Protein 4Z80 (pdb70)

Solvent-accessible surface area: 37628 Å² total; per-residue (Å²): 95,49,67,87,39,22,64,94,25,5,35,53,1,24,2,37,123,2,5,0,3,0,12,5,26,166,109,2,120,90,62,60,78,55,76,151,27,76,18,88,6,49,66,89,99,49,74,2,2,1,1,2,0,10,4,102,12,42,6,16,7,67,113,31,11,6,98,41,116,50,1,81,3,10,0,64,95,16,40,63,26,55,42,0,0,6,2,0,3,0,4,16,0,4,2,2,0,1,0,71,89,114,19,45,183,49,52,40,88,29,11,74,18,0,0,17,9,57,13,3,12,47,16,27,57,75,20,115,57,211,27,112,68,7,50,1,4,0,54,12,38,54,3,0,2,0,0,0,8,0,12,4,4,36,2,6,10,6,56,31,0,24,136,90,1,0,66,72,6,142,10,23,58,57,91,20,0,86,25,0,12,80,109,78,22,17,58,1,1,0,32,93,67,148,84,128,118,40,28,1,28,13,42,0,0,4,2,100,20,58,25,100,0,10,12,9,73,7,119,50,88,32,4,4,3,12,82,30,99,38,75,48,92,9,96,16,20,97,78,18,86,73,7,105,11,9,1,25,0,1,14,0,3,34,2,1,16,7,2,3,4,4,92,48,53,30,17,7,12,4,5,6,0,0,2,5,20,83,86,76,18,29,1,6,0,1,3,12,3,1,1,17,12,74,51,97,105,5,11,63,43,90,30,122,78,61,125,21,22,3,0,0,26,2,47,6,30,30,93,8,6,44,19,0,5,0,7,3,4,0,16,0,13,10,86,70,52,2,4,45,56,33,0,6,18,9,3,54,1,0,25,54,10,155,57,131,73,0,74,44,11,125,51,145,34,60,71,70,107,2,23,0,47,72,0,1,42,89,0,2,53,25,0,14,22,36,21,94,100,17,71,96,48,16,124,29,15,4,0,0,4,0,50,4,110,128,7,39,1,32,15,112,48,4,53,109,13,112,5,83,0,55,6,10,42,59,59,3,79,0,0,6,99,15,72,40,3,0,1,1,5,0,0,4,0,1,25,6,78,45,15,81,33,10,46,28,28,0,49,18,80,49,9,181,119,129,172,84,42,6,30,2,2,55,0,2,79,30,12,35,6,20,6,13,2,2,32,152,102,12,66,91,23,82,56,54,56,120,97,46,70,92,40,22,64,95,24,6,34,54,0,24,2,37,122,3,6,1,2,0,9,4,25,168,109,11,128,93,70,58,79,57,71,160,39,55,18,106,6,52,65,82,90,48,78,1,2,1,1,3,0,10,3,105,9,47,9,14,8,68,113,36,11,5,101,44,115,56,2,101,3,13,0,65,107,16,41,62,26,63,53,0,0,6,1,0,3,0,4,15,0,5,2,2,0,1,0,83,87,111,18,38,158,51,53,41,88,30,10,70,22,0,0,15,11,60,11,3,12,30,16,17,56,75,17,104,64,212,27,113,64,8,51,1,4,0,54,10,36,56,3,0,2,0,0,1,8,0,7,2,3,33,3,6,8,7,53,41,0,24,136,100,1,0,67,72,6,137,9,23,57,55,88,18,0,83,24,0,12,72,110,77,22,17,56,2,1,0,30,97,68,190,87,128,108,45,36,3,22,13,40,0,0,3,2,101,20,57,24,98,0,10,12,8,76,5,112,47,62,10,3,4,3,14,82,30,99,37,60,47,86,8,92,17,19,92,79,18,83,71,8,107,8,10,1,25,0,1,13,0,3,35,2,1,17,7,2,4,4,4,102,51,54,29,17,7,10,5,5,6,0,0,2,6,16,83,85,76,18,29,1,6,0,1,3,11,3,0,1,17,17,74,52,96,106,5,11,73,40,92,28,126,74,62,133,22,25,3,0,0,26,2,46,6,31,29,93,7,6,43,18,0,5,0,5,2,4,0,17,0,14,10,89,72,53,2,4,45,56,35,0,7,22,8,2,53,0,0,25,53,9,147,53,133,77,0,70,46,9,126,51,143,36,57,71,79,103,3,24,0,48,74,0,1,40,90,0,2,54,26,0,17,20,38,20,94,101,20,71,98,50,17,122,30,15,6,1,0,4,0,47,5,108,128,8,39,2,33,28,117,48,4,53,109,13,106,4,82,0,49,5,11,42,58,59,3,81,0,0,7,95,14,73,40,2,0,1,0,6,0,0,3,0,2,25,6,78,44,15,82,33,10,47,29,28,0,46,19,82,49,8,181,117,125,123,54,6,20,3,1,54,0,1,88,74,10,38,14,17,5,12,2,0,30,134,103,5,70,77,17,100,54,60,70,147

Structure (mmCIF, N/CA/C/O backbone):
data_4Z80
#
_entry.id   4Z80
#
_cell.length_a   120.560
_cell.length_b   120.560
_cell.length_c   141.690
_cell.angle_alpha   90.00
_cell.angle_beta   90.00
_cell.angle_gamma   120.00
#
_symmetry.space_group_name_H-M   'P 65'
#
loop_
_entity.id
_entity.type
_entity.pdbx_description
1 polymer 'EGF family domain-containing protein'
2 polymer 'Cytoadherence-linked asexual protein'
3 non-polymer GLYCEROL
4 non-polymer 'SULFATE ION'
5 non-polymer 2-acetamido-2-deoxy-beta-D-glucopyranose
6 water water
#
loop_
_atom_site.group_PDB
_atom_site.id
_atom_site.type_symbol
_atom_site.label_atom_id
_atom_site.label_alt_id
_atom_site.label_comp_id
_atom_site.label_asym_id
_atom_site.label_entity_id
_atom_site.label_seq_id
_atom_site.pdbx_PDB_ins_code
_atom_site.Cartn_x
_atom_site.Cartn_y
_atom_site.Cartn_z
_atom_site.occupancy
_atom_site.B_iso_or_equiv
_atom_site.auth_seq_id
_atom_site.auth_comp_id
_atom_site.auth_asym_id
_atom_site.auth_atom_id
_atom_site.pdbx_PDB_model_num
ATOM 1 N N . SER A 1 7 ? 19.278 130.882 -16.110 1.00 44.97 59 SER A N 1
ATOM 2 C CA . SER A 1 7 ? 20.560 131.120 -15.451 1.00 36.30 59 SER A CA 1
ATOM 3 C C . SER A 1 7 ? 20.367 131.569 -14.009 1.00 32.17 59 SER A C 1
ATOM 4 O O . SER A 1 7 ? 19.738 132.600 -13.742 1.00 24.50 59 SER A O 1
ATOM 7 N N . THR A 1 8 ? 20.911 130.789 -13.081 1.00 26.16 60 THR A N 1
ATOM 8 C CA . THR A 1 8 ? 20.808 131.118 -11.671 1.00 22.32 60 THR A CA 1
ATOM 9 C C . THR A 1 8 ? 21.525 132.427 -11.353 1.00 21.31 60 THR A C 1
ATOM 10 O O . THR A 1 8 ? 21.043 133.193 -10.535 1.00 17.93 60 THR A O 1
ATOM 14 N N . SER A 1 9 ? 22.664 132.688 -11.994 1.00 20.97 61 SER A N 1
ATOM 15 C CA . SER A 1 9 ? 23.409 133.917 -11.709 1.00 21.42 61 SER A CA 1
ATOM 16 C C . SER A 1 9 ? 22.582 135.153 -12.077 1.00 20.30 61 SER A C 1
ATOM 17 O O . SER A 1 9 ? 22.568 136.140 -11.337 1.00 17.20 61 SER A O 1
ATOM 20 N N . THR A 1 10 ? 21.888 135.094 -13.210 1.00 19.85 62 THR A N 1
ATOM 21 C CA . THR A 1 10 ? 21.010 136.180 -13.631 1.00 19.98 62 THR A CA 1
ATOM 22 C C . THR A 1 10 ? 19.822 136.319 -12.685 1.00 19.97 62 THR A C 1
ATOM 23 O O . THR A 1 10 ? 19.453 137.427 -12.290 1.00 17.36 62 THR A O 1
ATOM 27 N N . SER A 1 11 ? 19.223 135.197 -12.309 1.00 17.31 63 SER A N 1
ATOM 28 C CA . SER A 1 11 ? 18.097 135.232 -11.394 1.00 16.28 63 SER A CA 1
ATOM 29 C C . SER A 1 11 ? 18.505 135.770 -10.033 1.00 12.95 63 SER A C 1
ATOM 30 O O . SER A 1 11 ? 17.739 136.491 -9.396 1.00 14.72 63 SER A O 1
ATOM 33 N N . ARG A 1 12 ? 19.710 135.422 -9.598 1.00 14.52 64 ARG A N 1
ATOM 34 C CA . ARG A 1 12 ? 20.236 135.904 -8.330 1.00 14.00 64 ARG A CA 1
ATOM 35 C C . ARG A 1 12 ? 20.401 137.420 -8.364 1.00 15.02 64 ARG A C 1
ATOM 36 O O . ARG A 1 12 ? 20.017 138.114 -7.425 1.00 14.10 64 ARG A O 1
ATOM 44 N N . ALA A 1 13 ? 20.976 137.928 -9.448 1.00 15.29 65 ALA A N 1
ATOM 45 C CA . ALA A 1 13 ? 21.164 139.373 -9.590 1.00 15.94 65 ALA A CA 1
ATOM 46 C C . ALA A 1 13 ? 19.820 140.098 -9.602 1.00 16.35 65 ALA A C 1
ATOM 47 O O . ALA A 1 13 ? 19.662 141.150 -8.974 1.00 14.64 65 ALA A O 1
ATOM 49 N N . THR A 1 14 ? 18.839 139.537 -10.299 1.00 13.31 66 THR A N 1
ATOM 50 C CA . THR A 1 14 ? 17.509 140.142 -10.362 1.00 14.50 66 THR A CA 1
ATOM 51 C C . THR A 1 14 ? 16.880 140.216 -8.974 1.00 15.71 66 THR A C 1
ATOM 52 O O . THR A 1 14 ? 16.293 141.237 -8.610 1.00 16.28 66 THR A O 1
ATOM 56 N N . TYR A 1 15 ? 17.013 139.145 -8.198 1.00 13.21 67 TYR A N 1
ATOM 57 C CA . TYR A 1 15 ? 16.485 139.121 -6.841 1.00 12.10 67 TYR A CA 1
ATOM 58 C C . TYR A 1 15 ? 17.224 140.119 -5.946 1.00 13.21 67 TYR A C 1
ATOM 59 O O . TYR A 1 15 ? 16.595 140.892 -5.223 1.00 12.24 67 TYR A O 1
ATOM 68 N N . MET A 1 16 ? 18.552 140.108 -5.997 1.00 14.46 68 MET A N 1
ATOM 69 C CA . MET A 1 16 ? 19.350 140.927 -5.081 1.00 11.82 68 MET A CA 1
ATOM 70 C C . MET A 1 16 ? 19.230 142.419 -5.365 1.00 13.63 68 MET A C 1
ATOM 71 O O . MET A 1 16 ? 19.578 143.235 -4.512 1.00 13.41 68 MET A O 1
ATOM 76 N N . ASP A 1 17 ? 18.717 142.766 -6.543 1.00 12.74 69 ASP A N 1
ATOM 77 C CA . ASP A 1 17 ? 18.448 144.158 -6.909 1.00 14.87 69 ASP A CA 1
ATOM 78 C C . ASP A 1 17 ? 17.560 144.842 -5.867 1.00 14.50 69 ASP A C 1
ATOM 79 O O . ASP A 1 17 ? 17.666 146.053 -5.658 1.00 14.35 69 ASP A O 1
ATOM 84 N N . ARG A 1 18 ? 16.717 144.074 -5.174 1.00 11.45 70 ARG A N 1
ATOM 85 C CA . ARG A 1 18 ? 15.789 144.666 -4.213 1.00 11.53 70 ARG A CA 1
ATOM 86 C C . ARG A 1 18 ? 16.526 145.234 -2.992 1.00 10.69 70 ARG A C 1
ATOM 87 O O . ARG A 1 18 ? 15.930 145.967 -2.198 1.00 11.14 70 ARG A O 1
ATOM 95 N N . PHE A 1 19 ? 17.810 144.913 -2.853 1.00 12.40 71 PHE A N 1
ATOM 96 C CA . PHE A 1 19 ? 18.601 145.389 -1.715 1.00 10.40 71 PHE A CA 1
ATOM 97 C C . PHE A 1 19 ? 19.527 146.537 -2.115 1.00 11.57 71 PHE A C 1
ATOM 98 O O . PHE A 1 19 ? 20.290 147.030 -1.279 1.00 13.29 71 PHE A O 1
ATOM 106 N N . ASN A 1 20 ? 19.439 146.996 -3.365 1.00 11.83 72 ASN A N 1
ATOM 107 C CA . ASN A 1 20 ? 20.288 148.100 -3.827 1.00 12.78 72 ASN A CA 1
ATOM 108 C C . ASN A 1 20 ? 19.637 149.441 -3.513 1.00 12.04 72 ASN A C 1
ATOM 109 O O . ASN A 1 20 ? 19.071 150.113 -4.381 1.00 11.55 72 ASN A O 1
ATOM 114 N N . ILE A 1 21 ? 19.753 149.834 -2.253 1.00 12.19 73 ILE A N 1
ATOM 115 C CA . ILE A 1 21 ? 18.993 150.957 -1.722 1.00 11.19 73 ILE A CA 1
ATOM 116 C C . ILE A 1 21 ? 19.370 152.292 -2.368 1.00 12.22 73 ILE A C 1
ATOM 117 O O . ILE A 1 21 ? 18.487 153.035 -2.764 1.00 11.77 73 ILE A O 1
ATOM 122 N N . PRO A 1 22 ? 20.674 152.600 -2.517 1.00 10.98 74 PRO A N 1
ATOM 123 C CA . PRO A 1 22 ? 20.959 153.890 -3.168 1.00 13.42 74 PRO A CA 1
ATOM 124 C C . PRO A 1 22 ? 20.446 153.989 -4.605 1.00 13.15 74 PRO A C 1
ATOM 125 O O . PRO A 1 22 ? 20.019 155.059 -5.031 1.00 13.76 74 PRO A O 1
ATOM 129 N N . LYS A 1 23 ? 20.461 152.886 -5.341 1.00 12.09 75 LYS A N 1
ATOM 130 C CA . LYS A 1 23 ? 19.993 152.904 -6.726 1.00 14.03 75 LYS A CA 1
ATOM 131 C C . LYS A 1 23 ? 18.466 153.001 -6.828 1.00 13.24 75 LYS A C 1
ATOM 132 O O . LYS A 1 23 ? 17.942 153.627 -7.750 1.00 13.76 75 LYS A O 1
ATOM 138 N N . ASN A 1 24 ? 17.756 152.386 -5.884 1.00 12.27 76 ASN A N 1
ATOM 139 C CA . ASN A 1 24 ? 16.312 152.198 -6.017 1.00 12.44 76 ASN A CA 1
ATOM 140 C C . ASN A 1 24 ? 15.454 153.063 -5.100 1.00 13.13 76 ASN A C 1
ATOM 141 O O . ASN A 1 24 ? 14.288 153.279 -5.391 1.00 12.35 76 ASN A O 1
ATOM 146 N N . HIS A 1 25 ? 16.039 153.577 -4.020 1.00 11.53 77 HIS A N 1
ATOM 147 C CA . HIS A 1 25 ? 15.335 154.489 -3.129 1.00 9.73 77 HIS A CA 1
ATOM 148 C C . HIS A 1 25 ? 15.464 155.890 -3.707 1.00 12.28 77 HIS A C 1
ATOM 149 O O . HIS A 1 25 ? 16.261 156.721 -3.248 1.00 12.78 77 HIS A O 1
ATOM 156 N N . VAL A 1 26 ? 14.665 156.140 -4.734 1.00 12.84 78 VAL A N 1
ATOM 157 C CA . VAL A 1 26 ? 14.836 157.311 -5.564 1.00 11.99 78 VAL A CA 1
ATOM 158 C C . VAL A 1 26 ? 13.785 158.371 -5.273 1.00 12.76 78 VAL A C 1
ATOM 159 O O . VAL A 1 26 ? 12.826 158.146 -4.532 1.00 13.02 78 VAL A O 1
ATOM 163 N N . ASP A 1 27 ? 13.998 159.534 -5.871 1.00 13.37 79 ASP A N 1
ATOM 164 C CA . ASP A 1 27 ? 13.049 160.629 -5.831 1.00 12.24 79 ASP A CA 1
ATOM 165 C C . ASP A 1 27 ? 12.310 160.630 -7.149 1.00 16.01 79 ASP A C 1
ATOM 166 O O . ASP A 1 27 ? 12.865 161.042 -8.163 1.00 18.45 79 ASP A O 1
ATOM 171 N N . LEU A 1 28 ? 11.084 160.126 -7.158 1.00 15.22 80 LEU A N 1
ATOM 172 C CA . LEU A 1 28 ? 10.318 160.114 -8.390 1.00 18.28 80 LEU A CA 1
ATOM 173 C C . LEU A 1 28 ? 9.139 161.057 -8.306 1.00 14.46 80 LEU A C 1
ATOM 174 O O . LEU A 1 28 ? 8.671 161.422 -7.220 1.00 15.47 80 LEU A O 1
ATOM 179 N N . ILE A 1 29 ? 8.690 161.480 -9.479 1.00 15.43 81 ILE A N 1
ATOM 180 C CA . ILE A 1 29 ? 7.464 162.237 -9.608 1.00 15.46 81 ILE A CA 1
ATOM 181 C C . ILE A 1 29 ? 6.613 161.554 -10.676 1.00 16.34 81 ILE A C 1
ATOM 182 O O . ILE A 1 29 ? 7.149 160.915 -11.587 1.00 16.43 81 ILE A O 1
ATOM 187 N N . TRP A 1 30 ? 5.296 161.674 -10.561 1.00 14.55 82 TRP A N 1
ATOM 188 C CA . TRP A 1 30 ? 4.389 161.014 -11.502 1.00 14.79 82 TRP A CA 1
ATOM 189 C C . TRP A 1 30 ? 4.265 161.863 -12.762 1.00 17.82 82 TRP A C 1
ATOM 190 O O . TRP A 1 30 ? 4.102 163.078 -12.686 1.00 16.80 82 TRP A O 1
ATOM 201 N N . ASP A 1 31 ? 4.372 161.220 -13.919 1.00 18.86 83 ASP A N 1
ATOM 202 C CA . ASP A 1 31 ? 4.164 161.907 -15.189 1.00 23.32 83 ASP A CA 1
ATOM 203 C C . ASP A 1 31 ? 3.916 160.893 -16.297 1.00 22.03 83 ASP A C 1
ATOM 204 O O . ASP A 1 31 ? 4.655 159.921 -16.421 1.00 22.58 83 ASP A O 1
ATOM 209 N N . LYS A 1 32 ? 2.888 161.117 -17.107 1.00 24.64 84 LYS A N 1
ATOM 210 C CA . LYS A 1 32 ? 2.540 160.134 -18.131 1.00 23.98 84 LYS A CA 1
ATOM 211 C C . LYS A 1 32 ? 3.590 160.076 -19.247 1.00 27.00 84 LYS A C 1
ATOM 212 O O . LYS A 1 32 ? 3.593 159.137 -20.039 1.00 30.71 84 LYS A O 1
ATOM 218 N N . ASP A 1 33 ? 4.493 161.054 -19.289 1.00 24.66 85 ASP A N 1
ATOM 219 C CA . ASP A 1 33 ? 5.599 161.052 -20.251 1.00 28.84 85 ASP A CA 1
ATOM 220 C C . ASP A 1 33 ? 6.926 160.638 -19.610 1.00 29.22 85 ASP A C 1
ATOM 221 O O . ASP A 1 33 ? 7.981 160.710 -20.243 1.00 28.90 85 ASP A O 1
ATOM 226 N N . GLY A 1 34 ? 6.881 160.208 -18.353 1.00 28.64 86 GLY A N 1
ATOM 227 C CA . GLY A 1 34 ? 8.080 159.731 -17.688 1.00 24.34 86 GLY A CA 1
ATOM 228 C C . GLY A 1 34 ? 8.626 158.491 -18.375 1.00 24.08 86 GLY A C 1
ATOM 229 O O . GLY A 1 34 ? 7.865 157.701 -18.926 1.00 26.11 86 GLY A O 1
ATOM 230 N N . THR A 1 35 ? 9.941 158.310 -18.335 1.00 24.28 87 THR A N 1
ATOM 231 C CA . THR A 1 35 ? 10.574 157.196 -19.038 1.00 24.62 87 THR A CA 1
ATOM 232 C C . THR A 1 35 ? 10.558 155.891 -18.239 1.00 25.75 87 THR A C 1
ATOM 233 O O . THR A 1 35 ? 10.833 154.824 -18.785 1.00 28.40 87 THR A O 1
ATOM 237 N N . LYS A 1 36 ? 10.224 155.972 -16.953 1.00 21.17 88 LYS A N 1
ATOM 238 C CA . LYS A 1 36 ? 10.134 154.790 -16.100 1.00 19.78 88 LYS A CA 1
ATOM 239 C C . LYS A 1 36 ? 8.706 154.265 -16.069 1.00 19.85 88 LYS A C 1
ATOM 240 O O . LYS A 1 36 ? 7.759 155.047 -16.052 1.00 18.37 88 LYS A O 1
ATOM 246 N N . SER A 1 37 ? 8.545 152.946 -16.047 1.00 20.82 89 SER A N 1
ATOM 247 C CA . SER A 1 37 ? 7.206 152.377 -16.011 1.00 19.68 89 SER A CA 1
ATOM 248 C C . SER A 1 37 ? 7.154 151.014 -15.359 1.00 18.32 89 SER A C 1
ATOM 249 O O . SER A 1 37 ? 8.150 150.295 -15.288 1.00 22.83 89 SER A O 1
ATOM 252 N N . HIS A 1 38 ? 5.972 150.679 -14.865 1.00 19.40 90 HIS A N 1
ATOM 253 C CA . HIS A 1 38 ? 5.730 149.383 -14.272 1.00 19.07 90 HIS A CA 1
ATOM 254 C C . HIS A 1 38 ? 4.253 149.086 -14.278 1.00 21.21 90 HIS A C 1
ATOM 255 O O . HIS A 1 38 ? 3.448 149.941 -13.921 1.00 20.03 90 HIS A O 1
ATOM 262 N N . THR A 1 39 ? 3.896 147.869 -14.671 1.00 22.50 91 THR A N 1
ATOM 263 C CA . THR A 1 39 ? 2.507 147.463 -14.634 1.00 22.31 91 THR A CA 1
ATOM 264 C C . THR A 1 39 ? 2.267 146.632 -13.381 1.00 22.73 91 THR A C 1
ATOM 265 O O . THR A 1 39 ? 2.875 145.580 -13.187 1.00 27.89 91 THR A O 1
ATOM 269 N N . ARG A 1 40 ? 1.402 147.151 -12.516 1.00 25.60 92 ARG A N 1
ATOM 270 C CA . ARG A 1 40 ? 1.040 146.498 -11.267 1.00 27.01 92 ARG A CA 1
ATOM 271 C C . ARG A 1 40 ? -0.446 146.208 -11.333 1.00 36.48 92 ARG A C 1
ATOM 272 O O . ARG A 1 40 ? -1.270 147.126 -11.326 1.00 31.56 92 ARG A O 1
ATOM 280 N N . GLY A 1 41 ? -0.787 144.927 -11.427 1.00 41.82 93 GLY A N 1
ATOM 281 C CA . GLY A 1 41 ? -2.158 144.531 -11.679 1.00 43.65 93 GLY A CA 1
ATOM 282 C C . GLY A 1 41 ? -2.567 144.909 -13.092 1.00 41.04 93 GLY A C 1
ATOM 283 O O . GLY A 1 41 ? -1.976 144.439 -14.065 1.00 43.51 93 GLY A O 1
ATOM 284 N N . ASN A 1 42 ? -3.567 145.781 -13.193 1.00 43.81 94 ASN A N 1
ATOM 285 C CA . ASN A 1 42 ? -4.144 146.191 -14.476 1.00 49.18 94 ASN A CA 1
ATOM 286 C C . ASN A 1 42 ? -3.666 147.568 -14.923 1.00 45.31 94 ASN A C 1
ATOM 287 O O . ASN A 1 42 ? -4.035 148.047 -15.997 1.00 43.10 94 ASN A O 1
ATOM 292 N N . THR A 1 43 ? -2.836 148.194 -14.095 1.00 37.19 95 THR A N 1
ATOM 293 C CA . THR A 1 43 ? -2.466 149.592 -14.273 1.00 31.46 95 THR A CA 1
ATOM 294 C C . THR A 1 43 ? -0.987 149.748 -14.583 1.00 25.26 95 THR A C 1
ATOM 295 O O . THR A 1 43 ? -0.146 149.175 -13.896 1.00 26.10 95 THR A O 1
ATOM 299 N N . THR A 1 44 ? -0.682 150.525 -15.616 1.00 23.43 96 THR A N 1
ATOM 300 C CA . THR A 1 44 ? 0.697 150.875 -15.923 1.00 23.66 96 THR A CA 1
ATOM 301 C C . THR A 1 44 ? 0.997 152.256 -15.365 1.00 21.14 96 THR A C 1
ATOM 302 O O . THR A 1 44 ? 0.413 153.258 -15.785 1.00 23.87 96 THR A O 1
ATOM 306 N N . TYR A 1 45 ? 1.909 152.287 -14.402 1.00 18.29 97 TYR A N 1
ATOM 307 C CA . TYR A 1 45 ? 2.346 153.530 -13.781 1.00 19.07 97 TYR A CA 1
ATOM 308 C C . TYR A 1 45 ? 3.535 154.102 -14.527 1.00 17.80 97 TYR A C 1
ATOM 309 O O . TYR A 1 45 ? 4.413 153.357 -14.950 1.00 18.13 97 TYR A O 1
ATOM 318 N N . ARG A 1 46 ? 3.557 155.420 -14.679 1.00 16.59 98 ARG A N 1
ATOM 319 C CA . ARG A 1 46 ? 4.638 156.109 -15.371 1.00 18.04 98 ARG A CA 1
ATOM 320 C C . ARG A 1 46 ? 5.246 157.181 -14.478 1.00 16.89 98 ARG A C 1
ATOM 321 O O . ARG A 1 46 ? 4.524 157.952 -13.852 1.00 17.07 98 ARG A O 1
ATOM 329 N N . TRP A 1 47 ? 6.569 157.246 -14.435 1.00 16.06 99 TRP A N 1
ATOM 330 C CA . TRP A 1 47 ? 7.222 158.255 -13.615 1.00 14.44 99 TRP A CA 1
ATOM 331 C C . TRP A 1 47 ? 8.584 158.687 -14.139 1.00 17.20 99 TRP A C 1
ATOM 332 O O . TRP A 1 47 ? 9.172 158.067 -15.031 1.00 18.51 99 TRP A O 1
ATOM 343 N N . THR A 1 48 ? 9.050 159.802 -13.587 1.00 16.93 100 THR A N 1
ATOM 344 C CA . THR A 1 48 ? 10.390 160.310 -13.813 1.00 18.50 100 THR A CA 1
ATOM 345 C C . THR A 1 48 ? 11.191 160.181 -12.532 1.00 18.52 100 THR A C 1
ATOM 346 O O . THR A 1 48 ? 10.706 160.506 -11.452 1.00 18.76 100 THR A O 1
ATOM 350 N N . GLU A 1 49 ? 12.427 159.728 -12.662 1.00 18.13 101 GLU A N 1
ATOM 351 C CA . GLU A 1 49 ? 13.342 159.653 -11.538 1.00 16.08 101 GLU A CA 1
ATOM 352 C C . GLU A 1 49 ? 14.227 160.893 -11.546 1.00 17.65 101 GLU A C 1
ATOM 353 O O . GLU A 1 49 ? 15.046 161.067 -12.444 1.00 20.33 101 GLU A O 1
ATOM 359 N N . ARG A 1 50 ? 14.044 161.758 -10.553 1.00 15.54 102 ARG A N 1
ATOM 360 C CA . ARG A 1 50 ? 14.769 163.028 -10.489 1.00 15.60 102 ARG A CA 1
ATOM 361 C C . ARG A 1 50 ? 16.180 162.838 -9.952 1.00 17.53 102 ARG A C 1
ATOM 362 O O . ARG A 1 50 ? 17.131 163.473 -10.418 1.00 16.27 102 ARG A O 1
ATOM 370 N N . LYS A 1 51 ? 16.312 161.959 -8.968 1.00 14.47 103 LYS A N 1
ATOM 371 C CA . LYS A 1 51 ? 17.617 161.636 -8.415 1.00 16.13 103 LYS A CA 1
ATOM 372 C C . LYS A 1 51 ? 17.554 160.312 -7.679 1.00 15.10 103 LYS A C 1
ATOM 373 O O . LYS A 1 51 ? 16.479 159.843 -7.314 1.00 14.86 103 LYS A O 1
ATOM 379 N N . SER A 1 52 ? 18.713 159.710 -7.460 1.00 14.68 104 SER A N 1
ATOM 380 C CA . SER A 1 52 ? 18.794 158.492 -6.669 1.00 13.81 104 SER A CA 1
ATOM 381 C C . SER A 1 52 ? 19.328 158.815 -5.276 1.00 14.74 104 SER A C 1
ATOM 382 O O . SER A 1 52 ? 19.569 159.984 -4.948 1.00 15.53 104 SER A O 1
ATOM 385 N N . ASN A 1 53 ? 19.484 157.783 -4.452 1.00 13.51 105 ASN A N 1
ATOM 386 C CA . ASN A 1 53 ? 20.130 157.926 -3.152 1.00 12.51 105 ASN A CA 1
ATOM 387 C C . ASN A 1 53 ? 19.449 158.953 -2.245 1.00 13.17 105 ASN A C 1
ATOM 388 O O . ASN A 1 53 ? 20.115 159.762 -1.587 1.00 14.12 105 ASN A O 1
ATOM 393 N N . VAL A 1 54 ? 18.120 158.937 -2.227 1.00 12.27 106 VAL A N 1
ATOM 394 C CA . VAL A 1 54 ? 17.361 159.769 -1.293 1.00 10.64 106 VAL A CA 1
ATOM 395 C C . VAL A 1 54 ? 17.671 159.321 0.135 1.00 10.99 106 VAL A C 1
ATOM 396 O O . VAL A 1 54 ? 17.869 158.135 0.391 1.00 11.71 106 VAL A O 1
ATOM 400 N N . GLY A 1 55 ? 17.713 160.262 1.073 1.00 11.18 107 GLY A N 1
ATOM 401 C CA . GLY A 1 55 ? 17.979 159.915 2.461 1.00 10.32 107 GLY A CA 1
ATOM 402 C C . GLY A 1 55 ? 16.968 158.919 3.026 1.00 10.02 107 GLY A C 1
ATOM 403 O O . GLY A 1 55 ? 15.764 159.076 2.834 1.00 12.65 107 GLY A O 1
ATOM 404 N N . VAL A 1 56 ? 17.459 157.900 3.724 1.00 9.56 108 VAL A N 1
ATOM 405 C CA . VAL A 1 56 ? 16.607 156.857 4.305 1.00 10.98 108 VAL A CA 1
ATOM 406 C C . VAL A 1 56 ? 16.112 157.242 5.705 1.00 11.60 108 VAL A C 1
ATOM 407 O O . VAL A 1 56 ? 14.929 157.106 6.023 1.00 11.10 108 VAL A O 1
ATOM 411 N N . TYR A 1 57 ? 17.014 157.725 6.550 1.00 10.63 109 TYR A N 1
ATOM 412 C CA . TYR A 1 57 ? 16.634 158.173 7.877 1.00 9.80 109 TYR A CA 1
ATOM 413 C C . TYR A 1 57 ? 15.687 159.360 7.753 1.00 9.52 109 TYR A C 1
ATOM 414 O O . TYR A 1 57 ? 14.613 159.391 8.350 1.00 10.26 109 TYR A O 1
ATOM 423 N N . VAL A 1 58 ? 16.124 160.341 6.970 1.00 9.28 110 VAL A N 1
ATOM 424 C CA . VAL A 1 58 ? 15.349 161.525 6.636 1.00 10.58 110 VAL A CA 1
ATOM 425 C C . VAL A 1 58 ? 15.454 161.736 5.126 1.00 10.54 110 VAL A C 1
ATOM 426 O O . VAL A 1 58 ? 16.564 161.889 4.607 1.00 10.02 110 VAL A O 1
ATOM 430 N N . GLY A 1 59 ? 14.317 161.726 4.428 1.00 11.37 111 GLY A N 1
ATOM 431 C CA . GLY A 1 59 ? 14.298 161.860 2.981 1.00 9.53 111 GLY A CA 1
ATOM 432 C C . GLY A 1 59 ? 13.502 163.061 2.531 1.00 10.96 111 GLY A C 1
ATOM 433 O O . GLY A 1 59 ? 12.343 163.208 2.903 1.00 10.25 111 GLY A O 1
ATOM 434 N N . TYR A 1 60 ? 14.139 163.918 1.734 1.00 10.31 112 TYR A N 1
ATOM 435 C CA . TYR A 1 60 ? 13.528 165.140 1.224 1.00 12.66 112 TYR A CA 1
ATOM 436 C C . TYR A 1 60 ? 13.862 165.350 -0.241 1.00 11.43 112 TYR A C 1
ATOM 437 O O . TYR A 1 60 ? 14.967 165.031 -0.694 1.00 13.31 112 TYR A O 1
ATOM 446 N N . SER A 1 61 ? 12.924 165.952 -0.961 1.00 11.35 113 SER A N 1
ATOM 447 C CA . SER A 1 61 ? 13.239 166.581 -2.234 1.00 12.32 113 SER A CA 1
ATOM 448 C C . SER A 1 61 ? 12.405 167.844 -2.370 1.00 10.85 113 SER A C 1
ATOM 449 O O . SER A 1 61 ? 11.458 168.061 -1.616 1.00 11.89 113 SER A O 1
ATOM 452 N N . GLU A 1 62 ? 12.765 168.693 -3.321 1.00 13.87 114 GLU A N 1
ATOM 453 C CA . GLU A 1 62 ? 12.037 169.932 -3.511 1.00 14.38 114 GLU A CA 1
ATOM 454 C C . GLU A 1 62 ? 10.577 169.683 -3.846 1.00 13.69 114 GLU A C 1
ATOM 455 O O . GLU A 1 62 ? 10.254 168.857 -4.698 1.00 14.35 114 GLU A O 1
ATOM 461 N N . MET A 1 63 ? 9.701 170.404 -3.161 1.00 12.70 115 MET A N 1
ATOM 462 C CA . MET A 1 63 ? 8.287 170.334 -3.454 1.00 13.16 115 MET A CA 1
ATOM 463 C C . MET A 1 63 ? 8.068 170.479 -4.957 1.00 13.33 115 MET A C 1
ATOM 464 O O . MET A 1 63 ? 8.576 171.405 -5.594 1.00 14.10 115 MET A O 1
ATOM 469 N N . TYR A 1 64 ? 7.325 169.528 -5.509 1.00 13.79 116 TYR A N 1
ATOM 470 C CA . TYR A 1 64 ? 7.020 169.484 -6.928 1.00 13.14 116 TYR A CA 1
ATOM 471 C C . TYR A 1 64 ? 5.520 169.631 -7.085 1.00 14.99 116 TYR A C 1
ATOM 472 O O . TYR A 1 64 ? 4.759 168.823 -6.548 1.00 14.44 116 TYR A O 1
ATOM 481 N N . ASP A 1 65 ? 5.098 170.661 -7.808 1.00 15.02 117 ASP A N 1
ATOM 482 C CA . ASP A 1 65 ? 3.682 170.903 -8.035 1.00 16.28 117 ASP A CA 1
ATOM 483 C C . ASP A 1 65 ? 3.431 171.129 -9.523 1.00 17.32 117 ASP A C 1
ATOM 484 O O . ASP A 1 65 ? 3.741 172.189 -10.065 1.00 16.83 117 ASP A O 1
ATOM 489 N N . SER A 1 66 ? 2.856 170.122 -10.169 1.00 17.48 118 SER A N 1
ATOM 490 C CA . SER A 1 66 ? 2.552 170.189 -11.593 1.00 16.93 118 SER A CA 1
ATOM 491 C C . SER A 1 66 ? 1.054 170.382 -11.829 1.00 17.02 118 SER A C 1
ATOM 492 O O . SER A 1 66 ? 0.541 170.053 -12.896 1.00 18.77 118 SER A O 1
ATOM 495 N N . SER A 1 67 ? 0.351 170.913 -10.832 1.00 17.27 119 SER A N 1
ATOM 496 C CA . SER A 1 67 ? -1.001 171.403 -11.074 1.00 16.78 119 SER A CA 1
ATOM 497 C C . SER A 1 67 ? -0.866 172.601 -12.009 1.00 17.20 119 SER A C 1
ATOM 498 O O . SER A 1 67 ? 0.212 173.183 -12.133 1.00 19.12 119 SER A O 1
ATOM 501 N N . ALA A 1 68 ? -1.950 172.962 -12.682 1.00 16.87 120 ALA A N 1
ATOM 502 C CA . ALA A 1 68 ? -1.916 174.077 -13.617 1.00 20.95 120 ALA A CA 1
ATOM 503 C C . ALA A 1 68 ? -1.454 175.368 -12.934 1.00 22.21 120 ALA A C 1
ATOM 504 O O . ALA A 1 68 ? -0.742 176.176 -13.537 1.00 21.69 120 ALA A O 1
ATOM 506 N N . GLN A 1 69 ? -1.846 175.552 -11.673 1.00 19.38 121 GLN A N 1
ATOM 507 C CA . GLN A 1 69 ? -1.479 176.756 -10.923 1.00 18.39 121 GLN A CA 1
ATOM 508 C C . GLN A 1 69 ? -0.160 176.618 -10.158 1.00 19.80 121 GLN A C 1
ATOM 509 O O . GLN A 1 69 ? 0.373 177.613 -9.665 1.00 19.60 121 GLN A O 1
ATOM 515 N N . ALA A 1 70 ? 0.353 175.393 -10.055 1.00 17.96 122 ALA A N 1
ATOM 516 C CA . ALA A 1 70 ? 1.610 175.126 -9.352 1.00 17.93 122 ALA A CA 1
ATOM 517 C C . ALA A 1 70 ? 1.607 175.737 -7.949 1.00 17.00 122 ALA A C 1
ATOM 518 O O . ALA A 1 70 ? 2.609 176.292 -7.503 1.00 17.47 122 ALA A O 1
ATOM 520 N N . TYR A 1 71 ? 0.477 175.602 -7.256 1.00 17.02 123 TYR A N 1
ATOM 521 C CA . TYR A 1 71 ? 0.241 176.275 -5.976 1.00 16.25 123 TYR A CA 1
ATOM 522 C C . TYR A 1 71 ? 1.394 176.183 -4.985 1.00 16.86 123 TYR A C 1
ATOM 523 O O . TYR A 1 71 ? 1.854 177.194 -4.467 1.00 17.58 123 TYR A O 1
ATOM 532 N N . CYS A 1 72 ? 1.844 174.966 -4.705 1.00 15.77 124 CYS A N 1
ATOM 533 C CA . CYS A 1 72 ? 2.760 174.757 -3.593 1.00 14.57 124 CYS A CA 1
ATOM 534 C C . CYS A 1 72 ? 4.212 175.037 -3.966 1.00 18.50 124 CYS A C 1
ATOM 535 O O . CYS A 1 72 ? 5.099 174.894 -3.128 1.00 18.70 124 CYS A O 1
ATOM 538 N N . GLN A 1 73 ? 4.452 175.452 -5.208 1.00 16.25 125 GLN A N 1
ATOM 539 C CA . GLN A 1 73 ? 5.781 175.913 -5.621 1.00 16.36 125 GLN A CA 1
ATOM 540 C C . GLN A 1 73 ? 5.952 177.420 -5.426 1.00 18.49 125 GLN A C 1
ATOM 541 O O . GLN A 1 73 ? 7.051 177.950 -5.581 1.00 21.72 125 GLN A O 1
ATOM 547 N N . SER A 1 74 ? 4.866 178.100 -5.080 1.00 19.58 126 SER A N 1
ATOM 548 C CA . SER A 1 74 ? 4.893 179.546 -4.843 1.00 22.35 126 SER A CA 1
ATOM 549 C C . SER A 1 74 ? 5.743 179.918 -3.636 1.00 24.87 126 SER A C 1
ATOM 550 O O . SER A 1 74 ? 5.762 179.199 -2.634 1.00 20.03 126 SER A O 1
ATOM 553 N N . SER A 1 75 ? 6.422 181.059 -3.723 1.00 25.70 127 SER A N 1
ATOM 554 C CA . SER A 1 75 ? 7.233 181.538 -2.611 1.00 25.44 127 SER A CA 1
ATOM 555 C C . SER A 1 75 ? 6.358 181.910 -1.418 1.00 24.45 127 SER A C 1
ATOM 556 O O . SER A 1 75 ? 6.847 181.975 -0.290 1.00 28.46 127 SER A O 1
ATOM 559 N N . SER A 1 76 ? 5.068 182.139 -1.660 1.00 23.36 128 SER A N 1
ATOM 560 C CA . SER A 1 76 ? 4.147 182.496 -0.584 1.00 23.02 128 SER A CA 1
ATOM 561 C C . SER A 1 76 ? 3.424 181.275 -0.019 1.00 24.05 128 SER A C 1
ATOM 562 O O . SER A 1 76 ? 2.616 181.400 0.898 1.00 24.89 128 SER A O 1
ATOM 565 N N . ALA A 1 77 ? 3.704 180.098 -0.572 1.00 22.94 129 ALA A N 1
ATOM 566 C CA . ALA A 1 77 ? 3.156 178.861 -0.029 1.00 20.20 129 ALA A CA 1
ATOM 567 C C . ALA A 1 77 ? 3.959 178.446 1.195 1.00 20.39 129 ALA A C 1
ATOM 568 O O . ALA A 1 77 ? 5.182 178.355 1.128 1.00 23.09 129 ALA A O 1
ATOM 570 N N . LYS A 1 78 ? 3.279 178.198 2.308 1.00 18.21 130 LYS A N 1
ATOM 571 C CA . LYS A 1 78 ? 3.966 177.718 3.499 1.00 18.38 130 LYS A CA 1
ATOM 572 C C . LYS A 1 78 ? 4.066 176.200 3.454 1.00 18.03 130 LYS A C 1
ATOM 573 O O . LYS A 1 78 ? 3.062 175.508 3.323 1.00 17.76 130 LYS A O 1
ATOM 579 N N . ILE A 1 79 ? 5.288 175.693 3.547 1.00 16.77 131 ILE A N 1
ATOM 580 C CA . ILE A 1 79 ? 5.531 174.263 3.677 1.00 17.27 131 ILE A CA 1
ATOM 581 C C . ILE A 1 79 ? 6.294 174.076 4.984 1.00 16.07 131 ILE A C 1
ATOM 582 O O . ILE A 1 79 ? 7.222 174.829 5.261 1.00 16.34 131 ILE A O 1
ATOM 587 N N . ASP A 1 80 ? 5.896 173.098 5.794 1.00 15.17 132 ASP A N 1
ATOM 588 C CA . ASP A 1 80 ? 6.413 172.988 7.157 1.00 15.56 132 ASP A CA 1
ATOM 589 C C . ASP A 1 80 ? 7.937 172.867 7.205 1.00 14.00 132 ASP A C 1
ATOM 590 O O . ASP A 1 80 ? 8.574 173.343 8.143 1.00 14.68 132 ASP A O 1
ATOM 595 N N . THR A 1 81 ? 8.523 172.260 6.182 1.00 11.77 133 THR A N 1
ATOM 596 C CA . THR A 1 81 ? 9.975 172.086 6.114 1.00 11.67 133 THR A CA 1
ATOM 597 C C . THR A 1 81 ? 10.755 173.392 5.883 1.00 12.81 133 THR A C 1
ATOM 598 O O . THR A 1 81 ? 11.956 173.457 6.157 1.00 13.48 133 THR A O 1
ATOM 602 N N . LYS A 1 82 ? 10.100 174.436 5.388 1.00 12.47 134 LYS A N 1
ATOM 603 C CA . LYS A 1 82 ? 10.802 175.712 5.224 1.00 14.50 134 LYS A CA 1
ATOM 604 C C . LYS A 1 82 ? 11.331 176.189 6.572 1.00 18.05 134 LYS A C 1
ATOM 605 O O . LYS A 1 82 ? 12.467 176.656 6.678 1.00 19.64 134 LYS A O 1
ATOM 611 N N . THR A 1 83 ? 10.518 176.028 7.603 1.00 14.70 135 THR A N 1
ATOM 612 C CA . THR A 1 83 ? 10.894 176.441 8.950 1.00 16.64 135 THR A CA 1
ATOM 613 C C . THR A 1 83 ? 11.857 175.465 9.612 1.00 16.06 135 THR A C 1
ATOM 614 O O . THR A 1 83 ? 12.831 175.874 10.235 1.00 18.63 135 THR A O 1
ATOM 618 N N . THR A 1 84 ? 11.586 174.172 9.484 1.00 12.32 136 THR A N 1
ATOM 619 C CA . THR A 1 84 ? 12.336 173.177 10.227 1.00 14.53 136 THR A CA 1
ATOM 620 C C . THR A 1 84 ? 13.623 172.740 9.541 1.00 13.68 136 THR A C 1
ATOM 621 O O . THR A 1 84 ? 14.554 172.309 10.216 1.00 13.63 136 THR A O 1
ATOM 625 N N . VAL A 1 85 ? 13.674 172.833 8.212 1.00 11.28 137 VAL A N 1
ATOM 626 C CA . VAL A 1 85 ? 14.829 172.356 7.443 1.00 11.84 137 VAL A CA 1
ATOM 627 C C . VAL A 1 85 ? 15.504 173.478 6.650 1.00 15.31 137 VAL A C 1
ATOM 628 O O . VAL A 1 85 ? 16.715 173.431 6.419 1.00 21.35 137 VAL A O 1
ATOM 632 N N . GLY A 1 86 ? 14.736 174.485 6.246 1.00 14.17 138 GLY A N 1
ATOM 633 C CA . GLY A 1 86 ? 15.292 175.641 5.559 1.00 18.08 138 GLY A CA 1
ATOM 634 C C . GLY A 1 86 ? 15.022 175.682 4.069 1.00 17.64 138 GLY A C 1
ATOM 635 O O . GLY A 1 86 ? 15.540 176.554 3.367 1.00 19.95 138 GLY A O 1
ATOM 636 N N . ALA A 1 87 ? 14.214 174.751 3.580 1.00 15.82 139 ALA A N 1
ATOM 637 C CA . ALA A 1 87 ? 13.872 174.677 2.165 1.00 16.34 139 ALA A CA 1
ATOM 638 C C . ALA A 1 87 ? 12.483 174.079 2.046 1.00 14.34 139 ALA A C 1
ATOM 639 O O . ALA A 1 87 ? 12.074 173.313 2.917 1.00 14.90 139 ALA A O 1
ATOM 641 N N . PRO A 1 88 ? 11.747 174.422 0.977 1.00 14.82 140 PRO A N 1
ATOM 642 C CA . PRO A 1 88 ? 10.408 173.846 0.799 1.00 14.42 140 PRO A CA 1
ATOM 643 C C . PRO A 1 88 ? 10.491 172.426 0.255 1.00 14.30 140 PRO A C 1
ATOM 644 O O . PRO A 1 88 ? 10.491 172.195 -0.953 1.00 16.46 140 PRO A O 1
ATOM 648 N N . TYR A 1 89 ? 10.609 171.489 1.186 1.00 13.53 141 TYR A N 1
ATOM 649 C CA . TYR A 1 89 ? 10.799 170.078 0.882 1.00 10.64 141 TYR A CA 1
ATOM 650 C C . TYR A 1 89 ? 9.541 169.239 1.109 1.00 11.25 141 TYR A C 1
ATOM 651 O O . TYR A 1 89 ? 8.845 169.395 2.120 1.00 14.14 141 TYR A O 1
ATOM 660 N N . MET A 1 90 ? 9.284 168.320 0.182 1.00 12.20 142 MET A N 1
ATOM 661 C CA . MET A 1 90 ? 8.355 167.221 0.433 1.00 10.84 142 MET A CA 1
ATOM 662 C C . MET A 1 90 ? 9.127 165.992 0.913 1.00 12.07 142 MET A C 1
ATOM 663 O O . MET A 1 90 ? 10.303 165.819 0.585 1.00 11.55 142 MET A O 1
ATOM 668 N N . ALA A 1 91 ? 8.463 165.148 1.698 1.00 11.64 143 ALA A N 1
ATOM 669 C CA . ALA A 1 91 ? 9.029 163.872 2.109 1.00 11.19 143 ALA A CA 1
ATOM 670 C C . ALA A 1 91 ? 9.224 162.996 0.875 1.00 11.77 143 ALA A C 1
ATOM 671 O O . ALA A 1 91 ? 8.314 162.866 0.050 1.00 13.55 143 ALA A O 1
ATOM 673 N N . ALA A 1 92 ? 10.404 162.399 0.746 1.00 10.87 144 ALA A N 1
ATOM 674 C CA . ALA A 1 92 ? 10.794 161.689 -0.470 1.00 11.66 144 ALA A CA 1
ATOM 675 C C . ALA A 1 92 ? 11.456 160.367 -0.138 1.00 10.71 144 ALA A C 1
ATOM 676 O O . ALA A 1 92 ? 11.961 160.173 0.971 1.00 11.32 144 ALA A O 1
ATOM 678 N N . GLY A 1 93 ? 11.463 159.475 -1.128 1.00 12.68 145 GLY A N 1
ATOM 679 C CA . GLY A 1 93 ? 12.069 158.161 -1.008 1.00 11.55 145 GLY A CA 1
ATOM 680 C C . GLY A 1 93 ? 11.100 157.113 -1.515 1.00 11.24 145 GLY A C 1
ATOM 681 O O . GLY A 1 93 ? 10.049 156.902 -0.920 1.00 14.11 145 GLY A O 1
ATOM 682 N N . ALA A 1 94 ? 11.454 156.448 -2.605 1.00 10.99 146 ALA A N 1
ATOM 683 C CA . ALA A 1 94 ? 10.515 155.547 -3.279 1.00 11.42 146 ALA A CA 1
ATOM 684 C C . ALA A 1 94 ? 10.214 154.239 -2.551 1.00 11.47 146 ALA A C 1
ATOM 685 O O . ALA A 1 94 ? 9.188 153.624 -2.832 1.00 11.27 146 ALA A O 1
ATOM 687 N N . CYS A 1 95 ? 11.086 153.802 -1.648 1.00 11.81 147 CYS A N 1
ATOM 688 C CA . CYS A 1 95 ? 10.872 152.546 -0.925 1.00 10.07 147 CYS A CA 1
ATOM 689 C C . CYS A 1 95 ? 10.147 152.774 0.390 1.00 12.67 147 CYS A C 1
ATOM 690 O O . CYS A 1 95 ? 10.513 153.666 1.148 1.00 12.57 147 CYS A O 1
ATOM 693 N N . PRO A 1 96 ? 9.139 151.939 0.693 1.00 10.60 148 PRO A N 1
ATOM 694 C CA . PRO A 1 96 ? 8.550 151.964 2.030 1.00 10.78 148 PRO A CA 1
ATOM 695 C C . PRO A 1 96 ? 9.601 151.691 3.101 1.00 10.97 148 PRO A C 1
ATOM 696 O O . PRO A 1 96 ? 10.487 150.851 2.915 1.00 11.78 148 PRO A O 1
ATOM 700 N N . ASN A 1 97 ? 9.498 152.408 4.213 1.00 11.17 149 ASN A N 1
ATOM 701 C CA . ASN A 1 97 ? 10.503 152.326 5.259 1.00 11.22 149 ASN A CA 1
ATOM 702 C C . ASN A 1 97 ? 9.895 151.638 6.466 1.00 10.72 149 ASN A C 1
ATOM 703 O O . ASN A 1 97 ? 9.128 152.229 7.214 1.00 10.94 149 ASN A O 1
ATOM 708 N N . TYR A 1 98 ? 10.203 150.356 6.608 1.00 10.93 150 TYR A N 1
ATOM 709 C CA . TYR A 1 98 ? 9.552 149.540 7.622 1.00 10.78 150 TYR A CA 1
ATOM 710 C C . TYR A 1 98 ? 10.083 149.822 9.023 1.00 12.44 150 TYR A C 1
ATOM 711 O O . TYR A 1 98 ? 11.299 149.838 9.264 1.00 12.28 150 TYR A O 1
ATOM 720 N N . GLY A 1 99 ? 9.156 150.056 9.937 1.00 11.83 151 GLY A N 1
ATOM 721 C CA . GLY A 1 99 ? 9.464 150.319 11.327 1.00 10.84 151 GLY A CA 1
ATOM 722 C C . GLY A 1 99 ? 9.605 151.796 11.646 1.00 11.19 151 GLY A C 1
ATOM 723 O O . GLY A 1 99 ? 9.596 152.174 12.814 1.00 11.51 151 GLY A O 1
ATOM 724 N N . LYS A 1 100 ? 9.726 152.635 10.620 1.00 10.06 152 LYS A N 1
ATOM 725 C CA . LYS A 1 100 ? 9.992 154.060 10.822 1.00 10.69 152 LYS A CA 1
ATOM 726 C C . LYS A 1 100 ? 8.768 154.822 11.318 1.00 10.27 152 LYS A C 1
ATOM 727 O O . LYS A 1 100 ? 7.748 154.897 10.635 1.00 11.44 152 LYS A O 1
ATOM 733 N N . VAL A 1 101 ? 8.906 155.413 12.502 1.00 11.11 153 VAL A N 1
ATOM 734 C CA . VAL A 1 101 ? 7.870 156.227 13.126 1.00 10.90 153 VAL A CA 1
ATOM 735 C C . VAL A 1 101 ? 8.464 157.592 13.475 1.00 12.01 153 VAL A C 1
ATOM 736 O O . VAL A 1 101 ? 9.619 157.668 13.909 1.00 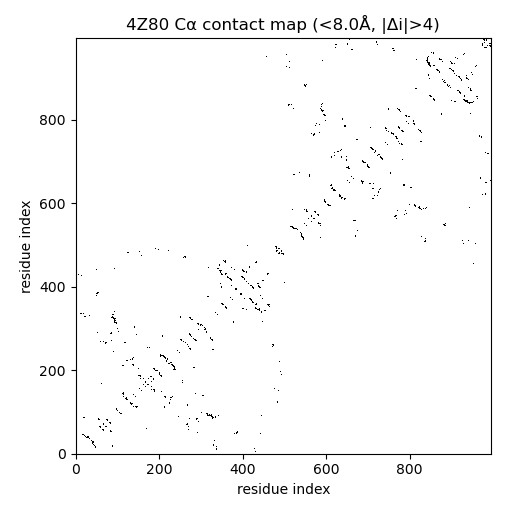11.85 153 VAL A O 1
ATOM 740 N N . ILE A 1 102 ? 7.687 158.652 13.294 1.00 10.81 154 ILE A N 1
ATOM 741 C CA . ILE A 1 102 ? 8.107 159.978 13.730 1.00 11.06 154 ILE A CA 1
ATOM 742 C C . ILE A 1 102 ? 7.777 160.144 15.204 1.00 10.40 154 ILE A C 1
ATOM 743 O O . ILE A 1 102 ? 6.618 160.312 15.579 1.00 12.41 154 ILE A O 1
ATOM 748 N N . ALA A 1 103 ? 8.816 160.074 16.030 1.00 10.70 155 ALA A N 1
ATOM 749 C CA . ALA A 1 103 ? 8.695 160.134 17.478 1.00 11.04 155 ALA A CA 1
ATOM 750 C C . ALA A 1 103 ? 8.802 161.560 17.979 1.00 10.60 155 ALA A C 1
ATOM 751 O O . ALA A 1 103 ? 9.618 162.340 17.482 1.00 11.64 155 ALA A O 1
ATOM 753 N N . PHE A 1 104 ? 7.980 161.895 18.961 1.00 9.26 156 PHE A N 1
ATOM 754 C CA . PHE A 1 104 ? 8.102 163.159 19.677 1.00 9.02 156 PHE A CA 1
ATOM 755 C C . PHE A 1 104 ? 9.085 162.928 20.812 1.00 11.71 156 PHE A C 1
ATOM 756 O O . PHE A 1 104 ? 8.944 161.966 21.557 1.00 11.61 156 PHE A O 1
ATOM 764 N N . THR A 1 105 ? 10.093 163.787 20.918 1.00 10.73 157 THR A N 1
ATOM 765 C CA . THR A 1 105 ? 11.178 163.592 21.873 1.00 10.90 157 THR A CA 1
ATOM 766 C C . THR A 1 105 ? 11.587 164.894 22.554 1.00 11.04 157 THR A C 1
ATOM 767 O O . THR A 1 105 ? 11.132 165.980 22.196 1.00 12.15 157 THR A O 1
ATOM 771 N N . LYS A 1 106 ? 12.471 164.775 23.538 1.00 11.10 158 LYS A N 1
ATOM 772 C CA . LYS A 1 106 ? 13.221 165.933 23.990 1.00 11.79 158 LYS A CA 1
ATOM 773 C C . LYS A 1 106 ? 14.317 166.205 22.965 1.00 11.59 158 LYS A C 1
ATOM 774 O O . LYS A 1 106 ? 14.543 165.405 22.054 1.00 13.63 158 LYS A O 1
ATOM 780 N N . ARG A 1 107 ? 14.997 167.334 23.105 1.00 14.35 159 ARG A N 1
ATOM 781 C CA . ARG A 1 107 ? 15.992 167.734 22.118 1.00 13.56 159 ARG A CA 1
ATOM 782 C C . ARG A 1 107 ? 17.157 166.749 22.036 1.00 13.12 159 ARG A C 1
ATOM 783 O O . ARG A 1 107 ? 17.816 166.656 21.001 1.00 13.11 159 ARG A O 1
ATOM 791 N N . ASP A 1 108 ? 17.408 166.012 23.116 1.00 12.72 160 ASP A N 1
ATOM 792 C CA . ASP A 1 108 ? 18.462 165.008 23.109 1.00 12.53 160 ASP A CA 1
ATOM 793 C C . ASP A 1 108 ? 17.952 163.619 22.725 1.00 13.01 160 ASP A C 1
ATOM 794 O O . ASP A 1 108 ? 18.667 162.626 22.849 1.00 13.50 160 ASP A O 1
ATOM 799 N N . GLY A 1 109 ? 16.715 163.547 22.238 1.00 12.09 161 GLY A N 1
ATOM 800 C CA . GLY A 1 109 ? 16.152 162.276 21.812 1.00 12.58 161 GLY A CA 1
ATOM 801 C C . GLY A 1 109 ? 15.504 161.447 22.913 1.00 13.84 161 GLY A C 1
ATOM 802 O O . GLY A 1 109 ? 14.933 160.395 22.623 1.00 14.08 161 GLY A O 1
ATOM 803 N N . SER A 1 110 ? 15.589 161.906 24.161 1.00 11.57 162 SER A N 1
ATOM 804 C CA . SER A 1 110 ? 15.062 161.156 25.298 1.00 13.00 162 SER A CA 1
ATOM 805 C C . SER A 1 110 ? 13.557 161.339 25.460 1.00 11.59 162 SER A C 1
ATOM 806 O O . SER A 1 110 ? 12.956 162.223 24.847 1.00 12.62 162 SER A O 1
ATOM 809 N N . ARG A 1 111 ? 12.966 160.475 26.283 1.00 13.10 163 ARG A N 1
ATOM 810 C CA . ARG A 1 111 ? 11.543 160.519 26.627 1.00 13.31 163 ARG A CA 1
ATOM 811 C C . ARG A 1 111 ? 10.693 160.470 25.373 1.00 13.17 163 ARG A C 1
ATOM 812 O O . ARG A 1 111 ? 9.694 161.177 25.251 1.00 15.02 163 ARG A O 1
ATOM 820 N N . SER A 1 112 ? 11.085 159.596 24.459 1.00 13.96 164 SER A N 1
ATOM 821 C CA . SER A 1 112 ? 10.425 159.505 23.175 1.00 14.12 164 SER A CA 1
ATOM 822 C C . SER A 1 112 ? 9.025 158.941 23.327 1.00 15.54 164 SER A C 1
ATOM 823 O O . SER A 1 112 ? 8.767 158.082 24.176 1.00 17.14 164 SER A O 1
ATOM 826 N N . ASP A 1 113 ? 8.135 159.452 22.488 1.00 11.97 165 ASP A N 1
ATOM 827 C CA . ASP A 1 113 ? 6.734 159.043 22.449 1.00 13.87 165 ASP A CA 1
ATOM 828 C C . ASP A 1 113 ? 6.431 158.634 21.014 1.00 13.17 165 ASP A C 1
ATOM 829 O O . ASP A 1 113 ? 6.399 159.482 20.123 1.00 13.57 165 ASP A O 1
ATOM 834 N N . MET A 1 114 ? 6.219 157.340 20.793 1.00 12.81 166 MET A N 1
ATOM 835 C CA . MET A 1 114 ? 6.059 156.833 19.443 1.00 13.23 166 MET A CA 1
ATOM 836 C C . MET A 1 114 ? 4.597 156.660 19.012 1.00 14.17 166 MET A C 1
ATOM 837 O O . MET A 1 114 ? 4.344 156.109 17.943 1.00 14.09 166 MET A O 1
ATOM 842 N N . THR A 1 115 ? 3.652 157.156 19.810 1.00 14.02 167 THR A N 1
ATOM 843 C CA . THR A 1 115 ? 2.238 157.145 19.406 1.00 14.51 167 THR A CA 1
ATOM 844 C C . THR A 1 115 ? 1.622 158.546 19.336 1.00 12.92 167 THR A C 1
ATOM 845 O O . THR A 1 115 ? 0.509 158.724 18.838 1.00 13.89 167 THR A O 1
ATOM 849 N N . ARG A 1 116 ? 2.343 159.546 19.824 1.00 12.12 168 ARG A N 1
ATOM 850 C CA . ARG A 1 116 ? 1.883 160.922 19.777 1.00 12.61 168 ARG A CA 1
ATOM 851 C C . ARG A 1 116 ? 1.542 161.376 18.348 1.00 12.29 168 ARG A C 1
ATOM 852 O O . ARG A 1 116 ? 0.639 162.195 18.156 1.00 11.46 168 ARG A O 1
ATOM 860 N N . TRP A 1 117 ? 2.251 160.844 17.353 1.00 11.11 169 TRP A N 1
ATOM 861 C CA . TRP A 1 117 ? 2.043 161.251 15.963 1.00 9.79 169 TRP A CA 1
ATOM 862 C C . TRP A 1 117 ? 0.599 161.063 15.500 1.00 9.21 169 TRP A C 1
ATOM 863 O O . TRP A 1 117 ? 0.167 161.726 14.563 1.00 10.41 169 TRP A O 1
ATOM 874 N N . LYS A 1 118 ? -0.141 160.181 16.161 1.00 10.71 170 LYS A N 1
ATOM 875 C CA . LYS A 1 118 ? -1.504 159.869 15.731 1.00 12.16 170 LYS A CA 1
ATOM 876 C C . LYS A 1 118 ? -2.488 161.003 15.958 1.00 12.15 170 LYS A C 1
ATOM 877 O O . LYS A 1 118 ? -3.550 161.028 15.330 1.00 12.76 170 LYS A O 1
ATOM 883 N N . ASN A 1 119 ? -2.175 161.920 16.867 1.00 11.54 171 ASN A N 1
ATOM 884 C CA . ASN A 1 119 ? -3.018 163.104 17.039 1.00 12.31 171 ASN A CA 1
ATOM 885 C C . ASN A 1 119 ? -2.900 163.997 15.813 1.00 11.46 171 ASN A C 1
ATOM 886 O O . ASN A 1 119 ? -1.860 164.015 15.152 1.00 11.13 171 ASN A O 1
ATOM 891 N N . GLU A 1 120 ? -3.953 164.742 15.492 1.00 12.70 172 GLU A N 1
ATOM 892 C CA . GLU A 1 120 ? -3.886 165.634 14.349 1.00 11.05 172 GLU A CA 1
ATOM 893 C C . GLU A 1 120 ? -2.920 166.791 14.565 1.00 11.71 172 GLU A C 1
ATOM 894 O O . GLU A 1 120 ? -2.573 167.146 15.697 1.00 12.50 172 GLU A O 1
ATOM 900 N N . ILE A 1 121 ? -2.505 167.386 13.455 1.00 11.18 173 ILE A N 1
ATOM 901 C CA . ILE A 1 121 ? -1.695 168.597 13.472 1.00 11.39 173 ILE A CA 1
ATOM 902 C C . ILE A 1 121 ? -2.484 169.817 13.923 1.00 13.55 173 ILE A C 1
ATOM 903 O O . ILE A 1 121 ? -3.722 169.806 13.960 1.00 13.31 173 ILE A O 1
ATOM 908 N N . HIS A 1 122 ? -1.746 170.869 14.267 1.00 14.88 174 HIS A N 1
ATOM 909 C CA . HIS A 1 122 ? -2.306 172.179 14.561 1.00 13.51 174 HIS A CA 1
ATOM 910 C C . HIS A 1 122 ? -1.578 173.196 13.682 1.00 13.53 174 HIS A C 1
ATOM 911 O O . HIS A 1 122 ? -0.734 173.951 14.163 1.00 16.48 174 HIS A O 1
ATOM 918 N N . ALA A 1 123 ? -1.889 173.204 12.389 1.00 13.36 175 ALA A N 1
ATOM 919 C CA . ALA A 1 123 ? -1.189 174.090 11.462 1.00 12.15 175 ALA A CA 1
ATOM 920 C C . ALA A 1 123 ? -1.908 175.427 11.247 1.00 15.12 175 ALA A C 1
ATOM 921 O O . ALA A 1 123 ? -1.555 176.177 10.339 1.00 16.84 175 ALA A O 1
ATOM 923 N N . ASN A 1 124 ? -2.900 175.725 12.087 1.00 15.43 176 ASN A N 1
ATOM 924 C CA . ASN A 1 124 ? -3.652 176.982 12.018 1.00 16.07 176 ASN A CA 1
ATOM 925 C C . ASN A 1 124 ? -4.394 177.101 10.683 1.00 14.75 176 ASN A C 1
ATOM 926 O O . ASN A 1 124 ? -4.266 178.096 9.961 1.00 19.33 176 ASN A O 1
ATOM 931 N N . VAL A 1 125 ? -5.177 176.068 10.385 1.00 14.13 177 VAL A N 1
ATOM 932 C CA . VAL A 1 125 ? -5.921 175.956 9.133 1.00 14.73 177 VAL A CA 1
ATOM 933 C C . VAL A 1 125 ? -7.437 175.932 9.358 1.00 14.91 177 VAL A C 1
ATOM 934 O O . VAL A 1 125 ? -8.165 176.622 8.648 1.00 16.36 177 VAL A O 1
ATOM 938 N N . MET A 1 126 ? -7.897 175.148 10.337 1.00 14.34 178 MET A N 1
ATOM 939 C CA . MET A 1 126 ? -9.329 174.899 10.541 1.00 15.00 178 MET A CA 1
ATOM 940 C C . MET A 1 126 ? -9.885 175.755 11.677 1.00 14.41 178 MET A C 1
ATOM 941 O O . MET A 1 126 ? -9.329 175.765 12.770 1.00 14.97 178 MET A O 1
ATOM 946 N N . PRO A 1 127 ? -11.005 176.452 11.440 1.00 13.39 179 PRO A N 1
ATOM 947 C CA . PRO A 1 127 ? -11.810 176.488 10.214 1.00 16.04 179 PRO A CA 1
ATOM 948 C C . PRO A 1 127 ? -11.185 177.358 9.137 1.00 14.77 179 PRO A C 1
ATOM 949 O O . PRO A 1 127 ? -10.641 178.419 9.435 1.00 16.72 179 PRO A O 1
ATOM 953 N N . HIS A 1 128 ? -11.275 176.913 7.892 1.00 15.94 180 HIS A N 1
ATOM 954 C CA . HIS A 1 128 ? -10.718 177.674 6.790 1.00 15.28 180 HIS A CA 1
ATOM 955 C C . HIS A 1 128 ? -11.637 178.825 6.415 1.00 16.92 180 HIS A C 1
ATOM 956 O O . HIS A 1 128 ? -11.180 179.885 6.000 1.00 18.15 180 HIS A O 1
ATOM 963 N N . SER A 1 129 ? -12.938 178.596 6.567 1.00 16.96 181 SER A N 1
ATOM 964 C CA . SER A 1 129 ? -13.946 179.619 6.306 1.00 20.01 181 SER A CA 1
ATOM 965 C C . SER A 1 129 ? -15.045 179.523 7.348 1.00 13.93 181 S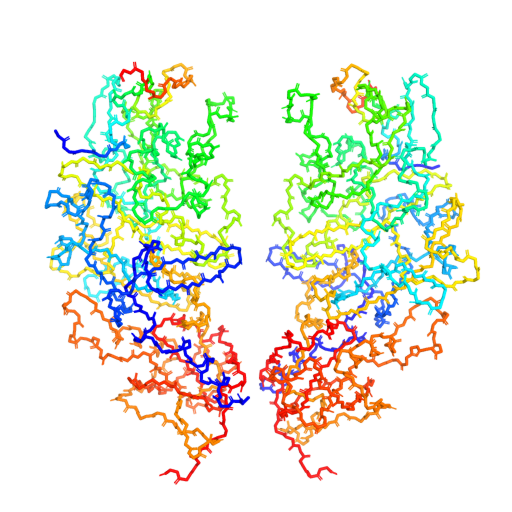ER A C 1
ATOM 966 O O . SER A 1 129 ? -15.355 178.438 7.839 1.00 17.54 181 SER A O 1
ATOM 969 N N . THR A 1 130 ? -15.621 180.668 7.691 1.00 16.99 182 THR A N 1
ATOM 970 C CA . THR A 1 130 ? -16.802 180.700 8.542 1.00 17.87 182 THR A CA 1
ATOM 971 C C . THR A 1 130 ? -17.908 181.487 7.855 1.00 20.11 182 THR A C 1
ATOM 972 O O . THR A 1 130 ? -18.780 182.038 8.513 1.00 19.45 182 THR A O 1
ATOM 976 N N . THR A 1 131 ? -17.878 181.518 6.528 1.00 17.02 183 THR A N 1
ATOM 977 C CA . THR A 1 131 ? -18.869 182.269 5.764 1.00 18.85 183 THR A CA 1
ATOM 978 C C . THR A 1 131 ? -20.289 181.831 6.118 1.00 18.91 183 THR A C 1
ATOM 979 O O . THR A 1 131 ? -20.604 180.640 6.103 1.00 18.30 183 THR A O 1
ATOM 983 N N . SER A 1 132 ? -21.105 182.829 6.465 1.00 19.10 184 SER A N 1
ATOM 984 C CA . SER A 1 132 ? -22.530 182.698 6.807 1.00 19.89 184 SER A CA 1
ATOM 985 C C . SER A 1 132 ? -22.772 182.290 8.267 1.00 20.42 184 SER A C 1
ATOM 986 O O . SER A 1 132 ? -23.920 182.260 8.721 1.00 21.64 184 SER A O 1
ATOM 989 N N . CYS A 1 133 ? -21.703 181.989 8.999 1.00 18.48 185 CYS A N 1
ATOM 990 C CA . CYS A 1 133 ? -21.823 181.630 10.412 1.00 21.68 185 CYS A CA 1
ATOM 991 C C . CYS A 1 133 ? -22.208 182.837 11.262 1.00 18.15 185 CYS A C 1
ATOM 992 O O . CYS A 1 133 ? -21.898 183.971 10.918 1.00 21.65 185 CYS A O 1
ATOM 995 N N . ALA A 1 134 ? -22.867 182.577 12.385 1.00 18.36 186 ALA A N 1
ATOM 996 C CA . ALA A 1 134 ? -23.274 183.634 13.301 1.00 21.93 186 ALA A CA 1
ATOM 997 C C . ALA A 1 134 ? -22.068 184.375 13.865 1.00 22.73 186 ALA A C 1
ATOM 998 O O . ALA A 1 134 ? -22.125 185.580 14.106 1.00 24.78 186 ALA A O 1
ATOM 1000 N N . SER A 1 135 ? -20.970 183.655 14.073 1.00 21.95 187 SER A N 1
ATOM 1001 C CA . SER A 1 135 ? -19.733 184.297 14.509 1.00 25.63 187 SER A CA 1
ATOM 1002 C C . SER A 1 135 ? -18.539 183.824 13.694 1.00 27.92 187 SER A C 1
ATOM 1003 O O . SER A 1 135 ? -18.605 182.816 12.987 1.00 22.80 187 SER A O 1
ATOM 1006 N N . ARG A 1 136 ? -17.454 184.584 13.801 1.00 29.40 188 ARG A N 1
ATOM 1007 C CA . ARG A 1 136 ? -16.202 184.275 13.125 1.00 29.87 188 ARG A CA 1
ATOM 1008 C C . ARG A 1 136 ? -15.245 183.546 14.070 1.00 25.04 188 ARG A C 1
ATOM 1009 O O . ARG A 1 136 ? -15.453 183.511 15.286 1.00 22.41 188 ARG A O 1
ATOM 1017 N N . ALA A 1 137 ? -14.198 182.963 13.496 1.00 23.18 189 ALA A N 1
ATOM 1018 C CA . ALA A 1 137 ? -13.125 182.349 14.266 1.00 21.23 189 ALA A CA 1
ATOM 1019 C C . ALA A 1 137 ? -11.878 182.320 13.397 1.00 22.93 189 ALA A C 1
ATOM 1020 O O . ALA A 1 137 ? -11.975 182.184 12.176 1.00 25.36 189 ALA A O 1
ATOM 1022 N N . ASP A 1 138 ? -10.716 182.449 14.026 1.00 22.62 190 ASP A N 1
ATOM 1023 C CA . ASP A 1 138 ? -9.451 182.385 13.304 1.00 24.10 190 ASP A CA 1
ATOM 1024 C C . ASP A 1 138 ? -9.116 180.936 12.969 1.00 22.77 190 ASP A C 1
ATOM 1025 O O . ASP A 1 138 ? -9.437 180.039 13.747 1.00 19.71 190 ASP A O 1
ATOM 1030 N N . PRO A 1 139 ? -8.469 180.706 11.814 1.00 21.30 191 PRO A N 1
ATOM 1031 C CA . PRO A 1 139 ? -7.890 179.385 11.544 1.00 16.05 191 PRO A CA 1
ATOM 1032 C C . PRO A 1 139 ? -7.043 178.912 12.720 1.00 21.35 191 PRO A C 1
ATOM 1033 O O . PRO A 1 139 ? -6.223 179.677 13.237 1.00 22.00 191 PRO A O 1
ATOM 1037 N N . GLY A 1 140 ? -7.257 177.666 13.132 1.00 17.61 192 GLY A N 1
ATOM 1038 C CA . GLY A 1 140 ? -6.631 177.109 14.315 1.00 17.46 192 GLY A CA 1
ATOM 1039 C C . GLY A 1 140 ? -7.629 176.874 15.437 1.00 15.88 192 GLY A C 1
ATOM 1040 O O . GLY A 1 140 ? -7.440 175.989 16.262 1.00 15.47 192 GLY A O 1
ATOM 1041 N N . ALA A 1 141 ? -8.700 177.663 15.465 1.00 16.35 193 ALA A N 1
ATOM 1042 C CA . ALA A 1 141 ? -9.647 177.622 16.576 1.00 17.73 193 ALA A CA 1
ATOM 1043 C C . ALA A 1 141 ? -10.296 176.257 16.773 1.00 14.32 193 ALA A C 1
ATOM 1044 O O . ALA A 1 141 ? -10.644 175.897 17.893 1.00 16.71 193 ALA A O 1
ATOM 1046 N N . ALA A 1 142 ? -10.458 175.493 15.694 1.00 13.67 194 ALA A N 1
ATOM 1047 C CA . ALA A 1 142 ? -11.130 174.196 15.785 1.00 12.69 194 ALA A CA 1
ATOM 1048 C C . ALA A 1 142 ? -10.170 173.028 16.028 1.00 12.88 194 ALA A C 1
ATOM 1049 O O . ALA A 1 142 ? -10.605 171.893 16.247 1.00 14.03 194 ALA A O 1
ATOM 1051 N N . GLU A 1 143 ? -8.869 173.304 15.982 1.00 13.68 195 GLU A N 1
ATOM 1052 C CA . GLU A 1 143 ? -7.860 172.244 15.969 1.00 15.09 195 GLU A CA 1
ATOM 1053 C C . GLU A 1 143 ? -7.518 171.725 17.364 1.00 13.30 195 GLU A C 1
ATOM 1054 O O . GLU A 1 143 ? -7.792 172.381 18.366 1.00 14.15 195 GLU A O 1
ATOM 1060 N N . VAL A 1 144 ? -6.943 170.528 17.428 1.00 14.15 196 VAL A N 1
ATOM 1061 C CA . VAL A 1 144 ? -6.495 169.995 18.708 1.00 12.47 196 VAL A CA 1
ATOM 1062 C C . VAL A 1 144 ? -5.541 170.989 19.364 1.00 15.96 196 VAL A C 1
ATOM 1063 O O . VAL A 1 144 ? -4.813 171.711 18.678 1.00 15.35 196 VAL A O 1
ATOM 1067 N N . ALA A 1 145 ? -5.555 171.035 20.693 1.00 13.64 197 ALA A N 1
ATOM 1068 C CA . ALA A 1 145 ? -4.721 171.974 21.428 1.00 14.61 197 ALA A CA 1
ATOM 1069 C C . ALA A 1 145 ? -3.265 171.780 21.023 1.00 11.80 197 ALA A C 1
ATOM 1070 O O . ALA A 1 145 ? -2.832 170.650 20.809 1.00 13.02 197 ALA A O 1
ATOM 1072 N N . LYS A 1 146 ? -2.519 172.873 20.909 1.00 13.92 198 LYS A N 1
ATOM 1073 C CA . LYS A 1 146 ? -1.113 172.778 20.515 1.00 11.67 198 LYS A CA 1
ATOM 1074 C C . LYS A 1 146 ? -0.348 171.818 21.431 1.00 13.03 198 LYS A C 1
ATOM 1075 O O . LYS A 1 146 ? 0.527 171.078 20.975 1.00 12.77 198 LYS A O 1
ATOM 1081 N N . SER A 1 147 ? -0.703 171.794 22.710 1.00 12.19 199 SER A N 1
ATOM 1082 C CA . SER A 1 147 ? 0.006 170.963 23.671 1.00 11.99 199 SER A CA 1
ATOM 1083 C C . SER A 1 147 ? -0.202 169.466 23.460 1.00 11.78 199 SER A C 1
ATOM 1084 O O . SER A 1 147 ? 0.522 168.667 24.056 1.00 13.85 199 SER A O 1
ATOM 1087 N N . ILE A 1 148 ? -1.171 169.078 22.622 1.00 11.83 200 ILE A N 1
ATOM 1088 C CA . ILE A 1 148 ? -1.338 167.670 22.258 1.00 12.17 200 ILE A CA 1
ATOM 1089 C C . ILE A 1 148 ? -1.198 167.423 20.750 1.00 12.61 200 ILE A C 1
ATOM 1090 O O . ILE A 1 148 ? -1.538 166.344 20.269 1.00 14.26 200 ILE A O 1
ATOM 1095 N N . GLU A 1 149 ? -0.695 168.408 20.013 1.00 11.11 201 GLU A N 1
ATOM 1096 C CA . GLU A 1 149 ? -0.518 168.271 18.564 1.00 13.05 201 GLU A CA 1
ATOM 1097 C C . GLU A 1 149 ? 0.276 167.018 18.213 1.00 12.63 201 GLU A C 1
ATOM 1098 O O . GLU A 1 149 ? 1.276 166.712 18.862 1.00 13.98 201 GLU A O 1
ATOM 1104 N N . GLY A 1 150 ? -0.168 166.314 17.173 1.00 12.16 202 GLY A N 1
ATOM 1105 C CA . GLY A 1 150 ? 0.580 165.214 16.598 1.00 11.99 202 GLY A CA 1
ATOM 1106 C C . GLY A 1 150 ? 1.001 165.544 15.172 1.00 9.54 202 GLY A C 1
ATOM 1107 O O . GLY A 1 150 ? 1.231 166.710 14.830 1.00 11.78 202 GLY A O 1
ATOM 1108 N N . PHE A 1 151 ? 1.066 164.514 14.334 1.00 10.30 203 PHE A N 1
ATOM 1109 C CA . PHE A 1 151 ? 1.511 164.664 12.947 1.00 10.03 203 PHE A CA 1
ATOM 1110 C C . PHE A 1 151 ? 0.457 164.276 11.918 1.00 11.72 203 PHE A C 1
ATOM 1111 O O . PHE A 1 151 ? 0.712 164.369 10.720 1.00 12.80 203 PHE A O 1
ATOM 1119 N N . ALA A 1 152 ? -0.719 163.837 12.363 1.00 10.78 204 ALA A N 1
ATOM 1120 C CA . ALA A 1 152 ? -1.707 163.313 11.426 1.00 11.72 204 ALA A CA 1
ATOM 1121 C C . ALA A 1 152 ? -2.454 164.423 10.706 1.00 11.94 204 ALA A C 1
ATOM 1122 O O . ALA A 1 152 ? -2.813 165.432 11.293 1.00 11.24 204 ALA A O 1
ATOM 1124 N N . MET A 1 153 ? -2.706 164.218 9.420 1.00 11.03 205 MET A N 1
ATOM 1125 C CA . MET A 1 153 ? -3.455 165.196 8.644 1.00 10.43 205 MET A CA 1
ATOM 1126 C C . MET A 1 153 ? -4.899 165.258 9.140 1.00 12.39 205 MET A C 1
ATOM 1127 O O . MET A 1 153 ? -5.417 164.289 9.698 1.00 12.15 205 MET A O 1
ATOM 1132 N N . TYR A 1 154 ? -5.530 166.411 8.934 1.00 11.29 206 TYR A N 1
ATOM 1133 C CA . TYR A 1 154 ? -6.945 166.591 9.250 1.00 11.86 206 TYR A CA 1
ATOM 1134 C C . TYR A 1 154 ? -7.770 165.470 8.645 1.00 10.97 206 TYR A C 1
ATOM 1135 O O . TYR A 1 154 ? -7.451 164.949 7.578 1.00 13.71 206 TYR A O 1
ATOM 1144 N N . ALA A 1 155 ? -8.839 165.095 9.339 1.00 13.40 207 ALA A N 1
ATOM 1145 C CA . ALA A 1 155 ? -9.639 163.952 8.921 1.00 12.69 207 ALA A CA 1
ATOM 1146 C C . ALA A 1 155 ? -10.303 164.158 7.566 1.00 13.71 207 ALA A C 1
ATOM 1147 O O . ALA A 1 155 ? -10.478 163.210 6.802 1.00 14.40 207 ALA A O 1
ATOM 1149 N N . GLY A 1 156 ? -10.695 165.389 7.285 1.00 13.30 208 GLY A N 1
ATOM 1150 C CA . GLY A 1 156 ? -11.386 165.698 6.051 1.00 13.62 208 GLY A CA 1
ATOM 1151 C C . GLY A 1 156 ? -11.649 167.183 5.959 1.00 13.43 208 GLY A C 1
ATOM 1152 O O . GLY A 1 156 ? -11.306 167.947 6.868 1.00 15.18 208 GLY A O 1
ATOM 1153 N N . TYR A 1 157 ? -12.253 167.600 4.853 1.00 14.60 209 TYR A N 1
ATOM 1154 C CA . TYR A 1 157 ? -12.540 169.010 4.613 1.00 14.70 209 TYR A CA 1
ATOM 1155 C C . TYR A 1 157 ? -13.687 169.097 3.605 1.00 16.35 209 TYR A C 1
ATOM 1156 O O . TYR A 1 157 ? -13.642 168.450 2.559 1.00 16.41 209 TYR A O 1
ATOM 1165 N N . LEU A 1 158 ? -14.714 169.880 3.951 1.00 14.78 210 LEU A N 1
ATOM 1166 C CA . LEU A 1 158 ? -15.988 169.951 3.214 1.00 16.29 210 LEU A CA 1
ATOM 1167 C C . LEU A 1 158 ? -16.684 168.591 3.262 1.00 17.51 210 LEU A C 1
ATOM 1168 O O . LEU A 1 158 ? -16.158 167.639 3.826 1.00 18.41 210 LEU A O 1
ATOM 1173 N N . THR A 1 159 ? -17.886 168.489 2.704 1.00 15.98 211 THR A N 1
ATOM 1174 C CA . THR A 1 159 ? -18.625 167.231 2.830 1.00 14.32 211 THR A CA 1
ATOM 1175 C C . THR A 1 159 ? -17.967 166.092 2.059 1.00 14.22 211 THR A C 1
ATOM 1176 O O . THR A 1 159 ? -18.078 164.930 2.447 1.00 14.55 211 THR A O 1
ATOM 1180 N N . HIS A 1 160 ? -17.291 166.422 0.966 1.00 16.03 212 HIS A N 1
ATOM 1181 C CA . HIS A 1 160 ? -16.684 165.406 0.116 1.00 16.90 212 HIS A CA 1
ATOM 1182 C C . HIS A 1 160 ? -15.682 166.053 -0.828 1.00 14.40 212 HIS A C 1
ATOM 1183 O O . HIS A 1 160 ? -15.659 167.274 -0.992 1.00 15.56 212 HIS A O 1
ATOM 1190 N N . CYS A 1 161 ? -14.844 165.213 -1.423 1.00 14.14 213 CYS A N 1
ATOM 1191 C CA . CYS A 1 161 ? -13.814 165.643 -2.346 1.00 17.30 213 CYS A CA 1
ATOM 1192 C C . CYS A 1 161 ? -13.904 164.818 -3.633 1.00 15.81 213 CYS A C 1
ATOM 1193 O O . CYS A 1 161 ? -13.944 163.592 -3.567 1.00 17.97 213 CYS A O 1
ATOM 1196 N N . PRO A 1 162 ? -13.945 165.478 -4.804 1.00 16.17 214 PRO A N 1
ATOM 1197 C CA . PRO A 1 162 ? -13.947 166.927 -5.045 1.00 17.86 214 PRO A CA 1
ATOM 1198 C C . PRO A 1 162 ? -15.297 167.536 -4.687 1.00 18.43 214 PRO A C 1
ATOM 1199 O O . PRO A 1 162 ? -16.321 167.001 -5.117 1.00 18.96 214 PRO A O 1
ATOM 1203 N N . TYR A 1 163 ? -15.312 168.617 -3.916 1.00 16.81 215 TYR A N 1
ATOM 1204 C CA . TYR A 1 163 ? -16.586 169.154 -3.439 1.00 15.67 215 TYR A CA 1
ATOM 1205 C C . TYR A 1 163 ? -17.429 169.721 -4.586 1.00 19.07 215 TYR A C 1
ATOM 1206 O O . TYR A 1 163 ? -18.658 169.625 -4.555 1.00 19.82 215 TYR A O 1
ATOM 1215 N N . ASN A 1 164 ? -16.784 170.333 -5.575 1.00 17.65 216 ASN A N 1
ATOM 1216 C CA . ASN A 1 164 ? -17.501 170.798 -6.762 1.00 18.93 216 ASN A CA 1
ATOM 1217 C C . ASN A 1 164 ? -16.729 170.440 -8.025 1.00 22.74 216 ASN A C 1
ATOM 1218 O O . ASN A 1 164 ? -15.591 169.984 -7.953 1.00 18.53 216 ASN A O 1
ATOM 1223 N N . VAL A 1 165 ? -17.341 170.636 -9.187 1.00 21.34 217 VAL A N 1
ATOM 1224 C CA . VAL A 1 165 ? -16.731 170.157 -10.421 1.00 24.33 217 VAL A CA 1
ATOM 1225 C C . VAL A 1 165 ? -15.514 170.984 -10.814 1.00 21.44 217 VAL A C 1
ATOM 1226 O O . VAL A 1 165 ? -14.680 170.518 -11.591 1.00 21.07 217 VAL A O 1
ATOM 1230 N N . ASN A 1 166 ? -15.395 172.193 -10.269 1.00 19.58 218 ASN A N 1
ATOM 1231 C CA . ASN A 1 166 ? -14.238 173.033 -10.545 1.00 21.02 218 ASN A CA 1
ATOM 1232 C C . ASN A 1 166 ? -12.987 172.498 -9.857 1.00 19.39 218 ASN A C 1
ATOM 1233 O O . ASN A 1 166 ? -11.896 172.571 -10.413 1.00 18.64 218 ASN A O 1
ATOM 1238 N N . VAL A 1 167 ? -13.150 171.964 -8.651 1.00 18.28 219 VAL A N 1
ATOM 1239 C CA . VAL A 1 167 ? -12.046 171.291 -7.970 1.00 19.17 219 VAL A CA 1
ATOM 1240 C C . VAL A 1 167 ? -11.530 170.185 -8.888 1.00 17.71 219 VAL A C 1
ATOM 1241 O O . VAL A 1 167 ? -10.329 170.085 -9.147 1.00 17.35 219 VAL A O 1
ATOM 1245 N N . TYR A 1 168 ? -12.448 169.372 -9.404 1.00 17.49 220 TYR A N 1
ATOM 1246 C CA . TYR A 1 168 ? -12.068 168.252 -10.250 1.00 16.83 220 TYR A CA 1
ATOM 1247 C C . TYR A 1 168 ? -11.484 168.690 -11.585 1.00 20.25 220 TYR A C 1
ATOM 1248 O O . TYR A 1 168 ? -10.452 168.177 -12.008 1.00 19.12 220 TYR A O 1
ATOM 1257 N N . ARG A 1 169 ? -12.123 169.644 -12.253 1.00 20.32 221 ARG A N 1
ATOM 1258 C CA . ARG A 1 169 ? -11.746 169.938 -13.630 1.00 21.28 221 ARG A CA 1
ATOM 1259 C C . ARG A 1 169 ? -10.625 170.978 -13.755 1.00 20.04 221 ARG A C 1
ATOM 1260 O O . ARG A 1 169 ? -9.864 170.940 -14.725 1.00 24.94 221 ARG A O 1
ATOM 1268 N N . GLN A 1 170 ? -10.497 171.875 -12.776 1.00 18.82 222 GLN A N 1
ATOM 1269 C CA . GLN A 1 170 ? -9.500 172.947 -12.838 1.00 18.90 222 GLN A CA 1
ATOM 1270 C C . GLN A 1 170 ? -8.235 172.629 -12.044 1.00 17.45 222 GLN A C 1
ATOM 1271 O O . GLN A 1 170 ? -7.169 173.178 -12.336 1.00 22.22 222 GLN A O 1
ATOM 1277 N N . ASP A 1 171 ? -8.362 171.794 -11.014 1.00 17.26 223 ASP A N 1
ATOM 1278 C CA . ASP A 1 171 ? -7.208 171.450 -10.178 1.00 17.11 223 ASP A CA 1
ATOM 1279 C C . ASP A 1 171 ? -6.747 170.016 -10.377 1.00 16.91 223 ASP A C 1
ATOM 1280 O O . ASP A 1 171 ? -5.566 169.782 -10.590 1.00 18.36 223 ASP A O 1
ATOM 1285 N N . MET A 1 172 ? -7.657 169.055 -10.302 1.00 16.71 224 MET A N 1
ATOM 1286 C CA . MET A 1 172 ? -7.259 167.652 -10.362 1.00 15.37 224 MET A CA 1
ATOM 1287 C C . MET A 1 172 ? -6.907 167.169 -11.771 1.00 19.31 224 MET A C 1
ATOM 1288 O O . MET A 1 172 ? -5.777 166.749 -12.004 1.00 19.26 224 MET A O 1
ATOM 1293 N N . VAL A 1 173 ? -7.844 167.233 -12.716 1.00 16.89 225 VAL A N 1
ATOM 1294 C CA . VAL A 1 173 ? -7.617 166.574 -14.007 1.00 18.30 225 VAL A CA 1
ATOM 1295 C C . VAL A 1 173 ? -6.469 167.182 -14.808 1.00 20.13 225 VAL A C 1
ATOM 1296 O O . VAL A 1 173 ? -5.832 166.487 -15.601 1.00 24.21 225 VAL A O 1
ATOM 1300 N N . THR A 1 174 ? -6.201 168.466 -14.602 1.00 19.04 226 THR A N 1
ATOM 1301 C CA . THR A 1 174 ? -5.128 169.149 -15.318 1.00 19.60 226 THR A CA 1
ATOM 1302 C C . THR A 1 174 ? -3.803 169.153 -14.535 1.00 21.18 226 THR A C 1
ATOM 1303 O O . THR A 1 174 ? -2.850 169.839 -14.913 1.00 23.10 226 THR A O 1
ATOM 1307 N N . ASP A 1 175 ? -3.758 168.380 -13.452 1.00 18.36 227 ASP A N 1
ATOM 1308 C CA . ASP A 1 175 ? -2.535 168.154 -12.680 1.00 18.07 227 ASP A CA 1
ATOM 1309 C C . ASP A 1 175 ? -1.790 166.981 -13.297 1.00 16.89 227 ASP A C 1
ATOM 1310 O O . ASP A 1 175 ? -2.341 165.886 -13.398 1.00 17.03 227 ASP A O 1
ATOM 1315 N N . LYS A 1 176 ? -0.536 167.192 -13.687 1.00 15.86 228 LYS A N 1
ATOM 1316 C CA . LYS A 1 176 ? 0.211 166.156 -14.391 1.00 18.50 228 LYS A CA 1
ATOM 1317 C C . LYS A 1 176 ? 0.520 164.940 -13.511 1.00 18.73 228 LYS A C 1
ATOM 1318 O O . LYS A 1 176 ? 0.878 163.880 -14.027 1.00 17.67 228 LYS A O 1
ATOM 1324 N N . GLU A 1 177 ? 0.342 165.073 -12.197 1.00 16.14 229 GLU A N 1
ATOM 1325 C CA . GLU A 1 177 ? 0.523 163.935 -11.293 1.00 15.67 229 GLU A CA 1
ATOM 1326 C C . GLU A 1 177 ? -0.778 163.188 -11.001 1.00 15.50 229 GLU A C 1
ATOM 1327 O O . GLU A 1 177 ? -0.763 162.114 -10.402 1.00 15.72 229 GLU A O 1
ATOM 1333 N N . PHE A 1 178 ? -1.904 163.764 -11.409 1.00 17.89 230 PHE A N 1
ATOM 1334 C CA . PHE A 1 178 ? -3.201 163.153 -11.167 1.00 16.15 230 PHE A CA 1
ATOM 1335 C C . PHE A 1 178 ? -3.557 162.219 -12.313 1.00 18.91 230 PHE A C 1
ATOM 1336 O O . PHE A 1 178 ? -3.229 162.497 -13.462 1.00 21.44 230 PHE A O 1
ATOM 1344 N N . ASP A 1 179 ? -4.208 161.106 -11.991 1.00 18.46 231 ASP A N 1
ATOM 1345 C CA . ASP A 1 179 ? -4.731 160.203 -13.008 1.00 20.56 231 ASP A CA 1
ATOM 1346 C C . ASP A 1 179 ? -6.107 159.720 -12.569 1.00 20.95 231 ASP A C 1
ATOM 1347 O O . ASP A 1 179 ? -6.256 159.198 -11.475 1.00 19.36 231 ASP A O 1
ATOM 1352 N N . SER A 1 180 ? -7.110 159.890 -13.426 1.00 21.50 232 SER A N 1
ATOM 1353 C CA . SER A 1 180 ? -8.491 159.621 -13.032 1.00 21.21 232 SER A CA 1
ATOM 1354 C C . SER A 1 180 ? -8.782 158.138 -12.805 1.00 18.85 232 SER A C 1
ATOM 1355 O O . SER A 1 180 ? -9.731 157.795 -12.103 1.00 23.89 232 SER A O 1
ATOM 1358 N N . THR A 1 181 ? -7.972 157.261 -13.388 1.00 20.06 233 THR A N 1
ATOM 1359 C CA . THR A 1 181 ? -8.145 155.830 -13.179 1.00 20.94 233 THR A CA 1
ATOM 1360 C C . THR A 1 181 ? -7.506 155.412 -11.864 1.00 21.39 233 THR A C 1
ATOM 1361 O O . THR A 1 181 ? -8.125 154.723 -11.058 1.00 21.28 233 THR A O 1
ATOM 1365 N N . VAL A 1 182 ? -6.266 155.835 -11.646 1.00 20.29 234 VAL A N 1
ATOM 1366 C CA . VAL A 1 182 ? -5.598 155.549 -10.388 1.00 19.82 234 VAL A CA 1
ATOM 1367 C C . VAL A 1 182 ? -6.394 156.163 -9.231 1.00 16.07 234 VAL A C 1
ATOM 1368 O O . VAL A 1 182 ? -6.560 155.545 -8.178 1.00 18.81 234 VAL A O 1
ATOM 1372 N N . CYS A 1 183 ? -6.904 157.371 -9.450 1.00 17.47 235 CYS A N 1
ATOM 1373 C CA . CYS A 1 183 ? -7.637 158.103 -8.424 1.00 17.57 235 CYS A CA 1
ATOM 1374 C C . CYS A 1 183 ? -9.144 158.014 -8.623 1.00 19.71 235 CYS A C 1
ATOM 1375 O O . CYS A 1 183 ? -9.849 159.008 -8.459 1.00 19.19 235 CYS A O 1
ATOM 1378 N N . ASN A 1 184 ? -9.639 156.830 -8.963 1.00 18.60 236 ASN A N 1
ATOM 1379 C CA . ASN A 1 184 ? -11.042 156.697 -9.339 1.00 20.38 236 ASN A CA 1
ATOM 1380 C C . ASN A 1 184 ? -11.990 156.758 -8.144 1.00 23.85 236 ASN A C 1
ATOM 1381 O O . ASN A 1 184 ? -13.205 156.696 -8.311 1.00 23.60 236 ASN A O 1
ATOM 1386 N N . PHE A 1 185 ? -11.426 156.903 -6.948 1.00 20.44 237 PHE A N 1
ATOM 1387 C CA . PHE A 1 185 ? -12.193 156.965 -5.708 1.00 19.49 237 PHE A CA 1
ATOM 1388 C C . PHE A 1 185 ? -12.311 158.406 -5.226 1.00 17.92 237 PHE A C 1
ATOM 1389 O O . PHE A 1 185 ? -12.812 158.664 -4.129 1.00 21.82 237 PHE A O 1
ATOM 1397 N N . VAL A 1 186 ? -11.842 159.347 -6.035 1.00 19.44 238 VAL A N 1
ATOM 1398 C CA . VAL A 1 186 ? -11.948 160.756 -5.688 1.00 19.82 238 VAL A CA 1
ATOM 1399 C C . VAL A 1 186 ? -12.165 161.568 -6.975 1.00 22.22 238 VAL A C 1
ATOM 1400 O O . VAL A 1 186 ? -11.352 162.398 -7.370 1.00 25.19 238 VAL A O 1
ATOM 1404 N N . THR A 1 187 ? -13.298 161.304 -7.627 1.00 20.59 239 THR A N 1
ATOM 1405 C CA . THR A 1 187 ? -13.670 161.994 -8.857 1.00 23.38 239 THR A CA 1
ATOM 1406 C C . THR A 1 187 ? -15.066 162.590 -8.743 1.00 23.66 239 THR A C 1
ATOM 1407 O O . THR A 1 187 ? -15.765 162.368 -7.755 1.00 22.71 239 THR A O 1
ATOM 1411 N N . GLU A 1 188 ? -15.458 163.346 -9.765 1.00 26.90 240 GLU A N 1
ATOM 1412 C CA . GLU A 1 188 ? -16.816 163.880 -9.879 1.00 31.31 240 GLU A CA 1
ATOM 1413 C C . GLU A 1 188 ? -17.882 162.824 -9.651 1.00 32.19 240 GLU A C 1
ATOM 1414 O O . GLU A 1 188 ? -18.832 163.029 -8.898 1.00 32.00 240 GLU A O 1
ATOM 1420 N N . SER A 1 189 ? -17.717 161.695 -10.333 1.00 34.75 241 SER A N 1
ATOM 1421 C CA . SER A 1 189 ? -18.729 160.648 -10.351 1.00 37.29 241 SER A CA 1
ATOM 1422 C C . SER A 1 189 ? -18.606 159.686 -9.175 1.00 32.63 241 SER A C 1
ATOM 1423 O O . SER A 1 189 ? -19.539 158.941 -8.881 1.00 36.37 241 SER A O 1
ATOM 1426 N N . ASN A 1 190 ? -17.455 159.700 -8.508 1.00 26.14 242 ASN A N 1
ATOM 1427 C CA . ASN A 1 190 ? -17.232 158.847 -7.346 1.00 23.26 242 ASN A CA 1
ATOM 1428 C C . ASN A 1 190 ? -16.411 159.588 -6.294 1.00 24.28 242 ASN A C 1
ATOM 1429 O O . ASN A 1 190 ? -15.220 159.328 -6.125 1.00 21.48 242 ASN A O 1
ATOM 1434 N N . PRO A 1 191 ? -17.044 160.534 -5.592 1.00 22.12 243 PRO A N 1
ATOM 1435 C CA . PRO A 1 191 ? -16.258 161.351 -4.665 1.00 19.45 243 PRO A CA 1
ATOM 1436 C C . PRO A 1 191 ? -15.908 160.628 -3.372 1.00 20.27 243 PRO A C 1
ATOM 1437 O O . PRO A 1 191 ? -16.543 159.642 -2.987 1.00 19.37 243 PRO A O 1
ATOM 1441 N N . LEU A 1 192 ? -14.866 161.129 -2.718 1.00 18.14 244 LEU A N 1
ATOM 1442 C CA . LEU A 1 192 ? -14.441 160.628 -1.427 1.00 18.60 244 LEU A CA 1
ATOM 1443 C C . LEU A 1 192 ? -15.229 161.360 -0.351 1.00 15.02 244 LEU A C 1
ATOM 1444 O O . LEU A 1 192 ? -15.155 162.579 -0.257 1.00 17.20 244 LEU A O 1
ATOM 1449 N N . ARG A 1 193 ? -15.984 160.613 0.448 1.00 16.97 245 ARG A N 1
ATOM 1450 C CA . ARG A 1 193 ? -16.931 161.224 1.379 1.00 19.00 245 ARG A CA 1
ATOM 1451 C C . ARG A 1 193 ? -16.346 161.457 2.767 1.00 16.65 245 ARG A C 1
ATOM 1452 O O . ARG A 1 193 ? -15.758 160.553 3.360 1.00 18.54 245 ARG A O 1
ATOM 1460 N N . PHE A 1 194 ? -16.539 162.665 3.287 1.00 16.43 246 PHE A N 1
ATOM 1461 C CA . PHE A 1 194 ? -16.214 162.984 4.673 1.00 16.61 246 PHE A CA 1
ATOM 1462 C C . PHE A 1 194 ? -17.506 162.951 5.472 1.00 17.39 246 PHE A C 1
ATOM 1463 O O . PHE A 1 194 ? -17.657 162.157 6.397 1.00 17.78 246 PHE A O 1
ATOM 1471 N N . LEU A 1 195 ? -18.435 163.821 5.091 1.00 18.73 247 LEU A N 1
ATOM 1472 C CA . LEU A 1 195 ? -19.792 163.794 5.626 1.00 19.03 247 LEU A CA 1
ATOM 1473 C C . LEU A 1 195 ? -20.698 163.266 4.525 1.00 20.44 247 LEU A C 1
ATOM 1474 O O . LEU A 1 195 ? -21.007 163.977 3.574 1.00 22.16 247 LEU A O 1
ATOM 1479 N N . ASP A 1 196 ? -21.081 162.001 4.649 1.00 22.70 248 ASP A N 1
ATOM 1480 C CA . ASP A 1 196 ? -21.869 161.327 3.625 1.00 24.25 248 ASP A CA 1
ATOM 1481 C C . ASP A 1 196 ? -23.346 161.646 3.800 1.00 26.09 248 ASP A C 1
ATOM 1482 O O . ASP A 1 196 ? -24.024 161.069 4.647 1.00 27.38 248 ASP A O 1
ATOM 1487 N N . THR A 1 197 ? -23.834 162.567 2.983 1.00 28.09 249 THR A N 1
ATOM 1488 C CA . THR A 1 197 ? -25.197 163.059 3.109 1.00 30.56 249 THR A CA 1
ATOM 1489 C C . THR A 1 197 ? -26.200 162.096 2.478 1.00 39.58 249 THR A C 1
ATOM 1490 O O . THR A 1 197 ? -27.412 162.269 2.623 1.00 39.29 249 THR A O 1
ATOM 1494 N N . THR A 1 198 ? -25.692 161.076 1.789 1.00 35.02 250 THR A N 1
ATOM 1495 C CA . THR A 1 198 ? -26.546 160.043 1.214 1.00 39.65 250 THR A CA 1
ATOM 1496 C C . THR A 1 198 ? -26.945 159.011 2.272 1.00 46.52 250 THR A C 1
ATOM 1497 O O . THR A 1 198 ? -27.712 158.089 1.988 1.00 49.96 250 THR A O 1
ATOM 1501 N N . GLN A 1 199 ? -26.425 159.173 3.488 1.00 39.33 251 GLN A N 1
ATOM 1502 C CA . GLN A 1 199 ? -26.751 158.287 4.602 1.00 36.96 251 GLN A CA 1
ATOM 1503 C C . GLN A 1 199 ? -27.126 159.103 5.835 1.00 42.83 251 GLN A C 1
ATOM 1504 O O . GLN A 1 199 ? -26.326 159.266 6.758 1.00 37.71 251 GLN A O 1
ATOM 1510 N N . ARG A 1 200 ? -28.351 159.618 5.843 1.00 40.85 252 ARG A N 1
ATOM 1511 C CA . ARG A 1 200 ? -28.832 160.426 6.956 1.00 42.03 252 ARG A CA 1
ATOM 1512 C C . ARG A 1 200 ? -29.060 159.571 8.198 1.00 40.01 252 ARG A C 1
ATOM 1513 O O . ARG A 1 200 ? -29.180 158.348 8.108 1.00 48.63 252 ARG A O 1
ATOM 1521 N N . GLN A 1 201 ? -29.114 160.227 9.354 1.00 45.27 253 GLN A N 1
ATOM 1522 C CA . GLN A 1 201 ? -29.382 159.555 10.621 1.00 59.04 253 GLN A CA 1
ATOM 1523 C C . GLN A 1 201 ? -30.468 160.285 11.401 1.00 58.64 253 GLN A C 1
ATOM 1524 O O . GLN A 1 201 ? -30.842 161.408 11.061 1.00 56.42 253 GLN A O 1
ATOM 1530 N N . SER A 1 202 ? -30.967 159.641 12.451 1.00 62.16 254 SER A N 1
ATOM 1531 C CA . SER A 1 202 ? -31.955 160.255 13.328 1.00 65.05 254 SER A CA 1
ATOM 1532 C C . SER A 1 202 ? -31.339 161.440 14.070 1.00 65.38 254 SER A C 1
ATOM 1533 O O . SER A 1 202 ? -32.026 162.413 14.388 1.00 60.05 254 SER A O 1
ATOM 1536 N N . THR A 1 203 ? -30.038 161.350 14.335 1.00 66.70 255 THR A N 1
ATOM 1537 C CA . THR A 1 203 ? -29.322 162.382 15.078 1.00 60.23 255 THR A CA 1
ATOM 1538 C C . THR A 1 203 ? -28.881 163.536 14.176 1.00 60.68 255 THR A C 1
ATOM 1539 O O . THR A 1 203 ? -28.924 164.697 14.584 1.00 59.19 255 THR A O 1
ATOM 1543 N N . GLN A 1 204 ? -28.457 163.215 12.956 1.00 57.08 256 GLN A N 1
ATOM 1544 C CA . GLN A 1 204 ? -27.920 164.223 12.042 1.00 54.38 256 GLN A CA 1
ATOM 1545 C C . GLN A 1 204 ? -28.114 163.805 10.580 1.00 43.27 256 GLN A C 1
ATOM 1546 O O . GLN A 1 204 ? -28.289 162.622 10.290 1.00 49.79 256 GLN A O 1
ATOM 1552 N N . PRO A 1 205 ? -28.079 164.777 9.651 1.00 42.05 257 PRO A N 1
ATOM 1553 C CA . PRO A 1 205 ? -28.393 164.518 8.238 1.00 43.49 257 PRO A CA 1
ATOM 1554 C C . PRO A 1 205 ? -27.233 163.943 7.417 1.00 37.47 257 PRO A C 1
ATOM 1555 O O . PRO A 1 205 ? -27.147 164.195 6.213 1.00 38.37 257 PRO A O 1
ATOM 1559 N N . TYR A 1 206 ? -26.364 163.167 8.055 1.00 30.16 258 TYR A N 1
ATOM 1560 C CA . TYR A 1 206 ? -25.242 162.551 7.357 1.00 31.54 258 TYR A CA 1
ATOM 1561 C C . TYR A 1 206 ? -24.571 161.521 8.247 1.00 22.48 258 TYR A C 1
ATOM 1562 O O . TYR A 1 206 ? -24.803 161.489 9.455 1.00 26.36 258 TYR A O 1
ATOM 1571 N N . THR A 1 207 ? -23.739 160.682 7.640 1.00 25.02 259 THR A N 1
ATOM 1572 C CA . THR A 1 207 ? -22.875 159.785 8.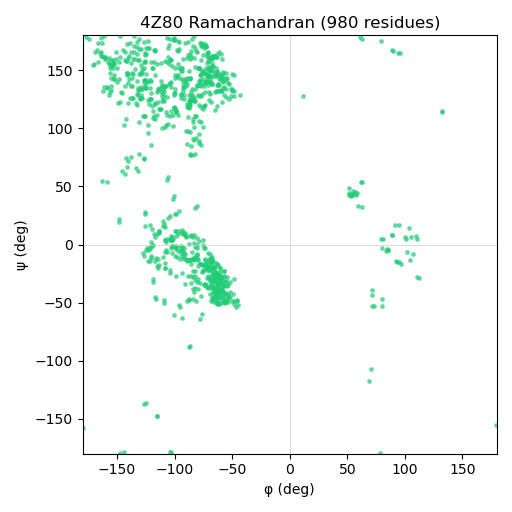391 1.00 23.13 259 THR A CA 1
ATOM 1573 C C . THR A 1 207 ? -21.435 160.268 8.227 1.00 22.76 259 THR A C 1
ATOM 1574 O O . THR A 1 207 ? -21.002 160.583 7.117 1.00 20.44 259 THR A O 1
ATOM 1578 N N . GLU A 1 208 ? -20.711 160.330 9.340 1.00 20.21 260 GLU A N 1
ATOM 1579 C CA . GLU A 1 208 ? -19.340 160.838 9.348 1.00 21.15 260 GLU A CA 1
ATOM 1580 C C . GLU A 1 208 ? -18.331 159.746 9.015 1.00 16.55 260 GLU A C 1
ATOM 1581 O O . GLU A 1 208 ? -18.341 158.678 9.621 1.00 18.03 260 GLU A O 1
ATOM 1587 N N . TYR A 1 209 ? -17.457 160.038 8.054 1.00 15.42 261 TYR A N 1
ATOM 1588 C CA . TYR A 1 209 ? -16.338 159.168 7.724 1.00 17.33 261 TYR A CA 1
ATOM 1589 C C . TYR A 1 209 ? -15.052 159.989 7.827 1.00 17.94 261 TYR A C 1
ATOM 1590 O O . TYR A 1 209 ? -14.901 160.766 8.765 1.00 16.70 261 TYR A O 1
ATOM 1599 N N . ALA A 1 210 ? -14.150 159.830 6.864 1.00 13.98 262 ALA A N 1
ATOM 1600 C CA . ALA A 1 210 ? -12.866 160.526 6.864 1.00 13.74 262 ALA A CA 1
ATOM 1601 C C . ALA A 1 210 ? -12.203 160.312 5.518 1.00 15.31 262 ALA A C 1
ATOM 1602 O O . ALA A 1 210 ? -12.486 159.322 4.848 1.00 16.20 262 ALA A O 1
ATOM 1604 N N . PHE A 1 211 ? -11.320 161.225 5.116 1.00 14.20 263 PHE A N 1
ATOM 1605 C CA . PHE A 1 211 ? -10.554 161.014 3.887 1.00 13.36 263 PHE A CA 1
ATOM 1606 C C . PHE A 1 211 ? -9.433 159.978 4.067 1.00 12.38 263 PHE A C 1
ATOM 1607 O O . PHE A 1 211 ? -8.904 159.468 3.081 1.00 14.83 263 PHE A O 1
ATOM 1615 N N . HIS A 1 212 ? -9.070 159.688 5.315 1.00 13.40 264 HIS A N 1
ATOM 1616 C CA . HIS A 1 212 ? -8.009 158.738 5.636 1.00 14.47 264 HIS A CA 1
ATOM 1617 C C . HIS A 1 212 ? -8.162 158.286 7.083 1.00 12.94 264 HIS A C 1
ATOM 1618 O O . HIS A 1 212 ? -8.817 158.956 7.880 1.00 15.23 264 HIS A O 1
ATOM 1625 N N . GLY A 1 213 ? -7.554 157.151 7.417 1.00 14.43 265 GLY A N 1
ATOM 1626 C CA . GLY A 1 213 ? -7.607 156.615 8.764 1.00 15.44 265 GLY A CA 1
ATOM 1627 C C . GLY A 1 213 ? -8.788 155.701 8.998 1.00 18.60 265 GLY A C 1
ATOM 1628 O O . GLY A 1 213 ? -9.712 155.646 8.187 1.00 17.42 265 GLY A O 1
ATOM 1629 N N . LYS A 1 214 ? -8.747 154.982 10.114 1.00 16.53 266 LYS A N 1
ATOM 1630 C CA . LYS A 1 214 ? -9.802 154.037 10.466 1.00 16.08 266 LYS A CA 1
ATOM 1631 C C . LYS A 1 214 ? -10.547 154.453 11.731 1.00 18.61 266 LYS A C 1
ATOM 1632 O O . LYS A 1 214 ? -11.365 153.691 12.257 1.00 21.18 266 LYS A O 1
ATOM 1638 N N . GLY A 1 215 ? -10.278 155.669 12.201 1.00 15.58 267 GLY A N 1
ATOM 1639 C CA . GLY A 1 215 ? -11.038 156.266 13.285 1.00 16.65 267 GLY A CA 1
ATOM 1640 C C . GLY A 1 215 ? -10.416 156.093 14.654 1.00 16.03 267 GLY A C 1
ATOM 1641 O O . GLY A 1 215 ? -9.506 155.277 14.847 1.00 17.16 267 GLY A O 1
ATOM 1642 N N . GLY A 1 216 ? -10.907 156.879 15.605 1.00 14.27 268 GLY A N 1
ATOM 1643 C CA . GLY A 1 216 ? -10.541 156.723 17.000 1.00 16.53 268 GLY A CA 1
ATOM 1644 C C . GLY A 1 216 ? -9.488 157.703 17.470 1.00 16.33 268 GLY A C 1
ATOM 1645 O O . GLY A 1 216 ? -9.024 157.600 18.602 1.00 18.92 268 GLY A O 1
ATOM 1646 N N . HIS A 1 217 ? -9.131 158.659 16.616 1.00 14.90 269 HIS A N 1
ATOM 1647 C CA . HIS A 1 217 ? -8.014 159.564 16.895 1.00 15.16 269 HIS A CA 1
ATOM 1648 C C . HIS A 1 217 ? -8.479 160.942 17.342 1.00 13.90 269 HIS A C 1
ATOM 1649 O O . HIS A 1 217 ? -9.608 161.344 17.063 1.00 16.12 269 HIS A O 1
ATOM 1656 N N . LYS A 1 218 ? -7.601 161.671 18.029 1.00 13.72 270 LYS A N 1
ATOM 1657 C CA . LYS A 1 218 ? -7.891 163.037 18.433 1.00 13.54 270 LYS A CA 1
ATOM 1658 C C . LYS A 1 218 ? -7.694 163.986 17.261 1.00 14.71 270 LYS A C 1
ATOM 1659 O O . LYS A 1 218 ? -6.593 164.084 16.710 1.00 14.06 270 LYS A O 1
ATOM 1665 N N . GLY A 1 219 ? -8.758 164.692 16.885 1.00 14.99 271 GLY A N 1
ATOM 1666 C CA . GLY A 1 219 ? -8.731 165.551 15.715 1.00 12.91 271 GLY A CA 1
ATOM 1667 C C . GLY A 1 219 ? -9.547 166.820 15.877 1.00 15.51 271 GLY A C 1
ATOM 1668 O O . GLY A 1 219 ? -10.133 167.081 16.930 1.00 14.70 271 GLY A O 1
ATOM 1669 N N . TYR A 1 220 ? -9.574 167.620 14.823 1.00 12.87 272 TYR A N 1
ATOM 1670 C CA . TYR A 1 220 ? -10.220 168.917 14.888 1.00 13.07 272 TYR A CA 1
ATOM 1671 C C . TYR A 1 220 ? -11.730 168.760 14.912 1.00 13.71 272 TYR A C 1
ATOM 1672 O O . TYR A 1 220 ? -12.272 167.767 14.436 1.00 14.80 272 TYR A O 1
ATOM 1681 N N . ASP A 1 221 ? -12.380 169.741 15.530 1.00 13.99 273 ASP A N 1
ATOM 1682 C CA . ASP A 1 221 ? -13.832 169.779 15.660 1.00 14.14 273 ASP A CA 1
ATOM 1683 C C . ASP A 1 221 ? -14.423 170.355 14.375 1.00 14.95 273 ASP A C 1
ATOM 1684 O O . ASP A 1 221 ? -14.591 171.564 14.243 1.00 16.64 273 ASP A O 1
ATOM 1689 N N . TYR A 1 222 ? -14.714 169.479 13.419 1.00 15.38 274 TYR A N 1
ATOM 1690 C CA . TYR A 1 222 ? -15.172 169.917 12.107 1.00 17.05 274 TYR A CA 1
ATOM 1691 C C . TYR A 1 222 ? -16.568 170.511 12.211 1.00 17.90 274 TYR A C 1
ATOM 1692 O O . TYR A 1 222 ? -16.918 171.404 11.455 1.00 17.84 274 TYR A O 1
ATOM 1701 N N . LYS A 1 223 ? -17.362 169.998 13.146 1.00 18.97 275 LYS A N 1
ATOM 1702 C CA . LYS A 1 223 ? -18.770 170.384 13.239 1.00 18.37 275 LYS A CA 1
ATOM 1703 C C . LYS A 1 223 ? -18.992 171.675 14.002 1.00 19.13 275 LYS A C 1
ATOM 1704 O O . LYS A 1 223 ? -19.833 172.494 13.618 1.00 18.87 275 LYS A O 1
ATOM 1710 N N . GLY A 1 224 ? -18.255 171.856 15.091 1.00 16.07 276 GLY A N 1
ATOM 1711 C CA . GLY A 1 224 ? -18.541 172.943 16.007 1.00 17.62 276 GLY A CA 1
ATOM 1712 C C . GLY A 1 224 ? -19.707 172.554 16.899 1.00 18.84 276 GLY A C 1
ATOM 1713 O O . GLY A 1 224 ? -20.323 171.504 16.722 1.00 19.85 276 GLY A O 1
ATOM 1714 N N . GLN A 1 225 ? -20.019 173.421 17.851 1.00 19.70 277 GLN A N 1
ATOM 1715 C CA . GLN A 1 225 ? -21.010 173.118 18.875 1.00 19.83 277 GLN A CA 1
ATOM 1716 C C . GLN A 1 225 ? -22.442 173.376 18.435 1.00 23.78 277 GLN A C 1
ATOM 1717 O O . GLN A 1 225 ? -23.381 172.953 19.105 1.00 22.67 277 GLN A O 1
ATOM 1723 N N . THR A 1 226 ? -22.608 174.082 17.324 1.00 18.62 278 THR A N 1
ATOM 1724 C CA . THR A 1 226 ? -23.941 174.468 16.866 1.00 19.53 278 THR A CA 1
ATOM 1725 C C . THR A 1 226 ? -24.466 173.495 15.811 1.00 20.29 278 THR A C 1
ATOM 1726 O O . THR A 1 226 ? -23.762 172.574 15.398 1.00 21.41 278 THR A O 1
ATOM 1730 N N . SER A 1 227 ? -25.710 173.686 15.381 1.00 20.34 279 SER A N 1
ATOM 1731 C CA . SER A 1 227 ? -26.296 172.808 14.376 1.00 21.40 279 SER A CA 1
ATOM 1732 C C . SER A 1 227 ? -25.911 173.279 12.968 1.00 18.67 279 SER A C 1
ATOM 1733 O O . SER A 1 227 ? -26.196 172.602 11.980 1.00 25.47 279 SER A O 1
ATOM 1736 N N . HIS A 1 228 ? -25.253 174.433 12.883 1.00 21.91 280 HIS A N 1
ATOM 1737 C CA . HIS A 1 228 ? -24.755 174.940 11.609 1.00 21.28 280 HIS A CA 1
ATOM 1738 C C . HIS A 1 228 ? -23.340 174.390 11.418 1.00 19.80 280 HIS A C 1
ATOM 1739 O O . HIS A 1 228 ? -22.376 174.927 11.968 1.00 20.14 280 HIS A O 1
ATOM 1746 N N . VAL A 1 229 ? -23.242 173.309 10.653 1.00 19.45 281 VAL A N 1
ATOM 1747 C CA . VAL A 1 229 ? -22.016 172.512 10.563 1.00 18.09 281 VAL A CA 1
ATOM 1748 C C . VAL A 1 229 ? -20.818 173.326 10.087 1.00 18.85 281 VAL A C 1
ATOM 1749 O O . VAL A 1 229 ? -20.829 173.909 9.002 1.00 16.70 281 VAL A O 1
ATOM 1753 N N . GLY A 1 230 ? -19.772 173.343 10.908 1.00 17.72 282 GLY A N 1
ATOM 1754 C CA . GLY A 1 230 ? -18.554 174.060 10.582 1.00 19.54 282 GLY A CA 1
ATOM 1755 C C . GLY A 1 230 ? -18.403 175.387 11.292 1.00 18.41 282 GLY A C 1
ATOM 1756 O O . GLY A 1 230 ? -17.356 176.020 11.200 1.00 19.28 282 GLY A O 1
ATOM 1757 N N . CYS A 1 231 ? -19.436 175.815 12.010 1.00 17.77 283 CYS A N 1
ATOM 1758 C CA . CYS A 1 231 ? -19.424 177.142 12.617 1.00 16.64 283 CYS A CA 1
ATOM 1759 C C . CYS A 1 231 ? -18.920 177.160 14.058 1.00 15.07 283 CYS A C 1
ATOM 1760 O O . CYS A 1 231 ? -19.051 176.169 14.778 1.00 17.47 283 CYS A O 1
ATOM 1763 N N . PRO A 1 232 ? -18.334 178.293 14.486 1.00 14.79 284 PRO A N 1
ATOM 1764 C CA . PRO A 1 232 ? -17.890 178.414 15.881 1.00 14.73 284 PRO A CA 1
ATOM 1765 C C . PRO A 1 232 ? -19.061 178.481 16.852 1.00 19.28 284 PRO A C 1
ATOM 1766 O O . PRO A 1 232 ? -20.168 178.819 16.435 1.00 17.96 284 PRO A O 1
ATOM 1770 N N . PRO A 1 233 ? -18.820 178.192 18.138 1.00 18.10 285 PRO A N 1
ATOM 1771 C CA . PRO A 1 233 ? -17.539 177.821 18.753 1.00 18.75 285 PRO A CA 1
ATOM 1772 C C . PRO A 1 233 ? -17.195 176.344 18.596 1.00 18.56 285 PRO A C 1
ATOM 1773 O O . PRO A 1 233 ? -18.040 175.547 18.194 1.00 17.90 285 PRO A O 1
ATOM 1777 N N . TYR A 1 234 ? -15.954 175.996 18.922 1.00 17.08 286 TYR A N 1
ATOM 1778 C CA . TYR A 1 234 ? -15.466 174.631 18.783 1.00 17.25 286 TYR A CA 1
ATOM 1779 C C . TYR A 1 234 ? -15.069 174.085 20.142 1.00 16.60 286 TYR A C 1
ATOM 1780 O O . TYR A 1 234 ? -14.792 174.848 21.068 1.00 20.20 286 TYR A O 1
ATOM 1789 N N . ASN A 1 235 ? -15.052 172.763 20.259 1.00 15.37 287 ASN A N 1
ATOM 1790 C CA . ASN A 1 235 ? -14.659 172.118 21.503 1.00 17.96 287 ASN A CA 1
ATOM 1791 C C . ASN A 1 235 ? -13.838 170.880 21.196 1.00 16.14 287 ASN A C 1
ATOM 1792 O O . ASN A 1 235 ? -14.267 169.760 21.438 1.00 16.73 287 ASN A O 1
ATOM 1797 N N . PRO A 1 236 ? -12.638 171.087 20.635 1.00 17.22 288 PRO A N 1
ATOM 1798 C CA . PRO A 1 236 ? -11.753 169.951 20.391 1.00 16.66 288 PRO A CA 1
ATOM 1799 C C . PRO A 1 236 ? -11.272 169.363 21.717 1.00 17.89 288 PRO A C 1
ATOM 1800 O O . PRO A 1 236 ? -11.361 170.040 22.745 1.00 20.26 288 PRO A O 1
ATOM 1804 N N . PRO A 1 237 ? -10.766 168.125 21.706 1.00 19.29 289 PRO A N 1
ATOM 1805 C CA . PRO A 1 237 ? -10.613 167.280 20.521 1.00 15.42 289 PRO A CA 1
ATOM 1806 C C . PRO A 1 237 ? -11.898 166.551 20.141 1.00 18.56 289 PRO A C 1
ATOM 1807 O O . PRO A 1 237 ? -12.749 166.290 20.993 1.00 18.99 289 PRO A O 1
ATOM 1811 N N . HIS A 1 238 ? -12.025 166.248 18.855 1.00 16.18 290 HIS A N 1
ATOM 1812 C CA . HIS A 1 238 ? -13.112 165.441 18.320 1.00 16.36 290 HIS A CA 1
ATOM 1813 C C . HIS A 1 238 ? -12.567 164.076 17.924 1.00 19.33 290 HIS A C 1
ATOM 1814 O O . HIS A 1 238 ? -11.494 164.001 17.326 1.00 21.76 290 HIS A O 1
ATOM 1821 N N . VAL A 1 239 ? -13.275 162.997 18.246 1.00 17.05 291 VAL A N 1
ATOM 1822 C CA . VAL A 1 239 ? -12.777 161.667 17.907 1.00 16.02 291 VAL A CA 1
ATOM 1823 C C . VAL A 1 239 ? -13.128 161.352 16.460 1.00 19.40 291 VAL A C 1
ATOM 1824 O O . VAL A 1 239 ? -14.295 161.396 16.068 1.00 17.81 291 VAL A O 1
ATOM 1828 N N . THR A 1 240 ? -12.112 161.039 15.663 1.00 16.19 292 THR A N 1
ATOM 1829 C CA . THR A 1 240 ? -12.317 160.817 14.242 1.00 16.31 292 THR A CA 1
ATOM 1830 C C . THR A 1 240 ? -13.040 159.506 13.954 1.00 16.07 292 THR A C 1
ATOM 1831 O O . THR A 1 240 ? -13.023 158.557 14.750 1.00 16.77 292 THR A O 1
ATOM 1835 N N . LYS A 1 241 ? -13.679 159.476 12.793 1.00 17.84 293 LYS A N 1
ATOM 1836 C CA . LYS A 1 241 ? -14.240 158.256 12.240 1.00 16.43 293 LYS A CA 1
ATOM 1837 C C . LYS A 1 241 ? -13.305 157.711 11.172 1.00 15.63 293 LYS A C 1
ATOM 1838 O O . LYS A 1 241 ? -12.296 158.336 10.845 1.00 16.39 293 LYS A O 1
ATOM 1844 N N . GLY A 1 242 ? -13.645 156.551 10.623 1.00 17.00 294 GLY A N 1
ATOM 1845 C CA . GLY A 1 242 ? -12.828 155.931 9.594 1.00 18.95 294 GLY A CA 1
ATOM 1846 C C . GLY A 1 242 ? -13.313 156.230 8.188 1.00 16.35 294 GLY A C 1
ATOM 1847 O O . GLY A 1 242 ? -14.415 156.745 8.002 1.00 16.32 294 GLY A O 1
ATOM 1848 N N . MET A 1 243 ? -12.492 155.902 7.192 1.00 16.62 295 MET A N 1
ATOM 1849 C CA . MET A 1 243 ? -12.911 155.986 5.795 1.00 17.53 295 MET A CA 1
ATOM 1850 C C . MET A 1 243 ? -14.143 155.129 5.561 1.00 16.24 295 MET A C 1
ATOM 1851 O O . MET A 1 243 ? -14.302 154.083 6.183 1.00 17.87 295 MET A O 1
ATOM 1856 N N . LYS A 1 244 ? -14.990 155.571 4.645 1.00 17.67 296 LYS A N 1
ATOM 1857 C CA . LYS A 1 244 ? -16.146 154.777 4.255 1.00 15.54 296 LYS A CA 1
ATOM 1858 C C . LYS A 1 244 ? -15.691 153.451 3.644 1.00 21.54 296 LYS A C 1
ATOM 1859 O O . LYS A 1 244 ? -16.289 152.407 3.908 1.00 20.15 296 LYS A O 1
ATOM 1865 N N . ASP A 1 245 ? -14.633 153.491 2.836 1.00 17.16 297 ASP A N 1
ATOM 1866 C CA . ASP A 1 245 ? -14.105 152.278 2.207 1.00 20.53 297 ASP A CA 1
ATOM 1867 C C . ASP A 1 245 ? -12.585 152.299 2.105 1.00 21.81 297 ASP A C 1
ATOM 1868 O O . ASP A 1 245 ? -12.021 152.960 1.235 1.00 20.27 297 ASP A O 1
ATOM 1873 N N . SER A 1 246 ? -11.936 151.553 2.991 1.00 20.97 298 SER A N 1
ATOM 1874 C CA . SER A 1 246 ? -10.484 151.432 2.980 1.00 25.49 298 SER A CA 1
ATOM 1875 C C . SER A 1 246 ? -10.044 150.082 2.409 1.00 26.66 298 SER A C 1
ATOM 1876 O O . SER A 1 246 ? -8.858 149.769 2.395 1.00 20.78 298 SER A O 1
ATOM 1879 N N . SER A 1 247 ? -10.995 149.287 1.922 1.00 23.39 299 SER A N 1
ATOM 1880 C CA . SER A 1 247 ? -10.712 147.895 1.573 1.00 20.74 299 SER A CA 1
ATOM 1881 C C . SER A 1 247 ? -9.699 147.720 0.438 1.00 19.74 299 SER A C 1
ATOM 1882 O O . SER A 1 247 ? -9.041 146.681 0.359 1.00 23.04 299 SER A O 1
ATOM 1885 N N . TRP A 1 248 ? -9.562 148.723 -0.429 1.00 19.31 300 TRP A N 1
ATOM 1886 C CA . TRP A 1 248 ? -8.636 148.639 -1.558 1.00 17.71 300 TRP A CA 1
ATOM 1887 C C . TRP A 1 248 ? -7.202 148.953 -1.134 1.00 17.65 300 TRP A C 1
ATOM 1888 O O . TRP A 1 248 ? -6.258 148.723 -1.893 1.00 20.54 300 TRP A O 1
ATOM 1899 N N . ILE A 1 249 ? -7.039 149.460 0.083 1.00 19.36 301 ILE A N 1
ATOM 1900 C CA . ILE A 1 249 ? -5.712 149.821 0.580 1.00 17.99 301 ILE A CA 1
ATOM 1901 C C . ILE A 1 249 ? -5.096 148.610 1.269 1.00 16.98 301 ILE A C 1
ATOM 1902 O O . ILE A 1 249 ? -5.197 148.440 2.480 1.00 20.78 301 ILE A O 1
ATOM 1907 N N . THR A 1 250 ? -4.443 147.776 0.471 1.00 18.46 302 THR A N 1
ATOM 1908 C CA . THR A 1 250 ? -3.996 146.466 0.929 1.00 18.84 302 THR A CA 1
ATOM 1909 C C . THR A 1 250 ? -2.529 146.435 1.353 1.00 20.34 302 THR A C 1
ATOM 1910 O O . THR A 1 250 ? -2.077 145.461 1.950 1.00 21.73 302 THR A O 1
ATOM 1914 N N . GLY A 1 251 ? -1.790 147.499 1.059 1.00 17.03 303 GLY A N 1
ATOM 1915 C CA . GLY A 1 251 ? -0.369 147.525 1.348 1.00 15.38 303 GLY A CA 1
ATOM 1916 C C . GLY A 1 251 ? 0.166 148.935 1.291 1.00 14.99 303 GLY A C 1
ATOM 1917 O O . GLY A 1 251 ? -0.569 149.866 0.986 1.00 14.87 303 GLY A O 1
ATOM 1918 N N . PRO A 1 252 ? 1.461 149.099 1.586 1.00 13.54 304 PRO A N 1
ATOM 1919 C CA . PRO A 1 252 ? 2.034 150.449 1.634 1.00 14.44 304 PRO A CA 1
ATOM 1920 C C . PRO A 1 252 ? 1.927 151.215 0.318 1.00 13.66 304 PRO A C 1
ATOM 1921 O O . PRO A 1 252 ? 1.726 152.423 0.368 1.00 14.54 304 PRO A O 1
ATOM 1925 N N . PHE A 1 253 ? 2.051 150.570 -0.839 1.00 14.83 305 PHE A N 1
ATOM 1926 C CA . PHE A 1 253 ? 1.941 151.327 -2.080 1.00 13.79 305 PHE A CA 1
ATOM 1927 C C . PHE A 1 253 ? 0.525 151.871 -2.278 1.00 14.18 305 PHE A C 1
ATOM 1928 O O . PHE A 1 253 ? 0.344 153.010 -2.710 1.00 14.21 305 PHE A O 1
ATOM 1936 N N . GLU A 1 254 ? -0.484 151.066 -1.965 1.00 15.48 306 GLU A N 1
ATOM 1937 C CA . GLU A 1 254 ? -1.854 151.538 -2.073 1.00 16.04 306 GLU A CA 1
ATOM 1938 C C . GLU A 1 254 ? -2.095 152.719 -1.128 1.00 14.96 306 GLU A C 1
ATOM 1939 O O . GLU A 1 254 ? -2.831 153.644 -1.451 1.00 15.82 306 GLU A O 1
ATOM 1945 N N . CYS A 1 255 ? -1.435 152.704 0.025 1.00 14.71 307 CYS A N 1
ATOM 1946 C CA . CYS A 1 255 ? -1.529 153.819 0.958 1.00 14.99 307 CYS A CA 1
ATOM 1947 C C . CYS A 1 255 ? -0.958 155.091 0.320 1.00 14.49 307 CYS A C 1
ATOM 1948 O O . CYS A 1 255 ? -1.533 156.173 0.463 1.00 14.74 307 CYS A O 1
ATOM 1951 N N . SER A 1 256 ? 0.155 154.970 -0.405 1.00 12.40 308 SER A N 1
ATOM 1952 C CA . SER A 1 256 ? 0.731 156.133 -1.097 1.00 13.10 308 SER A CA 1
ATOM 1953 C C . SER A 1 256 ? -0.240 156.702 -2.144 1.00 13.96 308 SER A C 1
ATOM 1954 O O . SER A 1 256 ? -0.266 157.913 -2.371 1.00 13.84 308 SER A O 1
ATOM 1957 N N . ILE A 1 257 ? -1.047 155.839 -2.765 1.00 14.47 309 ILE A N 1
ATOM 1958 C CA . ILE A 1 257 ? -2.006 156.297 -3.763 1.00 14.05 309 ILE A CA 1
ATOM 1959 C C . ILE A 1 257 ? -3.055 157.189 -3.107 1.00 10.48 309 ILE A C 1
ATOM 1960 O O . ILE A 1 257 ? -3.490 158.182 -3.696 1.00 14.32 309 ILE A O 1
ATOM 1965 N N . LEU A 1 258 ? -3.479 156.843 -1.893 1.00 13.45 310 LEU A N 1
ATOM 1966 C CA . LEU A 1 258 ? -4.421 157.697 -1.181 1.00 12.23 310 LEU A CA 1
ATOM 1967 C C . LEU A 1 258 ? -3.849 159.108 -1.048 1.00 13.74 310 LEU A C 1
ATOM 1968 O O . LEU A 1 258 ? -4.551 160.088 -1.264 1.00 13.01 310 LEU A O 1
ATOM 1973 N N . SER A 1 259 ? -2.562 159.219 -0.727 1.00 13.02 311 SER A N 1
ATOM 1974 C CA . SER A 1 259 ? -1.925 160.532 -0.663 1.00 12.02 311 SER A CA 1
ATOM 1975 C C . SER A 1 259 ? -1.853 161.228 -2.014 1.00 12.49 311 SER A C 1
ATOM 1976 O O . SER A 1 259 ? -2.216 162.396 -2.142 1.00 14.64 311 SER A O 1
ATOM 1979 N N . ARG A 1 260 ? -1.369 160.506 -3.020 1.00 12.32 312 ARG A N 1
ATOM 1980 C CA . ARG A 1 260 ? -1.229 161.052 -4.365 1.00 11.60 312 ARG A CA 1
ATOM 1981 C C . ARG A 1 260 ? -2.509 161.735 -4.826 1.00 12.18 312 ARG A C 1
ATOM 1982 O O . ARG A 1 260 ? -2.491 162.823 -5.405 1.00 14.86 312 ARG A O 1
ATOM 1990 N N . CYS A 1 261 ? -3.627 161.084 -4.547 1.00 14.53 313 CYS A N 1
ATOM 1991 C CA . CYS A 1 261 ? -4.891 161.470 -5.160 1.00 14.39 313 CYS A CA 1
ATOM 1992 C C . CYS A 1 261 ? -5.669 162.541 -4.399 1.00 18.92 313 CYS A C 1
ATOM 1993 O O . CYS A 1 261 ? -6.617 163.106 -4.946 1.00 16.55 313 CYS A O 1
ATOM 1996 N N . THR A 1 262 ? -5.290 162.825 -3.155 1.00 15.46 314 THR A N 1
ATOM 1997 C CA . THR A 1 262 ? -6.108 163.695 -2.303 1.00 12.83 314 THR A CA 1
ATOM 1998 C C . THR A 1 262 ? -5.530 165.090 -2.044 1.00 13.82 314 THR A C 1
ATOM 1999 O O . THR A 1 262 ? -6.114 165.858 -1.290 1.00 14.70 314 THR A O 1
ATOM 2003 N N . THR A 1 263 ? -4.403 165.426 -2.670 1.00 13.55 315 THR A N 1
ATOM 2004 C CA . THR A 1 263 ? -3.811 166.756 -2.535 1.00 12.84 315 THR A CA 1
ATOM 2005 C C . THR A 1 263 ? -4.823 167.896 -2.664 1.00 14.71 315 THR A C 1
ATOM 2006 O O . THR A 1 263 ? -4.863 168.802 -1.828 1.00 14.58 315 THR A O 1
ATOM 2010 N N . HIS A 1 264 ? -5.650 167.856 -3.702 1.00 15.22 316 HIS A N 1
ATOM 2011 C CA . HIS A 1 264 ? -6.518 168.998 -3.981 1.00 12.90 316 HIS A CA 1
ATOM 2012 C C . HIS A 1 264 ? -7.775 169.029 -3.122 1.00 14.29 316 HIS A C 1
ATOM 2013 O O . HIS A 1 264 ? -8.582 169.947 -3.241 1.00 15.52 316 HIS A O 1
ATOM 2020 N N . CYS A 1 265 ? -7.928 168.038 -2.252 1.00 14.48 317 CYS A N 1
ATOM 2021 C CA . CYS A 1 265 ? -9.016 168.022 -1.280 1.00 13.52 317 CYS A CA 1
ATOM 2022 C C . CYS A 1 265 ? -8.794 169.023 -0.154 1.00 14.60 317 CYS A C 1
ATOM 2023 O O . CYS A 1 265 ? -9.727 169.349 0.572 1.00 16.02 317 CYS A O 1
ATOM 2026 N N . TRP A 1 266 ? -7.556 169.490 0.002 1.00 15.53 318 TRP A N 1
ATOM 2027 C CA . TRP A 1 266 ? -7.214 170.398 1.090 1.00 13.97 318 TRP A CA 1
ATOM 2028 C C . TRP A 1 266 ? -7.179 171.829 0.596 1.00 13.38 318 TRP A C 1
ATOM 2029 O O . TRP A 1 266 ? -6.783 172.091 -0.541 1.00 16.65 318 TRP A O 1
ATOM 2040 N N . PRO A 1 267 ? -7.578 172.776 1.452 1.00 12.74 319 PRO A N 1
ATOM 2041 C CA . PRO A 1 267 ? -7.596 174.170 1.015 1.00 14.68 319 PRO A CA 1
ATOM 2042 C C . PRO A 1 267 ? -6.209 174.796 1.018 1.00 16.33 319 PRO A C 1
ATOM 2043 O O . PRO A 1 267 ? -5.409 174.517 1.918 1.00 16.13 319 PRO A O 1
ATOM 2047 N N . TYR A 1 268 ? -5.931 175.619 0.014 1.00 14.74 320 TYR A N 1
ATOM 2048 C CA . TYR A 1 268 ? -4.756 176.474 0.026 1.00 15.38 320 TYR A CA 1
ATOM 2049 C C . TYR A 1 268 ? -5.117 177.901 -0.359 1.00 18.52 320 TYR A C 1
ATOM 2050 O O . TYR A 1 268 ? -5.763 178.137 -1.381 1.00 17.63 320 TYR A O 1
ATOM 2059 N N . LYS A 1 269 ? -4.681 178.841 0.471 1.00 17.25 321 LYS A N 1
ATOM 2060 C CA . LYS A 1 269 ? -4.781 180.266 0.176 1.00 20.09 321 LYS A CA 1
ATOM 2061 C C . LYS A 1 269 ? -3.429 180.900 0.465 1.00 21.27 321 LYS A C 1
ATOM 2062 O O . LYS A 1 269 ? -2.767 180.535 1.442 1.00 21.21 321 LYS A O 1
ATOM 2068 N N . SER A 1 270 ? -3.031 181.834 -0.397 1.00 23.31 322 SER A N 1
ATOM 2069 C CA . SER A 1 270 ? -1.707 182.453 -0.353 1.00 23.90 322 SER A CA 1
ATOM 2070 C C . SER A 1 270 ? -1.304 182.808 1.072 1.00 23.03 322 SER A C 1
ATOM 2071 O O . SER A 1 270 ? -2.066 183.432 1.807 1.00 25.40 322 SER A O 1
ATOM 2074 N N . GLY A 1 271 ? -0.109 182.378 1.464 1.00 25.04 323 GLY A N 1
ATOM 2075 C CA . GLY A 1 271 ? 0.397 182.637 2.800 1.00 29.11 323 GLY A CA 1
ATOM 2076 C C . GLY A 1 271 ? 0.115 181.530 3.807 1.00 28.50 323 GLY A C 1
ATOM 2077 O O . GLY A 1 271 ? 0.717 181.505 4.878 1.00 27.78 323 GLY A O 1
ATOM 2078 N N . GLY A 1 272 ? -0.801 180.623 3.471 1.00 23.00 324 GLY A N 1
ATOM 2079 C CA . GLY A 1 272 ? -1.176 179.538 4.370 1.00 20.49 324 GLY A CA 1
ATOM 2080 C C . GLY A 1 272 ? -0.414 178.266 4.045 1.00 18.68 324 GLY A C 1
ATOM 2081 O O . GLY A 1 272 ? 0.333 178.227 3.075 1.00 17.35 324 GLY A O 1
ATOM 2082 N N . ASN A 1 273 ? -0.580 177.234 4.868 1.00 16.37 325 ASN A N 1
ATOM 2083 C CA . ASN A 1 273 ? 0.022 175.936 4.576 1.00 15.38 325 ASN A CA 1
ATOM 2084 C C . ASN A 1 273 ? -0.514 175.354 3.279 1.00 16.30 325 ASN A C 1
ATOM 2085 O O . ASN A 1 273 ? -1.721 175.352 3.036 1.00 17.03 325 ASN A O 1
ATOM 2090 N N . CYS A 1 274 ? 0.409 174.887 2.446 1.00 14.12 326 CYS A N 1
ATOM 2091 C CA . CYS A 1 274 ? 0.093 174.234 1.188 1.00 14.71 326 CYS A CA 1
ATOM 2092 C C . CYS A 1 274 ? 0.380 172.752 1.361 1.00 16.84 326 CYS A C 1
ATOM 2093 O O . CYS A 1 274 ? 1.533 172.365 1.547 1.00 16.25 326 CYS A O 1
ATOM 2096 N N . PHE A 1 275 ? -0.671 171.938 1.314 1.00 11.41 327 PHE A N 1
ATOM 2097 C CA . PHE A 1 275 ? -0.577 170.503 1.564 1.00 14.47 327 PHE A CA 1
ATOM 2098 C C . PHE A 1 275 ? -0.525 169.739 0.248 1.00 14.97 327 PHE A C 1
ATOM 2099 O O . PHE A 1 275 ? -1.484 169.747 -0.522 1.00 13.76 327 PHE A O 1
ATOM 2107 N N . ARG A 1 276 ? 0.595 169.078 -0.017 1.00 12.91 328 ARG A N 1
ATOM 2108 C CA . ARG A 1 276 ? 0.754 168.320 -1.246 1.00 12.88 328 ARG A CA 1
ATOM 2109 C C . ARG A 1 276 ? 1.735 167.182 -1.039 1.00 12.55 328 ARG A C 1
ATOM 2110 O O . ARG A 1 276 ? 2.692 167.306 -0.273 1.00 13.00 328 ARG A O 1
ATOM 2118 N N . SER A 1 277 ? 1.482 166.075 -1.728 1.00 13.91 329 SER A N 1
ATOM 2119 C CA . SER A 1 277 ? 2.357 164.914 -1.709 1.00 12.73 329 SER A CA 1
ATOM 2120 C C . SER A 1 277 ? 2.678 164.473 -0.286 1.00 13.21 329 SER A C 1
ATOM 2121 O O . SER A 1 277 ? 3.827 164.209 0.062 1.00 11.26 329 SER A O 1
ATOM 2124 N N . LEU A 1 278 ? 1.638 164.363 0.525 1.00 11.59 330 LEU A N 1
ATOM 2125 C CA . LEU A 1 278 ? 1.814 164.089 1.942 1.00 10.35 330 LEU A CA 1
ATOM 2126 C C . LEU A 1 278 ? 2.334 162.684 2.172 1.00 11.57 330 LEU A C 1
ATOM 2127 O O . LEU A 1 278 ? 1.886 161.738 1.527 1.00 12.93 330 LEU A O 1
ATOM 2132 N N . PRO A 1 279 ? 3.262 162.527 3.124 1.00 10.46 331 PRO A N 1
ATOM 2133 C CA . PRO A 1 279 ? 3.652 161.180 3.523 1.00 11.20 331 PRO A CA 1
ATOM 2134 C C . PRO A 1 279 ? 2.550 160.522 4.352 1.00 11.02 331 PRO A C 1
ATOM 2135 O O . PRO A 1 279 ? 1.577 161.179 4.742 1.00 10.56 331 PRO A O 1
ATOM 2139 N N . ALA A 1 280 ? 2.694 159.229 4.612 1.00 12.20 332 ALA A N 1
ATOM 2140 C CA . ALA A 1 280 ? 1.673 158.483 5.323 1.00 11.12 332 ALA A CA 1
ATOM 2141 C C . ALA A 1 280 ? 2.281 157.370 6.152 1.00 11.92 332 ALA A C 1
ATOM 2142 O O . ALA A 1 280 ? 3.395 156.915 5.890 1.00 13.17 332 ALA A O 1
ATOM 2144 N N . MET A 1 281 ? 1.530 156.951 7.166 1.00 12.45 333 MET A N 1
ATOM 2145 C CA . MET A 1 281 ? 1.836 155.769 7.957 1.00 10.70 333 MET A CA 1
ATOM 2146 C C . MET A 1 281 ? 0.877 154.638 7.603 1.00 12.90 333 MET A C 1
ATOM 2147 O O . MET A 1 281 ? -0.334 154.830 7.635 1.00 13.83 333 MET A O 1
ATOM 2152 N N . PHE A 1 282 ? 1.419 153.475 7.265 1.00 10.89 334 PHE A N 1
ATOM 2153 C CA . PHE A 1 282 ? 0.617 152.275 7.062 1.00 13.10 334 PHE A CA 1
ATOM 2154 C C . PHE A 1 282 ? 0.866 151.294 8.191 1.00 14.49 334 PHE A C 1
ATOM 2155 O O . PHE A 1 282 ? 2.004 151.087 8.600 1.00 13.82 334 PHE A O 1
ATOM 2163 N N . ASP A 1 283 ? -0.212 150.711 8.710 1.00 14.28 335 ASP A N 1
ATOM 2164 C CA . ASP A 1 283 ? -0.130 149.701 9.753 1.00 13.77 335 ASP A CA 1
ATOM 2165 C C . ASP A 1 283 ? -0.384 148.323 9.128 1.00 17.36 335 ASP A C 1
ATOM 2166 O O . ASP A 1 283 ? -1.505 148.030 8.696 1.00 16.90 335 ASP A O 1
ATOM 2171 N N . MET A 1 284 ? 0.661 147.497 9.063 1.00 15.68 336 MET A N 1
ATOM 2172 C CA . MET A 1 284 ? 0.581 146.184 8.414 1.00 19.09 336 MET A CA 1
ATOM 2173 C C . MET A 1 284 ? -0.407 145.264 9.108 1.00 21.16 336 MET A C 1
ATOM 2174 O O . MET A 1 284 ? -0.945 144.350 8.483 1.00 23.07 336 MET A O 1
ATOM 2179 N N . SER A 1 285 ? -0.633 145.481 10.398 1.00 18.38 337 SER A N 1
ATOM 2180 C CA . SER A 1 285 ? -1.464 144.557 11.158 1.00 21.73 337 SER A CA 1
ATOM 2181 C C . SER A 1 285 ? -2.951 144.902 11.026 1.00 24.79 337 SER A C 1
ATOM 2182 O O . SER A 1 285 ? -3.786 143.999 11.002 1.00 26.84 337 SER A O 1
ATOM 2185 N N . THR A 1 286 ? -3.279 146.187 10.908 1.00 21.32 338 THR A N 1
ATOM 2186 C CA . THR A 1 286 ? -4.681 146.616 10.877 1.00 17.94 338 THR A CA 1
ATOM 2187 C C . THR A 1 286 ? -5.148 147.089 9.502 1.00 20.00 338 THR A C 1
ATOM 2188 O O . THR A 1 286 ? -6.354 147.210 9.259 1.00 22.74 338 THR A O 1
ATOM 2192 N N . GLY A 1 287 ? -4.203 147.376 8.614 1.00 17.55 339 GLY A N 1
ATOM 2193 C CA . GLY A 1 287 ? -4.514 147.934 7.313 1.00 18.23 339 GLY A CA 1
ATOM 2194 C C . GLY A 1 287 ? -4.792 149.430 7.325 1.00 14.44 339 GLY A C 1
ATOM 2195 O O . GLY A 1 287 ? -5.135 150.003 6.293 1.00 17.57 339 GLY A O 1
ATOM 2196 N N . GLU A 1 288 ? -4.626 150.087 8.467 1.00 16.95 340 GLU A N 1
ATOM 2197 C CA . GLU A 1 288 ? -4.899 151.515 8.518 1.00 16.04 340 GLU A CA 1
ATOM 2198 C C . GLU A 1 288 ? -3.860 152.325 7.737 1.00 15.02 340 GLU A C 1
ATOM 2199 O O . GLU A 1 288 ? -2.647 152.138 7.912 1.00 16.14 340 GLU A O 1
ATOM 2205 N N . CYS A 1 289 ? -4.351 153.223 6.886 1.00 15.41 341 CYS A N 1
ATOM 2206 C CA . CYS A 1 289 ? -3.526 154.191 6.165 1.00 14.72 341 CYS A CA 1
ATOM 2207 C C . CYS A 1 289 ? -3.845 155.577 6.711 1.00 14.69 341 CYS A C 1
ATOM 2208 O O . CYS A 1 289 ? -4.977 156.046 6.589 1.00 16.20 341 CYS A O 1
ATOM 2211 N N . ARG A 1 290 ? -2.855 156.228 7.316 1.00 12.79 342 ARG A N 1
ATOM 2212 C CA . ARG A 1 290 ? -3.049 157.544 7.927 1.00 12.33 342 ARG A CA 1
ATOM 2213 C C . ARG A 1 290 ? -2.130 158.563 7.264 1.00 12.77 342 ARG A C 1
ATOM 2214 O O . ARG A 1 290 ? -0.914 158.411 7.291 1.00 13.42 342 ARG A O 1
ATOM 2222 N N . LEU A 1 291 ? -2.715 159.587 6.653 1.00 11.32 343 LEU A N 1
ATOM 2223 C CA . LEU A 1 291 ? -1.946 160.669 6.052 1.00 10.93 343 LEU A CA 1
ATOM 2224 C C . LEU A 1 291 ? -1.327 161.527 7.146 1.00 12.57 343 LEU A C 1
ATOM 2225 O O . LEU A 1 291 ? -1.964 161.773 8.169 1.00 11.33 343 LEU A O 1
ATOM 2230 N N . LEU A 1 292 ? -0.082 161.952 6.928 1.00 11.31 344 LEU A N 1
ATOM 2231 C CA . LEU A 1 292 ? 0.599 162.884 7.823 1.00 12.84 344 LEU A CA 1
ATOM 2232 C C . LEU A 1 292 ? 0.526 164.282 7.227 1.00 12.62 344 LEU A C 1
ATOM 2233 O O . LEU A 1 292 ? 0.635 164.464 6.011 1.00 13.47 344 LEU A O 1
ATOM 2238 N N . GLY A 1 293 ? 0.364 165.284 8.084 1.00 11.19 345 GLY A N 1
ATOM 2239 C CA . GLY A 1 293 ? 0.209 166.649 7.619 1.00 11.64 345 GLY A CA 1
ATOM 2240 C C . GLY A 1 293 ? 1.520 167.379 7.381 1.00 11.70 345 GLY A C 1
ATOM 2241 O O . GLY A 1 293 ? 1.548 168.438 6.766 1.00 11.88 345 GLY A O 1
ATOM 2242 N N . TYR A 1 294 ? 2.606 166.791 7.868 1.00 11.50 346 TYR A N 1
ATOM 2243 C CA . TYR A 1 294 ? 3.927 167.413 7.825 1.00 11.64 346 TYR A CA 1
ATOM 2244 C C . TYR A 1 294 ? 4.945 166.524 7.120 1.00 9.79 346 TYR A C 1
ATOM 2245 O O . TYR A 1 294 ? 4.945 165.296 7.301 1.00 11.40 346 TYR A O 1
ATOM 2254 N N . HIS A 1 295 ? 5.813 167.155 6.331 1.00 10.24 347 HIS A N 1
ATOM 2255 C CA . HIS A 1 295 ? 6.908 166.479 5.640 1.00 10.92 347 HIS A CA 1
ATOM 2256 C C . HIS A 1 295 ? 8.141 166.311 6.521 1.00 10.76 347 HIS A C 1
ATOM 2257 O O . HIS A 1 295 ? 8.968 165.434 6.274 1.00 10.64 347 HIS A O 1
ATOM 2264 N N . THR A 1 296 ? 8.254 167.157 7.539 1.00 9.71 348 THR A N 1
ATOM 2265 C CA . THR A 1 296 ? 9.395 167.123 8.452 1.00 8.94 348 THR A CA 1
ATOM 2266 C C . THR A 1 296 ? 9.543 165.734 9.059 1.00 11.51 348 THR A C 1
ATOM 2267 O O . THR A 1 296 ? 8.566 165.141 9.512 1.00 11.39 348 THR A O 1
ATOM 2271 N N . GLN A 1 297 ? 10.770 165.221 9.079 1.00 10.85 349 GLN A N 1
ATOM 2272 C CA . GLN A 1 297 ? 11.048 163.943 9.731 1.00 10.23 349 GLN A CA 1
ATOM 2273 C C . GLN A 1 297 ? 11.970 164.065 10.949 1.00 11.06 349 GLN A C 1
ATOM 2274 O O . GLN A 1 297 ? 11.982 163.190 11.803 1.00 12.31 349 GLN A O 1
ATOM 2280 N N . ASP A 1 298 ? 12.719 165.163 11.034 1.00 11.79 350 ASP A N 1
ATOM 2281 C CA . ASP A 1 298 ? 13.640 165.401 12.151 1.00 10.29 350 ASP A CA 1
ATOM 2282 C C . ASP A 1 298 ? 13.697 166.895 12.427 1.00 10.87 350 ASP A C 1
ATOM 2283 O O . ASP A 1 298 ? 13.882 167.684 11.505 1.00 12.87 350 ASP A O 1
ATOM 2288 N N . PHE A 1 299 ? 13.549 167.280 13.688 1.00 9.76 351 PHE A N 1
ATOM 2289 C CA . PHE A 1 299 ? 13.687 168.678 14.092 1.00 9.97 351 PHE A CA 1
ATOM 2290 C C . PHE A 1 299 ? 14.218 168.670 15.511 1.00 10.91 351 PHE A C 1
ATOM 2291 O O . PHE A 1 299 ? 13.625 168.060 16.396 1.00 10.55 351 PHE A O 1
ATOM 2299 N N . ARG A 1 300 ? 15.369 169.300 15.724 1.00 10.99 352 ARG A N 1
ATOM 2300 C CA . ARG A 1 300 ? 16.028 169.239 17.024 1.00 10.36 352 ARG A CA 1
ATOM 2301 C C . ARG A 1 300 ? 16.796 170.528 17.314 1.00 11.89 352 ARG A C 1
ATOM 2302 O O . ARG A 1 300 ? 17.708 170.539 18.141 1.00 14.37 352 ARG A O 1
ATOM 2310 N N . SER A 1 301 ? 16.408 171.605 16.640 1.00 10.95 353 SER A N 1
ATOM 2311 C CA . SER A 1 301 ? 16.970 172.933 16.882 1.00 14.40 353 SER A CA 1
ATOM 2312 C C . SER A 1 301 ? 16.695 173.453 18.280 1.00 13.27 353 SER A C 1
ATOM 2313 O O . SER A 1 301 ? 15.801 172.972 18.967 1.00 13.91 353 SER A O 1
ATOM 2316 N N . SER A 1 302 ? 17.445 174.477 18.679 1.00 12.84 354 SER A N 1
ATOM 2317 C CA . SER A 1 302 ? 17.263 175.087 19.984 1.00 13.34 354 SER A CA 1
ATOM 2318 C C . SER A 1 302 ? 15.863 175.663 20.168 1.00 14.96 354 SER A C 1
ATOM 2319 O O . SER A 1 302 ? 15.420 175.858 21.296 1.00 18.40 354 SER A O 1
ATOM 2322 N N . THR A 1 303 ? 15.174 175.920 19.059 1.00 14.05 355 THR A N 1
ATOM 2323 C CA . THR A 1 303 ? 13.827 176.473 19.096 1.00 15.62 355 THR A CA 1
ATOM 2324 C C . THR A 1 303 ? 12.725 175.418 19.100 1.00 15.92 355 THR A C 1
ATOM 2325 O O . THR A 1 303 ? 11.549 175.770 19.186 1.00 15.75 355 THR A O 1
ATOM 2329 N N . CYS A 1 304 ? 13.080 174.141 19.003 1.00 12.56 356 CYS A N 1
ATOM 2330 C CA . CYS A 1 304 ? 12.051 173.105 18.929 1.00 13.40 356 CYS A CA 1
ATOM 2331 C C . CYS A 1 304 ? 11.374 172.969 20.292 1.00 14.33 356 CYS A C 1
ATOM 2332 O O . CYS A 1 304 ? 12.008 173.135 21.335 1.00 16.18 356 CYS A O 1
ATOM 2335 N N . ALA A 1 305 ? 10.074 172.691 20.268 1.00 13.25 357 ALA A N 1
ATOM 2336 C CA . ALA A 1 305 ? 9.305 172.493 21.490 1.00 14.10 357 ALA A CA 1
ATOM 2337 C C . ALA A 1 305 ? 9.455 171.064 21.993 1.00 12.99 357 ALA A C 1
ATOM 2338 O O . ALA A 1 305 ? 9.212 170.113 21.255 1.00 13.49 357 ALA A O 1
ATOM 2340 N N . GLU A 1 306 ? 9.856 170.914 23.251 1.00 13.92 358 GLU A N 1
ATOM 2341 C CA . GLU A 1 306 ? 10.059 169.595 23.834 1.00 12.47 358 GLU A CA 1
ATOM 2342 C C . GLU A 1 306 ? 8.773 169.043 24.450 1.00 14.25 358 GLU A C 1
ATOM 2343 O O . GLU A 1 306 ? 8.421 169.383 25.585 1.00 14.26 358 GLU A O 1
ATOM 2349 N N . LEU A 1 307 ? 8.098 168.197 23.665 1.00 13.18 359 LEU A N 1
ATOM 2350 C CA . LEU A 1 307 ? 6.918 167.400 24.050 1.00 13.18 359 LEU A CA 1
ATOM 2351 C C . LEU A 1 307 ? 5.623 168.194 24.254 1.00 13.06 359 LEU A C 1
ATOM 2352 O O . LEU A 1 307 ? 4.566 167.749 23.806 1.00 14.40 359 LEU A O 1
ATOM 2357 N N . THR A 1 308 ? 5.686 169.343 24.921 1.00 10.70 360 THR A N 1
ATOM 2358 C CA . THR A 1 308 ? 4.506 170.183 25.103 1.00 12.60 360 THR A CA 1
ATOM 2359 C C . THR A 1 308 ? 4.858 171.651 24.972 1.00 13.55 360 THR A C 1
ATOM 2360 O O . THR A 1 308 ? 5.907 172.101 25.447 1.00 13.67 360 THR A O 1
ATOM 2364 N N . THR A 1 309 ? 3.985 172.389 24.292 1.00 12.74 361 THR A N 1
ATOM 2365 C CA . THR A 1 309 ? 4.060 173.845 24.227 1.00 12.64 361 THR A CA 1
ATOM 2366 C C . THR A 1 309 ? 2.683 174.397 23.903 1.00 13.94 361 THR A C 1
ATOM 2367 O O . THR A 1 309 ? 1.836 173.674 23.385 1.00 13.89 361 THR A O 1
ATOM 2371 N N . ASP A 1 310 ? 2.473 175.680 24.188 1.00 15.15 362 ASP A N 1
ATOM 2372 C CA . ASP A 1 310 ? 1.259 176.376 23.756 1.00 16.94 362 ASP A CA 1
ATOM 2373 C C . ASP A 1 310 ? 1.499 177.277 22.542 1.00 16.40 362 ASP A C 1
ATOM 2374 O O . ASP A 1 310 ? 0.556 177.835 21.974 1.00 16.20 362 ASP A O 1
ATOM 2379 N N . ASP A 1 311 ? 2.761 177.429 22.156 1.00 13.72 363 ASP A N 1
ATOM 2380 C CA . ASP A 1 311 ? 3.149 178.359 21.093 1.00 13.53 363 ASP A CA 1
ATOM 2381 C C . ASP A 1 311 ? 2.822 177.782 19.725 1.00 14.02 363 ASP A C 1
ATOM 2382 O O . ASP A 1 311 ? 3.512 176.879 19.257 1.00 15.14 363 ASP A O 1
ATOM 2387 N N . THR A 1 312 ? 1.776 178.301 19.086 1.00 15.24 364 THR A N 1
ATOM 2388 C CA . THR A 1 312 ? 1.324 177.741 17.817 1.00 16.00 364 THR A CA 1
ATOM 2389 C C . THR A 1 312 ? 2.246 178.115 16.658 1.00 18.24 364 THR A C 1
ATOM 2390 O O . THR A 1 312 ? 2.045 177.645 15.533 1.00 21.75 364 THR A O 1
ATOM 2394 N N . ASN A 1 313 ? 3.266 178.926 16.924 1.00 15.62 365 ASN A N 1
ATOM 2395 C CA . ASN A 1 313 ? 4.269 179.209 15.902 1.00 18.46 365 ASN A CA 1
ATOM 2396 C C . ASN A 1 313 ? 5.510 178.329 16.064 1.00 19.21 365 ASN A C 1
ATOM 2397 O O . ASN A 1 313 ? 6.435 178.401 15.251 1.00 21.15 365 ASN A O 1
ATOM 2402 N N . ALA A 1 314 ? 5.526 177.486 17.096 1.00 15.18 366 ALA A N 1
ATOM 2403 C CA . ALA A 1 314 ? 6.647 176.580 17.315 1.00 13.53 366 ALA A CA 1
ATOM 2404 C C . ALA A 1 314 ? 6.385 175.236 16.647 1.00 15.08 366 ALA A C 1
ATOM 2405 O O . ALA A 1 314 ? 5.244 174.904 16.306 1.00 16.50 366 ALA A O 1
ATOM 2407 N N . PHE A 1 315 ? 7.465 174.498 16.419 1.00 11.76 367 PHE A N 1
ATOM 2408 C CA . PHE A 1 315 ? 7.398 173.148 15.885 1.00 11.33 367 PHE A CA 1
ATOM 2409 C C . PHE A 1 315 ? 8.047 172.210 16.891 1.00 12.37 367 PHE A C 1
ATOM 2410 O O . PHE A 1 315 ? 9.048 172.551 17.521 1.00 11.55 367 PHE A O 1
ATOM 2418 N N . TYR A 1 316 ? 7.460 171.034 17.060 1.00 10.78 368 TYR A N 1
ATOM 2419 C CA . TYR A 1 316 ? 7.927 170.076 18.042 1.00 9.35 368 TYR A CA 1
ATOM 2420 C C . TYR A 1 316 ? 9.233 169.381 17.675 1.00 11.06 368 TYR A C 1
ATOM 2421 O O . TYR A 1 316 ? 9.530 169.138 16.500 1.00 10.19 368 TYR A O 1
ATOM 2430 N N . CYS A 1 317 ? 10.012 169.079 18.710 1.00 10.49 369 CYS A N 1
ATOM 2431 C CA . CYS A 1 317 ? 11.187 168.226 18.582 1.00 11.69 369 CYS A CA 1
ATOM 2432 C C . CYS A 1 317 ? 10.724 166.847 18.148 1.00 10.50 369 CYS A C 1
ATOM 2433 O O . CYS A 1 317 ? 9.952 166.214 18.862 1.00 11.60 369 CYS A O 1
ATOM 2436 N N . VAL A 1 318 ? 11.180 166.383 16.992 1.00 9.35 370 VAL A N 1
ATOM 2437 C CA . VAL A 1 318 ? 10.813 165.053 16.522 1.00 8.89 370 VAL A CA 1
ATOM 2438 C C . VAL A 1 318 ? 12.011 164.401 15.860 1.00 10.76 370 VAL A C 1
ATOM 2439 O O . VAL A 1 318 ? 12.925 165.085 15.409 1.00 11.33 370 VAL A O 1
ATOM 2443 N N . ARG A 1 319 ? 12.006 163.078 15.790 1.00 9.39 371 ARG A N 1
ATOM 2444 C CA . ARG A 1 319 ? 13.001 162.383 14.978 1.00 9.78 371 ARG A CA 1
ATOM 2445 C C . ARG A 1 319 ? 12.478 161.009 14.621 1.00 10.11 371 ARG A C 1
ATOM 2446 O O . ARG A 1 319 ? 11.614 160.483 15.320 1.00 11.37 371 ARG A O 1
ATOM 2454 N N . PRO A 1 320 ? 12.991 160.420 13.531 1.00 10.48 372 PRO A N 1
ATOM 2455 C CA . PRO A 1 320 ? 12.547 159.067 13.206 1.00 10.69 372 PRO A CA 1
ATOM 2456 C C . PRO A 1 320 ? 13.112 158.051 14.177 1.00 11.74 372 PRO A C 1
ATOM 2457 O O . PRO A 1 320 ? 14.254 158.186 14.625 1.00 13.00 372 PRO A O 1
ATOM 2461 N N . MET A 1 321 ? 12.312 157.041 14.497 1.00 10.91 373 MET A N 1
ATOM 2462 C CA . MET A 1 321 ? 12.742 155.962 15.371 1.00 10.73 373 MET A CA 1
ATOM 2463 C C . MET A 1 321 ? 12.206 154.638 14.875 1.00 11.40 373 MET A C 1
ATOM 2464 O O . MET A 1 321 ? 11.109 154.572 14.319 1.00 12.33 373 MET A O 1
ATOM 2469 N N . LYS A 1 322 ? 12.989 153.588 15.082 1.00 11.04 374 LYS A N 1
ATOM 2470 C CA . LYS A 1 322 ? 12.522 152.215 14.925 1.00 10.37 374 LYS A CA 1
ATOM 2471 C C . LYS A 1 322 ? 12.743 151.461 16.216 1.00 13.14 374 LYS A C 1
ATOM 2472 O O . LYS A 1 322 ? 13.781 151.614 16.851 1.00 12.95 374 LYS A O 1
ATOM 2478 N N . THR A 1 323 ? 11.779 150.621 16.584 1.00 12.66 375 THR A N 1
ATOM 2479 C CA . THR A 1 323 ? 11.922 149.724 17.725 1.00 12.86 375 THR A CA 1
ATOM 2480 C C . THR A 1 323 ? 11.346 148.384 17.316 1.00 11.87 375 THR A C 1
ATOM 2481 O O . THR A 1 323 ? 10.644 148.299 16.313 1.00 12.34 375 THR A O 1
ATOM 2485 N N . ALA A 1 324 ? 11.622 147.334 18.085 1.00 13.48 376 ALA A N 1
ATOM 2486 C CA . ALA A 1 324 ? 11.021 146.050 17.774 1.00 12.57 376 ALA A CA 1
ATOM 2487 C C . ALA A 1 324 ? 9.502 146.206 17.682 1.00 12.17 376 ALA A C 1
ATOM 2488 O O . ALA A 1 324 ? 8.862 145.688 16.761 1.00 15.69 376 ALA A O 1
ATOM 2490 N N . ALA A 1 325 ? 8.933 146.952 18.623 1.00 13.32 377 ALA A N 1
ATOM 2491 C CA . ALA A 1 325 ? 7.485 147.115 18.705 1.00 14.57 377 ALA A CA 1
ATOM 2492 C C . ALA A 1 325 ? 6.895 147.935 17.550 1.00 15.98 377 ALA A C 1
ATOM 2493 O O . ALA A 1 325 ? 5.705 147.829 17.272 1.00 18.36 377 ALA A O 1
ATOM 2495 N N . SER A 1 326 ? 7.706 148.746 16.875 1.00 12.92 378 SER A N 1
ATOM 2496 C CA . SER A 1 326 ? 7.194 149.543 15.757 1.00 11.66 378 SER A CA 1
ATOM 2497 C C . SER A 1 326 ? 7.209 148.777 14.426 1.00 13.41 378 SER A C 1
ATOM 2498 O O . SER A 1 326 ? 6.935 149.359 13.387 1.00 12.73 378 SER A O 1
ATOM 2501 N N . SER A 1 327 ? 7.500 147.477 14.456 1.00 13.51 379 SER A N 1
ATOM 2502 C CA . SER A 1 327 ? 7.731 146.730 13.224 1.00 12.96 379 SER A CA 1
ATOM 2503 C C . SER A 1 327 ? 6.492 146.491 12.372 1.00 14.15 379 SER A C 1
ATOM 2504 O O . SER A 1 327 ? 6.610 145.996 11.254 1.00 16.32 379 SER A O 1
ATOM 2507 N N . ASN A 1 328 ? 5.320 146.835 12.890 1.00 13.72 380 ASN A N 1
ATOM 2508 C CA . ASN A 1 328 ? 4.093 146.783 12.106 1.00 17.20 380 ASN A CA 1
ATOM 2509 C C . ASN A 1 328 ? 3.843 148.065 11.312 1.00 14.04 380 ASN A C 1
ATOM 2510 O O . ASN A 1 328 ? 2.993 148.098 10.424 1.00 15.40 380 ASN A O 1
ATOM 2515 N N . MET A 1 329 ? 4.588 149.123 11.632 1.00 11.09 381 MET A N 1
ATOM 2516 C CA . MET A 1 329 ? 4.384 150.429 11.019 1.00 13.10 381 MET A CA 1
ATOM 2517 C C . MET A 1 329 ? 5.299 150.629 9.826 1.00 12.96 381 MET A C 1
ATOM 2518 O O . MET A 1 329 ? 6.399 150.081 9.773 1.00 14.41 381 MET A O 1
ATOM 2523 N N . VAL A 1 330 ? 4.815 151.409 8.866 1.00 11.45 382 VAL A N 1
ATOM 2524 C CA . VAL A 1 330 ? 5.552 151.697 7.646 1.00 12.57 382 VAL A CA 1
ATOM 2525 C C . VAL A 1 330 ? 5.421 153.175 7.321 1.00 12.10 382 VAL A C 1
ATOM 2526 O O . VAL A 1 330 ? 4.312 153.691 7.227 1.00 11.60 382 VAL A O 1
ATOM 2530 N N . TYR A 1 331 ? 6.555 153.846 7.148 1.00 10.86 383 TYR A N 1
ATOM 2531 C CA . TYR A 1 331 ? 6.590 155.223 6.685 1.00 11.25 383 TYR A CA 1
ATOM 2532 C C . TYR A 1 331 ? 6.631 155.212 5.162 1.00 10.26 383 TYR A C 1
ATOM 2533 O O . TYR A 1 331 ? 7.549 154.677 4.560 1.00 11.00 383 TYR A O 1
ATOM 2542 N N . VAL A 1 332 ? 5.610 155.809 4.559 1.00 12.05 384 VAL A N 1
ATOM 2543 C CA . VAL A 1 332 ? 5.371 155.737 3.128 1.00 12.14 384 VAL A CA 1
ATOM 2544 C C . VAL A 1 332 ? 5.322 157.136 2.539 1.00 13.24 384 VAL A C 1
ATOM 2545 O O . VAL A 1 332 ? 4.524 157.950 2.980 1.00 14.49 384 VAL A O 1
ATOM 2549 N N . THR A 1 333 ? 6.147 157.428 1.542 1.00 11.39 385 THR A N 1
ATOM 2550 C CA . THR A 1 333 ? 6.026 158.714 0.869 1.00 11.75 385 THR A CA 1
ATOM 2551 C C . THR A 1 333 ? 4.985 158.651 -0.248 1.00 14.16 385 THR A C 1
ATOM 2552 O O . THR A 1 333 ? 4.601 157.575 -0.722 1.00 13.28 385 THR A O 1
ATOM 2556 N N . SER A 1 334 ? 4.531 159.822 -0.656 1.00 12.15 386 SER A N 1
ATOM 2557 C CA . SER A 1 334 ? 3.505 159.936 -1.684 1.00 12.00 386 SER A CA 1
ATOM 2558 C C . SER A 1 334 ? 3.997 159.334 -2.991 1.00 13.45 386 SER A C 1
ATOM 2559 O O . SER A 1 334 ? 3.206 158.843 -3.800 1.00 15.80 386 SER A O 1
ATOM 2562 N N . HIS A 1 335 ? 5.311 159.359 -3.184 1.00 11.14 387 HIS A N 1
ATOM 2563 C CA . HIS A 1 335 ? 5.932 158.869 -4.404 1.00 13.47 387 HIS A CA 1
ATOM 2564 C C . HIS A 1 335 ? 6.618 157.521 -4.165 1.00 12.38 387 HIS A C 1
ATOM 2565 O O . HIS A 1 335 ? 7.815 157.355 -4.387 1.00 15.04 387 HIS A O 1
ATOM 2572 N N . THR A 1 336 ? 5.836 156.555 -3.707 1.00 12.59 388 THR A N 1
ATOM 2573 C CA . THR A 1 336 ? 6.316 155.197 -3.528 1.00 11.49 388 THR A CA 1
ATOM 2574 C C . THR A 1 336 ? 6.307 154.478 -4.878 1.00 12.09 388 THR A C 1
ATOM 2575 O O . THR A 1 336 ? 5.348 154.618 -5.641 1.00 14.18 388 THR A O 1
ATOM 2579 N N . ARG A 1 337 ? 7.353 153.714 -5.178 1.00 11.54 389 ARG A N 1
ATOM 2580 C CA . ARG A 1 337 ? 7.453 153.066 -6.484 1.00 12.05 389 ARG A CA 1
ATOM 2581 C C . ARG A 1 337 ? 6.579 151.803 -6.491 1.00 11.75 389 ARG A C 1
ATOM 2582 O O . ARG A 1 337 ? 6.536 151.056 -5.517 1.00 12.88 389 ARG A O 1
ATOM 2590 N N . PRO A 1 338 ? 5.841 151.594 -7.588 1.00 13.77 390 PRO A N 1
ATOM 2591 C CA . PRO A 1 338 ? 4.850 150.515 -7.636 1.00 15.48 390 PRO A CA 1
ATOM 2592 C C . PRO A 1 338 ? 5.484 149.135 -7.757 1.00 16.38 390 PRO A C 1
ATOM 2593 O O . PRO A 1 338 ? 4.805 148.123 -7.545 1.00 17.09 390 PRO A O 1
ATOM 2597 N N . ASP A 1 339 ? 6.772 149.105 -8.082 1.00 14.02 391 ASP A N 1
ATOM 2598 C CA . ASP A 1 339 ? 7.533 147.863 -8.175 1.00 13.03 391 ASP A CA 1
ATOM 2599 C C . ASP A 1 339 ? 8.359 147.637 -6.900 1.00 12.10 391 ASP A C 1
ATOM 2600 O O . ASP A 1 339 ? 9.373 146.954 -6.930 1.00 13.48 391 ASP A O 1
ATOM 2605 N N . HIS A 1 340 ? 7.916 148.190 -5.774 1.00 13.99 392 HIS A N 1
ATOM 2606 C CA . HIS A 1 340 ? 8.753 148.183 -4.577 1.00 13.65 392 HIS A CA 1
ATOM 2607 C C . HIS A 1 340 ? 9.043 146.776 -4.053 1.00 14.32 392 HIS A C 1
ATOM 2608 O O . HIS A 1 340 ? 10.089 146.543 -3.458 1.00 14.77 392 HIS A O 1
ATOM 2615 N N . GLU A 1 341 ? 8.148 145.820 -4.276 1.00 14.52 393 GLU A N 1
ATOM 2616 C CA . GLU A 1 341 ? 8.411 144.464 -3.800 1.00 16.48 393 GLU A CA 1
ATOM 2617 C C . GLU A 1 341 ? 9.663 143.854 -4.414 1.00 17.34 393 GLU A C 1
ATOM 2618 O O . GLU A 1 341 ? 10.320 143.027 -3.777 1.00 16.76 393 GLU A O 1
ATOM 2624 N N . THR A 1 342 ? 10.007 144.261 -5.633 1.00 12.95 394 THR A N 1
ATOM 2625 C CA . THR A 1 342 ? 11.170 143.701 -6.314 1.00 13.93 394 THR A CA 1
ATOM 2626 C C . THR A 1 342 ? 12.334 144.680 -6.377 1.00 12.81 394 THR A C 1
ATOM 2627 O O . THR A 1 342 ? 13.415 144.316 -6.823 1.00 15.25 394 THR A O 1
ATOM 2631 N N . LYS A 1 343 ? 12.116 145.910 -5.917 1.00 12.21 395 LYS A N 1
ATOM 2632 C CA . LYS A 1 343 ? 13.130 146.965 -5.993 1.00 11.73 395 LYS A CA 1
ATOM 2633 C C . LYS A 1 343 ? 13.596 147.447 -4.623 1.00 14.43 395 LYS A C 1
ATOM 2634 O O . LYS A 1 343 ? 14.590 148.178 -4.529 1.00 13.86 395 LYS A O 1
ATOM 2640 N N . CYS A 1 344 ? 12.884 147.044 -3.574 1.00 12.37 396 CYS A N 1
ATOM 2641 C CA . CYS A 1 344 ? 13.135 147.534 -2.216 1.00 11.01 396 CYS A CA 1
ATOM 2642 C C . CYS A 1 344 ? 13.201 146.386 -1.222 1.00 13.53 396 CYS A C 1
ATOM 2643 O O . CYS A 1 344 ? 12.658 145.314 -1.481 1.00 13.38 396 CYS A O 1
ATOM 2646 N N . PRO A 1 345 ? 13.841 146.611 -0.063 1.00 11.28 397 PRO A N 1
ATOM 2647 C CA . PRO A 1 345 ? 13.909 145.529 0.918 1.00 12.68 397 PRO A CA 1
ATOM 2648 C C . PRO A 1 345 ? 12.556 145.215 1.550 1.00 12.29 397 PRO A C 1
ATOM 2649 O O . PRO A 1 345 ? 11.692 146.088 1.665 1.00 12.48 397 PRO A O 1
ATOM 2653 N N . PRO A 1 346 ? 12.371 143.964 1.972 1.00 12.53 398 PRO A N 1
ATOM 2654 C CA . PRO A 1 346 ? 11.156 143.574 2.684 1.00 14.60 398 PRO A CA 1
ATOM 2655 C C . PRO A 1 346 ? 11.167 144.071 4.127 1.00 13.18 398 PRO A C 1
ATOM 2656 O O . PRO A 1 346 ? 12.168 144.602 4.614 1.00 14.09 398 PRO A O 1
ATOM 2660 N N . ARG A 1 347 ? 10.045 143.890 4.802 1.00 12.38 399 ARG A N 1
ATOM 2661 C CA . ARG A 1 347 ? 9.877 144.338 6.172 1.00 13.40 399 ARG A CA 1
ATOM 2662 C C . ARG A 1 347 ? 10.800 143.636 7.149 1.00 12.60 399 ARG A C 1
ATOM 2663 O O . ARG A 1 347 ? 11.368 144.267 8.039 1.00 12.05 399 ARG A O 1
ATOM 2671 N N . GLU A 1 348 ? 10.941 142.328 6.998 1.00 11.90 400 GLU A N 1
ATOM 2672 C CA . GLU A 1 348 ? 11.622 141.537 8.007 1.00 11.45 400 GLU A CA 1
ATOM 2673 C C . GLU A 1 348 ? 13.131 141.492 7.815 1.00 10.01 400 GLU A C 1
ATOM 2674 O O . GLU A 1 348 ? 13.610 141.420 6.686 1.00 11.31 400 GLU A O 1
ATOM 2680 N N . PRO A 1 349 ? 13.885 141.501 8.925 1.00 11.08 401 PRO A N 1
ATOM 2681 C CA . PRO A 1 349 ? 15.300 141.163 8.791 1.00 11.50 401 PRO A CA 1
ATOM 2682 C C . PRO A 1 349 ? 15.469 139.764 8.235 1.00 10.38 401 PRO A C 1
ATOM 2683 O O . PRO A 1 349 ? 14.511 138.986 8.257 1.00 12.67 401 PRO A O 1
ATOM 2687 N N . LEU A 1 350 ? 16.666 139.445 7.752 1.00 10.58 402 LEU A N 1
ATOM 2688 C CA . LEU A 1 350 ? 16.916 138.144 7.153 1.00 10.91 402 LEU A CA 1
ATOM 2689 C C . LEU A 1 350 ? 17.680 137.269 8.145 1.00 11.95 402 LEU A C 1
ATOM 2690 O O . LEU A 1 350 ? 18.829 137.554 8.493 1.00 12.39 402 LEU A O 1
ATOM 2695 N N . LYS A 1 351 ? 17.050 136.191 8.609 1.00 11.45 403 LYS A N 1
ATOM 2696 C CA . LYS A 1 351 ? 17.693 135.343 9.595 1.00 12.07 403 LYS A CA 1
ATOM 2697 C C . LYS A 1 351 ? 18.739 134.435 8.962 1.00 12.03 403 LYS A C 1
ATOM 2698 O O . LYS A 1 351 ? 18.611 134.000 7.811 1.00 12.66 403 LYS A O 1
ATOM 2704 N N . ASN A 1 352 ? 19.794 134.195 9.731 1.00 12.97 404 ASN A N 1
ATOM 2705 C CA . ASN A 1 352 ? 20.780 133.170 9.434 1.00 14.31 404 ASN A CA 1
ATOM 2706 C C . ASN A 1 352 ? 21.539 133.401 8.138 1.00 14.77 404 ASN A C 1
ATOM 2707 O O . ASN A 1 352 ? 21.951 132.453 7.484 1.00 15.27 404 ASN A O 1
ATOM 2712 N N . VAL A 1 353 ? 21.753 134.667 7.778 1.00 12.03 405 VAL A N 1
ATOM 2713 C CA . VAL A 1 353 ? 22.567 134.976 6.613 1.00 11.48 405 VAL A CA 1
ATOM 2714 C C . VAL A 1 353 ? 23.458 136.181 6.863 1.00 10.99 405 VAL A C 1
ATOM 2715 O O . VAL A 1 353 ? 23.212 136.968 7.781 1.00 13.30 405 VAL A O 1
ATOM 2719 N N . ARG A 1 354 ? 24.492 136.274 6.030 1.00 12.64 406 ARG A N 1
ATOM 2720 C CA . ARG A 1 354 ? 25.490 137.351 6.060 1.00 12.31 406 ARG A CA 1
ATOM 2721 C C . ARG A 1 354 ? 25.587 138.008 4.678 1.00 15.81 406 ARG A C 1
ATOM 2722 O O . ARG A 1 354 ? 25.659 137.302 3.670 1.00 14.05 406 ARG A O 1
ATOM 2730 N N . TRP A 1 355 ? 25.618 139.340 4.606 1.00 11.90 407 TRP A N 1
ATOM 2731 C CA . TRP A 1 355 ? 25.781 140.019 3.315 1.00 11.52 407 TRP A CA 1
ATOM 2732 C C . TRP A 1 355 ? 27.113 139.690 2.656 1.00 14.25 407 TRP A C 1
ATOM 2733 O O . TRP A 1 355 ? 28.150 139.705 3.316 1.00 14.43 407 TRP A O 1
ATOM 2744 N N . GLY A 1 356 ? 27.091 139.443 1.351 1.00 12.90 408 GLY A N 1
ATOM 2745 C CA . GLY A 1 356 ? 28.319 139.193 0.616 1.00 14.53 408 GLY A CA 1
ATOM 2746 C C . GLY A 1 356 ? 28.300 139.683 -0.816 1.00 11.85 408 GLY A C 1
ATOM 2747 O O . GLY A 1 356 ? 27.317 140.264 -1.289 1.00 12.67 408 GLY A O 1
ATOM 2748 N N . VAL A 1 357 ? 29.416 139.452 -1.504 1.00 14.19 409 VAL A N 1
ATOM 2749 C CA . VAL A 1 357 ? 29.527 139.697 -2.941 1.00 14.79 409 VAL A CA 1
ATOM 2750 C C . VAL A 1 357 ? 30.034 138.407 -3.587 1.00 16.23 409 VAL A C 1
ATOM 2751 O O . VAL A 1 357 ? 30.637 137.577 -2.920 1.00 17.39 409 VAL A O 1
ATOM 2755 N N . VAL A 1 358 ? 29.771 138.229 -4.875 1.00 17.94 410 VAL A N 1
ATOM 2756 C CA . VAL A 1 358 ? 30.110 136.974 -5.528 1.00 18.22 410 VAL A CA 1
ATOM 2757 C C . VAL A 1 358 ? 31.626 136.851 -5.651 1.00 19.52 410 VAL A C 1
ATOM 2758 O O . VAL A 1 358 ? 32.323 137.832 -5.916 1.00 23.22 410 VAL A O 1
ATOM 2762 N N . SER A 1 359 ? 32.116 135.641 -5.419 1.00 20.76 411 SER A N 1
ATOM 2763 C CA . SER A 1 359 ? 33.532 135.336 -5.555 1.00 20.10 411 SER A CA 1
ATOM 2764 C C . SER A 1 359 ? 33.698 134.083 -6.407 1.00 23.45 411 SER A C 1
ATOM 2765 O O . SER A 1 359 ? 33.097 133.051 -6.121 1.00 20.44 411 SER A O 1
ATOM 2768 N N . LYS A 1 360 ? 34.491 134.196 -7.468 1.00 25.36 412 LYS A N 1
ATOM 2769 C CA . LYS A 1 360 ? 34.785 133.069 -8.354 1.00 30.07 412 LYS A CA 1
ATOM 2770 C C . LYS A 1 360 ? 33.525 132.387 -8.881 1.00 29.83 412 LYS A C 1
ATOM 2771 O O . LYS A 1 360 ? 33.435 131.159 -8.903 1.00 29.73 412 LYS A O 1
ATOM 2777 N N . GLY A 1 361 ? 32.552 133.193 -9.290 1.00 29.09 413 GLY A N 1
ATOM 2778 C CA . GLY A 1 361 ? 31.390 132.696 -10.003 1.00 30.53 413 GLY A CA 1
ATOM 2779 C C . GLY A 1 361 ? 30.289 132.071 -9.167 1.00 26.01 413 GLY A C 1
ATOM 2780 O O . GLY A 1 361 ? 29.128 132.460 -9.294 1.00 28.06 413 GLY A O 1
ATOM 2781 N N . LYS A 1 362 ? 30.637 131.097 -8.326 1.00 24.39 414 LYS A N 1
ATOM 2782 C CA . LYS A 1 362 ? 29.624 130.308 -7.623 1.00 26.39 414 LYS A CA 1
ATOM 2783 C C . LYS A 1 362 ? 29.813 130.306 -6.107 1.00 23.15 414 LYS A C 1
ATOM 2784 O O . LYS A 1 362 ? 29.223 129.486 -5.407 1.00 23.99 414 LYS A O 1
ATOM 2790 N N . TYR A 1 363 ? 30.613 131.243 -5.601 1.00 24.26 415 TYR A N 1
ATOM 2791 C CA . TYR A 1 363 ? 30.804 131.387 -4.161 1.00 20.23 415 TYR A CA 1
ATOM 2792 C C . TYR A 1 363 ? 30.481 132.809 -3.740 1.00 17.90 415 TYR A C 1
ATOM 2793 O O . TYR A 1 363 ? 30.273 133.685 -4.578 1.00 17.30 415 TYR A O 1
ATOM 2802 N N . CYS A 1 364 ? 30.405 133.007 -2.431 1.00 18.60 416 CYS A N 1
ATOM 2803 C CA . CYS A 1 364 ? 30.084 134.300 -1.853 1.00 18.44 416 CYS A CA 1
ATOM 2804 C C . CYS A 1 364 ? 31.139 134.599 -0.801 1.00 18.49 416 CYS A C 1
ATOM 2805 O O . CYS A 1 364 ? 31.499 133.725 -0.021 1.00 18.89 416 CYS A O 1
ATOM 2808 N N . LYS A 1 365 ? 31.666 135.818 -0.806 1.00 16.61 417 LYS A N 1
ATOM 2809 C CA . LYS A 1 365 ? 32.556 136.255 0.260 1.00 21.16 417 LYS A CA 1
ATOM 2810 C C . LYS A 1 365 ? 31.917 137.432 0.989 1.00 16.91 417 LYS A C 1
ATOM 2811 O O . LYS A 1 365 ? 31.197 138.229 0.381 1.00 16.02 417 LYS A O 1
ATOM 2817 N N . PRO A 1 366 ? 32.153 137.527 2.304 1.00 17.08 418 PRO A N 1
ATOM 2818 C CA . PRO A 1 366 ? 31.514 138.620 3.033 1.00 17.17 418 PRO A CA 1
ATOM 2819 C C . PRO A 1 366 ? 32.003 139.960 2.532 1.00 19.57 418 PRO A C 1
ATOM 2820 O O . PRO A 1 366 ? 33.142 140.096 2.066 1.00 18.17 418 PRO A O 1
ATOM 2824 N N . MET A 1 367 ? 31.126 140.947 2.602 1.00 18.13 419 MET A N 1
ATOM 2825 C CA . MET A 1 367 ? 31.496 142.292 2.222 1.00 18.20 419 MET A CA 1
ATOM 2826 C C . MET A 1 367 ? 32.521 142.805 3.230 1.00 15.97 419 MET A C 1
ATOM 2827 O O . MET A 1 367 ? 32.659 142.251 4.321 1.00 17.16 419 MET A O 1
ATOM 2832 N N . ASN A 1 368 ? 33.240 143.852 2.846 1.00 19.27 420 ASN A N 1
ATOM 2833 C CA . ASN A 1 368 ? 34.229 144.469 3.717 1.00 18.37 420 ASN A CA 1
ATOM 2834 C C . ASN A 1 368 ? 33.577 145.521 4.600 1.00 14.23 420 ASN A C 1
ATOM 2835 O O . ASN A 1 368 ? 33.064 146.524 4.097 1.00 14.79 420 ASN A O 1
ATOM 2840 N N . ALA A 1 369 ? 33.616 145.295 5.910 1.00 14.68 421 ALA A N 1
ATOM 2841 C CA . ALA A 1 369 ? 32.987 146.196 6.864 1.00 15.40 421 ALA A CA 1
ATOM 2842 C C . ALA A 1 369 ? 33.647 147.563 6.819 1.00 15.03 421 ALA A C 1
ATOM 2843 O O . ALA A 1 369 ? 34.869 147.671 6.736 1.00 15.15 421 ALA A O 1
ATOM 2845 N N . ARG A 1 370 ? 32.820 148.597 6.852 1.00 12.72 422 ARG A N 1
ATOM 2846 C CA . ARG A 1 370 ? 33.281 149.967 7.034 1.00 13.32 422 ARG A CA 1
ATOM 2847 C C . ARG A 1 370 ? 33.535 150.249 8.504 1.00 14.93 422 ARG A C 1
ATOM 2848 O O . ARG A 1 370 ? 34.400 151.057 8.864 1.00 12.73 422 ARG A O 1
ATOM 2856 N N . ALA A 1 371 ? 32.751 149.601 9.352 1.00 12.27 423 ALA A N 1
ATOM 2857 C CA . ALA A 1 371 ? 32.734 149.882 10.770 1.00 12.21 423 ALA A CA 1
ATOM 2858 C C . ALA A 1 371 ? 32.085 148.735 11.521 1.00 13.22 423 ALA A C 1
ATOM 2859 O O . ALA A 1 371 ? 31.376 147.915 10.923 1.00 13.32 423 ALA A O 1
ATOM 2861 N N . SER A 1 372 ? 32.315 148.677 12.827 1.00 11.72 424 SER A N 1
ATOM 2862 C CA . SER A 1 372 ? 31.636 147.694 13.662 1.00 12.68 424 SER A CA 1
ATOM 2863 C C . SER A 1 372 ? 31.272 148.262 15.023 1.00 14.80 424 SER A C 1
ATOM 2864 O O . SER A 1 372 ? 31.852 149.252 15.481 1.00 14.25 424 SER A O 1
ATOM 2867 N N . LEU A 1 373 ? 30.289 147.626 15.653 1.00 13.07 425 LEU A N 1
ATOM 2868 C CA . LEU A 1 373 ? 29.817 147.986 16.980 1.00 11.25 425 LEU A CA 1
ATOM 2869 C C . LEU A 1 373 ? 29.818 146.706 17.801 1.00 15.24 425 LEU A C 1
ATOM 2870 O O . LEU A 1 373 ? 29.229 145.707 17.382 1.00 17.33 425 LEU A O 1
ATOM 2875 N N . SER A 1 374 ? 30.474 146.720 18.956 1.00 14.41 426 SER A N 1
ATOM 2876 C CA . SER A 1 374 ? 30.590 145.517 19.780 1.00 14.08 426 SER A CA 1
ATOM 2877 C C . SER A 1 374 ? 29.555 145.462 20.905 1.00 17.01 426 SER A C 1
ATOM 2878 O O . SER A 1 374 ? 29.043 146.481 21.356 1.00 17.18 426 SER A O 1
ATOM 2881 N N . ASN A 1 375 ? 29.259 144.244 21.353 1.00 16.66 427 ASN A N 1
ATOM 2882 C CA . ASN A 1 375 ? 28.346 143.998 22.468 1.00 19.34 427 ASN A CA 1
ATOM 2883 C C . ASN A 1 375 ? 26.975 144.654 22.295 1.00 18.19 427 ASN A C 1
ATOM 2884 O O . ASN A 1 375 ? 26.422 145.223 23.231 1.00 20.49 427 ASN A O 1
ATOM 2889 N N . ALA A 1 376 ? 26.432 144.561 21.089 1.00 15.43 428 ALA A N 1
ATOM 2890 C CA . ALA A 1 376 ? 25.121 145.111 20.779 1.00 12.95 428 ALA A CA 1
ATOM 2891 C C . ALA A 1 376 ? 24.100 143.991 20.695 1.00 13.32 428 ALA A C 1
ATOM 2892 O O . ALA A 1 376 ? 24.470 142.833 20.515 1.00 15.95 428 ALA A O 1
ATOM 2894 N N . THR A 1 377 ? 22.828 144.342 20.836 1.00 13.75 429 THR A N 1
ATOM 2895 C CA . THR A 1 377 ? 21.753 143.414 20.508 1.00 13.32 429 THR A CA 1
ATOM 2896 C C . THR A 1 377 ? 21.446 143.523 19.019 1.00 14.22 429 THR A C 1
ATOM 2897 O O . THR A 1 377 ? 21.867 144.471 18.355 1.00 14.38 429 THR A O 1
ATOM 2901 N N . ALA A 1 378 ? 20.688 142.569 18.491 1.00 13.41 430 ALA A N 1
ATOM 2902 C CA . ALA A 1 378 ? 20.341 142.609 17.078 1.00 1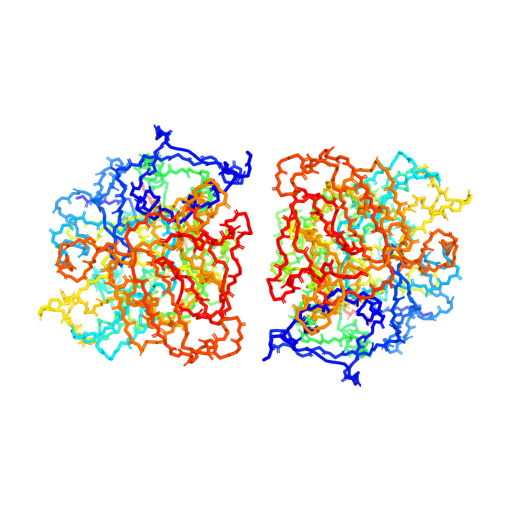1.87 430 ALA A CA 1
ATOM 2903 C C . ALA A 1 378 ? 19.447 143.814 16.783 1.00 12.18 430 ALA A C 1
ATOM 2904 O O . ALA A 1 378 ? 19.595 144.469 15.755 1.00 12.94 430 ALA A O 1
ATOM 2906 N N . GLU A 1 379 ? 18.518 144.102 17.684 1.00 11.91 431 GLU A N 1
ATOM 2907 C CA . GLU A 1 379 ? 17.666 145.280 17.536 1.00 11.34 431 GLU A CA 1
ATOM 2908 C C . GLU A 1 379 ? 18.509 146.556 17.476 1.00 14.67 431 GLU A C 1
ATOM 2909 O O . GLU A 1 379 ? 18.265 147.424 16.635 1.00 14.08 431 GLU A O 1
ATOM 2915 N N . GLN A 1 380 ? 19.487 146.675 18.371 1.00 13.48 432 GLN A N 1
ATOM 2916 C CA . GLN A 1 380 ? 20.401 147.824 18.354 1.00 13.48 432 GLN A CA 1
ATOM 2917 C C . GLN A 1 380 ? 21.161 147.935 17.037 1.00 14.29 432 GLN A C 1
ATOM 2918 O O . GLN A 1 380 ? 21.391 149.036 16.536 1.00 14.10 432 GLN A O 1
ATOM 2924 N N . CYS A 1 381 ? 21.572 146.800 16.483 1.00 13.47 433 CYS A N 1
ATOM 2925 C CA . CYS A 1 381 ? 22.226 146.770 15.184 1.00 13.31 433 CYS A CA 1
ATOM 2926 C C . CYS A 1 381 ? 21.350 147.397 14.106 1.00 13.12 433 CYS A C 1
ATOM 2927 O O . CYS A 1 381 ? 21.795 148.259 13.349 1.00 12.41 433 CYS A O 1
ATOM 2930 N N . GLY A 1 382 ? 20.092 146.975 14.042 1.00 12.41 434 GLY A N 1
ATOM 2931 C CA . GLY A 1 382 ? 19.182 147.525 13.061 1.00 12.18 434 GLY A CA 1
ATOM 2932 C C . GLY A 1 382 ? 18.889 148.999 13.297 1.00 11.91 434 GLY A C 1
ATOM 2933 O O . GLY A 1 382 ? 18.780 149.777 12.348 1.00 12.45 434 GLY A O 1
ATOM 2934 N N . GLN A 1 383 ? 18.740 149.383 14.561 1.00 12.10 435 GLN A N 1
ATOM 2935 C CA . GLN A 1 383 ? 18.482 150.778 14.911 1.00 11.49 435 GLN A CA 1
ATOM 2936 C C . GLN A 1 383 ? 19.644 151.677 14.519 1.00 12.26 435 GLN A C 1
ATOM 2937 O O . GLN A 1 383 ? 19.454 152.720 13.889 1.00 13.66 435 GLN A O 1
ATOM 2943 N N . ARG A 1 384 ? 20.851 151.288 14.904 1.00 12.61 436 ARG A N 1
ATOM 2944 C CA . ARG A 1 384 ? 22.002 152.123 14.582 1.00 12.44 436 ARG A CA 1
ATOM 2945 C C . ARG A 1 384 ? 22.263 152.149 13.079 1.00 12.14 436 ARG A C 1
ATOM 2946 O O . ARG A 1 384 ? 22.656 153.178 12.546 1.00 12.24 436 ARG A O 1
ATOM 2954 N N . LEU A 1 385 ? 22.049 151.035 12.383 1.00 10.26 437 LEU A N 1
ATOM 2955 C CA . LEU A 1 385 ? 22.157 151.053 10.927 1.00 10.69 437 LEU A CA 1
ATOM 2956 C C . LEU A 1 385 ? 21.265 152.150 10.320 1.00 10.56 437 LEU A C 1
ATOM 2957 O O . LEU A 1 385 ? 21.708 152.950 9.503 1.00 10.69 437 LEU A O 1
ATOM 2962 N N . PHE A 1 386 ? 20.008 152.181 10.746 1.00 11.78 438 PHE A N 1
ATOM 2963 C CA . PHE A 1 386 ? 19.048 153.191 10.311 1.00 9.85 438 PHE A CA 1
ATOM 2964 C C . PHE A 1 386 ? 19.564 154.606 10.588 1.00 9.63 438 PHE A C 1
ATOM 2965 O O . PHE A 1 386 ? 19.523 155.478 9.711 1.00 11.16 438 PHE A O 1
ATOM 2973 N N . MET A 1 387 ? 20.063 154.815 11.805 1.00 10.88 439 MET A N 1
ATOM 2974 C CA . MET A 1 387 ? 20.534 156.132 12.234 1.00 10.40 439 MET A CA 1
ATOM 2975 C C . MET A 1 387 ? 21.853 156.540 11.574 1.00 11.87 439 MET A C 1
ATOM 2976 O O . MET A 1 387 ? 22.200 157.714 11.600 1.00 12.19 439 MET A O 1
ATOM 2981 N N . LEU A 1 388 ? 22.569 155.580 10.990 1.00 10.99 440 LEU A N 1
ATOM 2982 C CA . LEU A 1 388 ? 23.859 155.823 10.342 1.00 11.64 440 LEU A CA 1
ATOM 2983 C C . LEU A 1 388 ? 23.774 155.681 8.819 1.00 10.99 440 LEU A C 1
ATOM 2984 O O . LEU A 1 388 ? 24.794 155.573 8.138 1.00 10.90 440 LEU A O 1
ATOM 2989 N N . SER A 1 389 ? 22.563 155.698 8.273 1.00 12.23 441 SER A N 1
ATOM 2990 C CA . SER A 1 389 ? 22.392 155.386 6.858 1.00 9.91 441 SER A CA 1
ATOM 2991 C C . SER A 1 389 ? 22.564 156.626 5.982 1.00 10.27 441 SER A C 1
ATOM 2992 O O . SER A 1 389 ? 23.670 156.889 5.500 1.00 11.56 441 SER A O 1
ATOM 2995 N N . SER A 1 390 ? 21.496 157.378 5.759 1.00 9.78 442 SER A N 1
ATOM 2996 C CA . SER A 1 390 ? 21.585 158.570 4.932 1.00 10.65 442 SER A CA 1
ATOM 2997 C C . SER A 1 390 ? 20.497 159.528 5.342 1.00 9.59 442 SER A C 1
ATOM 2998 O O . SER A 1 390 ? 19.476 159.126 5.902 1.00 10.50 442 SER A O 1
ATOM 3001 N N . ALA A 1 391 ? 20.729 160.809 5.101 1.00 11.26 443 ALA A N 1
ATOM 3002 C CA . ALA A 1 391 ? 19.786 161.826 5.514 1.00 10.83 443 ALA A CA 1
ATOM 3003 C C . ALA A 1 391 ? 19.929 163.063 4.658 1.00 13.64 443 ALA A C 1
ATOM 3004 O O . ALA A 1 391 ? 21.040 163.506 4.359 1.00 14.50 443 ALA A O 1
ATOM 3006 N N . ASP A 1 392 ? 18.793 163.606 4.255 1.00 10.46 444 ASP A N 1
ATOM 3007 C CA . ASP A 1 392 ? 18.755 164.886 3.568 1.00 10.59 444 ASP A CA 1
ATOM 3008 C C . ASP A 1 392 ? 18.588 165.987 4.626 1.00 11.54 444 ASP A C 1
ATOM 3009 O O . ASP A 1 392 ? 18.424 165.701 5.806 1.00 13.88 444 ASP A O 1
ATOM 3014 N N . GLY A 1 393 ? 18.672 167.244 4.207 1.00 11.95 445 GLY A N 1
ATOM 3015 C CA . GLY A 1 393 ? 18.551 168.366 5.128 1.00 12.52 445 GLY A CA 1
ATOM 3016 C C . GLY A 1 393 ? 19.846 168.837 5.776 1.00 14.12 445 GLY A C 1
ATOM 3017 O O . GLY A 1 393 ? 19.799 169.653 6.698 1.00 15.32 445 GLY A O 1
ATOM 3018 N N . SER A 1 394 ? 20.976 168.302 5.313 1.00 11.82 446 SER A N 1
ATOM 3019 C CA . SER A 1 394 ? 22.329 168.783 5.660 1.00 14.33 446 SER A CA 1
ATOM 3020 C C . SER A 1 394 ? 22.814 168.505 7.080 1.00 11.35 446 SER A C 1
ATOM 3021 O O . SER A 1 394 ? 23.897 167.946 7.263 1.00 13.32 446 SER A O 1
ATOM 3024 N N . SER A 1 395 ? 22.039 168.875 8.090 1.00 13.30 447 SER A N 1
ATOM 3025 C CA . SER A 1 395 ? 22.595 168.963 9.430 1.00 13.05 447 SER A CA 1
ATOM 3026 C C . SER A 1 395 ? 23.025 167.627 10.043 1.00 13.13 447 SER A C 1
ATOM 3027 O O . SER A 1 395 ? 23.901 167.609 10.905 1.00 13.37 447 SER A O 1
ATOM 3030 N N . LEU A 1 396 ? 22.440 166.513 9.599 1.00 12.20 448 LEU A N 1
ATOM 3031 C CA . LEU A 1 396 ? 22.804 165.192 10.125 1.00 12.31 448 LEU A CA 1
ATOM 3032 C C . LEU A 1 396 ? 23.943 164.495 9.361 1.00 14.12 448 LEU A C 1
ATOM 3033 O O . LEU A 1 396 ? 24.278 163.341 9.648 1.00 13.36 448 LEU A O 1
ATOM 3038 N N . SER A 1 397 ? 24.556 165.192 8.407 1.00 11.95 449 SER A N 1
ATOM 3039 C CA . SER A 1 397 ? 25.591 164.580 7.570 1.00 12.48 449 SER A CA 1
ATOM 3040 C C . SER A 1 397 ? 26.797 164.051 8.357 1.00 15.27 449 SER A C 1
ATOM 3041 O O . SER A 1 397 ? 27.478 163.116 7.917 1.00 15.54 449 SER A O 1
ATOM 3044 N N . SER A 1 398 ? 27.070 164.634 9.518 1.00 11.60 450 SER A N 1
ATOM 3045 C CA . SER A 1 398 ? 28.205 164.225 10.340 1.00 12.72 450 SER A CA 1
ATOM 3046 C C . SER A 1 398 ? 27.899 162.926 11.084 1.00 13.46 450 SER A C 1
ATOM 3047 O O . SER A 1 398 ? 28.809 162.248 11.568 1.00 14.90 450 SER A O 1
ATOM 3050 N N . GLN A 1 399 ? 26.613 162.590 11.160 1.00 12.47 451 GLN A N 1
ATOM 3051 C CA . GLN A 1 399 ? 26.172 161.373 11.837 1.00 12.46 451 GLN A CA 1
ATOM 3052 C C . GLN A 1 399 ? 25.991 160.216 10.860 1.00 12.05 451 GLN A C 1
ATOM 3053 O O . GLN A 1 399 ? 26.529 159.136 11.083 1.00 11.91 451 GLN A O 1
ATOM 3059 N N . VAL A 1 400 ? 25.208 160.423 9.806 1.00 11.15 452 VAL A N 1
ATOM 3060 C CA . VAL A 1 400 ? 25.011 159.350 8.841 1.00 10.73 452 VAL A CA 1
ATOM 3061 C C . VAL A 1 400 ? 26.303 159.100 8.070 1.00 12.18 452 VAL A C 1
ATOM 3062 O O . VAL A 1 400 ? 27.109 160.010 7.870 1.00 11.91 452 VAL A O 1
ATOM 3066 N N . ARG A 1 401 ? 26.494 157.851 7.649 1.00 10.65 453 ARG A N 1
ATOM 3067 C CA . ARG A 1 401 ? 27.767 157.382 7.106 1.00 11.37 453 ARG A CA 1
ATOM 3068 C C . ARG A 1 401 ? 27.648 156.708 5.746 1.00 11.88 453 ARG A C 1
ATOM 3069 O O . ARG A 1 401 ? 28.658 156.352 5.142 1.00 13.56 453 ARG A O 1
ATOM 3077 N N . GLY A 1 402 ? 26.420 156.483 5.290 1.00 11.96 454 GLY A N 1
ATOM 3078 C CA . GLY A 1 402 ? 26.197 155.781 4.038 1.00 12.70 454 GLY A CA 1
ATOM 3079 C C . GLY A 1 402 ? 26.039 154.281 4.203 1.00 12.96 454 GLY A C 1
ATOM 3080 O O . GLY A 1 402 ? 26.161 153.540 3.224 1.00 12.27 454 GLY A O 1
ATOM 3081 N N . TYR A 1 403 ? 25.774 153.829 5.425 1.00 11.60 455 TYR A N 1
ATOM 3082 C CA . TYR A 1 403 ? 25.607 152.399 5.697 1.00 10.42 455 TYR A CA 1
ATOM 3083 C C . TYR A 1 403 ? 24.157 151.990 5.457 1.00 10.85 455 TYR A C 1
ATOM 3084 O O . TYR A 1 403 ? 23.259 152.530 6.100 1.00 11.77 455 TYR A O 1
ATOM 3093 N N . HIS A 1 404 ? 23.926 151.025 4.569 1.00 10.98 456 HIS A N 1
ATOM 3094 C CA . HIS A 1 404 ? 22.558 150.556 4.313 1.00 10.91 456 HIS A CA 1
ATOM 3095 C C . HIS A 1 404 ? 22.359 149.078 4.577 1.00 9.50 456 HIS A C 1
ATOM 3096 O O . HIS A 1 404 ? 21.231 148.590 4.476 1.00 10.88 456 HIS A O 1
ATOM 3103 N N . TRP A 1 405 ? 23.435 148.383 4.930 1.00 10.32 457 TRP A N 1
ATOM 3104 C CA . TRP A 1 405 ? 23.414 146.947 5.183 1.00 10.57 457 TRP A CA 1
ATOM 3105 C C . TRP A 1 405 ? 24.256 146.679 6.408 1.00 12.40 457 TRP A C 1
ATOM 3106 O O . TRP A 1 405 ? 25.343 147.248 6.543 1.00 11.82 457 TRP A O 1
ATOM 3117 N N . ALA A 1 406 ? 23.757 145.820 7.295 1.00 10.80 458 ALA A N 1
ATOM 3118 C CA . ALA A 1 406 ? 24.534 145.358 8.430 1.00 11.91 458 ALA A CA 1
ATOM 3119 C C . ALA A 1 406 ? 24.361 143.864 8.623 1.00 12.33 458 ALA A C 1
ATOM 3120 O O . ALA A 1 406 ? 23.283 143.314 8.367 1.00 10.75 458 ALA A O 1
ATOM 3122 N N . THR A 1 407 ? 25.421 143.216 9.090 1.00 11.40 459 THR A N 1
ATOM 3123 C CA . THR A 1 407 ? 25.378 141.816 9.495 1.00 9.83 459 THR A CA 1
ATOM 3124 C C . THR A 1 407 ? 25.619 141.776 10.977 1.00 11.87 459 THR A C 1
ATOM 3125 O O . THR A 1 407 ? 26.646 142.277 11.454 1.00 13.38 459 THR A O 1
ATOM 3129 N N . PHE A 1 408 ? 24.667 141.200 11.699 1.00 11.05 460 PHE A N 1
ATOM 3130 C CA . PHE A 1 408 ? 24.804 140.962 13.122 1.00 11.85 460 PHE A CA 1
ATOM 3131 C C . PHE A 1 408 ? 25.323 139.555 13.344 1.00 13.85 460 PHE A C 1
ATOM 3132 O O . PHE A 1 408 ? 24.788 138.604 12.784 1.00 14.14 460 PHE A O 1
ATOM 3140 N N . VAL A 1 409 ? 26.384 139.432 14.135 1.00 12.46 461 VAL A N 1
ATOM 3141 C CA . VAL A 1 409 ? 26.959 138.137 14.469 1.00 12.84 461 VAL A CA 1
ATOM 3142 C C . VAL A 1 409 ? 26.837 137.934 15.970 1.00 15.05 461 VAL A C 1
ATOM 3143 O O . VAL A 1 409 ? 27.530 138.585 16.753 1.00 15.06 461 VAL A O 1
ATOM 3147 N N . ALA A 1 410 ? 25.946 137.032 16.377 1.00 15.19 462 ALA A N 1
ATOM 3148 C CA . ALA A 1 410 ? 25.731 136.747 17.789 1.00 15.45 462 ALA A CA 1
ATOM 3149 C C . ALA A 1 410 ? 26.923 136.004 18.356 1.00 17.02 462 ALA A C 1
ATOM 3150 O O . ALA A 1 410 ? 27.543 135.186 17.671 1.00 20.56 462 ALA A O 1
ATOM 3152 N N . THR A 1 411 ? 27.240 136.290 19.611 1.00 20.57 463 THR A N 1
ATOM 3153 C CA . THR A 1 411 ? 28.352 135.623 20.270 1.00 26.63 463 THR A CA 1
ATOM 3154 C C . THR A 1 411 ? 28.126 134.110 20.304 1.00 32.55 463 THR A C 1
ATOM 3155 O O . THR A 1 411 ? 29.007 133.345 19.909 1.00 30.69 463 THR A O 1
ATOM 3159 N N . ASP A 1 412 ? 26.947 133.681 20.755 1.00 25.89 464 ASP A N 1
ATOM 3160 C CA . ASP A 1 412 ? 26.624 132.253 20.798 1.00 28.41 464 ASP A CA 1
ATOM 3161 C C . ASP A 1 412 ? 25.118 131.988 20.845 1.00 34.27 464 ASP A C 1
ATOM 3162 O O . ASP A 1 412 ? 24.622 131.283 21.726 1.00 41.39 464 ASP A O 1
ATOM 3167 N N . CYS A 1 413 ? 24.400 132.558 19.886 1.00 23.88 465 CYS A N 1
ATOM 3168 C CA . CYS A 1 413 ? 22.966 132.343 19.743 1.00 21.90 465 CYS A CA 1
ATOM 3169 C C . CYS A 1 413 ? 22.682 131.994 18.293 1.00 17.97 465 CYS A C 1
ATOM 3170 O O . CYS A 1 413 ? 23.187 132.652 17.387 1.00 18.59 465 CYS A O 1
ATOM 3173 N N . ASN A 1 414 ? 21.892 130.952 18.062 1.00 17.28 466 ASN A N 1
ATOM 3174 C CA . ASN A 1 414 ? 21.343 130.738 16.733 1.00 16.82 466 ASN A CA 1
ATOM 3175 C C . ASN A 1 414 ? 20.237 131.765 16.508 1.00 15.99 466 ASN A C 1
ATOM 3176 O O . ASN A 1 414 ? 19.260 131.793 17.245 1.00 15.41 466 ASN A O 1
ATOM 3181 N N . MET A 1 415 ? 20.393 132.613 15.495 1.00 14.48 467 MET A N 1
ATOM 3182 C CA . MET A 1 415 ? 19.548 133.795 15.376 1.00 15.34 467 MET A CA 1
ATOM 3183 C C . MET A 1 415 ? 18.175 133.518 14.775 1.00 15.79 467 MET A C 1
ATOM 3184 O O . MET A 1 415 ? 17.380 134.432 14.591 1.00 16.05 467 MET A O 1
ATOM 3189 N N . GLY A 1 416 ? 17.875 132.243 14.542 1.00 14.65 468 GLY A N 1
ATOM 3190 C CA . GLY A 1 416 ? 16.526 131.823 14.199 1.00 17.26 468 GLY A CA 1
ATOM 3191 C C . GLY A 1 416 ? 15.767 131.272 15.398 1.00 16.59 468 GLY A C 1
ATOM 3192 O O . GLY A 1 416 ? 14.590 130.938 15.284 1.00 17.10 468 GLY A O 1
ATOM 3193 N N . GLU A 1 417 ? 16.441 131.172 16.541 1.00 16.48 469 GLU A N 1
ATOM 3194 C CA . GLU A 1 417 ? 15.839 130.654 17.768 1.00 17.34 469 GLU A CA 1
ATOM 3195 C C . GLU A 1 417 ? 15.415 131.755 18.738 1.00 19.48 469 GLU A C 1
ATOM 3196 O O . GLU A 1 417 ? 15.656 132.934 18.497 1.00 18.58 469 GLU A O 1
ATOM 3202 N N . SER A 1 418 ? 14.792 131.363 19.845 1.00 19.39 470 SER A N 1
ATOM 3203 C CA . SER A 1 418 ? 14.160 132.323 20.744 1.00 20.53 470 SER A CA 1
ATOM 3204 C C . SER A 1 418 ? 15.176 133.249 21.409 1.00 21.96 470 SER A C 1
ATOM 3205 O O . SER A 1 418 ? 14.826 134.334 21.864 1.00 24.29 470 SER A O 1
ATOM 3208 N N . CYS A 1 419 ? 16.432 132.827 21.451 1.00 20.57 471 CYS A N 1
ATOM 3209 C CA . CYS A 1 419 ? 17.484 133.649 22.037 1.00 21.34 471 CYS A CA 1
ATOM 3210 C C . CYS A 1 419 ? 17.754 134.915 21.219 1.00 21.91 471 CYS A C 1
ATOM 3211 O O . CYS A 1 419 ? 18.410 135.842 21.703 1.00 18.53 471 CYS A O 1
ATOM 3214 N N . ALA A 1 420 ? 17.247 134.960 19.990 1.00 18.26 472 ALA A N 1
ATOM 3215 C CA . ALA A 1 420 ? 17.592 136.038 19.066 1.00 17.16 472 ALA A CA 1
ATOM 3216 C C . ALA A 1 420 ? 17.212 137.407 19.615 1.00 18.97 472 ALA A C 1
ATOM 3217 O O . ALA A 1 420 ? 17.879 138.394 19.333 1.00 20.55 472 ALA A O 1
ATOM 3219 N N . ALA A 1 421 ? 16.156 137.468 20.411 1.00 17.89 473 ALA A N 1
ATOM 3220 C CA . ALA A 1 421 ? 15.656 138.754 20.887 1.00 21.56 473 ALA A CA 1
ATOM 3221 C C . ALA A 1 421 ? 16.542 139.400 21.950 1.00 21.43 473 ALA A C 1
ATOM 3222 O O . ALA A 1 421 ? 16.454 140.609 22.165 1.00 21.67 473 ALA A O 1
ATOM 3224 N N . THR A 1 422 ? 17.383 138.609 22.616 1.00 17.61 474 THR A N 1
ATOM 3225 C CA . THR A 1 422 ? 18.207 139.131 23.711 1.00 19.23 474 THR A CA 1
ATOM 3226 C C . THR A 1 422 ? 19.696 138.880 23.517 1.00 19.56 474 THR A C 1
ATOM 3227 O O . THR A 1 422 ? 20.509 139.343 24.312 1.00 22.90 474 THR A O 1
ATOM 3231 N N . ALA A 1 423 ? 20.056 138.159 22.464 1.00 15.68 475 ALA A N 1
ATOM 3232 C CA . ALA A 1 423 ? 21.452 137.841 22.201 1.00 15.98 475 ALA A CA 1
ATOM 3233 C C . ALA A 1 423 ? 22.281 139.097 22.014 1.00 17.17 475 ALA A C 1
ATOM 3234 O O . ALA A 1 423 ? 21.806 140.075 21.448 1.00 16.25 475 ALA A O 1
ATOM 3236 N N . ARG A 1 424 ? 23.520 139.061 22.495 1.00 19.68 476 ARG A N 1
ATOM 3237 C CA . ARG A 1 424 ? 24.464 140.125 22.201 1.00 17.00 476 ARG A CA 1
ATOM 3238 C C . ARG A 1 424 ? 25.520 139.616 21.230 1.00 19.00 476 ARG A C 1
ATOM 3239 O O . ARG A 1 424 ? 25.741 138.409 21.094 1.00 19.69 476 ARG A O 1
ATOM 3247 N N . GLY A 1 425 ? 26.148 140.549 20.528 1.00 17.31 477 GLY A N 1
ATOM 3248 C CA . GLY A 1 425 ? 27.140 140.218 19.536 1.00 16.41 477 GLY A CA 1
ATOM 3249 C C . GLY A 1 425 ? 27.682 141.465 18.872 1.00 16.26 477 GLY A C 1
ATOM 3250 O O . GLY A 1 425 ? 27.638 142.557 19.439 1.00 18.83 477 GLY A O 1
ATOM 3251 N N . LYS A 1 426 ? 28.180 141.287 17.658 1.00 15.03 478 LYS A N 1
ATOM 3252 C CA . LYS A 1 426 ? 28.864 142.338 16.931 1.00 15.94 478 LYS A CA 1
ATOM 3253 C C . LYS A 1 426 ? 28.081 142.741 15.688 1.00 17.13 478 LYS A C 1
ATOM 3254 O O . LYS A 1 426 ? 27.611 141.876 14.950 1.00 16.33 478 LYS A O 1
ATOM 3260 N N . CYS A 1 427 ? 27.935 144.050 15.485 1.00 13.63 479 CYS A N 1
ATOM 3261 C CA A CYS A 1 427 ? 27.294 144.599 14.298 0.43 14.00 479 CYS A CA 1
ATOM 3262 C CA B CYS A 1 427 ? 27.326 144.605 14.274 0.57 13.94 479 CYS A CA 1
ATOM 3263 C C . CYS A 1 427 ? 28.368 145.055 13.297 1.00 17.68 479 CYS A C 1
ATOM 3264 O O . CYS A 1 427 ? 29.232 145.849 13.651 1.00 18.54 479 CYS A O 1
ATOM 3269 N N . PHE A 1 428 ? 28.291 144.572 12.064 1.00 11.77 480 PHE A N 1
ATOM 3270 C CA . PHE A 1 428 ? 29.196 145.001 11.003 1.00 12.18 480 PHE A CA 1
ATOM 3271 C C . PHE A 1 428 ? 28.432 145.830 9.988 1.00 12.30 480 PHE A C 1
ATOM 3272 O O . PHE A 1 428 ? 27.433 145.373 9.447 1.00 13.43 480 PHE A O 1
ATOM 3280 N N . PHE A 1 429 ? 28.905 147.045 9.727 1.00 11.52 481 PHE A N 1
ATOM 3281 C CA . PHE A 1 429 ? 28.215 147.984 8.847 1.00 10.21 481 PHE A CA 1
ATOM 3282 C C . PHE A 1 429 ? 28.893 148.078 7.487 1.00 12.24 481 PHE A C 1
ATOM 3283 O O . PHE A 1 429 ? 30.127 148.122 7.394 1.00 12.96 481 PHE A O 1
ATOM 3291 N N . TYR A 1 430 ? 28.081 148.135 6.431 1.00 11.57 482 TYR A N 1
ATOM 3292 C CA . TYR A 1 430 ? 28.570 148.143 5.061 1.00 11.45 482 TYR A CA 1
ATOM 3293 C C . TYR A 1 430 ? 27.997 149.276 4.227 1.00 9.76 482 TYR A C 1
ATOM 3294 O O . TYR A 1 430 ? 26.836 149.666 4.413 1.00 11.72 482 TYR A O 1
ATOM 3303 N N . SER A 1 431 ? 28.797 149.753 3.270 1.00 12.05 483 SER A N 1
ATOM 3304 C CA . SER A 1 431 ? 28.327 150.694 2.258 1.00 12.65 483 SER A CA 1
ATOM 3305 C C . SER A 1 431 ? 28.435 150.119 0.841 1.00 13.86 483 SER A C 1
ATOM 3306 O O . SER A 1 431 ? 28.220 150.836 -0.139 1.00 14.86 483 SER A O 1
ATOM 3309 N N . THR A 1 432 ? 28.743 148.823 0.754 1.00 15.56 484 THR A N 1
ATOM 3310 C CA . THR A 1 432 ? 28.875 148.094 -0.509 1.00 15.73 484 THR A CA 1
ATOM 3311 C C . THR A 1 432 ? 27.549 147.442 -0.881 1.00 14.72 484 THR A C 1
ATOM 3312 O O . THR A 1 432 ? 26.892 146.874 -0.017 1.00 15.22 484 THR A O 1
ATOM 3316 N N . VAL A 1 433 ? 27.169 147.516 -2.154 1.00 13.74 485 VAL A N 1
ATOM 3317 C CA . VAL A 1 433 ? 25.944 146.878 -2.631 1.00 13.76 485 VAL A CA 1
ATOM 3318 C C . VAL A 1 433 ? 26.124 145.359 -2.626 1.00 14.49 485 VAL A C 1
ATOM 3319 O O . VAL A 1 433 ? 27.055 144.847 -3.249 1.00 14.60 485 VAL A O 1
ATOM 3323 N N . PRO A 1 434 ? 25.227 144.627 -1.940 1.00 12.32 486 PRO A N 1
ATOM 3324 C CA . PRO A 1 434 ? 25.398 143.171 -1.854 1.00 13.34 486 PRO A CA 1
ATOM 3325 C C . PRO A 1 434 ? 24.945 142.414 -3.106 1.00 12.46 486 PRO A C 1
ATOM 3326 O O . PRO A 1 434 ? 24.044 142.866 -3.815 1.00 14.20 486 PRO A O 1
ATOM 3330 N N . GLU A 1 435 ? 25.563 141.260 -3.348 1.00 13.00 487 GLU A N 1
ATOM 3331 C CA . GLU A 1 435 ? 25.275 140.456 -4.537 1.00 14.39 487 GLU A CA 1
ATOM 3332 C C . GLU A 1 435 ? 24.843 139.039 -4.179 1.00 14.26 487 GLU A C 1
ATOM 3333 O O . GLU A 1 435 ? 24.363 138.304 -5.033 1.00 14.96 487 GLU A O 1
ATOM 3339 N N . CYS A 1 436 ? 25.065 138.649 -2.931 1.00 14.48 488 CYS A N 1
ATOM 3340 C CA . CYS A 1 436 ? 24.732 137.310 -2.472 1.00 14.31 488 CYS A CA 1
ATOM 3341 C C . CYS A 1 436 ? 24.698 137.254 -0.956 1.00 16.15 488 CYS A C 1
ATOM 3342 O O . CYS A 1 436 ? 25.038 138.223 -0.278 1.00 15.03 488 CYS A O 1
ATOM 3345 N N . LEU A 1 437 ? 24.269 136.111 -0.434 1.00 14.84 489 LEU A N 1
ATOM 3346 C CA . LEU A 1 437 ? 24.193 135.880 0.998 1.00 13.56 489 LEU A CA 1
ATOM 3347 C C . LEU A 1 437 ? 24.879 134.571 1.361 1.00 17.03 489 LEU A C 1
ATOM 3348 O O . LEU A 1 437 ? 24.868 133.612 0.585 1.00 16.26 489 LEU A O 1
ATOM 3353 N N . ILE A 1 438 ? 25.484 134.546 2.542 1.00 15.12 490 ILE A N 1
ATOM 3354 C CA . ILE A 1 438 ? 26.118 133.353 3.086 1.00 15.34 490 ILE A CA 1
ATOM 3355 C C . ILE A 1 438 ? 25.306 132.880 4.275 1.00 14.53 490 ILE A C 1
ATOM 3356 O O . ILE A 1 438 ? 25.009 133.669 5.162 1.00 14.92 490 ILE A O 1
ATOM 3361 N N . HIS A 1 439 ? 24.963 131.596 4.319 1.00 15.33 491 HIS A N 1
ATOM 3362 C CA . HIS A 1 439 ? 24.231 131.066 5.458 1.00 16.05 491 HIS A CA 1
ATOM 3363 C C . HIS A 1 439 ? 25.123 130.925 6.682 1.00 15.43 491 HIS A C 1
ATOM 3364 O O . HIS A 1 439 ? 26.282 130.513 6.579 1.00 20.10 491 HIS A O 1
ATOM 3371 N N . SER A 1 440 ? 24.575 131.262 7.842 1.00 15.37 492 SER A N 1
ATOM 3372 C CA . SER A 1 440 ? 25.248 131.027 9.104 1.00 16.01 492 SER A CA 1
ATOM 3373 C C . SER A 1 440 ? 24.247 130.857 10.227 1.00 15.34 492 SER A C 1
ATOM 3374 O O . SER A 1 440 ? 23.227 131.549 10.272 1.00 18.69 492 SER A O 1
ATOM 3377 N N . PRO A 1 441 ? 24.535 129.952 11.166 1.00 15.08 493 PRO A N 1
ATOM 3378 C CA . PRO A 1 441 ? 23.585 129.812 12.270 1.00 18.10 493 PRO A CA 1
ATOM 3379 C C . PRO A 1 441 ? 23.513 131.026 13.194 1.00 15.08 493 PRO A C 1
ATOM 3380 O O . PRO A 1 441 ? 22.474 131.231 13.804 1.00 16.41 493 PRO A O 1
ATOM 3384 N N . THR A 1 442 ? 24.576 131.821 13.285 1.00 15.08 494 THR A N 1
ATOM 3385 C CA . THR A 1 442 ? 24.651 132.820 14.343 1.00 14.70 494 THR A CA 1
ATOM 3386 C C . THR A 1 442 ? 24.535 134.258 13.845 1.00 14.30 494 THR A C 1
ATOM 3387 O O . THR A 1 442 ? 24.899 135.185 14.563 1.00 16.73 494 THR A O 1
ATOM 3391 N N . THR A 1 443 ? 23.984 134.449 12.649 1.00 12.55 495 THR A N 1
ATOM 3392 C CA . THR A 1 443 ? 23.916 135.788 12.072 1.00 10.95 495 THR A CA 1
ATOM 3393 C C . THR A 1 443 ? 22.509 136.213 11.647 1.00 13.42 495 THR A C 1
ATOM 3394 O O . THR A 1 443 ? 21.593 135.401 11.529 1.00 13.81 495 THR A O 1
ATOM 3398 N N . MET A 1 444 ? 22.367 137.516 11.420 1.00 13.96 496 MET A N 1
ATOM 3399 C CA . MET A 1 444 ? 21.126 138.118 10.944 1.00 12.96 496 MET A CA 1
ATOM 3400 C C . MET A 1 444 ? 21.507 139.332 10.127 1.00 14.54 496 MET A C 1
ATOM 3401 O O . MET A 1 444 ? 22.433 140.054 10.505 1.00 13.67 496 MET A O 1
ATOM 3406 N N . ALA A 1 445 ? 20.806 139.549 9.019 1.00 11.15 497 ALA A N 1
ATOM 3407 C CA . ALA A 1 445 ? 21.110 140.642 8.103 1.00 10.48 497 ALA A CA 1
ATOM 3408 C C . ALA A 1 445 ? 20.000 141.684 8.118 1.00 12.79 497 ALA A C 1
ATOM 3409 O O . ALA A 1 445 ? 18.819 141.351 8.004 1.00 12.83 497 ALA A O 1
ATOM 3411 N N . PHE A 1 446 ? 20.404 142.950 8.244 1.00 12.00 498 PHE A N 1
ATOM 3412 C CA . PHE A 1 446 ? 19.508 144.101 8.249 1.00 11.88 498 PHE A CA 1
ATOM 3413 C C . PHE A 1 446 ? 19.804 145.048 7.098 1.00 10.04 498 PHE A C 1
ATOM 3414 O O . PHE A 1 446 ? 20.950 145.135 6.640 1.00 10.66 498 PHE A O 1
ATOM 3422 N N . THR A 1 447 ? 18.776 145.769 6.641 1.00 10.82 499 THR A N 1
ATOM 3423 C CA . THR A 1 447 ? 18.976 146.961 5.816 1.00 10.08 499 THR A CA 1
ATOM 3424 C C . THR A 1 447 ? 18.427 148.180 6.553 1.00 9.30 499 THR A C 1
ATOM 3425 O O . THR A 1 447 ? 17.683 148.065 7.522 1.00 9.82 499 THR A O 1
ATOM 3429 N N . SER A 1 448 ? 18.790 149.358 6.062 1.00 10.81 500 SER A N 1
ATOM 3430 C CA . SER A 1 448 ? 18.331 150.602 6.654 1.00 10.08 500 SER A CA 1
ATOM 3431 C C . SER A 1 448 ? 16.838 150.857 6.479 1.00 9.86 500 SER A C 1
ATOM 3432 O O . SER A 1 448 ? 16.284 151.738 7.131 1.00 11.57 500 SER A O 1
ATOM 3435 N N . LEU A 1 449 ? 16.199 150.092 5.594 1.00 9.64 501 LEU A N 1
ATOM 3436 C CA . LEU A 1 449 ? 14.752 150.171 5.365 1.00 10.06 501 LEU A CA 1
ATOM 3437 C C . LEU A 1 449 ? 13.980 149.029 6.042 1.00 11.46 501 LEU A C 1
ATOM 3438 O O . LEU A 1 449 ? 12.749 148.982 5.961 1.00 11.49 501 LEU A O 1
ATOM 3443 N N . SER A 1 450 ? 14.700 148.127 6.704 1.00 10.90 502 SER A N 1
ATOM 3444 C CA . SER A 1 450 ? 14.092 146.975 7.393 1.00 10.54 502 SER A CA 1
ATOM 3445 C C . SER A 1 450 ? 13.508 147.353 8.749 1.00 11.39 502 SER A C 1
ATOM 3446 O O . SER A 1 450 ? 13.998 148.268 9.418 1.00 12.13 502 SER A O 1
ATOM 3449 N N . ALA A 1 451 ? 12.480 146.626 9.180 1.00 11.93 503 ALA A N 1
ATOM 3450 C CA . ALA A 1 451 ? 12.102 146.645 10.590 1.00 10.83 503 ALA A CA 1
ATOM 3451 C C . ALA A 1 451 ? 13.252 146.050 11.422 1.00 11.28 503 ALA A C 1
ATOM 3452 O O . ALA A 1 451 ? 14.118 145.347 10.883 1.00 13.62 503 ALA A O 1
ATOM 3454 N N . VAL A 1 452 ? 13.262 146.326 12.725 1.00 12.23 504 VAL A N 1
ATOM 3455 C CA . VAL A 1 452 ? 14.405 145.948 13.562 1.00 11.54 504 VAL A CA 1
ATOM 3456 C C . VAL A 1 452 ? 14.119 144.883 14.615 1.00 15.22 504 VAL A C 1
ATOM 3457 O O . VAL A 1 452 ? 14.963 144.627 15.457 1.00 16.28 504 VAL A O 1
ATOM 3461 N N . ASP A 1 453 ? 12.951 144.244 14.561 1.00 13.11 505 ASP A N 1
ATOM 3462 C CA . ASP A 1 453 ? 12.636 143.153 15.484 1.00 14.93 505 ASP A CA 1
ATOM 3463 C C . ASP A 1 453 ? 13.270 141.848 15.003 1.00 15.18 505 ASP A C 1
ATOM 3464 O O . ASP A 1 453 ? 12.857 141.299 13.991 1.00 14.37 505 ASP A O 1
ATOM 3469 N N . PRO A 1 454 ? 14.283 141.339 15.723 1.00 13.52 506 PRO A N 1
ATOM 3470 C CA . PRO A 1 454 ? 14.887 140.097 15.237 1.00 12.64 506 PRO A CA 1
ATOM 3471 C C . PRO A 1 454 ? 13.929 138.905 15.297 1.00 13.96 506 PRO A C 1
ATOM 3472 O O . PRO A 1 454 ? 14.151 137.926 14.583 1.00 13.25 506 PRO A O 1
ATOM 3476 N N . SER A 1 455 ? 12.873 138.997 16.101 1.00 13.71 507 SER A N 1
ATOM 3477 C CA A SER A 1 455 ? 11.972 137.867 16.312 0.35 14.70 507 SER A CA 1
ATOM 3478 C CA B SER A 1 455 ? 11.988 137.852 16.306 0.65 14.60 507 SER A CA 1
ATOM 3479 C C . SER A 1 455 ? 11.047 137.614 15.124 1.00 17.65 507 SER A C 1
ATOM 3480 O O . SER A 1 455 ? 10.412 136.559 15.042 1.00 18.11 507 SER A O 1
ATOM 3485 N N . ILE A 1 456 ? 10.958 138.574 14.205 1.00 12.76 508 ILE A N 1
ATOM 3486 C CA . ILE A 1 456 ? 10.138 138.390 13.002 1.00 13.28 508 ILE A CA 1
ATOM 3487 C C . ILE A 1 456 ? 10.979 138.036 11.778 1.00 11.73 508 ILE A C 1
ATOM 3488 O O . ILE A 1 456 ? 10.452 137.924 10.668 1.00 14.32 508 ILE A O 1
ATOM 3493 N N . ALA A 1 457 ? 12.283 137.854 11.967 1.00 11.82 509 ALA A N 1
ATOM 3494 C CA . ALA A 1 457 ? 13.160 137.606 10.837 1.00 12.30 509 ALA A CA 1
ATOM 3495 C C . ALA A 1 457 ? 12.749 136.355 10.066 1.00 13.38 509 ALA A C 1
ATOM 3496 O O . ALA A 1 457 ? 12.313 135.358 10.649 1.00 14.52 509 ALA A O 1
ATOM 3498 N N . ILE A 1 458 ? 12.902 136.420 8.752 1.00 13.04 510 ILE A N 1
ATOM 3499 C CA . ILE A 1 458 ? 12.633 135.271 7.897 1.00 14.40 510 ILE A CA 1
ATOM 3500 C C . ILE A 1 458 ? 13.778 135.022 6.920 1.00 16.01 510 ILE A C 1
ATOM 3501 O O . ILE A 1 458 ? 14.765 135.755 6.884 1.00 13.47 510 ILE A O 1
ATOM 3506 N N . ASP A 1 459 ? 13.661 133.960 6.139 1.00 13.30 511 ASP A N 1
ATOM 3507 C CA . ASP A 1 459 ? 14.677 133.627 5.153 1.00 13.14 511 ASP A CA 1
ATOM 3508 C C . ASP A 1 459 ? 14.616 134.524 3.932 1.00 14.33 511 ASP A C 1
ATOM 3509 O O . ASP A 1 459 ? 13.541 134.962 3.533 1.00 14.27 511 ASP A O 1
ATOM 3514 N N . PRO A 1 460 ? 15.773 134.777 3.314 1.00 13.88 512 PRO A N 1
ATOM 3515 C CA . PRO A 1 460 ? 15.763 135.331 1.964 1.00 12.59 512 PRO A CA 1
ATOM 3516 C C . PRO A 1 460 ? 15.332 134.257 0.982 1.00 16.37 512 PRO A C 1
ATOM 3517 O O . PRO A 1 460 ? 15.252 133.090 1.363 1.00 15.06 512 PRO A O 1
ATOM 3521 N N . ASP A 1 461 ? 15.064 134.636 -0.257 1.00 15.88 513 ASP A N 1
ATOM 3522 C CA . ASP A 1 461 ? 14.934 133.652 -1.326 1.00 15.31 513 ASP A CA 1
ATOM 3523 C C . ASP A 1 461 ? 16.253 132.883 -1.441 1.00 17.29 513 ASP A C 1
ATOM 3524 O O . ASP A 1 461 ? 17.329 133.485 -1.467 1.00 15.48 513 ASP A O 1
ATOM 3529 N N . SER A 1 462 ? 16.180 131.556 -1.494 1.00 13.88 514 SER A N 1
ATOM 3530 C CA . SER A 1 462 ? 17.383 130.728 -1.534 1.00 13.88 514 SER A CA 1
ATOM 3531 C C . SER A 1 462 ? 18.251 130.981 -2.779 1.00 15.66 514 SER A C 1
ATOM 3532 O O . SER A 1 462 ? 19.429 130.623 -2.787 1.00 15.66 514 SER A O 1
ATOM 3535 N N . ILE A 1 463 ? 17.687 131.606 -3.811 1.00 14.95 515 ILE A N 1
ATOM 3536 C CA . ILE A 1 463 ? 18.471 131.990 -4.985 1.00 15.52 515 ILE A CA 1
ATOM 3537 C C . ILE A 1 463 ? 19.655 132.889 -4.608 1.00 16.91 515 ILE A C 1
ATOM 3538 O O . ILE A 1 463 ? 20.683 132.902 -5.290 1.00 18.60 515 ILE A O 1
ATOM 3543 N N . ALA A 1 464 ? 19.514 133.614 -3.505 1.00 15.86 516 ALA A N 1
ATOM 3544 C CA . ALA A 1 464 ? 20.558 134.545 -3.048 1.00 17.93 516 ALA A CA 1
ATOM 3545 C C . ALA A 1 464 ? 21.761 133.870 -2.403 1.00 20.04 516 ALA A C 1
ATOM 3546 O O . ALA A 1 464 ? 22.846 134.450 -2.351 1.00 16.92 516 ALA A O 1
ATOM 3548 N N . VAL A 1 465 ? 21.573 132.653 -1.902 1.00 15.05 517 VAL A N 1
ATOM 3549 C CA . VAL A 1 465 ? 22.540 132.027 -1.020 1.00 16.13 517 VAL A CA 1
ATOM 3550 C C . VAL A 1 465 ? 23.541 131.177 -1.801 1.00 23.04 517 VAL A C 1
ATOM 3551 O O . VAL A 1 465 ? 23.164 130.356 -2.640 1.00 20.40 517 VAL A O 1
ATOM 3555 N N . LEU A 1 466 ? 24.823 131.417 -1.540 1.00 17.87 518 LEU A N 1
ATOM 3556 C CA . LEU A 1 466 ? 25.912 130.641 -2.133 1.00 17.27 518 LEU A CA 1
ATOM 3557 C C . LEU A 1 466 ? 26.849 130.166 -1.033 1.00 20.10 518 LEU A C 1
ATOM 3558 O O . LEU A 1 466 ? 26.938 130.788 0.025 1.00 18.74 518 LEU A O 1
ATOM 3563 N N . PRO A 1 467 ? 27.563 129.055 -1.277 1.00 18.92 519 PRO A N 1
ATOM 3564 C CA . PRO A 1 467 ? 28.584 128.627 -0.317 1.00 21.24 519 PRO A CA 1
ATOM 3565 C C . PRO A 1 467 ? 29.678 129.680 -0.176 1.00 18.88 519 PRO A C 1
ATOM 3566 O O . PRO A 1 467 ? 29.994 130.369 -1.153 1.00 20.44 519 PRO A O 1
ATOM 3570 N N . GLU A 1 468 ? 30.243 129.800 1.020 1.00 21.85 520 GLU A N 1
ATOM 3571 C CA . GLU A 1 468 ? 31.279 130.788 1.266 1.00 22.76 520 GLU A CA 1
ATOM 3572 C C . GLU A 1 468 ? 32.574 130.404 0.568 1.00 22.33 520 GLU A C 1
ATOM 3573 O O . GLU A 1 468 ? 32.964 129.235 0.551 1.00 25.37 520 GLU A O 1
ATOM 3579 N N . ASP A 1 469 ? 33.218 131.395 -0.037 1.00 22.94 521 ASP A N 1
ATOM 3580 C CA . ASP A 1 469 ? 34.601 131.255 -0.467 1.00 24.95 521 ASP A CA 1
ATOM 3581 C C . ASP A 1 469 ? 35.487 131.348 0.770 1.00 29.80 521 ASP A C 1
ATOM 3582 O O . ASP A 1 469 ? 35.750 132.439 1.264 1.00 32.45 521 ASP A O 1
ATOM 3587 N N . LYS A 1 470 ? 35.944 130.205 1.270 1.00 29.96 522 LYS A N 1
ATOM 3588 C CA . LYS A 1 470 ? 36.710 130.180 2.511 1.00 34.26 522 LYS A CA 1
ATOM 3589 C C . LYS A 1 470 ? 38.213 130.325 2.275 1.00 41.27 522 LYS A C 1
ATOM 3590 O O . LYS A 1 470 ? 39.003 130.201 3.212 1.00 46.24 522 LYS A O 1
ATOM 3596 N N . CYS A 1 471 ? 38.603 130.600 1.032 1.00 36.38 523 CYS A N 1
ATOM 3597 C CA . CYS A 1 471 ? 40.016 130.706 0.673 1.00 41.21 523 CYS A CA 1
ATOM 3598 C C . CYS A 1 471 ? 40.515 132.151 0.656 1.00 48.54 523 CYS A C 1
ATOM 3599 O O . CYS A 1 471 ? 41.710 132.395 0.482 1.00 56.38 523 CYS A O 1
ATOM 3602 N N . VAL A 1 472 ? 39.600 133.099 0.840 1.00 42.16 524 VAL A N 1
ATOM 3603 C CA . VAL A 1 472 ? 39.928 134.524 0.776 1.00 50.81 524 VAL A CA 1
ATOM 3604 C C . VAL A 1 472 ? 41.066 134.880 1.730 1.00 50.80 524 VAL A C 1
ATOM 3605 O O . VAL A 1 472 ? 41.903 135.729 1.421 1.00 57.09 524 VAL A O 1
ATOM 3609 N N . ILE B 2 6 ? -6.298 187.274 -5.408 1.00 44.59 1293 ILE C N 1
ATOM 3610 C CA . ILE B 2 6 ? -5.790 186.382 -4.369 1.00 51.87 1293 ILE C CA 1
ATOM 3611 C C . ILE B 2 6 ? -5.589 184.984 -4.933 1.00 40.16 1293 ILE C C 1
ATOM 3612 O O . ILE B 2 6 ? -6.493 184.436 -5.566 1.00 45.32 1293 ILE C O 1
ATOM 3617 N N . VAL B 2 7 ? -4.419 184.398 -4.697 1.00 38.43 1294 VAL C N 1
ATOM 3618 C CA . VAL B 2 7 ? -4.181 183.024 -5.128 1.00 23.63 1294 VAL C CA 1
ATOM 3619 C C . VAL B 2 7 ? -4.743 182.054 -4.096 1.00 23.20 1294 VAL C C 1
ATOM 3620 O O . VAL B 2 7 ? -4.409 182.106 -2.915 1.00 24.24 1294 VAL C O 1
ATOM 3624 N N . GLN B 2 8 ? -5.610 181.168 -4.562 1.00 22.91 1295 GLN C N 1
ATOM 3625 C CA . GLN B 2 8 ? -6.129 180.094 -3.731 1.00 18.25 1295 GLN C CA 1
ATOM 3626 C C . GLN B 2 8 ? -6.559 178.967 -4.644 1.00 19.78 1295 GLN C C 1
ATOM 3627 O O . GLN B 2 8 ? -6.883 179.203 -5.813 1.00 18.63 1295 GLN C O 1
ATOM 3633 N N . ASN B 2 9 ? -6.555 177.740 -4.135 1.00 16.64 1296 ASN C N 1
ATOM 3634 C CA . ASN B 2 9 ? -7.002 176.625 -4.947 1.00 14.95 1296 ASN C CA 1
ATOM 3635 C C . ASN B 2 9 ? -8.514 176.496 -4.875 1.00 16.35 1296 ASN C C 1
ATOM 3636 O O . ASN B 2 9 ? -9.181 177.256 -4.179 1.00 16.69 1296 ASN C O 1
ATOM 3641 N N . GLN B 2 10 ? -9.051 175.548 -5.625 1.00 15.96 1297 GLN C N 1
ATOM 3642 C CA . GLN B 2 10 ? -10.497 175.448 -5.762 1.00 17.53 1297 GLN C CA 1
ATOM 3643 C C . GLN B 2 10 ? -11.169 175.015 -4.466 1.00 18.69 1297 GLN C C 1
ATOM 3644 O O . GLN B 2 10 ? -12.282 175.448 -4.176 1.00 17.91 1297 GLN C O 1
ATOM 3650 N N . SER B 2 11 ? -10.511 174.177 -3.671 1.00 16.17 1298 SER C N 1
ATOM 3651 C CA . SER B 2 11 ? -11.129 173.736 -2.426 1.00 15.58 1298 SER C CA 1
ATOM 3652 C C . SER B 2 11 ? -11.194 174.879 -1.410 1.00 14.66 1298 SER C C 1
ATOM 3653 O O . SER B 2 11 ? -12.104 174.927 -0.579 1.00 17.61 1298 SER C O 1
ATOM 3656 N N . SER B 2 12 ? -10.247 175.810 -1.489 1.00 15.30 1299 SER C N 1
ATOM 3657 C CA . SER B 2 12 ? -10.273 177.014 -0.658 1.00 15.33 1299 SER C CA 1
ATOM 3658 C C . SER B 2 12 ? -11.416 177.933 -1.068 1.00 17.49 1299 SER C C 1
ATOM 3659 O O . SER B 2 12 ? -12.122 178.491 -0.222 1.00 18.22 1299 SER C O 1
ATOM 3662 N N . LEU B 2 13 ? -11.598 178.083 -2.373 1.00 16.74 1300 LEU C N 1
ATOM 3663 C CA . LEU B 2 13 ? -12.658 178.931 -2.897 1.00 19.48 1300 LEU C CA 1
ATOM 3664 C C . LEU B 2 13 ? -14.041 178.313 -2.664 1.00 18.06 1300 LEU C C 1
ATOM 3665 O O . LEU B 2 13 ? -15.036 179.032 -2.548 1.00 18.71 1300 LEU C O 1
ATOM 3670 N N . ALA B 2 14 ? -14.096 176.987 -2.578 1.00 15.39 1301 ALA C N 1
ATOM 3671 C CA . ALA B 2 14 ? -15.372 176.258 -2.584 1.00 17.83 1301 ALA C CA 1
ATOM 3672 C C . ALA B 2 14 ? -16.418 176.779 -1.578 1.00 18.88 1301 ALA C C 1
ATOM 3673 O O . ALA B 2 14 ? -17.566 176.989 -1.956 1.00 19.24 1301 ALA C O 1
ATOM 3675 N N . PRO B 2 15 ? -16.044 176.984 -0.302 1.00 17.06 1302 PRO C N 1
ATOM 3676 C CA . PRO B 2 15 ? -17.075 177.447 0.643 1.00 16.95 1302 PRO C CA 1
ATOM 3677 C C . PRO B 2 15 ? -17.704 178.787 0.267 1.00 18.94 1302 PRO C C 1
ATOM 3678 O O . PRO B 2 15 ? -18.826 179.069 0.675 1.00 19.41 1302 PRO C O 1
ATOM 3682 N N . GLU B 2 16 ? -16.996 179.592 -0.511 1.00 18.16 1303 GLU C N 1
ATOM 3683 C CA . GLU B 2 16 ? -17.479 180.916 -0.888 1.00 18.41 1303 GLU C CA 1
ATOM 3684 C C . GLU B 2 16 ? -18.426 180.848 -2.093 1.00 22.43 1303 GLU C C 1
ATOM 3685 O O . GLU B 2 16 ? -19.103 181.828 -2.414 1.00 23.70 1303 GLU C O 1
ATOM 3691 N N . LEU B 2 17 ? -18.463 179.689 -2.748 1.00 20.27 1304 LEU C N 1
ATOM 3692 C CA . LEU B 2 17 ? -19.351 179.457 -3.889 1.00 21.64 1304 LEU C CA 1
ATOM 3693 C C . LEU B 2 17 ? -20.547 178.598 -3.505 1.00 23.60 1304 LEU C C 1
ATOM 3694 O O . LEU B 2 17 ? -21.564 178.600 -4.192 1.00 21.70 1304 LEU C O 1
ATOM 3699 N N . SER B 2 18 ? -20.407 177.842 -2.423 1.00 17.63 1305 SER C N 1
ATOM 3700 C CA . SER B 2 18 ? -21.411 176.880 -2.011 1.00 18.24 1305 SER C CA 1
ATOM 3701 C C . SER B 2 18 ? -22.735 177.541 -1.673 1.00 18.90 1305 SER C C 1
ATOM 3702 O O . SER B 2 18 ? -22.770 178.660 -1.166 1.00 19.45 1305 SER C O 1
ATOM 3705 N N . GLY B 2 19 ? -23.822 176.837 -1.959 1.00 21.26 1306 GLY C N 1
ATOM 3706 C CA . GLY B 2 19 ? -25.126 177.284 -1.517 1.00 22.28 1306 GLY C CA 1
ATOM 3707 C C . GLY B 2 19 ? -25.302 177.087 -0.020 1.00 24.55 1306 GLY C C 1
ATOM 3708 O O . GLY B 2 19 ? -26.177 177.702 0.586 1.00 22.47 1306 GLY C O 1
ATOM 3709 N N . CYS B 2 20 ? -24.467 176.234 0.575 1.00 20.84 1307 CYS C N 1
ATOM 3710 C CA . CYS B 2 20 ? -24.578 175.891 1.995 1.00 22.75 1307 CYS C CA 1
ATOM 3711 C C . CYS B 2 20 ? -23.242 175.978 2.739 1.00 21.28 1307 CYS C C 1
ATOM 3712 O O . CYS B 2 20 ? -22.746 174.968 3.247 1.00 18.82 1307 CYS C O 1
ATOM 3715 N N . PRO B 2 21 ? -22.663 177.184 2.817 1.00 21.26 1308 PRO C N 1
ATOM 3716 C CA . PRO B 2 21 ? -21.399 177.355 3.540 1.00 20.34 1308 PRO C CA 1
ATOM 3717 C C . PRO B 2 21 ? -21.583 177.161 5.042 1.00 20.77 1308 PRO C C 1
ATOM 3718 O O . PRO B 2 21 ? -22.705 177.282 5.525 1.00 22.72 1308 PRO C O 1
ATOM 3722 N N . PRO B 2 22 ? -20.489 176.904 5.778 1.00 18.17 1309 PRO C N 1
ATOM 3723 C CA . PRO B 2 22 ? -19.108 176.858 5.286 1.00 19.40 1309 PRO C CA 1
ATOM 3724 C C . PRO B 2 22 ? -18.589 175.471 4.891 1.00 20.59 1309 PRO C C 1
ATOM 3725 O O . PRO B 2 22 ? -17.475 175.403 4.361 1.00 22.31 1309 PRO C O 1
ATOM 3729 N N . MET B 2 23 ? -19.346 174.406 5.149 1.00 18.46 1310 MET C N 1
ATOM 3730 C CA A MET B 2 23 ? -18.885 173.043 4.881 0.40 19.93 1310 MET C CA 1
ATOM 3731 C CA B MET B 2 23 ? -18.867 173.054 4.869 0.60 19.91 1310 MET C CA 1
ATOM 3732 C C . MET B 2 23 ? -19.689 172.323 3.810 1.00 19.98 1310 MET C C 1
ATOM 3733 O O . MET B 2 23 ? -19.274 171.267 3.331 1.00 19.75 1310 MET C O 1
ATOM 3742 N N . GLY B 2 24 ? -20.846 172.876 3.455 1.00 19.51 1311 GLY C N 1
ATOM 3743 C CA . GLY B 2 24 ? -21.698 172.278 2.437 1.00 22.69 1311 GLY C CA 1
ATOM 3744 C C . GLY B 2 24 ? -22.985 171.666 2.975 1.00 22.06 1311 GLY C C 1
ATOM 3745 O O . GLY B 2 24 ? -23.714 171.006 2.236 1.00 24.26 1311 GLY C O 1
ATOM 3746 N N . ILE B 2 25 ? -23.259 171.882 4.259 1.00 23.87 1312 ILE C N 1
ATOM 3747 C CA . ILE B 2 25 ? -24.527 171.481 4.877 1.00 23.55 1312 ILE C CA 1
ATOM 3748 C C . ILE B 2 25 ? -25.256 172.727 5.370 1.00 26.57 1312 ILE C C 1
ATOM 3749 O O . ILE B 2 25 ? -24.724 173.483 6.181 1.00 26.33 1312 ILE C O 1
ATOM 3754 N N . CYS B 2 26 ? -26.470 172.954 4.878 1.00 30.88 1313 CYS C N 1
ATOM 3755 C CA . CYS B 2 26 ? -27.200 174.163 5.251 1.00 35.85 1313 CYS C CA 1
ATOM 3756 C C . CYS B 2 26 ? -27.761 174.052 6.672 1.00 40.54 1313 CYS C C 1
ATOM 3757 O O . CYS B 2 26 ? -27.829 172.960 7.244 1.00 32.09 1313 CYS C O 1
ATOM 3760 N N . MET B 2 27 ? -28.128 175.200 7.237 1.00 40.73 1314 MET C N 1
ATOM 3761 C CA . MET B 2 27 ? -28.668 175.299 8.590 1.00 42.79 1314 MET C CA 1
ATOM 3762 C C . MET B 2 27 ? -29.788 174.279 8.846 1.00 36.26 1314 MET C C 1
ATOM 3763 O O . MET B 2 27 ? -29.959 173.815 9.975 1.00 36.40 1314 MET C O 1
ATOM 3768 N N . ASP B 2 28 ? -30.520 173.905 7.798 1.00 34.50 1315 ASP C N 1
ATOM 3769 C CA . ASP B 2 28 ? -31.638 172.971 7.933 1.00 33.79 1315 ASP C CA 1
ATOM 3770 C C . ASP B 2 28 ? -31.271 171.535 7.542 1.00 45.11 1315 ASP C C 1
ATOM 3771 O O . ASP B 2 28 ? -32.147 170.681 7.395 1.00 32.39 1315 ASP C O 1
ATOM 3776 N N . GLY B 2 29 ? -29.978 171.270 7.375 1.00 36.71 1316 GLY C N 1
ATOM 3777 C CA . GLY B 2 29 ? -29.505 169.914 7.152 1.00 37.82 1316 GLY C CA 1
ATOM 3778 C C . GLY B 2 29 ? -29.540 169.463 5.701 1.00 41.54 1316 GLY C C 1
ATOM 3779 O O . GLY B 2 29 ? -29.089 168.362 5.386 1.00 38.58 1316 GLY C O 1
ATOM 3780 N N . THR B 2 30 ? -30.082 170.297 4.817 1.00 42.44 1317 THR C N 1
ATOM 3781 C CA . THR B 2 30 ? -30.047 170.007 3.385 1.00 44.34 1317 THR C CA 1
ATOM 3782 C C . THR B 2 30 ? -28.646 170.323 2.864 1.00 42.12 1317 THR C C 1
ATOM 3783 O O . THR B 2 30 ? -27.858 170.969 3.561 1.00 35.05 1317 THR C O 1
ATOM 3787 N N . ILE B 2 31 ? -28.361 170.003 1.609 1.00 43.01 1318 ILE C N 1
ATOM 3788 C CA . ILE B 2 31 ? -27.073 170.338 0.993 1.00 37.37 1318 ILE C CA 1
ATOM 3789 C C . ILE B 2 31 ? -27.129 171.271 -0.163 1.00 38.52 1318 ILE C C 1
ATOM 3790 O O . ILE B 2 31 ? -28.149 171.560 -0.696 1.00 41.51 1318 ILE C O 1
ATOM 3795 N N . GLY B 2 32 ? -25.967 171.739 -0.515 1.00 35.48 1319 GLY C N 1
ATOM 3796 C CA . GLY B 2 32 ? -25.596 172.130 -1.838 1.00 39.03 1319 GLY C CA 1
ATOM 3797 C C . GLY B 2 32 ? -26.631 172.269 -2.906 1.00 42.16 1319 GLY C C 1
ATOM 3798 O O . GLY B 2 32 ? -27.442 171.457 -3.146 1.00 47.25 1319 GLY C O 1
ATOM 3799 N N . ASP B 2 33 ? -26.582 173.403 -3.516 1.00 35.35 1320 ASP C N 1
ATOM 3800 C CA . ASP B 2 33 ? -26.045 173.586 -4.789 1.00 33.13 1320 ASP C CA 1
ATOM 3801 C C . ASP B 2 33 ? -24.595 173.834 -4.509 1.00 26.85 1320 ASP C C 1
ATOM 3802 O O . ASP B 2 33 ? -24.275 174.778 -3.854 1.00 27.20 1320 ASP C O 1
ATOM 3807 N N . PRO B 2 34 ? -23.731 172.973 -5.019 1.00 25.02 1321 PRO C N 1
ATOM 3808 C CA . PRO B 2 34 ? -22.316 173.204 -4.712 1.00 22.60 1321 PRO C CA 1
ATOM 3809 C C . PRO B 2 34 ? -21.732 174.470 -5.291 1.00 22.74 1321 PRO C C 1
ATOM 3810 O O . PRO B 2 34 ? -20.874 175.034 -4.687 1.00 21.82 1321 PRO C O 1
ATOM 3814 N N .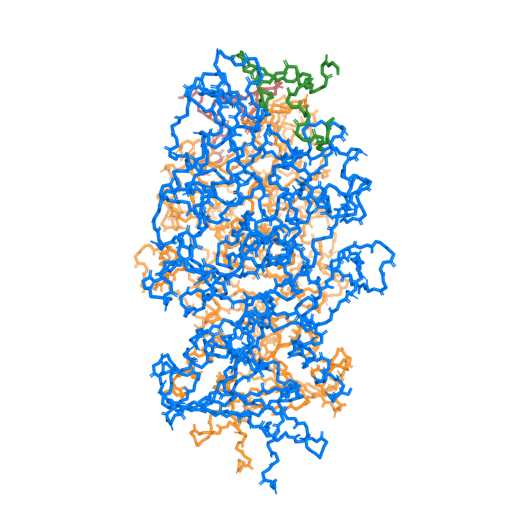 ILE B 2 35 ? -22.204 174.912 -6.450 1.00 21.00 1322 ILE C N 1
ATOM 3815 C CA . ILE B 2 35 ? -21.764 176.189 -7.001 1.00 19.85 1322 ILE C CA 1
ATOM 3816 C C . ILE B 2 35 ? -22.979 177.074 -7.241 1.00 23.75 1322 ILE C C 1
ATOM 3817 O O . ILE B 2 35 ? -23.638 176.986 -8.279 1.00 25.22 1322 ILE C O 1
ATOM 3822 N N . ALA B 2 36 ? -23.256 177.935 -6.267 1.00 21.54 1323 ALA C N 1
ATOM 3823 C CA . ALA B 2 36 ? -24.492 178.710 -6.248 1.00 19.92 1323 ALA C CA 1
ATOM 3824 C C . ALA B 2 36 ? -24.300 180.152 -6.711 1.00 25.39 1323 ALA C C 1
ATOM 3825 O O . ALA B 2 36 ? -25.259 180.915 -6.773 1.00 25.95 1323 ALA C O 1
ATOM 3827 N N . SER B 2 37 ? -23.069 180.528 -7.036 1.00 26.15 1324 SER C N 1
ATOM 3828 C CA . SER B 2 37 ? -22.793 181.875 -7.517 1.00 31.08 1324 SER C CA 1
ATOM 3829 C C . SER B 2 37 ? -21.573 181.862 -8.421 1.00 34.65 1324 SER C C 1
ATOM 3830 O O . SER B 2 37 ? -20.890 180.843 -8.520 1.00 33.64 1324 SER C O 1
ATOM 3834 N N . SER C 1 7 ? 17.542 122.989 20.911 1.00 43.85 59 SER B N 1
ATOM 3835 C CA . SER C 1 7 ? 16.813 124.192 20.519 1.00 34.08 59 SER B CA 1
ATOM 3836 C C . SER C 1 7 ? 16.426 124.129 19.043 1.00 31.16 59 SER B C 1
ATOM 3837 O O . SER C 1 7 ? 15.241 124.195 18.704 1.00 25.63 59 SER B O 1
ATOM 3840 N N . THR C 1 8 ? 17.425 123.997 18.172 1.00 30.30 60 THR B N 1
ATOM 3841 C CA . THR C 1 8 ? 17.175 123.915 16.737 1.00 21.23 60 THR B CA 1
ATOM 3842 C C . THR C 1 8 ? 16.419 122.644 16.373 1.00 23.96 60 THR B C 1
ATOM 3843 O O . THR C 1 8 ? 15.521 122.684 15.539 1.00 19.51 60 THR B O 1
ATOM 3847 N N . SER C 1 9 ? 16.779 121.519 16.987 1.00 23.19 61 SER B N 1
ATOM 3848 C CA . SER C 1 9 ? 16.075 120.267 16.712 1.00 20.92 61 SER B CA 1
ATOM 3849 C C . SER C 1 9 ? 14.603 120.352 17.131 1.00 19.94 61 SER B C 1
ATOM 3850 O O . SER C 1 9 ? 13.718 119.856 16.431 1.00 18.58 61 SER B O 1
ATOM 3853 N N . THR C 1 10 ? 14.335 120.987 18.265 1.00 19.90 62 THR B N 1
ATOM 3854 C CA . THR C 1 10 ? 12.963 121.167 18.730 1.00 18.85 62 THR B CA 1
ATOM 3855 C C . THR C 1 10 ? 12.188 122.097 17.795 1.00 18.58 62 THR B C 1
ATOM 3856 O O . THR C 1 10 ? 11.057 121.804 17.406 1.00 17.18 62 THR B O 1
ATOM 3860 N N . SER C 1 11 ? 12.800 123.216 17.423 1.00 17.65 63 SER B N 1
ATOM 3861 C CA . SER C 1 11 ? 12.180 124.147 16.492 1.00 17.78 63 SER B CA 1
ATOM 3862 C C . SER C 1 11 ? 11.927 123.509 15.132 1.00 16.48 63 SER B C 1
ATOM 3863 O O . SER C 1 11 ? 10.898 123.762 14.499 1.00 14.30 63 SER B O 1
ATOM 3866 N N . ARG C 1 12 ? 12.854 122.669 14.694 1.00 15.38 64 ARG B N 1
ATOM 3867 C CA . ARG C 1 12 ? 12.688 121.961 13.433 1.00 14.65 64 ARG B CA 1
ATOM 3868 C C . ARG C 1 12 ? 11.482 121.035 13.501 1.00 15.22 64 ARG B C 1
ATOM 3869 O O . ARG C 1 12 ? 10.668 121.002 12.575 1.00 14.65 64 ARG B O 1
ATOM 3877 N N . ALA C 1 13 ? 11.367 120.281 14.590 1.00 15.86 65 ALA B N 1
ATOM 3878 C CA . ALA C 1 13 ? 10.230 119.375 14.750 1.00 16.59 65 ALA B CA 1
ATOM 3879 C C . ALA C 1 13 ? 8.904 120.135 14.777 1.00 16.64 65 ALA B C 1
ATOM 3880 O O . ALA C 1 13 ? 7.919 119.705 14.180 1.00 16.20 65 ALA B O 1
ATOM 3882 N N . THR C 1 14 ? 8.871 121.271 15.460 1.00 14.93 66 THR B N 1
ATOM 3883 C CA . THR C 1 14 ? 7.651 122.057 15.536 1.00 15.24 66 THR B CA 1
ATOM 3884 C C . THR C 1 14 ? 7.250 122.555 14.152 1.00 13.66 66 THR B C 1
ATOM 3885 O O . THR C 1 14 ? 6.074 122.530 13.802 1.00 17.49 66 THR B O 1
ATOM 3889 N N . TYR C 1 15 ? 8.228 122.982 13.364 1.00 12.98 67 TYR B N 1
ATOM 3890 C CA . TYR C 1 15 ? 7.947 123.447 12.011 1.00 13.92 67 TYR B CA 1
ATOM 3891 C C . TYR C 1 15 ? 7.469 122.298 11.125 1.00 13.25 67 TYR B C 1
ATOM 3892 O O . TYR C 1 15 ? 6.462 122.426 10.424 1.00 14.06 67 TYR B O 1
ATOM 3901 N N . MET C 1 16 ? 8.188 121.181 11.165 1.00 12.77 68 MET B N 1
ATOM 3902 C CA . MET C 1 16 ? 7.899 120.058 10.270 1.00 12.43 68 MET B CA 1
ATOM 3903 C C . MET C 1 16 ? 6.563 119.373 10.594 1.00 12.29 68 MET B C 1
ATOM 3904 O O . MET C 1 16 ? 6.039 118.634 9.767 1.00 12.84 68 MET B O 1
ATOM 3909 N N . ASP C 1 17 ? 6.009 119.633 11.775 1.00 13.42 69 ASP B N 1
ATOM 3910 C CA . ASP C 1 17 ? 4.684 119.148 12.161 1.00 13.43 69 ASP B CA 1
ATOM 3911 C C . ASP C 1 17 ? 3.625 119.499 11.114 1.00 11.37 69 ASP B C 1
ATOM 3912 O O . ASP C 1 17 ? 2.677 118.749 10.913 1.00 12.95 69 ASP B O 1
ATOM 3917 N N . ARG C 1 18 ? 3.793 120.631 10.428 1.00 12.87 70 ARG B N 1
ATOM 3918 C CA . ARG C 1 18 ? 2.773 121.096 9.492 1.00 10.74 70 ARG B CA 1
ATOM 3919 C C . ARG C 1 18 ? 2.671 120.172 8.275 1.00 12.16 70 ARG B C 1
ATOM 3920 O O . ARG C 1 18 ? 1.713 120.279 7.504 1.00 12.09 70 ARG B O 1
ATOM 3928 N N . PHE C 1 19 ? 3.646 119.277 8.110 1.00 12.19 71 PHE B N 1
ATOM 3929 C CA . PHE C 1 19 ? 3.638 118.330 6.990 1.00 10.55 71 PHE B CA 1
ATOM 3930 C C . PHE C 1 19 ? 3.195 116.936 7.412 1.00 15.05 71 PHE B C 1
ATOM 3931 O O . PHE C 1 19 ? 3.176 116.028 6.581 1.00 12.00 71 PHE B O 1
ATOM 3939 N N . ASN C 1 20 ? 2.806 116.763 8.674 1.00 10.98 72 ASN B N 1
ATOM 3940 C CA . ASN C 1 20 ? 2.362 115.452 9.138 1.00 11.38 72 ASN B CA 1
ATOM 3941 C C . ASN C 1 20 ? 0.879 115.278 8.858 1.00 11.71 72 ASN B C 1
ATOM 3942 O O . ASN C 1 20 ? 0.028 115.387 9.743 1.00 12.16 72 ASN B O 1
ATOM 3947 N N . ILE C 1 21 ? 0.580 115.009 7.594 1.00 12.34 73 ILE B N 1
ATOM 3948 C CA . ILE C 1 21 ? -0.792 115.016 7.117 1.00 11.96 73 ILE B CA 1
ATOM 3949 C C . ILE C 1 21 ? -1.689 113.970 7.808 1.00 11.72 73 ILE B C 1
ATOM 3950 O O . ILE C 1 21 ? -2.794 114.313 8.214 1.00 11.97 73 ILE B O 1
ATOM 3955 N N . PRO C 1 22 ? -1.228 112.709 7.970 1.00 10.19 74 PRO B N 1
ATOM 3956 C CA . PRO C 1 22 ? -2.162 111.785 8.633 1.00 12.47 74 PRO B CA 1
ATOM 3957 C C . PRO C 1 22 ? -2.504 112.175 10.081 1.00 11.88 74 PRO B C 1
ATOM 3958 O O . PRO C 1 22 ? -3.629 111.952 10.528 1.00 13.86 74 PRO B O 1
ATOM 3962 N N . LYS C 1 23 ? -1.556 112.778 10.788 1.00 12.35 75 LYS B N 1
ATOM 3963 C CA . LYS C 1 23 ? -1.784 113.179 12.170 1.00 12.74 75 LYS B CA 1
ATOM 3964 C C . LYS C 1 23 ? -2.681 114.410 12.274 1.00 11.61 75 LYS B C 1
ATOM 3965 O O . LYS C 1 23 ? -3.482 114.524 13.206 1.00 14.78 75 LYS B O 1
ATOM 3971 N N . ASN C 1 24 ? -2.551 115.331 11.322 1.00 12.32 76 ASN B N 1
ATOM 3972 C CA . ASN C 1 24 ? -3.182 116.647 11.462 1.00 11.65 76 ASN B CA 1
ATOM 3973 C C . ASN C 1 24 ? -4.391 116.906 10.559 1.00 13.72 76 ASN B C 1
ATOM 3974 O O . ASN C 1 24 ? -5.212 117.765 10.869 1.00 12.10 76 ASN B O 1
ATOM 3979 N N . HIS C 1 25 ? -4.524 116.151 9.474 1.00 11.50 77 HIS B N 1
ATOM 3980 C CA . HIS C 1 25 ? -5.713 116.231 8.633 1.00 12.04 77 HIS B CA 1
ATOM 3981 C C . HIS C 1 25 ? -6.809 115.375 9.268 1.00 13.94 77 HIS B C 1
ATOM 3982 O O . HIS C 1 25 ? -7.076 114.239 8.849 1.00 13.49 77 HIS B O 1
ATOM 3989 N N . VAL C 1 26 ? -7.436 115.932 10.301 1.00 13.03 78 VAL B N 1
ATOM 3990 C CA . VAL C 1 26 ? -8.311 115.172 11.177 1.00 12.28 78 VAL B CA 1
ATOM 3991 C C . VAL C 1 26 ? -9.786 115.472 10.931 1.00 13.20 78 VAL B C 1
ATOM 3992 O O . VAL C 1 26 ? -10.149 116.396 10.190 1.00 14.11 78 VAL B O 1
ATOM 3996 N N . ASP C 1 27 ? -10.626 114.647 11.543 1.00 12.68 79 ASP B N 1
ATOM 3997 C CA . ASP C 1 27 ? -12.060 114.868 11.576 1.00 13.25 79 ASP B CA 1
ATOM 3998 C C . ASP C 1 27 ? -12.405 115.442 12.933 1.00 17.02 79 ASP B C 1
ATOM 3999 O O . ASP C 1 27 ? -12.285 114.749 13.942 1.00 16.67 79 ASP B O 1
ATOM 4004 N N . LEU C 1 28 ? -12.808 116.705 12.966 1.00 16.66 80 LEU B N 1
ATOM 4005 C CA . LEU C 1 28 ? -13.185 117.333 14.224 1.00 15.97 80 LEU B CA 1
ATOM 4006 C C . LEU C 1 28 ? -14.623 117.828 14.183 1.00 19.42 80 LEU B C 1
ATOM 4007 O O . LEU C 1 28 ? -15.190 118.039 13.114 1.00 17.16 80 LEU B O 1
ATOM 4012 N N . ILE C 1 29 ? -15.216 117.977 15.361 1.00 17.84 81 ILE B N 1
ATOM 4013 C CA . ILE C 1 29 ? -16.526 118.603 15.491 1.00 16.29 81 ILE B CA 1
ATOM 4014 C C . ILE C 1 29 ? -16.384 119.722 16.518 1.00 19.92 81 ILE B C 1
ATOM 4015 O O . ILE C 1 29 ? -15.512 119.666 17.388 1.00 18.12 81 ILE B O 1
ATOM 4020 N N . TRP C 1 30 ? -17.205 120.760 16.396 1.00 19.33 82 TRP B N 1
ATOM 4021 C CA . TRP C 1 30 ? -17.121 121.887 17.316 1.00 20.50 82 TRP B CA 1
ATOM 4022 C C . TRP C 1 30 ? -17.935 121.577 18.569 1.00 16.97 82 TRP B C 1
ATOM 4023 O O . TRP C 1 30 ? -19.056 121.085 18.491 1.00 21.00 82 TRP B O 1
ATOM 4034 N N . ASP C 1 31 ? -17.350 121.842 19.729 1.00 26.46 83 ASP B N 1
ATOM 4035 C CA . ASP C 1 31 ? -18.054 121.654 20.992 1.00 28.21 83 ASP B CA 1
ATOM 4036 C C . ASP C 1 31 ? -17.330 122.444 22.070 1.00 25.95 83 ASP B C 1
ATOM 4037 O O . ASP C 1 31 ? -16.106 122.416 22.137 1.00 26.89 83 ASP B O 1
ATOM 4042 N N . LYS C 1 32 ? -18.077 123.161 22.904 1.00 33.13 84 LYS B N 1
ATOM 4043 C CA . LYS C 1 32 ? -17.455 124.009 23.916 1.00 31.69 84 LYS B CA 1
ATOM 4044 C C . LYS C 1 32 ? -16.732 123.184 24.981 1.00 27.60 84 LYS B C 1
ATOM 4045 O O . LYS C 1 32 ? -15.873 123.702 25.687 1.00 32.37 84 LYS B O 1
ATOM 4051 N N . ASP C 1 33 ? -17.074 121.902 25.081 1.00 31.14 85 ASP B N 1
ATOM 4052 C CA . ASP C 1 33 ? -16.432 121.001 26.037 1.00 31.75 85 ASP B CA 1
ATOM 4053 C C . ASP C 1 33 ? -15.345 120.157 25.370 1.00 38.80 85 ASP B C 1
ATOM 4054 O O . ASP C 1 33 ? -14.781 119.252 25.988 1.00 39.00 85 ASP B O 1
ATOM 4059 N N . GLY C 1 34 ? -15.049 120.458 24.109 1.00 34.16 86 GLY B N 1
ATOM 4060 C CA . GLY C 1 34 ? -14.008 119.749 23.386 1.00 35.26 86 GLY B CA 1
ATOM 4061 C C . GLY C 1 34 ? -12.654 119.927 24.045 1.00 36.63 86 GLY B C 1
ATOM 4062 O O . GLY C 1 34 ? -12.339 121.000 24.554 1.00 34.91 86 GLY B O 1
ATOM 4063 N N . THR C 1 35 ? -11.846 118.872 24.026 1.00 28.95 87 THR B N 1
ATOM 4064 C CA . THR C 1 35 ? -10.562 118.891 24.715 1.00 29.77 87 THR B CA 1
ATOM 4065 C C . THR C 1 35 ? -9.454 119.539 23.898 1.00 30.99 87 THR B C 1
ATOM 4066 O O . THR C 1 35 ? -8.375 119.804 24.422 1.00 33.14 87 THR B O 1
ATOM 4070 N N . LYS C 1 36 ? -9.713 119.801 22.617 1.00 26.63 88 LYS B N 1
ATOM 4071 C CA . LYS C 1 36 ? -8.740 120.484 21.770 1.00 22.41 88 LYS B CA 1
ATOM 4072 C C . LYS C 1 36 ? -9.084 121.960 21.702 1.00 25.89 88 LYS B C 1
ATOM 4073 O O . LYS C 1 36 ? -10.258 122.318 21.706 1.00 26.49 88 LYS B O 1
ATOM 4079 N N . SER C 1 37 ? -8.070 122.812 21.631 1.00 25.45 89 SER B N 1
ATOM 4080 C CA . SER C 1 37 ? -8.318 124.242 21.574 1.00 30.98 89 SER B CA 1
ATOM 4081 C C . SER C 1 37 ? -7.214 125.012 20.871 1.00 27.98 89 SER B C 1
ATOM 4082 O O . SER C 1 37 ? -6.062 124.574 20.806 1.00 30.12 89 SER B O 1
ATOM 4085 N N . HIS C 1 38 ? -7.584 126.175 20.347 1.00 24.95 90 HIS B N 1
ATOM 4086 C CA . HIS C 1 38 ? -6.634 127.077 19.728 1.00 22.27 90 HIS B CA 1
ATOM 4087 C C . HIS C 1 38 ? -7.196 128.482 19.694 1.00 27.91 90 HIS B C 1
ATOM 4088 O O . HIS C 1 38 ? -8.366 128.686 19.358 1.00 27.03 90 HIS B O 1
ATOM 4095 N N . THR C 1 39 ? -6.355 129.446 20.042 1.00 26.56 91 THR B N 1
ATOM 4096 C CA . THR C 1 39 ? -6.754 130.841 20.029 1.00 31.65 91 THR B CA 1
ATOM 4097 C C . THR C 1 39 ? -6.253 131.486 18.748 1.00 28.56 91 THR B C 1
ATOM 4098 O O . THR C 1 39 ? -5.049 131.602 18.520 1.00 29.78 91 THR B O 1
ATOM 4102 N N . ARG C 1 40 ? -7.197 131.875 17.901 1.00 30.03 92 ARG B N 1
ATOM 4103 C CA . ARG C 1 40 ? -6.885 132.515 16.633 1.00 35.76 92 ARG B CA 1
ATOM 4104 C C . ARG C 1 40 ? -7.423 133.936 16.666 1.00 35.10 92 ARG B C 1
ATOM 4105 O O . ARG C 1 40 ? -8.634 134.152 16.682 1.00 35.36 92 ARG B O 1
ATOM 4113 N N . GLY C 1 41 ? -6.514 134.900 16.693 1.00 40.46 93 GLY B N 1
ATOM 4114 C CA . GLY C 1 41 ? -6.891 136.283 16.901 1.00 50.24 93 GLY B CA 1
ATOM 4115 C C . GLY C 1 41 ? -7.344 136.493 18.333 1.00 50.86 93 GLY B C 1
ATOM 4116 O O . GLY C 1 41 ? -6.529 136.481 19.255 1.00 51.42 93 GLY B O 1
ATOM 4117 N N . ASN C 1 42 ? -8.651 136.660 18.517 1.00 48.99 94 ASN B N 1
ATOM 4118 C CA . ASN C 1 42 ? -9.224 136.969 19.824 1.00 50.23 94 ASN B CA 1
ATOM 4119 C C . ASN C 1 42 ? -10.246 135.927 20.268 1.00 51.05 94 ASN B C 1
ATOM 4120 O O . ASN C 1 42 ? -10.795 136.004 21.370 1.00 51.15 94 ASN B O 1
ATOM 4125 N N . THR C 1 43 ? -10.487 134.948 19.402 1.00 41.45 95 THR B N 1
ATOM 4126 C CA . THR C 1 43 ? -11.402 133.857 19.694 1.00 36.24 95 THR B CA 1
ATOM 4127 C C . THR C 1 43 ? -10.620 132.599 20.036 1.00 30.59 95 THR B C 1
ATOM 4128 O O . THR C 1 43 ? -9.643 132.280 19.361 1.00 32.52 95 THR B O 1
ATOM 4132 N N . THR C 1 44 ? -11.048 131.896 21.080 1.00 29.10 96 THR B N 1
ATOM 4133 C CA . THR C 1 44 ? -10.515 130.568 21.370 1.00 32.98 96 THR B CA 1
ATOM 4134 C C . THR C 1 44 ? -11.519 129.534 20.873 1.00 28.69 96 THR B C 1
ATOM 4135 O O . THR C 1 44 ? -12.660 129.485 21.333 1.00 30.05 96 THR B O 1
ATOM 4139 N N . TYR C 1 45 ? -11.089 128.725 19.908 1.00 27.26 97 TYR B N 1
ATOM 4140 C CA . TYR C 1 45 ? -11.922 127.669 19.348 1.00 24.38 97 TYR B CA 1
ATOM 4141 C C . TYR C 1 45 ? -11.719 126.364 20.098 1.00 21.03 97 TYR B C 1
ATOM 4142 O O . TYR C 1 45 ? -10.599 126.054 20.486 1.00 26.49 97 TYR B O 1
ATOM 4151 N N . ARG C 1 46 ? -12.794 125.605 20.280 1.00 21.24 98 ARG B N 1
ATOM 4152 C CA . ARG C 1 46 ? -12.725 124.305 20.946 1.00 26.17 98 ARG B CA 1
ATOM 4153 C C . ARG C 1 46 ? -13.395 123.197 20.148 1.00 24.92 98 ARG B C 1
ATOM 4154 O O . ARG C 1 46 ? -14.514 123.360 19.648 1.00 24.94 98 ARG B O 1
ATOM 4162 N N . TRP C 1 47 ? -12.721 122.052 20.064 1.00 22.90 99 TRP B N 1
ATOM 4163 C CA . TRP C 1 47 ? -13.239 120.940 19.284 1.00 21.24 99 TRP B CA 1
ATOM 4164 C C . TRP C 1 47 ? -12.884 119.565 19.854 1.00 24.21 99 TRP B C 1
ATOM 4165 O O . TRP C 1 47 ? -11.992 119.434 20.699 1.00 25.83 99 TRP B O 1
ATOM 4176 N N . THR C 1 48 ? -13.638 118.563 19.407 1.00 23.39 100 THR B N 1
ATOM 4177 C CA . THR C 1 48 ? -13.336 117.155 19.646 1.00 20.70 100 THR B CA 1
ATOM 4178 C C . THR C 1 48 ? -12.699 116.596 18.378 1.00 20.36 100 THR B C 1
ATOM 4179 O O . THR C 1 48 ? -13.251 116.768 17.294 1.00 20.02 100 THR B O 1
ATOM 4183 N N . GLU C 1 49 ? -11.544 115.945 18.503 1.00 19.82 101 GLU B N 1
ATOM 4184 C CA . GLU C 1 49 ? -10.965 115.214 17.379 1.00 18.19 101 GLU B CA 1
ATOM 4185 C C . GLU C 1 49 ? -11.517 113.792 17.380 1.00 19.75 101 GLU B C 1
ATOM 4186 O O . GLU C 1 49 ? -11.192 112.994 18.260 1.00 22.92 101 GLU B O 1
ATOM 4192 N N . ARG C 1 50 ? -12.355 113.476 16.402 1.00 16.00 102 ARG B N 1
ATOM 4193 C CA . ARG C 1 50 ? -13.013 112.174 16.351 1.00 17.48 102 ARG B CA 1
ATOM 4194 C C . ARG C 1 50 ? -12.111 111.109 15.744 1.00 18.64 102 ARG B C 1
ATOM 4195 O O . ARG C 1 50 ? -12.134 109.956 16.169 1.00 19.22 102 ARG B O 1
ATOM 4203 N N . LYS C 1 51 ? -11.328 111.490 14.743 1.00 15.23 103 LYS B N 1
ATOM 4204 C CA . LYS C 1 51 ? -10.374 110.570 14.139 1.00 16.70 103 LYS B CA 1
ATOM 4205 C C . LYS C 1 51 ? -9.311 111.347 13.381 1.00 16.61 103 LYS B C 1
ATOM 4206 O O . LYS C 1 51 ? -9.504 112.513 13.027 1.00 16.86 103 LYS B O 1
ATOM 4212 N N . SER C 1 52 ? -8.180 110.699 13.144 1.00 14.96 104 SER B N 1
ATOM 4213 C CA . SER C 1 52 ? -7.143 111.273 12.307 1.00 15.40 104 SER B CA 1
ATOM 4214 C C . SER C 1 52 ? -7.158 110.592 10.949 1.00 11.98 104 SER B C 1
ATOM 4215 O O . SER C 1 52 ? -8.010 109.747 10.680 1.00 14.11 104 SER B O 1
ATOM 4218 N N . ASN C 1 53 ? -6.242 111.000 10.085 1.00 14.43 105 ASN B N 1
ATOM 4219 C CA . ASN C 1 53 ? -6.036 110.358 8.792 1.00 12.91 105 ASN B CA 1
ATOM 4220 C C . ASN C 1 53 ? -7.286 110.354 7.907 1.00 13.25 105 ASN B C 1
ATOM 4221 O O . ASN C 1 53 ? -7.625 109.352 7.278 1.00 13.83 105 ASN B O 1
ATOM 4226 N N . VAL C 1 54 ? -7.973 111.488 7.853 1.00 11.45 106 VAL B N 1
ATOM 4227 C CA . VAL C 1 54 ? -9.093 111.638 6.937 1.00 11.10 106 VAL B CA 1
ATOM 4228 C C . VAL C 1 54 ? -8.568 111.593 5.504 1.00 10.21 106 VAL B C 1
ATOM 4229 O O . VAL C 1 54 ? -7.464 112.064 5.233 1.00 10.94 106 VAL B O 1
ATOM 4233 N N . GLY C 1 55 ? -9.352 111.028 4.587 1.00 10.25 107 GLY B N 1
ATOM 4234 C CA . GLY C 1 55 ? -8.964 110.996 3.185 1.00 9.91 107 GLY B CA 1
ATOM 4235 C C . GLY C 1 55 ? -8.708 112.376 2.605 1.00 10.39 107 GLY B C 1
ATOM 4236 O O . GLY C 1 55 ? -9.487 113.306 2.839 1.00 12.39 107 GLY B O 1
ATOM 4237 N N . VAL C 1 56 ? -7.617 112.504 1.855 1.00 9.15 108 VAL B N 1
ATOM 4238 C CA . VAL C 1 56 ? -7.216 113.779 1.253 1.00 8.70 108 VAL B CA 1
ATOM 4239 C C . VAL C 1 56 ? -7.845 113.965 -0.126 1.00 10.87 108 VAL B C 1
ATOM 4240 O O . VAL C 1 56 ? -8.405 115.024 -0.420 1.00 11.00 108 VAL B O 1
ATOM 4244 N N . TYR C 1 57 ? -7.755 112.946 -0.979 1.00 10.20 109 TYR B N 1
ATOM 4245 C CA . TYR C 1 57 ? -8.387 113.001 -2.299 1.00 9.95 109 TYR B CA 1
ATOM 4246 C C . TYR C 1 57 ? -9.907 113.151 -2.120 1.00 9.34 109 TYR B C 1
ATOM 4247 O O . TYR C 1 57 ? -10.531 114.046 -2.693 1.00 10.59 109 TYR B O 1
ATOM 4256 N N . VAL C 1 58 ? -10.474 112.270 -1.294 1.00 9.19 110 VAL B N 1
ATOM 4257 C CA . VAL C 1 58 ? -11.879 112.280 -0.917 1.00 10.12 110 VAL B CA 1
ATOM 4258 C C . VAL C 1 58 ? -11.941 112.109 0.596 1.00 9.60 110 VAL B C 1
ATOM 4259 O O . VAL C 1 58 ? -11.456 111.109 1.116 1.00 10.84 110 VAL B O 1
ATOM 4263 N N . GLY C 1 59 ? -12.543 113.057 1.312 1.00 9.95 111 GLY B N 1
ATOM 4264 C CA . GLY C 1 59 ? -12.623 112.986 2.762 1.00 10.25 111 GLY B CA 1
ATOM 4265 C C . GLY C 1 59 ? -14.053 113.000 3.261 1.00 10.57 111 GLY B C 1
ATOM 4266 O O . GLY C 1 59 ? -14.818 113.913 2.928 1.00 10.49 111 GLY B O 1
ATOM 4267 N N . TYR C 1 60 ? -14.401 111.990 4.053 1.00 10.47 112 TYR B N 1
ATOM 4268 C CA . TYR C 1 60 ? -15.730 111.859 4.639 1.00 12.49 112 TYR B CA 1
ATOM 4269 C C . TYR C 1 60 ? -15.645 111.503 6.109 1.00 13.64 112 TYR B C 1
ATOM 4270 O O . TYR C 1 60 ? -14.725 110.802 6.545 1.00 15.12 112 TYR B O 1
ATOM 4279 N N . SER C 1 61 ? -16.655 111.930 6.853 1.00 12.53 113 SER B N 1
ATOM 4280 C CA . SER C 1 61 ? -16.905 111.384 8.178 1.00 13.34 113 SER B CA 1
ATOM 4281 C C . SER C 1 61 ? -18.407 111.336 8.403 1.00 14.83 113 SER B C 1
ATOM 4282 O O . SER C 1 61 ? -19.170 111.926 7.639 1.00 13.61 113 SER B O 1
ATOM 4285 N N . GLU C 1 62 ? -18.836 110.632 9.443 1.00 15.00 114 GLU B N 1
ATOM 4286 C CA . GLU C 1 62 ? -20.261 110.502 9.723 1.00 14.64 114 GLU B CA 1
ATOM 4287 C C . GLU C 1 62 ? -20.907 111.867 9.938 1.00 15.75 114 GLU B C 1
ATOM 4288 O O . GLU C 1 62 ? -20.393 112.697 10.687 1.00 15.10 114 GLU B O 1
ATOM 4294 N N . MET C 1 63 ? -22.037 112.097 9.272 1.00 17.79 115 MET B N 1
ATOM 4295 C CA . MET C 1 63 ? -22.803 113.311 9.496 1.00 20.77 115 MET B CA 1
ATOM 4296 C C . MET C 1 63 ? -23.043 113.476 10.996 1.00 17.98 115 MET B C 1
ATOM 4297 O O . MET C 1 63 ? -23.485 112.551 11.676 1.00 20.91 115 MET B O 1
ATOM 4302 N N . TYR C 1 64 ? -22.694 114.653 11.486 1.00 17.94 116 TYR B N 1
ATOM 4303 C CA . TYR C 1 64 ? -22.827 115.000 12.894 1.00 21.65 116 TYR B CA 1
ATOM 4304 C C . TYR C 1 64 ? -23.770 116.183 13.044 1.00 19.56 116 TYR B C 1
ATOM 4305 O O . TYR C 1 64 ? -23.462 117.285 12.593 1.00 19.35 116 TYR B O 1
ATOM 4314 N N . ASP C 1 65 ? -24.913 115.942 13.683 1.00 21.71 117 ASP B N 1
ATOM 4315 C CA . ASP C 1 65 ? -25.908 116.986 13.908 1.00 19.12 117 ASP B CA 1
ATOM 4316 C C . ASP C 1 65 ? -26.200 117.116 15.406 1.00 19.78 117 ASP B C 1
ATOM 4317 O O . ASP C 1 65 ? -26.925 116.302 15.984 1.00 22.86 117 ASP B O 1
ATOM 4322 N N . SER C 1 66 ? -25.629 118.149 16.013 1.00 22.63 118 SER B N 1
ATOM 4323 C CA . SER C 1 66 ? -25.814 118.412 17.437 1.00 23.15 118 SER B CA 1
ATOM 4324 C C . SER C 1 66 ? -26.786 119.564 17.672 1.00 25.85 118 SER B C 1
ATOM 4325 O O . SER C 1 66 ? -26.730 120.227 18.710 1.00 24.42 118 SER B O 1
ATOM 4328 N N . SER C 1 67 ? -27.664 119.808 16.701 1.00 21.93 119 SER B N 1
ATOM 4329 C CA . SER C 1 67 ? -28.822 120.663 16.936 1.00 23.37 119 SER B CA 1
ATOM 4330 C C . SER C 1 67 ? -29.745 119.908 17.891 1.00 22.02 119 SER B C 1
ATOM 4331 O O . SER C 1 67 ? -29.638 118.690 18.033 1.00 24.49 119 SER B O 1
ATOM 4334 N N . ALA C 1 68 ? -30.645 120.626 18.554 1.00 28.39 120 ALA B N 1
ATOM 4335 C CA . ALA C 1 68 ? -31.564 120.000 19.504 1.00 23.90 120 ALA B CA 1
ATOM 4336 C C . ALA C 1 68 ? -32.407 118.910 18.853 1.00 24.68 120 ALA B C 1
ATOM 4337 O O . ALA C 1 68 ? -32.692 117.887 19.471 1.00 30.51 120 ALA B O 1
ATOM 4339 N N . GLN C 1 69 ? -32.787 119.115 17.595 1.00 23.86 121 GLN B N 1
ATOM 4340 C CA . GLN C 1 69 ? -33.622 118.154 16.879 1.00 24.90 121 GLN B CA 1
ATOM 4341 C C . GLN C 1 69 ? -32.810 117.122 16.090 1.00 19.98 121 GLN B C 1
ATOM 4342 O O . GLN C 1 69 ? -33.362 116.120 15.624 1.00 25.93 121 GLN B O 1
ATOM 4348 N N . ALA C 1 70 ? -31.511 117.376 15.942 1.00 23.97 122 ALA B N 1
ATOM 4349 C CA . ALA C 1 70 ? -30.614 116.479 15.206 1.00 25.67 122 ALA B CA 1
ATOM 4350 C C . ALA C 1 70 ? -31.156 116.160 13.811 1.00 21.89 122 ALA B C 1
ATOM 4351 O O . ALA C 1 70 ? -31.095 115.019 13.354 1.00 23.09 122 ALA B O 1
ATOM 4353 N N . TYR C 1 71 ? -31.671 117.189 13.136 1.00 23.78 123 TYR B N 1
ATOM 4354 C CA . TYR C 1 71 ? -32.379 117.030 11.867 1.00 22.31 123 TYR B CA 1
ATOM 4355 C C . TYR C 1 71 ? -31.699 116.099 10.866 1.00 20.97 123 TYR B C 1
ATOM 4356 O O . TYR C 1 71 ? -32.321 115.188 10.327 1.00 24.20 123 TYR B O 1
ATOM 4365 N N . CYS C 1 72 ? -30.423 116.352 10.607 1.00 22.61 124 CYS B N 1
ATOM 4366 C CA . CYS C 1 72 ? -29.745 115.693 9.498 1.00 21.90 124 CYS B CA 1
ATOM 4367 C C . CYS C 1 72 ? -29.221 114.308 9.870 1.00 27.78 124 CYS B C 1
ATOM 4368 O O . CYS C 1 72 ? -28.536 113.676 9.074 1.00 27.11 124 CYS B O 1
ATOM 4371 N N . GLN C 1 73 ? -29.560 113.833 11.067 1.00 27.20 125 GLN B N 1
ATOM 4372 C CA . GLN C 1 73 ? -29.258 112.454 11.452 1.00 28.47 125 GLN B CA 1
ATOM 4373 C C . GLN C 1 73 ? -30.500 111.571 11.502 1.00 35.27 125 GLN B C 1
ATOM 4374 O O . GLN C 1 73 ? -30.414 110.388 11.832 1.00 34.57 125 GLN B O 1
ATOM 4380 N N . SER C 1 74 ? -31.653 112.134 11.161 1.00 28.37 126 SER B N 1
ATOM 4381 C CA . SER C 1 74 ? -32.855 111.330 10.985 1.00 30.33 126 SER B CA 1
ATOM 4382 C C . SER C 1 74 ? -32.731 110.421 9.764 1.00 37.87 126 SER B C 1
ATOM 4383 O O . SER C 1 74 ? -32.017 110.738 8.813 1.00 40.95 126 SER B O 1
ATOM 4386 N N . SER C 1 75 ? -33.451 109.305 9.784 1.00 42.19 127 SER B N 1
ATOM 4387 C CA . SER C 1 75 ? -33.372 108.314 8.718 1.00 36.13 127 SER B CA 1
ATOM 4388 C C . SER C 1 75 ? -34.222 108.704 7.513 1.00 36.92 127 SER B C 1
ATOM 4389 O O . SER C 1 75 ? -34.153 108.064 6.463 1.00 41.10 127 SER B O 1
ATOM 4392 N N . SER C 1 76 ? -35.026 109.750 7.665 1.00 34.97 128 SER B N 1
ATOM 4393 C CA . SER C 1 76 ? -35.804 110.273 6.549 1.00 36.23 128 SER B CA 1
ATOM 4394 C C . SER C 1 76 ? -35.101 111.492 5.950 1.00 25.18 128 SER B C 1
ATOM 4395 O O . SER C 1 76 ? -35.582 112.077 4.979 1.00 32.98 128 SER B O 1
ATOM 4398 N N . ALA C 1 77 ? -33.965 111.869 6.531 1.00 27.44 129 ALA B N 1
ATOM 4399 C CA . ALA C 1 77 ? -33.179 112.978 6.003 1.00 27.64 129 ALA B CA 1
ATOM 4400 C C . ALA C 1 77 ? -32.362 112.516 4.806 1.00 28.40 129 ALA B C 1
ATOM 4401 O O . ALA C 1 77 ? -31.655 111.513 4.869 1.00 28.54 129 ALA B O 1
ATOM 4403 N N . LYS C 1 78 ? -32.482 113.254 3.713 1.00 22.61 130 LYS B N 1
ATOM 4404 C CA . LYS C 1 78 ? -31.720 112.985 2.509 1.00 21.13 130 LYS B CA 1
ATOM 4405 C C . LYS C 1 78 ? -30.376 113.707 2.612 1.00 21.47 130 LYS B C 1
ATOM 4406 O O . LYS C 1 78 ? -30.324 114.904 2.869 1.00 21.74 130 LYS B O 1
ATOM 4412 N N . ILE C 1 79 ? -29.291 112.958 2.460 1.00 19.20 131 ILE B N 1
ATOM 4413 C CA . ILE C 1 79 ? -27.961 113.538 2.321 1.00 19.26 131 ILE B CA 1
ATOM 4414 C C . ILE C 1 79 ? -27.396 112.962 1.033 1.00 15.54 131 ILE B C 1
ATOM 4415 O O . ILE C 1 79 ? -27.537 111.767 0.789 1.00 16.81 131 ILE B O 1
ATOM 4420 N N . ASP C 1 80 ? -26.776 113.796 0.202 1.00 14.69 132 ASP B N 1
ATOM 4421 C CA . ASP C 1 80 ? -26.364 113.354 -1.128 1.00 14.11 132 ASP B CA 1
ATOM 4422 C C . ASP C 1 80 ? -25.443 112.130 -1.065 1.00 14.30 132 ASP B C 1
ATOM 4423 O O . ASP C 1 80 ? -25.522 111.250 -1.920 1.00 15.19 132 ASP B O 1
ATOM 4428 N N . THR C 1 81 ? -24.601 112.053 -0.041 1.00 13.35 133 THR B N 1
ATOM 4429 C CA . THR C 1 81 ? -23.662 110.939 0.088 1.00 12.42 133 THR B CA 1
ATOM 4430 C C . THR C 1 81 ? -24.339 109.590 0.370 1.00 13.64 133 THR B C 1
ATOM 4431 O O . THR C 1 81 ? -23.751 108.536 0.121 1.00 14.76 133 THR B O 1
ATOM 4435 N N . LYS C 1 82 ? -25.565 109.605 0.882 1.00 13.46 134 LYS B N 1
ATOM 4436 C CA . LYS C 1 82 ? -26.288 108.354 1.101 1.00 15.70 134 LYS B CA 1
ATOM 4437 C C . LYS C 1 82 ? -26.459 107.599 -0.217 1.00 17.80 134 LYS B C 1
ATOM 4438 O O . LYS C 1 82 ? -26.322 106.373 -0.259 1.00 20.87 134 LYS B O 1
ATOM 4444 N N . THR C 1 83 ? -26.724 108.318 -1.304 1.00 16.52 135 THR B N 1
ATOM 4445 C CA . THR C 1 83 ? -26.916 107.653 -2.590 1.00 16.93 135 THR B CA 1
ATOM 4446 C C . THR C 1 83 ? -25.615 107.508 -3.392 1.00 16.50 135 THR B C 1
ATOM 4447 O O . THR C 1 83 ? -25.435 106.510 -4.085 1.00 18.66 135 THR B O 1
ATOM 4451 N N . THR C 1 84 ? -24.700 108.468 -3.284 1.00 13.50 136 THR B N 1
ATOM 4452 C CA . THR C 1 84 ? -23.463 108.410 -4.066 1.00 11.81 136 THR B CA 1
ATOM 4453 C C . THR C 1 84 ? -22.370 107.558 -3.426 1.00 13.63 136 THR B C 1
ATOM 4454 O O . THR C 1 84 ? -21.521 107.019 -4.137 1.00 13.78 136 THR B O 1
ATOM 4458 N N . VAL C 1 85 ? -22.377 107.457 -2.095 1.00 12.38 137 VAL B N 1
ATOM 4459 C CA . VAL C 1 85 ? -21.339 106.717 -1.372 1.00 14.40 137 VAL B CA 1
ATOM 4460 C C . VAL C 1 85 ? -21.911 105.540 -0.580 1.00 17.08 137 VAL B C 1
ATOM 4461 O O . VAL C 1 85 ? -21.244 104.518 -0.435 1.00 22.25 137 VAL B O 1
ATOM 4465 N N . GLY C 1 86 ? -23.135 105.671 -0.081 1.00 14.68 138 GLY B N 1
ATOM 4466 C CA . GLY C 1 86 ? -23.796 104.578 0.618 1.00 15.16 138 GLY B CA 1
ATOM 4467 C C . GLY C 1 86 ? -23.825 104.738 2.130 1.00 20.67 138 GLY B C 1
ATOM 4468 O O . GLY C 1 86 ? -24.110 103.785 2.857 1.00 22.96 138 GLY B O 1
ATOM 4469 N N . ALA C 1 87 ? -23.529 105.937 2.611 1.00 17.42 139 ALA B N 1
ATOM 4470 C CA . ALA C 1 87 ? -23.541 106.215 4.044 1.00 18.67 139 ALA B CA 1
ATOM 4471 C C . ALA C 1 87 ? -23.816 107.695 4.291 1.00 18.68 139 ALA B C 1
ATOM 4472 O O . ALA C 1 87 ? -23.558 108.524 3.418 1.00 16.80 139 ALA B O 1
ATOM 4474 N N . PRO C 1 88 ? -24.338 108.040 5.481 1.00 17.10 140 PRO B N 1
ATOM 4475 C CA . PRO C 1 88 ? -24.610 109.453 5.764 1.00 18.13 140 PRO B CA 1
ATOM 4476 C C . PRO C 1 88 ? -23.337 110.192 6.137 1.00 19.68 140 PRO B C 1
ATOM 4477 O O . PRO C 1 88 ? -22.967 110.297 7.313 1.00 22.92 140 PRO B O 1
ATOM 4481 N N . TYR C 1 89 ? -22.673 110.708 5.109 1.00 13.74 141 TYR B N 1
ATOM 4482 C CA . TYR C 1 89 ? -21.379 111.351 5.264 1.00 13.31 141 TYR B CA 1
ATOM 4483 C C . TYR C 1 89 ? -21.418 112.848 5.013 1.00 15.34 141 TYR B C 1
ATOM 4484 O O . TYR C 1 89 ? -22.082 113.318 4.081 1.00 16.44 141 TYR B O 1
ATOM 4493 N N . MET C 1 90 ? -20.672 113.582 5.829 1.00 13.58 142 MET B N 1
ATOM 4494 C CA . MET C 1 90 ? -20.313 114.951 5.511 1.00 11.65 142 MET B CA 1
ATOM 4495 C C . MET C 1 90 ? -18.866 115.007 5.005 1.00 12.36 142 MET B C 1
ATOM 4496 O O . MET C 1 90 ? -18.037 114.151 5.331 1.00 12.04 142 MET B O 1
ATOM 4501 N N . ALA C 1 91 ? -18.570 116.018 4.196 1.00 11.00 143 ALA B N 1
ATOM 4502 C CA . ALA C 1 91 ? -17.214 116.251 3.724 1.00 10.82 143 ALA B CA 1
ATOM 4503 C C . ALA C 1 91 ? -16.339 116.612 4.910 1.00 12.85 143 ALA B C 1
ATOM 4504 O O . ALA C 1 91 ? -16.704 117.446 5.738 1.00 14.17 143 ALA B O 1
ATOM 4506 N N . ALA C 1 92 ? -15.194 115.943 5.007 1.00 10.86 144 ALA B N 1
ATOM 4507 C CA . ALA C 1 92 ? -14.341 116.033 6.185 1.00 12.21 144 ALA B CA 1
ATOM 4508 C C . ALA C 1 92 ? -12.875 116.231 5.820 1.00 12.24 144 ALA B C 1
ATOM 4509 O O . ALA C 1 92 ? -12.451 115.908 4.707 1.00 11.69 144 ALA B O 1
ATOM 4511 N N . GLY C 1 93 ? -12.106 116.735 6.787 1.00 11.44 145 GLY B N 1
ATOM 4512 C CA . GLY C 1 93 ? -10.685 116.978 6.618 1.00 12.30 145 GLY B CA 1
ATOM 4513 C C . GLY C 1 93 ? -10.307 118.356 7.114 1.00 14.45 145 GLY B C 1
ATOM 4514 O O . GLY C 1 93 ? -10.725 119.356 6.534 1.00 14.80 145 GLY B O 1
ATOM 4515 N N . ALA C 1 94 ? -9.491 118.414 8.161 1.00 13.47 146 ALA B N 1
ATOM 4516 C CA . ALA C 1 94 ? -9.246 119.679 8.851 1.00 13.36 146 ALA B CA 1
ATOM 4517 C C . ALA C 1 94 ? -8.324 120.641 8.101 1.00 12.87 146 ALA B C 1
ATOM 4518 O O . ALA C 1 94 ? -8.352 121.845 8.368 1.00 12.68 146 ALA B O 1
ATOM 4520 N N . CYS C 1 95 ? -7.498 120.136 7.189 1.00 11.56 147 CYS B N 1
ATOM 4521 C CA . CYS C 1 95 ? -6.580 120.990 6.443 1.00 11.36 147 CYS B CA 1
ATOM 4522 C C . CYS C 1 95 ? -7.185 121.475 5.136 1.00 12.52 147 CYS B C 1
ATOM 4523 O O . CYS C 1 95 ? -7.778 120.690 4.403 1.00 11.83 147 CYS B O 1
ATOM 4526 N N . PRO C 1 96 ? -7.026 122.771 4.826 1.00 11.88 148 PRO B N 1
ATOM 4527 C CA . PRO C 1 96 ? -7.412 123.243 3.492 1.00 12.76 148 PRO B CA 1
ATOM 4528 C C . PRO C 1 96 ? -6.654 122.481 2.412 1.00 11.52 148 PRO B C 1
ATOM 4529 O O . PRO C 1 96 ? -5.471 122.194 2.561 1.00 11.35 148 PRO B O 1
ATOM 4533 N N . ASN C 1 97 ? -7.354 122.146 1.336 1.00 12.00 149 ASN B N 1
ATOM 4534 C CA . ASN C 1 97 ? -6.766 121.368 0.263 1.00 9.67 149 ASN B CA 1
ATOM 4535 C C . ASN C 1 97 ? -6.555 122.249 -0.958 1.00 11.10 149 ASN B C 1
ATOM 4536 O O . ASN C 1 97 ? -7.493 122.557 -1.686 1.00 11.82 149 ASN B O 1
ATOM 4541 N N . TYR C 1 98 ? -5.316 122.677 -1.155 1.00 10.25 150 TYR B N 1
ATOM 4542 C CA . TYR C 1 98 ? -5.009 123.669 -2.169 1.00 11.53 150 TYR B CA 1
ATOM 4543 C C . TYR C 1 98 ? -4.999 123.056 -3.560 1.00 12.93 150 TYR B C 1
ATOM 4544 O O . TYR C 1 98 ? -4.350 122.033 -3.807 1.00 12.56 150 TYR B O 1
ATOM 4553 N N . GLY C 1 99 ? -5.754 123.687 -4.452 1.00 12.34 151 GLY B N 1
ATOM 4554 C CA . GLY C 1 99 ? -5.839 123.268 -5.837 1.00 12.37 151 GLY B CA 1
ATOM 4555 C C . GLY C 1 99 ? -7.006 122.354 -6.128 1.00 12.12 151 GLY B C 1
ATOM 4556 O O . GLY C 1 99 ? -7.339 122.152 -7.292 1.00 11.93 151 GLY B O 1
ATOM 4557 N N . LYS C 1 100 ? -7.610 121.794 -5.083 1.00 10.73 152 LYS B N 1
ATOM 4558 C CA . LYS C 1 100 ? -8.661 120.788 -5.238 1.00 10.63 152 LYS B CA 1
ATOM 4559 C C . LYS C 1 100 ? -9.976 121.402 -5.705 1.00 11.64 152 LYS B C 1
ATOM 4560 O O . LYS C 1 100 ? -10.557 122.232 -5.010 1.00 12.31 152 LYS B O 1
ATOM 4566 N N . VAL C 1 101 ? -10.444 120.952 -6.866 1.00 10.20 153 VAL B N 1
ATOM 4567 C CA . VAL C 1 101 ? -11.699 121.386 -7.460 1.00 11.38 153 VAL B CA 1
ATOM 4568 C C . VAL C 1 101 ? -12.537 120.146 -7.773 1.00 10.65 153 VAL B C 1
ATOM 4569 O O . VAL C 1 101 ? -11.984 119.133 -8.221 1.00 11.28 153 VAL B O 1
ATOM 4573 N N . ILE C 1 102 ? -13.848 120.213 -7.564 1.00 9.84 154 ILE B N 1
ATOM 4574 C CA . ILE C 1 102 ? -14.731 119.121 -7.969 1.00 10.43 154 ILE B CA 1
ATOM 4575 C C . ILE C 1 102 ? -15.071 119.317 -9.445 1.00 12.62 154 ILE B C 1
ATOM 4576 O O . ILE C 1 102 ? -15.798 120.237 -9.811 1.00 11.72 154 ILE B O 1
ATOM 4581 N N . ALA C 1 103 ? -14.493 118.460 -10.284 1.00 10.35 155 ALA B N 1
ATOM 4582 C CA . ALA C 1 103 ? -14.659 118.539 -11.733 1.00 9.70 155 ALA B CA 1
ATOM 4583 C C . ALA C 1 103 ? -15.808 117.671 -12.191 1.00 11.62 155 ALA B C 1
ATOM 4584 O O . ALA C 1 103 ? -16.008 116.571 -11.677 1.00 11.80 155 ALA B O 1
ATOM 4586 N N . PHE C 1 104 ? -16.568 118.182 -13.148 1.00 10.20 156 PHE B N 1
ATOM 4587 C CA . PHE C 1 104 ? -17.553 117.385 -13.868 1.00 10.96 156 PHE B CA 1
ATOM 4588 C C . PHE C 1 104 ? -16.843 116.695 -15.015 1.00 12.31 156 PHE B C 1
ATOM 4589 O O . PHE C 1 104 ? -16.106 117.334 -15.754 1.00 11.77 156 PHE B O 1
ATOM 4597 N N . THR C 1 105 ? -17.059 115.391 -15.160 1.00 11.94 157 THR B N 1
ATOM 4598 C CA . THR C 1 105 ? -16.315 114.608 -16.135 1.00 11.97 157 THR B CA 1
ATOM 4599 C C . THR C 1 105 ? -17.193 113.568 -16.819 1.00 10.88 157 THR B C 1
ATOM 4600 O O . THR C 1 105 ? -18.335 113.331 -16.422 1.00 11.62 157 THR B O 1
ATOM 4604 N N . LYS C 1 106 ? -16.627 112.915 -17.829 1.00 12.41 158 LYS B N 1
ATOM 4605 C CA . LYS C 1 106 ? -17.194 111.662 -18.301 1.00 13.38 158 LYS B CA 1
ATOM 4606 C C . LYS C 1 106 ? -16.810 110.577 -17.284 1.00 12.96 158 LYS B C 1
ATOM 4607 O O . LYS C 1 106 ? -16.013 110.823 -16.371 1.00 13.24 158 LYS B O 1
ATOM 4613 N N . ARG C 1 107 ? -17.390 109.390 -17.423 1.00 12.90 159 ARG B N 1
ATOM 4614 C CA . ARG C 1 107 ? -17.188 108.348 -16.424 1.00 12.35 159 ARG B CA 1
ATOM 4615 C C . ARG C 1 107 ? -15.718 107.925 -16.349 1.00 13.24 159 ARG B C 1
ATOM 4616 O O . ARG C 1 107 ? -15.266 107.450 -15.302 1.00 13.79 159 ARG B O 1
ATOM 4624 N N . ASP C 1 108 ? -14.972 108.096 -17.443 1.00 12.10 160 ASP B N 1
ATOM 4625 C CA . ASP C 1 108 ? -13.552 107.767 -17.451 1.00 11.84 160 ASP B CA 1
ATOM 4626 C C . ASP C 1 108 ? -12.660 108.937 -17.058 1.00 13.74 160 ASP B C 1
ATOM 4627 O O . ASP C 1 108 ? -11.447 108.854 -17.199 1.00 14.49 160 ASP B O 1
ATOM 4632 N N . GLY C 1 109 ? -13.258 110.021 -16.564 1.00 11.46 161 GLY B N 1
ATOM 4633 C CA . GLY C 1 109 ? -12.512 111.191 -16.130 1.00 14.32 161 GLY B CA 1
ATOM 4634 C C . GLY C 1 109 ? -12.159 112.184 -17.225 1.00 13.57 161 GLY B C 1
ATOM 4635 O O . GLY C 1 109 ? -11.595 113.248 -16.938 1.00 16.09 161 GLY B O 1
ATOM 4636 N N . SER C 1 110 ? -12.492 111.858 -18.472 1.00 13.31 162 SER B N 1
ATOM 4637 C CA . SER C 1 110 ? -12.137 112.713 -19.604 1.00 15.24 162 SER B CA 1
ATOM 4638 C C . SER C 1 110 ? -13.172 113.835 -19.794 1.00 14.28 162 SER B C 1
ATOM 4639 O O . SER C 1 110 ? -14.216 113.843 -19.147 1.00 13.21 162 SER B O 1
ATOM 4642 N N . ARG C 1 111 ? -12.849 114.782 -20.676 1.00 14.97 163 ARG B N 1
ATOM 4643 C CA . ARG C 1 111 ? -13.693 115.949 -20.982 1.00 16.43 163 ARG B CA 1
ATOM 4644 C C . ARG C 1 111 ? -14.086 116.666 -19.702 1.00 14.56 163 ARG B C 1
ATOM 4645 O O . ARG C 1 111 ? -15.249 117.053 -19.501 1.00 17.94 163 ARG B O 1
ATOM 4653 N N . SER C 1 112 ? -13.098 116.839 -18.836 1.00 14.52 164 SER B N 1
ATOM 4654 C CA . SER C 1 112 ? -13.324 117.442 -17.535 1.00 13.24 164 SER B CA 1
ATOM 4655 C C . SER C 1 112 ? -13.635 118.926 -17.659 1.00 16.13 164 SER B C 1
ATOM 4656 O O . SER C 1 112 ? -13.117 119.618 -18.538 1.00 17.05 164 SER B O 1
ATOM 4659 N N . ASP C 1 113 ? -14.493 119.386 -16.759 1.00 13.19 165 ASP B N 1
ATOM 4660 C CA . ASP C 1 113 ? -14.903 120.783 -16.681 1.00 13.49 165 ASP B CA 1
ATOM 4661 C C . ASP C 1 113 ? -14.683 121.240 -15.246 1.00 12.66 165 ASP B C 1
ATOM 4662 O O . ASP C 1 113 ? -15.404 120.807 -14.351 1.00 12.39 165 ASP B O 1
ATOM 4667 N N . MET C 1 114 ? -13.708 122.121 -15.038 1.00 13.31 166 MET B N 1
ATOM 4668 C CA . MET C 1 114 ? -13.347 122.547 -13.691 1.00 14.98 166 MET B CA 1
ATOM 4669 C C . MET C 1 114 ? -13.964 123.889 -13.277 1.00 14.17 166 MET B C 1
ATOM 4670 O O . MET C 1 114 ? -13.585 124.439 -12.247 1.00 14.61 166 MET B O 1
ATOM 4675 N N . THR C 1 115 ? -14.920 124.402 -14.053 1.00 13.72 167 THR B N 1
ATOM 4676 C CA . THR C 1 115 ? -15.657 125.604 -13.637 1.00 13.37 167 THR B CA 1
ATOM 4677 C C . THR C 1 115 ? -17.161 125.370 -13.510 1.00 14.60 167 THR B C 1
ATOM 4678 O O . THR C 1 115 ? -17.875 126.198 -12.940 1.00 13.49 167 THR B O 1
ATOM 4682 N N . ARG C 1 116 ? -17.637 124.230 -14.000 1.00 12.10 168 ARG B N 1
ATOM 4683 C CA . ARG C 1 116 ? -19.050 123.867 -13.933 1.00 12.70 168 ARG B CA 1
ATOM 4684 C C . ARG C 1 116 ? -19.594 123.888 -12.495 1.00 11.98 168 ARG B C 1
ATOM 4685 O O . ARG C 1 116 ? -20.782 124.155 -12.276 1.00 12.14 168 ARG B O 1
ATOM 4693 N N . TRP C 1 117 ? -18.737 123.585 -11.521 1.00 11.55 169 TRP B N 1
ATOM 4694 C CA . TRP C 1 117 ? -19.158 123.522 -10.122 1.00 11.35 169 TRP B CA 1
ATOM 4695 C C . TRP C 1 117 ? -19.778 124.837 -9.639 1.00 12.03 169 TRP B C 1
ATOM 4696 O O . TRP C 1 117 ? -20.563 124.832 -8.691 1.00 11.67 169 TRP B O 1
ATOM 4707 N N . LYS C 1 118 ? -19.445 125.946 -10.300 1.00 11.09 170 LYS B N 1
ATOM 4708 C CA . LYS C 1 118 ? -19.915 127.267 -9.878 1.00 11.32 170 LYS B CA 1
ATOM 4709 C C . LYS C 1 118 ? -21.409 127.474 -10.118 1.00 13.23 170 LYS B C 1
ATOM 4710 O O . LYS C 1 118 ? -22.011 128.343 -9.487 1.00 12.17 170 LYS B O 1
ATOM 4716 N N . ASN C 1 119 ? -22.015 126.689 -11.012 1.00 10.00 171 ASN B N 1
ATOM 4717 C CA . ASN C 1 119 ? -23.468 126.711 -11.170 1.00 11.16 171 ASN B CA 1
ATOM 4718 C C . ASN C 1 119 ? -24.126 126.143 -9.918 1.00 12.24 171 ASN B C 1
ATOM 4719 O O . ASN C 1 119 ? -23.569 125.250 -9.263 1.00 12.01 171 ASN B O 1
ATOM 4724 N N . GLU C 1 120 ? -25.327 126.613 -9.588 1.00 13.06 172 GLU B N 1
ATOM 4725 C CA . GLU C 1 120 ? -26.017 126.073 -8.430 1.00 10.45 172 GLU B CA 1
ATOM 4726 C C . GLU C 1 120 ? -26.469 124.631 -8.629 1.00 11.58 172 GLU B C 1
ATOM 4727 O O . GLU C 1 120 ? -26.599 124.131 -9.759 1.00 12.53 172 GLU B O 1
ATOM 4733 N N . ILE C 1 121 ? -26.725 123.963 -7.507 1.00 11.70 173 ILE B N 1
ATOM 4734 C CA . ILE C 1 121 ? -27.288 122.619 -7.504 1.00 12.91 173 ILE B CA 1
ATOM 4735 C C . ILE C 1 121 ? -28.766 122.587 -7.916 1.00 12.77 173 ILE B C 1
ATOM 4736 O O . ILE C 1 121 ? -29.456 123.620 -7.917 1.00 14.21 173 ILE B O 1
ATOM 4741 N N . HIS C 1 122 ? -29.236 121.387 -8.241 1.00 13.45 174 HIS B N 1
ATOM 4742 C CA . HIS C 1 122 ? -30.645 121.114 -8.497 1.00 13.44 174 HIS B CA 1
ATOM 4743 C C . HIS C 1 122 ? -31.078 119.956 -7.597 1.00 14.06 174 HIS B C 1
ATOM 4744 O O . HIS C 1 122 ? -31.267 118.834 -8.055 1.00 15.92 174 HIS B O 1
ATOM 4751 N N . ALA C 1 123 ? -31.245 120.243 -6.311 1.00 14.37 175 ALA B N 1
ATOM 4752 C CA . ALA C 1 123 ? -31.562 119.204 -5.333 1.00 15.74 175 ALA B CA 1
ATOM 4753 C C . ALA C 1 123 ? -33.063 119.095 -5.060 1.00 18.75 175 ALA B C 1
ATOM 4754 O O . ALA C 1 123 ? -33.479 118.416 -4.121 1.00 19.55 175 ALA B O 1
ATOM 4756 N N . ASN C 1 124 ? -33.861 119.756 -5.894 1.00 16.45 176 ASN B N 1
ATOM 4757 C CA . ASN C 1 124 ? -35.319 119.725 -5.789 1.00 16.90 176 ASN B CA 1
ATOM 4758 C C . ASN C 1 124 ? -35.789 120.322 -4.465 1.00 19.31 176 ASN B C 1
ATOM 4759 O O . ASN C 1 124 ? -36.559 119.705 -3.721 1.00 23.20 176 ASN B O 1
ATOM 4764 N N . VAL C 1 125 ? -35.334 121.544 -4.207 1.00 16.83 177 VAL B N 1
ATOM 4765 C CA . VAL C 1 125 ? -35.604 122.251 -2.959 1.00 16.64 177 VAL B CA 1
ATOM 4766 C C . VAL C 1 125 ? -36.427 123.521 -3.195 1.00 19.03 177 VAL B C 1
ATOM 4767 O O . VAL C 1 125 ? -37.412 123.747 -2.500 1.00 17.99 177 VAL B O 1
ATOM 4771 N N . MET C 1 126 ? -36.037 124.330 -4.179 1.00 17.01 178 MET B N 1
ATOM 4772 C CA . MET C 1 126 ? -36.662 125.641 -4.406 1.00 16.16 178 MET B CA 1
ATOM 4773 C C . MET C 1 126 ? -37.694 125.602 -5.539 1.00 17.05 178 MET B C 1
ATOM 4774 O O . MET C 1 126 ? -37.394 125.107 -6.624 1.00 17.34 178 MET B O 1
ATOM 4779 N N . PRO C 1 127 ? -38.915 126.136 -5.309 1.00 17.58 179 PRO B N 1
ATOM 4780 C CA . PRO C 1 127 ? -39.410 126.810 -4.103 1.00 18.88 179 PRO B CA 1
ATOM 4781 C C . PRO C 1 127 ? -39.754 125.822 -3.000 1.00 15.78 179 PRO B C 1
ATOM 4782 O O . PRO C 1 127 ? -40.381 124.795 -3.267 1.00 18.13 179 PRO B O 1
ATOM 4786 N N . HIS C 1 128 ? -39.351 126.140 -1.776 1.00 18.45 180 HIS B N 1
ATOM 4787 C CA . HIS C 1 128 ? -39.641 125.275 -0.641 1.00 21.69 180 HIS B CA 1
ATOM 4788 C C . HIS C 1 128 ? -41.115 125.380 -0.256 1.00 22.80 180 HIS B C 1
ATOM 4789 O O . HIS C 1 128 ? -41.729 124.404 0.170 1.00 21.87 180 HIS B O 1
ATOM 4796 N N . SER C 1 129 ? -41.669 126.576 -0.422 1.00 20.81 181 SER B N 1
ATOM 4797 C CA . SER C 1 129 ? -43.071 126.843 -0.131 1.00 22.91 181 SER B CA 1
ATOM 4798 C C . SER C 1 129 ? -43.634 127.784 -1.183 1.00 20.27 181 SER B C 1
ATOM 4799 O O . SER C 1 129 ? -42.915 128.641 -1.683 1.00 19.11 181 SER B O 1
ATOM 4802 N N . THR C 1 130 ? -44.909 127.615 -1.520 1.00 20.88 182 THR B N 1
ATOM 4803 C CA . THR C 1 130 ? -45.605 128.592 -2.359 1.00 20.33 182 THR B CA 1
ATOM 4804 C C . THR C 1 130 ? -46.877 129.067 -1.668 1.00 26.34 182 THR B C 1
ATOM 4805 O O . THR C 1 130 ? -47.837 129.462 -2.326 1.00 22.93 182 THR B O 1
ATOM 4809 N N . THR C 1 131 ? -46.867 129.042 -0.340 1.00 21.58 183 THR B N 1
ATOM 4810 C CA . THR C 1 131 ? -48.026 129.457 0.441 1.00 21.80 183 THR B CA 1
ATOM 4811 C C . THR C 1 131 ? -48.428 130.889 0.099 1.00 22.36 183 THR B C 1
ATOM 4812 O O . THR C 1 131 ? -47.591 131.789 0.094 1.00 22.44 183 THR B O 1
ATOM 4816 N N . SER C 1 132 ? -49.716 131.050 -0.210 1.00 22.41 184 SER B N 1
ATOM 4817 C CA . SER C 1 132 ? -50.364 132.336 -0.514 1.00 25.61 184 SER B CA 1
ATOM 4818 C C . SER C 1 132 ? -50.101 132.803 -1.950 1.00 32.03 184 SER B C 1
ATOM 4819 O O . SER C 1 132 ? -50.642 133.825 -2.378 1.00 27.37 184 SER B O 1
ATOM 4822 N N . CYS C 1 133 ? -49.291 132.054 -2.697 1.00 27.76 185 CYS B N 1
ATOM 4823 C CA . CYS C 1 133 ? -49.053 132.366 -4.108 1.00 24.69 185 CYS B CA 1
ATOM 4824 C C . CYS C 1 133 ? -50.293 132.097 -4.951 1.00 25.62 185 CYS B C 1
ATOM 4825 O O . CYS C 1 133 ? -51.085 131.206 -4.650 1.00 25.86 185 CYS B O 1
ATOM 4828 N N . ALA C 1 134 ? -50.447 132.860 -6.028 1.00 33.30 186 ALA B N 1
ATOM 4829 C CA . ALA C 1 134 ? -51.560 132.663 -6.946 1.00 28.09 186 ALA B CA 1
ATOM 4830 C C . ALA C 1 134 ? -51.571 131.261 -7.547 1.00 31.67 186 ALA B C 1
ATOM 4831 O O . ALA C 1 134 ? -52.631 130.659 -7.714 1.00 33.26 186 ALA B O 1
ATOM 4833 N N . SER C 1 135 ? -50.388 130.745 -7.879 1.00 30.41 187 SER B N 1
ATOM 4834 C CA . SER C 1 135 ? -50.262 129.392 -8.409 1.00 33.93 187 SER B CA 1
ATOM 4835 C C . SER C 1 135 ? -49.265 128.589 -7.589 1.00 20.53 187 SER B C 1
ATOM 4836 O O . SER C 1 135 ? -48.472 129.151 -6.838 1.00 24.71 187 SER B O 1
ATOM 4839 N N . ARG C 1 136 ? -49.317 127.273 -7.746 1.00 30.19 188 ARG B N 1
ATOM 4840 C CA . ARG C 1 136 ? -48.441 126.382 -7.005 1.00 27.43 188 ARG B CA 1
ATOM 4841 C C . ARG C 1 136 ? -47.319 125.860 -7.885 1.00 29.65 188 ARG B C 1
ATOM 4842 O O . ARG C 1 136 ? -47.417 125.865 -9.111 1.00 30.00 188 ARG B O 1
ATOM 4850 N N . ALA C 1 137 ? -46.251 125.409 -7.241 1.00 23.78 189 ALA B N 1
ATOM 4851 C CA . ALA C 1 137 ? -45.152 124.759 -7.934 1.00 23.22 189 ALA B CA 1
ATOM 4852 C C . ALA C 1 137 ? -44.451 123.805 -6.979 1.00 24.13 189 ALA B C 1
ATOM 4853 O O . ALA C 1 137 ? -44.461 124.011 -5.764 1.00 26.21 189 ALA B O 1
ATOM 4855 N N . ASP C 1 138 ? -43.851 122.759 -7.534 1.00 27.46 190 ASP B N 1
ATOM 4856 C CA . ASP C 1 138 ? -43.115 121.785 -6.736 1.00 30.98 190 ASP B CA 1
ATOM 4857 C C . ASP C 1 138 ? -41.670 122.215 -6.554 1.00 27.49 190 ASP B C 1
ATOM 4858 O O . ASP C 1 138 ? -41.109 122.880 -7.431 1.00 24.11 190 ASP B O 1
ATOM 4863 N N . PRO C 1 139 ? -41.059 121.833 -5.418 1.00 22.87 191 PRO B N 1
ATOM 4864 C CA . PRO C 1 139 ? -39.626 122.080 -5.230 1.00 18.07 191 PRO B CA 1
ATOM 4865 C C . PRO C 1 139 ? -38.847 121.581 -6.436 1.00 18.73 191 PRO B C 1
ATOM 4866 O O . PRO C 1 139 ? -39.113 120.484 -6.931 1.00 21.54 191 PRO B O 1
ATOM 4870 N N . GLY C 1 140 ? -37.929 122.409 -6.918 1.00 17.55 192 GLY B N 1
ATOM 4871 C CA . GLY C 1 140 ? -37.190 122.128 -8.134 1.00 19.12 192 GLY B CA 1
ATOM 4872 C C . GLY C 1 140 ? -37.560 123.085 -9.251 1.00 19.30 192 GLY B C 1
ATOM 4873 O O . GLY C 1 140 ? -36.746 123.387 -10.116 1.00 17.57 192 GLY B O 1
ATOM 4874 N N . ALA C 1 141 ? -38.788 123.590 -9.223 1.00 18.66 193 ALA B N 1
ATOM 4875 C CA . ALA C 1 141 ? -39.293 124.386 -10.335 1.00 19.49 193 ALA B CA 1
ATOM 4876 C C . ALA C 1 141 ? -38.493 125.660 -10.587 1.00 14.83 193 ALA B C 1
ATOM 4877 O O . ALA C 1 141 ? -38.411 126.133 -11.724 1.00 19.16 193 ALA B O 1
ATOM 4879 N N . ALA C 1 142 ? -37.898 126.216 -9.535 1.00 15.73 194 ALA B N 1
ATOM 4880 C CA . ALA C 1 142 ? -37.193 127.489 -9.634 1.00 15.49 194 ALA B CA 1
ATOM 4881 C C . ALA C 1 142 ? -35.694 127.329 -9.886 1.00 12.38 194 ALA B C 1
ATOM 4882 O O . ALA C 1 142 ? -34.990 128.314 -10.078 1.00 13.05 194 ALA B O 1
ATOM 4884 N N . GLU C 1 143 ? -35.213 126.092 -9.879 1.00 14.11 195 GLU B N 1
ATOM 4885 C CA . GLU C 1 143 ? -33.774 125.841 -9.871 1.00 15.15 195 GLU B CA 1
ATOM 4886 C C . GLU C 1 143 ? -33.173 125.813 -11.267 1.00 15.23 195 GLU B C 1
ATOM 4887 O O . GLU C 1 143 ? -33.886 125.632 -12.256 1.00 15.64 195 GLU B O 1
ATOM 4893 N N . VAL C 1 144 ? -31.860 126.006 -11.354 1.00 14.92 196 VAL B N 1
ATOM 4894 C CA . VAL C 1 144 ? -31.193 125.845 -12.639 1.00 13.53 196 VAL B CA 1
ATOM 4895 C C . VAL C 1 144 ? -31.518 124.457 -13.192 1.00 13.95 196 VAL B C 1
ATOM 4896 O O . VAL C 1 144 ? -31.629 123.485 -12.438 1.00 16.20 196 VAL B O 1
ATOM 4900 N N . ALA C 1 145 ? -31.690 124.370 -14.507 1.00 14.79 197 ALA B N 1
ATOM 4901 C CA . ALA C 1 145 ? -32.042 123.111 -15.159 1.00 14.83 197 ALA B CA 1
ATOM 4902 C C . ALA C 1 145 ? -31.025 122.035 -14.829 1.00 13.92 197 ALA B C 1
ATOM 4903 O O . ALA C 1 145 ? -29.837 122.314 -14.706 1.00 13.24 197 ALA B O 1
ATOM 4905 N N . LYS C 1 146 ? -31.503 120.810 -14.666 1.00 15.14 198 LYS B N 1
ATOM 4906 C CA . LYS C 1 146 ? -30.624 119.708 -14.305 1.00 14.82 198 LYS B CA 1
ATOM 4907 C C . LYS C 1 146 ? -29.444 119.586 -15.270 1.00 14.59 198 LYS B C 1
ATOM 4908 O O . LYS C 1 146 ? -28.342 119.248 -14.856 1.00 13.38 198 LYS B O 1
ATOM 4914 N N . SER C 1 147 ? -29.667 119.882 -16.547 1.00 13.18 199 SER B N 1
ATOM 4915 C CA . SER C 1 147 ? -28.623 119.714 -17.557 1.00 11.78 199 SER B CA 1
ATOM 4916 C C . SER C 1 147 ? -27.452 120.678 -17.396 1.00 12.27 199 SER B C 1
ATOM 4917 O O . SER C 1 147 ? -26.394 120.450 -17.982 1.00 13.88 199 SER B O 1
ATOM 4920 N N . ILE C 1 148 ? -27.629 121.736 -16.599 1.00 11.83 200 ILE B N 1
ATOM 4921 C CA . ILE C 1 148 ? -26.543 122.673 -16.311 1.00 12.43 200 ILE B CA 1
ATOM 4922 C C . ILE C 1 148 ? -26.250 122.767 -14.808 1.00 11.54 200 ILE B C 1
ATOM 4923 O O . ILE C 1 148 ? -25.570 123.692 -14.361 1.00 14.04 200 ILE B O 1
ATOM 4928 N N . GLU C 1 149 ? -26.736 121.795 -14.040 1.00 12.78 201 GLU B N 1
ATOM 4929 C CA . GLU C 1 149 ? -26.477 121.750 -12.601 1.00 14.23 201 GLU B CA 1
ATOM 4930 C C . GLU C 1 149 ? -24.987 121.814 -12.282 1.00 12.32 201 GLU B C 1
ATOM 4931 O O . GLU C 1 149 ? -24.174 121.192 -12.960 1.00 12.97 201 GLU B O 1
ATOM 4937 N N . GLY C 1 150 ? -24.642 122.575 -11.247 1.00 10.51 202 GLY B N 1
ATOM 4938 C CA . GLY C 1 150 ? -23.306 122.560 -10.686 1.00 10.97 202 GLY B CA 1
ATOM 4939 C C . GLY C 1 150 ? -23.305 122.025 -9.265 1.00 10.06 202 GLY B C 1
ATOM 4940 O O . GLY C 1 150 ? -24.116 121.174 -8.904 1.00 12.33 202 GLY B O 1
ATOM 4941 N N . PHE C 1 151 ? -22.386 122.542 -8.460 1.00 10.21 203 PHE B N 1
ATOM 4942 C CA . PHE C 1 151 ? -22.213 122.079 -7.085 1.00 11.23 203 PHE B CA 1
ATOM 4943 C C . PHE C 1 151 ? -22.437 123.178 -6.051 1.00 12.83 203 PHE B C 1
ATOM 4944 O O . PHE C 1 151 ? -22.333 122.924 -4.854 1.00 13.99 203 PHE B O 1
ATOM 4952 N N . ALA C 1 152 ? -22.724 124.401 -6.494 1.00 12.66 204 ALA B N 1
ATOM 4953 C CA . ALA C 1 152 ? -22.824 125.519 -5.562 1.00 12.30 204 ALA B CA 1
ATOM 4954 C C . ALA C 1 152 ? -24.163 125.540 -4.828 1.00 11.97 204 ALA B C 1
ATOM 4955 O O . ALA C 1 152 ? -25.222 125.306 -5.404 1.00 12.29 204 ALA B O 1
ATOM 4957 N N . MET C 1 153 ? -24.100 125.814 -3.531 1.00 11.26 205 MET B N 1
ATOM 4958 C CA . MET C 1 153 ? -25.295 125.935 -2.721 1.00 11.49 205 MET B CA 1
ATOM 4959 C C . MET C 1 153 ? -26.143 127.125 -3.184 1.00 14.06 205 MET B C 1
ATOM 4960 O O . MET C 1 153 ? -25.613 128.087 -3.737 1.00 13.55 205 MET B O 1
ATOM 4965 N N . TYR C 1 154 ? -27.457 127.030 -2.978 1.00 12.94 206 TYR B N 1
ATOM 4966 C CA . TYR C 1 154 ? -28.388 128.131 -3.285 1.00 13.88 206 TYR B CA 1
ATOM 4967 C C . TYR C 1 154 ? -27.883 129.449 -2.711 1.00 15.22 206 TYR B C 1
ATOM 4968 O O . TYR C 1 154 ? -27.268 129.478 -1.643 1.00 14.47 206 TYR B O 1
ATOM 4977 N N . ALA C 1 155 ? -28.145 130.547 -3.413 1.00 15.82 207 ALA B N 1
ATOM 4978 C CA . ALA C 1 155 ? -27.586 131.836 -3.024 1.00 14.21 207 ALA B CA 1
ATOM 4979 C C . ALA C 1 155 ? -28.126 132.326 -1.679 1.00 13.89 207 ALA B C 1
ATOM 4980 O O . ALA C 1 155 ? -27.406 132.994 -0.936 1.00 16.01 207 ALA B O 1
ATOM 4982 N N . GLY C 1 156 ? -29.383 132.001 -1.389 1.00 16.52 208 GLY B N 1
ATOM 4983 C CA . GLY C 1 156 ? -30.023 132.447 -0.160 1.00 17.05 208 GLY B CA 1
ATOM 4984 C C . GLY C 1 156 ? -31.401 131.834 -0.008 1.00 17.69 208 GLY B C 1
ATOM 4985 O O . GLY C 1 156 ? -31.871 131.111 -0.884 1.00 16.95 208 GLY B O 1
ATOM 4986 N N . TYR C 1 157 ? -32.052 132.119 1.118 1.00 19.23 209 TYR B N 1
ATOM 4987 C CA . TYR C 1 157 ? -33.377 131.593 1.399 1.00 18.18 209 TYR B CA 1
ATOM 4988 C C . TYR C 1 157 ? -34.074 132.510 2.400 1.00 20.26 209 TYR B C 1
ATOM 4989 O O . TYR C 1 157 ? -33.493 132.869 3.421 1.00 20.17 209 TYR B O 1
ATOM 4998 N N . LEU C 1 158 ? -35.312 132.884 2.077 1.00 20.37 210 LEU B N 1
ATOM 4999 C CA . LEU C 1 158 ? -36.057 133.915 2.808 1.00 22.24 210 LEU B CA 1
ATOM 5000 C C . LEU C 1 158 ? -35.309 135.249 2.716 1.00 21.57 210 LEU B C 1
ATOM 5001 O O . LEU C 1 158 ? -34.251 135.340 2.096 1.00 20.32 210 LEU B O 1
ATOM 5006 N N . THR C 1 159 ? -35.854 136.312 3.299 1.00 24.12 211 THR B N 1
ATOM 5007 C CA . THR C 1 159 ? -35.216 137.615 3.136 1.00 21.18 211 THR B CA 1
ATOM 5008 C C . THR C 1 159 ? -33.883 137.696 3.861 1.00 19.63 211 THR B C 1
ATOM 5009 O O . THR C 1 159 ? -32.983 138.418 3.449 1.00 17.93 211 THR B O 1
ATOM 5013 N N . HIS C 1 160 ? -33.754 136.946 4.946 1.00 21.77 212 HIS B N 1
ATOM 5014 C CA . HIS C 1 160 ? -32.551 137.004 5.758 1.00 23.03 212 HIS B CA 1
ATOM 5015 C C . HIS C 1 160 ? -32.562 135.833 6.721 1.00 15.40 212 HIS B C 1
ATOM 5016 O O . HIS C 1 160 ? -33.576 135.152 6.875 1.00 21.66 212 HIS B O 1
ATOM 5023 N N . CYS C 1 161 ? -31.412 135.607 7.348 1.00 19.72 213 CYS B N 1
ATOM 5024 C CA . CYS C 1 161 ? -31.224 134.512 8.288 1.00 23.11 213 CYS B CA 1
ATOM 5025 C C . CYS C 1 161 ? -30.563 135.013 9.577 1.00 20.35 213 CYS B C 1
ATOM 5026 O O . CYS C 1 161 ? -29.536 135.689 9.516 1.00 19.99 213 CYS B O 1
ATOM 5029 N N . PRO C 1 162 ? -31.153 134.696 10.750 1.00 19.73 214 PRO B N 1
ATOM 5030 C CA . PRO C 1 162 ? -32.390 133.934 10.958 1.00 23.61 214 PRO B CA 1
ATOM 5031 C C . PRO C 1 162 ? -33.615 134.764 10.603 1.00 21.31 214 PRO B C 1
ATOM 5032 O O . PRO C 1 162 ? -33.667 135.929 10.986 1.00 26.90 214 PRO B O 1
ATOM 5036 N N . TYR C 1 163 ? -34.576 134.183 9.896 1.00 24.18 215 TYR B N 1
ATOM 5037 C CA . TYR C 1 163 ? -35.699 134.966 9.403 1.00 22.28 215 TYR B CA 1
ATOM 5038 C C . TYR C 1 163 ? -36.625 135.382 10.544 1.00 31.62 215 TYR B C 1
ATOM 5039 O O . TYR C 1 163 ? -37.170 136.486 10.531 1.00 28.75 215 TYR B O 1
ATOM 5048 N N . ASN C 1 164 ? -36.811 134.491 11.516 1.00 26.38 216 ASN B N 1
ATOM 5049 C CA . ASN C 1 164 ? -37.590 134.815 12.712 1.00 25.64 216 ASN B CA 1
ATOM 5050 C C . ASN C 1 164 ? -36.849 134.371 13.974 1.00 33.71 216 ASN B C 1
ATOM 5051 O O . ASN C 1 164 ? -35.840 133.671 13.894 1.00 28.23 216 ASN B O 1
ATOM 5056 N N . VAL C 1 165 ? -37.347 134.786 15.134 1.00 31.59 217 VAL B N 1
ATOM 5057 C CA . VAL C 1 165 ? -36.653 134.532 16.394 1.00 28.84 217 VAL B CA 1
ATOM 5058 C C . VAL C 1 165 ? -36.607 133.041 16.722 1.00 24.23 217 VAL B C 1
ATOM 5059 O O . VAL C 1 165 ? -35.711 132.588 17.434 1.00 30.23 217 VAL B O 1
ATOM 5063 N N . ASN C 1 166 ? -37.559 132.280 16.196 1.00 24.02 218 ASN B N 1
ATOM 5064 C CA . ASN C 1 166 ? -37.616 130.854 16.470 1.00 22.86 218 ASN B CA 1
ATOM 5065 C C . ASN C 1 166 ? -36.474 130.111 15.780 1.00 32.27 218 ASN B C 1
ATOM 5066 O O . ASN C 1 166 ? -35.945 129.146 16.326 1.00 27.74 218 ASN B O 1
ATOM 5071 N N . VAL C 1 167 ? -36.094 130.563 14.588 1.00 32.35 219 VAL B N 1
ATOM 5072 C CA . VAL C 1 167 ? -34.925 130.007 13.909 1.00 28.02 219 VAL B CA 1
ATOM 5073 C C . VAL C 1 167 ? -33.704 130.149 14.814 1.00 26.78 219 VAL B C 1
ATOM 5074 O O . VAL C 1 167 ? -32.980 129.180 15.061 1.00 26.52 219 VAL B O 1
ATOM 5078 N N . TYR C 1 168 ? -33.493 131.351 15.335 1.00 25.27 220 TYR B N 1
ATOM 5079 C CA . TYR C 1 168 ? -32.343 131.607 16.182 1.00 29.36 220 TYR B CA 1
ATOM 5080 C C . TYR C 1 168 ? -32.432 130.871 17.526 1.00 30.66 220 TYR B C 1
ATOM 5081 O O . TYR C 1 168 ? -31.484 130.206 17.929 1.00 30.99 220 TYR B O 1
ATOM 5090 N N . ARG C 1 169 ? -33.566 130.973 18.211 1.00 31.46 221 ARG B N 1
ATOM 5091 C CA . ARG C 1 169 ? -33.652 130.486 19.590 1.00 30.42 221 ARG B CA 1
ATOM 5092 C C . ARG C 1 169 ? -33.830 128.976 19.720 1.00 32.81 221 ARG B C 1
ATOM 5093 O O . ARG C 1 169 ? -33.398 128.386 20.711 1.00 35.15 221 ARG B O 1
ATOM 5101 N N . GLN C 1 170 ? -34.463 128.353 18.734 1.00 24.56 222 GLN B N 1
ATOM 5102 C CA . GLN C 1 170 ? -34.823 126.946 18.834 1.00 25.47 222 GLN B CA 1
ATOM 5103 C C . GLN C 1 170 ? -33.919 126.023 18.018 1.00 27.44 222 GLN B C 1
ATOM 5104 O O . GLN C 1 170 ? -33.808 124.837 18.332 1.00 29.04 222 GLN B O 1
ATOM 5110 N N . ASP C 1 171 ? -33.296 126.558 16.969 1.00 30.24 223 ASP B N 1
ATOM 5111 C CA . ASP C 1 171 ? -32.396 125.761 16.133 1.00 26.49 223 ASP B CA 1
ATOM 5112 C C . ASP C 1 171 ? -30.932 126.174 16.320 1.00 24.14 223 ASP B C 1
ATOM 5113 O O . ASP C 1 171 ? -30.075 125.316 16.519 1.00 26.08 223 ASP B O 1
ATOM 5118 N N . MET C 1 172 ? -30.640 127.472 16.280 1.00 22.02 224 MET B N 1
ATOM 5119 C CA . MET C 1 172 ? -29.256 127.946 16.307 1.00 20.80 224 MET B CA 1
ATOM 5120 C C . MET C 1 172 ? -28.579 127.936 17.687 1.00 26.73 224 MET B C 1
ATOM 5121 O O . MET C 1 172 ? -27.602 127.222 17.875 1.00 26.58 224 MET B O 1
ATOM 5126 N N . VAL C 1 173 ? -29.064 128.728 18.643 1.00 28.35 225 VAL B N 1
ATOM 5127 C CA . VAL C 1 173 ? -28.324 128.902 19.898 1.00 28.05 225 VAL B CA 1
ATOM 5128 C C . VAL C 1 173 ? -28.212 127.607 20.704 1.00 23.05 225 VAL B C 1
ATOM 5129 O O . VAL C 1 173 ? -27.273 127.448 21.480 1.00 30.36 225 VAL B O 1
ATOM 5133 N N . THR C 1 174 ? -29.158 126.691 20.522 1.00 24.49 226 THR B N 1
ATOM 5134 C CA . THR C 1 174 ? -29.139 125.416 21.237 1.00 23.95 226 THR B CA 1
ATOM 5135 C C . THR C 1 174 ? -28.389 124.325 20.457 1.00 24.11 226 THR B C 1
ATOM 5136 O O . THR C 1 174 ? -28.408 123.155 20.842 1.00 24.83 226 THR B O 1
ATOM 5140 N N . ASP C 1 175 ? -27.740 124.719 19.363 1.00 26.18 227 ASP B N 1
ATOM 5141 C CA . ASP C 1 175 ? -26.901 123.813 18.571 1.00 26.90 227 ASP B CA 1
ATOM 5142 C C . ASP C 1 175 ? -25.503 123.840 19.167 1.00 20.43 227 ASP B C 1
ATOM 5143 O O . ASP C 1 175 ? -24.870 124.890 19.234 1.00 22.82 227 ASP B O 1
ATOM 5148 N N . LYS C 1 176 ? -25.021 122.680 19.605 1.00 21.42 228 LYS B N 1
ATOM 5149 C CA . LYS C 1 176 ? -23.733 122.605 20.279 1.00 23.43 228 LYS B CA 1
ATOM 5150 C C . LYS C 1 176 ? -22.573 123.022 19.377 1.00 21.94 228 LYS B C 1
ATOM 5151 O O . LYS C 1 176 ? -21.499 123.337 19.870 1.00 22.28 228 LYS B O 1
ATOM 5157 N N . GLU C 1 177 ? -22.788 123.055 18.062 1.00 22.56 229 GLU B N 1
ATOM 5158 C CA . GLU C 1 177 ? -21.747 123.544 17.154 1.00 20.16 229 GLU B CA 1
ATOM 5159 C C . GLU C 1 177 ? -21.856 125.040 16.857 1.00 21.14 229 GLU B C 1
ATOM 5160 O O . GLU C 1 177 ? -20.943 125.628 16.278 1.00 20.54 229 GLU B O 1
ATOM 5166 N N . PHE C 1 178 ? -22.965 125.653 17.260 1.00 22.06 230 PHE B N 1
ATOM 5167 C CA . PHE C 1 178 ? -23.158 127.081 17.042 1.00 24.79 230 PHE B CA 1
ATOM 5168 C C . PHE C 1 178 ? -22.546 127.878 18.185 1.00 27.28 230 PHE B C 1
ATOM 5169 O O . PHE C 1 178 ? -22.580 127.451 19.337 1.00 30.07 230 PHE B O 1
ATOM 5177 N N . ASP C 1 179 ? -21.975 129.028 17.844 1.00 24.88 231 ASP B N 1
ATOM 5178 C CA . ASP C 1 179 ? -21.455 129.976 18.822 1.00 26.88 231 ASP B CA 1
ATOM 5179 C C . ASP C 1 179 ? -21.786 131.393 18.358 1.00 31.05 231 ASP B C 1
ATOM 5180 O O . ASP C 1 179 ? -21.392 131.804 17.267 1.00 29.76 231 ASP B O 1
ATOM 5185 N N . SER C 1 180 ? -22.507 132.140 19.188 1.00 30.88 232 SER B N 1
ATOM 5186 C CA . SER C 1 180 ? -23.067 133.418 18.764 1.00 27.77 232 SER B CA 1
ATOM 5187 C C . SER C 1 180 ? -22.001 134.490 18.550 1.00 26.68 232 SER B C 1
ATOM 5188 O O . SER C 1 180 ? -22.271 135.530 17.942 1.00 29.97 232 SER B O 1
ATOM 5191 N N . THR C 1 181 ? -20.791 134.246 19.043 1.00 27.82 233 THR B N 1
ATOM 5192 C CA . THR C 1 181 ? -19.689 135.179 18.836 1.00 24.75 233 THR B CA 1
ATOM 5193 C C . THR C 1 181 ? -18.965 134.873 17.527 1.00 30.63 233 THR B C 1
ATOM 5194 O O . THR C 1 181 ? -18.696 135.776 16.732 1.00 29.38 233 THR B O 1
ATOM 5198 N N . VAL C 1 182 ? -18.644 133.603 17.301 1.00 27.54 234 VAL B N 1
ATOM 5199 C CA . VAL C 1 182 ? -18.038 133.203 16.038 1.00 26.39 234 VAL B CA 1
ATOM 5200 C C . VAL C 1 182 ? -19.004 133.520 14.895 1.00 22.28 234 VAL B C 1
ATOM 5201 O O . VAL C 1 182 ? -18.589 133.972 13.822 1.00 25.31 234 VAL B O 1
ATOM 5205 N N . CYS C 1 183 ? -20.289 133.295 15.150 1.00 22.27 235 CYS B N 1
ATOM 5206 C CA . CYS C 1 183 ? -21.342 133.496 14.157 1.00 19.82 235 CYS B CA 1
ATOM 5207 C C . CYS C 1 183 ? -22.102 134.808 14.382 1.00 22.42 235 CYS B C 1
ATOM 5208 O O . CYS C 1 183 ? -23.320 134.848 14.223 1.00 24.11 235 CYS B O 1
ATOM 5211 N N . ASN C 1 184 ? -21.396 135.870 14.748 1.00 25.41 236 ASN B N 1
ATOM 5212 C CA . ASN C 1 184 ? -22.069 137.124 15.102 1.00 26.93 236 ASN B CA 1
ATOM 5213 C C . ASN C 1 184 ? -22.588 137.892 13.883 1.00 33.79 236 ASN B C 1
ATOM 5214 O O . ASN C 1 184 ? -23.108 139.000 14.014 1.00 30.01 236 ASN B O 1
ATOM 5219 N N . PHE C 1 185 ? -22.435 137.297 12.703 1.00 25.76 237 PHE B N 1
ATOM 5220 C CA . PHE C 1 185 ? -22.932 137.872 11.455 1.00 22.46 237 PHE B CA 1
ATOM 5221 C C . PHE C 1 185 ? -24.213 137.177 11.006 1.00 22.40 237 PHE B C 1
ATOM 5222 O O . PHE C 1 185 ? -24.740 137.469 9.932 1.00 26.44 237 PHE B O 1
ATOM 5230 N N . VAL C 1 186 ? -24.716 136.255 11.817 1.00 22.15 238 VAL B N 1
ATOM 5231 C CA . VAL C 1 186 ? -25.959 135.575 11.499 1.00 23.58 238 VAL B CA 1
ATOM 5232 C C . VAL C 1 186 ? -26.762 135.343 12.784 1.00 30.31 238 VAL B C 1
ATOM 5233 O O . VAL C 1 186 ? -27.078 134.215 13.155 1.00 29.53 238 VAL B O 1
ATOM 5237 N N . THR C 1 187 ? -27.105 136.444 13.453 1.00 28.05 239 THR B N 1
ATOM 5238 C CA . THR C 1 187 ? -27.870 136.386 14.695 1.00 33.84 239 THR B CA 1
ATOM 5239 C C . THR C 1 187 ? -29.157 137.200 14.615 1.00 38.89 239 THR B C 1
ATOM 5240 O O . THR C 1 187 ? -29.423 137.882 13.624 1.00 32.31 239 THR B O 1
ATOM 5244 N N . GLU C 1 188 ? -29.947 137.106 15.678 1.00 37.43 240 GLU B N 1
ATOM 5245 C CA . GLU C 1 188 ? -31.146 137.916 15.855 1.00 37.39 240 GLU B CA 1
ATOM 5246 C C . GLU C 1 188 ? -30.892 139.399 15.588 1.00 37.46 240 GLU B C 1
ATOM 5247 O O . GLU C 1 188 ? -31.613 140.037 14.819 1.00 41.60 240 GLU B O 1
ATOM 5253 N N . SER C 1 189 ? -29.861 139.939 16.231 1.00 35.30 241 SER B N 1
ATOM 5254 C CA . SER C 1 189 ? -29.584 141.370 16.186 1.00 39.52 241 SER B CA 1
ATOM 5255 C C . SER C 1 189 ? -28.815 141.776 14.934 1.00 41.06 241 SER B C 1
ATOM 5256 O O . SER C 1 189 ? -28.850 142.938 14.529 1.00 39.48 241 SER B O 1
ATOM 5259 N N . ASN C 1 190 ? -28.116 140.820 14.329 1.00 34.93 242 ASN B N 1
ATOM 5260 C CA . ASN C 1 190 ? -27.324 141.087 13.135 1.00 32.68 242 ASN B CA 1
ATOM 5261 C C . ASN C 1 190 ? -27.483 139.957 12.119 1.00 33.03 242 ASN B C 1
ATOM 5262 O O . ASN C 1 190 ? -26.586 139.124 11.962 1.00 29.69 242 ASN B O 1
ATOM 5267 N N . PRO C 1 191 ? -28.637 139.919 11.435 1.00 29.15 243 PRO B N 1
ATOM 5268 C CA . PRO C 1 191 ? -28.941 138.848 10.480 1.00 27.39 243 PRO B CA 1
ATOM 5269 C C . PRO C 1 191 ? -28.097 138.917 9.212 1.00 30.21 243 PRO B C 1
ATOM 5270 O O . PRO C 1 191 ? -27.565 139.970 8.868 1.00 25.80 243 PRO B O 1
ATOM 5274 N N . LEU C 1 192 ? -27.981 137.779 8.537 1.00 26.18 244 LEU B N 1
ATOM 5275 C CA . LEU C 1 192 ? -27.307 137.700 7.250 1.00 23.26 244 LEU B CA 1
ATOM 5276 C C . LEU C 1 192 ? -28.354 137.958 6.168 1.00 15.20 244 LEU B C 1
ATOM 5277 O O . LEU C 1 192 ? -29.353 137.250 6.085 1.00 19.29 244 LEU B O 1
ATOM 5282 N N . ARG C 1 193 ? -28.125 138.987 5.358 1.00 21.52 245 ARG B N 1
ATOM 5283 C CA . ARG C 1 193 ? -29.139 139.487 4.429 1.00 23.60 245 ARG B CA 1
ATOM 5284 C C . ARG C 1 193 ? -29.073 138.850 3.040 1.00 18.88 245 ARG B C 1
ATOM 5285 O O . ARG C 1 193 ? -28.035 138.902 2.388 1.00 21.56 245 ARG B O 1
ATOM 5293 N N . PHE C 1 194 ? -30.189 138.289 2.587 1.00 19.75 246 PHE B N 1
ATOM 5294 C CA . PHE C 1 194 ? -30.328 137.843 1.197 1.00 20.07 246 PHE B CA 1
ATOM 5295 C C . PHE C 1 194 ? -30.969 138.984 0.408 1.00 22.32 246 PHE B C 1
ATOM 5296 O O . PHE C 1 194 ? -30.366 139.546 -0.509 1.00 21.86 246 PHE B O 1
ATOM 5304 N N . LEU C 1 195 ? -32.197 139.322 0.791 1.00 21.48 247 LEU B N 1
ATOM 5305 C CA . LEU C 1 195 ? -32.882 140.497 0.273 1.00 23.20 247 LEU B CA 1
ATOM 5306 C C . LEU C 1 195 ? -32.887 141.552 1.367 1.00 25.35 247 LEU B C 1
ATOM 5307 O O . LEU C 1 195 ? -33.637 141.448 2.343 1.00 26.72 247 LEU B O 1
ATOM 5312 N N . ASP C 1 196 ? -32.023 142.547 1.213 1.00 22.93 248 ASP B N 1
ATOM 5313 C CA . ASP C 1 196 ? -31.817 143.539 2.252 1.00 27.06 248 ASP B CA 1
ATOM 5314 C C . ASP C 1 196 ? -32.912 144.583 2.175 1.00 32.92 248 ASP B C 1
ATOM 5315 O O . ASP C 1 196 ? -32.799 145.579 1.462 1.00 28.92 248 ASP B O 1
ATOM 5320 N N . THR C 1 197 ? -33.968 144.334 2.935 1.00 32.97 249 THR B N 1
ATOM 5321 C CA . THR C 1 197 ? -35.119 145.217 2.987 1.00 35.71 249 THR B CA 1
ATOM 5322 C C . THR C 1 197 ? -34.774 146.555 3.641 1.00 41.26 249 THR B C 1
ATOM 5323 O O . THR C 1 197 ? -35.566 147.492 3.607 1.00 43.85 249 THR B O 1
ATOM 5327 N N . THR C 1 198 ? -33.594 146.634 4.246 1.00 40.26 250 THR B N 1
ATOM 5328 C CA . THR C 1 198 ? -33.126 147.860 4.881 1.00 37.50 250 THR B CA 1
ATOM 5329 C C . THR C 1 198 ? -32.586 148.846 3.838 1.00 43.65 250 THR B C 1
ATOM 5330 O O . THR C 1 198 ? -32.453 150.040 4.112 1.00 42.73 250 THR B O 1
ATOM 5334 N N . GLN C 1 199 ? -32.311 148.345 2.636 1.00 38.77 251 GLN B N 1
ATOM 5335 C CA . GLN C 1 199 ? -31.744 149.159 1.561 1.00 37.23 251 GLN B CA 1
ATOM 5336 C C . GLN C 1 199 ? -32.657 149.172 0.346 1.00 36.67 251 GLN B C 1
ATOM 5337 O O . GLN C 1 199 ? -32.488 148.380 -0.585 1.00 32.37 251 GLN B O 1
ATOM 5343 N N . ARG C 1 200 ? -33.623 150.082 0.354 1.00 39.73 252 ARG B N 1
ATOM 5344 C CA . ARG C 1 200 ? -34.595 150.156 -0.725 1.00 39.05 252 ARG B CA 1
ATOM 5345 C C . ARG C 1 200 ? -33.964 150.717 -1.985 1.00 31.52 252 ARG B C 1
ATOM 5346 O O . ARG C 1 200 ? -33.058 151.550 -1.929 1.00 41.33 252 ARG B O 1
ATOM 5354 N N . GLN C 1 201 ? -34.450 150.233 -3.122 1.00 32.23 253 GLN B N 1
ATOM 5355 C CA . GLN C 1 201 ? -33.961 150.651 -4.426 1.00 32.03 253 GLN B CA 1
ATOM 5356 C C . GLN C 1 201 ? -35.107 151.207 -5.255 1.00 33.58 253 GLN B C 1
ATOM 5357 O O . GLN C 1 201 ? -36.274 151.069 -4.888 1.00 30.43 253 GLN B O 1
ATOM 5363 N N . SER C 1 202 ? -34.767 151.830 -6.376 1.00 37.64 254 SER B N 1
ATOM 5364 C CA . SER C 1 202 ? -35.766 152.464 -7.225 1.00 39.60 254 SER B CA 1
ATOM 5365 C C . SER C 1 202 ? -36.647 151.429 -7.919 1.00 37.55 254 SER B C 1
ATOM 5366 O O . SER C 1 202 ? -37.762 151.741 -8.335 1.00 28.12 254 SER B O 1
ATOM 5369 N N . THR C 1 203 ? -36.147 150.200 -8.028 1.00 37.93 255 THR B N 1
ATOM 5370 C CA . THR C 1 203 ? -36.819 149.161 -8.806 1.00 30.83 255 THR B CA 1
ATOM 5371 C C . THR C 1 203 ? -37.425 148.052 -7.936 1.00 35.87 255 THR B C 1
ATOM 5372 O O . THR C 1 203 ? -38.198 147.226 -8.425 1.00 30.51 255 THR B O 1
ATOM 5376 N N . GLN C 1 204 ? -37.082 148.038 -6.652 1.00 31.04 256 GLN B N 1
ATOM 5377 C CA . GLN C 1 204 ? -37.684 147.097 -5.713 1.00 31.42 256 GLN B CA 1
ATOM 5378 C C . GLN C 1 204 ? -37.363 147.516 -4.283 1.00 33.74 256 GLN B C 1
ATOM 5379 O O . GLN C 1 204 ? -36.380 148.218 -4.044 1.00 30.31 256 GLN B O 1
ATOM 5385 N N . PRO C 1 205 ? -38.184 147.075 -3.320 1.00 32.33 257 PRO B N 1
ATOM 5386 C CA . PRO C 1 205 ? -38.033 147.514 -1.929 1.00 40.39 257 PRO B CA 1
ATOM 5387 C C . PRO C 1 205 ? -36.937 146.766 -1.164 1.00 39.83 257 PRO B C 1
ATOM 5388 O O . PRO C 1 205 ? -37.048 146.564 0.047 1.00 37.70 257 PRO B O 1
ATOM 5392 N N . TYR C 1 206 ? -35.879 146.375 -1.868 1.00 34.85 258 TYR B N 1
ATOM 5393 C CA . TYR C 1 206 ? -34.740 145.728 -1.230 1.00 29.06 258 TYR B CA 1
ATOM 5394 C C . TYR C 1 206 ? -33.530 145.746 -2.151 1.00 27.23 258 TYR B C 1
ATOM 5395 O O . TYR C 1 206 ? -33.650 146.026 -3.343 1.00 28.75 258 TYR B O 1
ATOM 5404 N N . THR C 1 207 ? -32.366 145.457 -1.583 1.00 26.18 259 THR B N 1
ATOM 5405 C CA . THR C 1 207 ? -31.159 145.236 -2.365 1.00 21.10 259 THR B CA 1
ATOM 5406 C C . THR C 1 207 ? -30.831 143.750 -2.272 1.00 23.94 259 THR B C 1
ATOM 5407 O O . THR C 1 207 ? -30.863 143.171 -1.184 1.00 22.12 259 THR B O 1
ATOM 5411 N N . GLU C 1 208 ? -30.560 143.136 -3.420 1.00 20.09 260 GLU B N 1
ATOM 5412 C CA . GLU C 1 208 ? -30.261 141.710 -3.482 1.00 20.93 260 GLU B CA 1
ATOM 5413 C C . GLU C 1 208 ? -28.795 141.441 -3.184 1.00 19.89 260 GLU B C 1
ATOM 5414 O O . GLU C 1 208 ? -27.912 142.032 -3.794 1.00 18.10 260 GLU B O 1
ATOM 5420 N N . TYR C 1 209 ? -28.555 140.532 -2.245 1.00 19.13 261 TYR B N 1
ATOM 5421 C CA . TYR C 1 209 ? -27.213 140.053 -1.947 1.00 19.85 261 TYR B CA 1
ATOM 5422 C C . TYR C 1 209 ? -27.238 138.522 -2.024 1.00 18.28 261 TYR B C 1
ATOM 5423 O O . TYR C 1 209 ? -27.864 137.960 -2.923 1.00 17.24 261 TYR B O 1
ATOM 5432 N N . ALA C 1 210 ? -26.588 137.862 -1.067 1.00 18.87 262 ALA B N 1
ATOM 5433 C CA . ALA C 1 210 ? -26.463 136.403 -1.050 1.00 14.59 262 ALA B CA 1
ATOM 5434 C C . ALA C 1 210 ? -25.871 135.994 0.289 1.00 15.87 262 ALA B C 1
ATOM 5435 O O . ALA C 1 210 ? -25.182 136.790 0.920 1.00 18.72 262 ALA B O 1
ATOM 5437 N N . PHE C 1 211 ? -26.147 134.764 0.723 1.00 13.88 263 PHE B N 1
ATOM 5438 C CA . PHE C 1 211 ? -25.553 134.232 1.950 1.00 16.71 263 PHE B CA 1
ATOM 5439 C C . PHE C 1 211 ? -24.085 133.849 1.753 1.00 18.36 263 PHE B C 1
ATOM 5440 O O . PHE C 1 211 ? -23.351 133.679 2.728 1.00 18.85 263 PHE B O 1
ATOM 5448 N N . HIS C 1 212 ? -23.674 133.700 0.495 1.00 15.37 264 HIS B N 1
ATOM 5449 C CA . HIS C 1 212 ? -22.307 133.334 0.141 1.00 18.27 264 HIS B CA 1
ATOM 5450 C C . HIS C 1 212 ? -22.040 133.699 -1.316 1.00 14.59 264 HIS B C 1
ATOM 5451 O O . HIS C 1 212 ? -22.987 133.901 -2.093 1.00 16.33 264 HIS B O 1
ATOM 5458 N N . GLY C 1 213 ? -20.764 133.787 -1.675 1.00 14.65 265 GLY B N 1
ATOM 5459 C CA . GLY C 1 213 ? -20.350 134.082 -3.036 1.00 15.65 265 GLY B CA 1
ATOM 5460 C C . GLY C 1 213 ? -20.207 135.570 -3.282 1.00 19.86 265 GLY B C 1
ATOM 5461 O O . GLY C 1 213 ? -20.655 136.385 -2.469 1.00 18.67 265 GLY B O 1
ATOM 5462 N N . LYS C 1 214 ? -19.572 135.921 -4.396 1.00 16.48 266 LYS B N 1
ATOM 5463 C CA . LYS C 1 214 ? -19.398 137.319 -4.773 1.00 17.09 266 LYS B CA 1
ATOM 5464 C C . LYS C 1 214 ? -20.177 137.692 -6.034 1.00 19.09 266 LYS B C 1
ATOM 5465 O O . LYS C 1 214 ? -19.980 138.775 -6.588 1.00 20.39 266 LYS B O 1
ATOM 5471 N N . GLY C 1 215 ? -21.068 136.806 -6.473 1.00 15.36 267 GLY B N 1
ATOM 5472 C CA . GLY C 1 215 ? -21.986 137.111 -7.559 1.00 15.16 267 GLY B CA 1
ATOM 5473 C C . GLY C 1 215 ? -21.514 136.683 -8.938 1.00 15.78 267 GLY B C 1
ATOM 5474 O O . GLY C 1 215 ? -20.333 136.381 -9.148 1.00 17.72 267 GLY B O 1
ATOM 5475 N N . GLY C 1 216 ? -22.456 136.665 -9.880 1.00 15.75 268 GLY B N 1
ATOM 5476 C CA . GLY C 1 216 ? -22.159 136.393 -11.276 1.00 14.94 268 GLY B CA 1
ATOM 5477 C C . GLY C 1 216 ? -22.468 134.976 -11.726 1.00 15.92 268 GLY B C 1
ATOM 5478 O O . GLY C 1 216 ? -22.184 134.627 -12.873 1.00 16.41 268 GLY B O 1
ATOM 5479 N N . HIS C 1 217 ? -23.055 134.174 -10.844 1.00 15.32 269 HIS B N 1
ATOM 5480 C CA . HIS C 1 217 ? -23.228 132.745 -11.108 1.00 13.74 269 HIS B CA 1
ATOM 5481 C C . HIS C 1 217 ? -24.654 132.376 -11.476 1.00 13.47 269 HIS B C 1
ATOM 5482 O O . HIS C 1 217 ? -25.603 133.061 -11.101 1.00 14.65 269 HIS B O 1
ATOM 5489 N N . LYS C 1 218 ? -24.811 131.271 -12.191 1.00 12.73 270 LYS B N 1
ATOM 5490 C CA . LYS C 1 218 ? -26.130 130.782 -12.562 1.00 12.88 270 LYS B CA 1
ATOM 5491 C C . LYS C 1 218 ? -26.799 130.145 -11.353 1.00 15.23 270 LYS B C 1
ATOM 5492 O O . LYS C 1 218 ? -26.317 129.137 -10.826 1.00 14.45 270 LYS B O 1
ATOM 5498 N N . GLY C 1 219 ? -27.910 130.733 -10.913 1.00 14.10 271 GLY B N 1
ATOM 5499 C CA . GLY C 1 219 ? -28.608 130.245 -9.736 1.00 13.00 271 GLY B CA 1
ATOM 5500 C C . GLY C 1 219 ? -30.108 130.162 -9.904 1.00 14.95 271 GLY B C 1
ATOM 5501 O O . GLY C 1 219 ? -30.653 130.490 -10.960 1.00 14.12 271 GLY B O 1
ATOM 5502 N N . TYR C 1 220 ? -30.784 129.713 -8.853 1.00 13.26 272 TYR B N 1
ATOM 5503 C CA . TYR C 1 220 ? -32.230 129.582 -8.882 1.00 13.52 272 TYR B CA 1
ATOM 5504 C C . TYR C 1 220 ? -32.897 130.956 -8.917 1.00 12.41 272 TYR B C 1
ATOM 5505 O O . TYR C 1 220 ? -32.339 131.954 -8.457 1.00 14.42 272 TYR B O 1
ATOM 5514 N N . ASP C 1 221 ? -34.086 130.976 -9.508 1.00 14.08 273 ASP B N 1
ATOM 5515 C CA . ASP C 1 221 ? -34.886 132.186 -9.613 1.00 15.09 273 ASP B CA 1
ATOM 5516 C C . ASP C 1 221 ? -35.673 132.372 -8.324 1.00 16.28 273 ASP B C 1
ATOM 5517 O O . ASP C 1 221 ? -36.780 131.866 -8.196 1.00 17.75 273 ASP B O 1
ATOM 5522 N N . TYR C 1 222 ? -35.082 133.093 -7.377 1.00 16.68 274 TYR B N 1
ATOM 5523 C CA . TYR C 1 222 ? -35.709 133.317 -6.076 1.00 19.46 274 TYR B CA 1
ATOM 5524 C C . TYR C 1 222 ? -36.963 134.172 -6.228 1.00 21.97 274 TYR B C 1
ATOM 5525 O O . TYR C 1 222 ? -37.910 134.033 -5.456 1.00 20.63 274 TYR B O 1
ATOM 5534 N N . LYS C 1 223 ? -36.966 135.045 -7.231 1.00 19.76 275 LYS B N 1
ATOM 5535 C CA . LYS C 1 223 ? -38.021 136.053 -7.356 1.00 19.40 275 LYS B CA 1
ATOM 5536 C C . LYS C 1 223 ? -39.264 135.525 -8.065 1.00 20.18 275 LYS B C 1
ATOM 5537 O O . LYS C 1 223 ? -40.390 135.744 -7.603 1.00 20.95 275 LYS B O 1
ATOM 5543 N N . GLY C 1 224 ? -39.068 134.835 -9.185 1.00 19.01 276 GLY B N 1
ATOM 5544 C CA . GLY C 1 224 ? -40.168 134.442 -10.046 1.00 16.33 276 GLY B CA 1
ATOM 5545 C C . GLY C 1 224 ? -40.618 135.628 -10.891 1.00 17.03 276 GLY B C 1
ATOM 5546 O O . GLY C 1 224 ? -40.078 136.723 -10.778 1.00 20.40 276 GLY B O 1
ATOM 5547 N N . GLN C 1 225 ? -41.625 135.415 -11.727 1.00 18.15 277 GLN B N 1
ATOM 5548 C CA . GLN C 1 225 ? -42.041 136.446 -12.674 1.00 19.94 277 GLN B CA 1
ATOM 5549 C C . GLN C 1 225 ? -43.222 137.314 -12.185 1.00 25.67 277 GLN B C 1
ATOM 5550 O O . GLN C 1 225 ? -43.972 137.851 -13.007 1.00 24.27 277 GLN B O 1
ATOM 5556 N N . THR C 1 226 ? -43.341 137.476 -10.860 1.00 28.04 278 THR B N 1
ATOM 5557 C CA . THR C 1 226 ? -44.294 138.413 -10.216 1.00 19.54 278 THR B CA 1
ATOM 5558 C C . THR C 1 226 ? -43.585 139.303 -9.189 1.00 20.31 278 THR B C 1
ATOM 5559 O O . THR C 1 226 ? -42.436 139.037 -8.815 1.00 28.96 278 THR B O 1
ATOM 5563 N N . SER C 1 227 ? -44.268 140.344 -8.704 1.00 26.19 279 SER B N 1
ATOM 5564 C CA . SER C 1 227 ? -43.716 141.172 -7.624 1.00 29.94 279 SER B CA 1
ATOM 5565 C C . SER C 1 227 ? -43.911 140.481 -6.275 1.00 32.36 279 SER B C 1
ATOM 5566 O O . SER C 1 227 ? -43.330 140.896 -5.266 1.00 28.52 279 SER B O 1
ATOM 5569 N N . HIS C 1 228 ? -44.733 139.433 -6.260 1.00 32.39 280 HIS B N 1
ATOM 5570 C CA . HIS C 1 228 ? -44.855 138.573 -5.089 1.00 31.12 280 HIS B CA 1
ATOM 5571 C C . HIS C 1 228 ? -43.638 137.668 -5.061 1.00 22.30 280 HIS B C 1
ATOM 5572 O O . HIS C 1 228 ? -43.683 136.552 -5.577 1.00 25.38 280 HIS B O 1
ATOM 5579 N N . VAL C 1 229 ? -42.557 138.167 -4.473 1.00 29.39 281 VAL B N 1
ATOM 5580 C CA . VAL C 1 229 ? -41.269 137.489 -4.512 1.00 24.32 281 VAL B CA 1
ATOM 5581 C C . VAL C 1 229 ? -41.410 136.044 -4.027 1.00 32.07 281 VAL B C 1
ATOM 5582 O O . VAL C 1 229 ? -41.944 135.792 -2.947 1.00 28.52 281 VAL B O 1
ATOM 5586 N N . GLY C 1 230 ? -40.964 135.104 -4.858 1.00 22.42 282 GLY B N 1
ATOM 5587 C CA . GLY C 1 230 ? -40.945 133.698 -4.496 1.00 21.09 282 GLY B CA 1
ATOM 5588 C C . GLY C 1 230 ? -41.993 132.846 -5.179 1.00 20.60 282 GLY B C 1
ATOM 5589 O O . GLY C 1 230 ? -41.958 131.622 -5.070 1.00 21.22 282 GLY B O 1
ATOM 5590 N N . CYS C 1 231 ? -42.919 133.473 -5.894 1.00 20.75 283 CYS B N 1
ATOM 5591 C CA . CYS C 1 231 ? -44.043 132.746 -6.456 1.00 20.95 283 CYS B CA 1
ATOM 5592 C C . CYS C 1 231 ? -43.860 132.402 -7.940 1.00 20.56 283 CYS B C 1
ATOM 5593 O O . CYS C 1 231 ? -43.158 133.110 -8.667 1.00 21.71 283 CYS B O 1
ATOM 5596 N N . PRO C 1 232 ? -44.482 131.302 -8.390 1.00 19.41 284 PRO B N 1
ATOM 5597 C CA . PRO C 1 232 ? -44.358 130.875 -9.789 1.00 21.10 284 PRO B CA 1
ATOM 5598 C C . PRO C 1 232 ? -45.116 131.796 -10.745 1.00 27.74 284 PRO B C 1
ATOM 5599 O O . PRO C 1 232 ? -45.975 132.557 -10.290 1.00 27.36 284 PRO B O 1
ATOM 5603 N N . PRO C 1 233 ? -44.797 131.742 -12.050 1.00 26.71 285 PRO B N 1
ATOM 5604 C CA . PRO C 1 233 ? -43.799 130.872 -12.684 1.00 23.85 285 PRO B CA 1
ATOM 5605 C C . PRO C 1 233 ? -42.369 131.393 -12.532 1.00 19.69 285 PRO B C 1
ATOM 5606 O O . PRO C 1 233 ? -42.176 132.550 -12.179 1.00 19.37 285 PRO B O 1
ATOM 5610 N N . TYR C 1 234 ? -41.386 130.538 -12.807 1.00 19.51 286 TYR B N 1
ATOM 5611 C CA . TYR C 1 234 ? -39.980 130.904 -12.648 1.00 16.97 286 TYR B CA 1
ATOM 5612 C C . TYR C 1 234 ? -39.256 130.906 -13.988 1.00 15.50 286 TYR B C 1
ATOM 5613 O O . TYR C 1 234 ? -39.676 130.232 -14.923 1.00 20.73 286 TYR B O 1
ATOM 5622 N N . ASN C 1 235 ? -38.175 131.672 -14.075 1.00 19.70 287 ASN B N 1
ATOM 5623 C CA . ASN C 1 235 ? -37.360 131.697 -15.281 1.00 20.77 287 ASN B CA 1
ATOM 5624 C C . ASN C 1 235 ? -35.874 131.589 -14.948 1.00 18.38 287 ASN B C 1
ATOM 5625 O O . ASN C 1 235 ? -35.118 132.535 -15.159 1.00 19.03 287 ASN B O 1
ATOM 5630 N N . PRO C 1 236 ? -35.458 130.435 -14.399 1.00 16.21 288 PRO B N 1
ATOM 5631 C CA . PRO C 1 236 ? -34.029 130.219 -14.161 1.00 16.99 288 PRO B CA 1
ATOM 5632 C C . PRO C 1 236 ? -33.279 130.022 -15.474 1.00 17.97 288 PRO B C 1
ATOM 5633 O O . PRO C 1 236 ? -33.900 129.657 -16.473 1.00 18.60 288 PRO B O 1
ATOM 5637 N N . PRO C 1 237 ? -31.959 130.255 -15.478 1.00 14.25 289 PRO B N 1
ATOM 5638 C CA . PRO C 1 237 ? -31.160 130.719 -14.338 1.00 16.19 289 PRO B CA 1
ATOM 5639 C C . PRO C 1 237 ? -31.276 132.217 -14.066 1.00 17.29 289 PRO B C 1
ATOM 5640 O O . PRO C 1 237 ? -31.529 133.026 -14.965 1.00 17.70 289 PRO B O 1
ATOM 5644 N N . HIS C 1 238 ? -31.086 132.562 -12.802 1.00 17.12 290 HIS B N 1
ATOM 5645 C CA . HIS C 1 238 ? -30.983 133.938 -12.355 1.00 15.87 290 HIS B CA 1
ATOM 5646 C C . HIS C 1 238 ? -29.526 134.161 -11.991 1.00 14.85 290 HIS B C 1
ATOM 5647 O O . HIS C 1 238 ? -28.915 133.282 -11.384 1.00 18.84 290 HIS B O 1
ATOM 5654 N N . VAL C 1 239 ? -28.944 135.290 -12.375 1.00 15.84 291 VAL B N 1
ATOM 5655 C CA . VAL C 1 239 ? -27.541 135.522 -12.052 1.00 16.05 291 VAL B CA 1
ATOM 5656 C C . VAL C 1 239 ? -27.438 136.063 -10.626 1.00 16.64 291 VAL B C 1
ATOM 5657 O O . VAL C 1 239 ? -28.060 137.068 -10.264 1.00 17.68 291 VAL B O 1
ATOM 5661 N N . THR C 1 240 ? -26.661 135.364 -9.807 1.00 15.64 292 THR B N 1
ATOM 5662 C CA . THR C 1 240 ? -26.535 135.705 -8.396 1.00 15.66 292 THR B CA 1
ATOM 5663 C C . THR C 1 240 ? -25.821 137.033 -8.155 1.00 16.33 292 THR B C 1
ATOM 5664 O O . THR C 1 240 ? -25.037 137.518 -8.984 1.00 14.99 292 THR B O 1
ATOM 5668 N N . LYS C 1 241 ? -26.105 137.610 -6.993 1.00 17.58 293 LYS B N 1
ATOM 5669 C CA . LYS C 1 241 ? -25.363 138.747 -6.481 1.00 17.37 293 LYS B CA 1
ATOM 5670 C C . LYS C 1 241 ? -24.377 138.255 -5.435 1.00 18.13 293 LYS B C 1
ATOM 5671 O O . LYS C 1 241 ? -24.353 137.066 -5.116 1.00 18.56 293 LYS B O 1
ATOM 5677 N N . GLY C 1 242 ? -23.582 139.172 -4.902 1.00 19.09 294 GLY B N 1
ATOM 5678 C CA . GLY C 1 242 ? -22.585 138.845 -3.897 1.00 18.83 294 GLY B CA 1
ATOM 5679 C C . GLY C 1 242 ? -23.059 139.129 -2.485 1.00 20.97 294 GLY B C 1
ATOM 5680 O O . GLY C 1 242 ? -24.090 139.778 -2.283 1.00 19.37 294 GLY B O 1
ATOM 5681 N N . MET C 1 243 ? -22.311 138.626 -1.506 1.00 19.90 295 MET B N 1
ATOM 5682 C CA . MET C 1 243 ? -22.583 138.914 -0.103 1.00 20.04 295 MET B CA 1
ATOM 5683 C C . MET C 1 243 ? -22.548 140.415 0.140 1.00 17.97 295 MET B C 1
ATOM 5684 O O . MET C 1 243 ? -21.780 141.133 -0.493 1.00 19.21 295 MET B O 1
ATOM 5689 N N . LYS C 1 244 ? -23.355 140.870 1.089 1.00 21.12 296 LYS B N 1
ATOM 5690 C CA . LYS C 1 244 ? -23.329 142.269 1.500 1.00 21.87 296 LYS B CA 1
ATOM 5691 C C . LYS C 1 244 ? -21.965 142.617 2.081 1.00 24.55 296 LYS B C 1
ATOM 5692 O O . LYS C 1 244 ? -21.393 143.662 1.773 1.00 22.29 296 LYS B O 1
ATOM 5698 N N . ASP C 1 245 ? -21.429 141.726 2.909 1.00 24.24 297 ASP B N 1
ATOM 5699 C CA . ASP C 1 245 ? -20.115 141.952 3.498 1.00 21.53 297 ASP B CA 1
ATOM 5700 C C . ASP C 1 245 ? -19.302 140.667 3.591 1.00 23.93 297 ASP B C 1
ATOM 5701 O O . ASP C 1 245 ? -19.579 139.807 4.424 1.00 23.74 297 ASP B O 1
ATOM 5706 N N . SER C 1 246 ? -18.290 140.565 2.736 1.00 22.66 298 SER B N 1
ATOM 5707 C CA . SER C 1 246 ? -17.415 139.396 2.704 1.00 22.77 298 SER B CA 1
ATOM 5708 C C . SER C 1 246 ? -16.030 139.729 3.258 1.00 28.09 298 SER B C 1
ATOM 5709 O O . SER C 1 246 ? -15.138 138.886 3.256 1.00 26.96 298 SER B O 1
ATOM 5712 N N . SER C 1 247 ? -15.858 140.955 3.752 1.00 23.98 299 SER B N 1
ATOM 5713 C CA . SER C 1 247 ? -14.529 141.473 4.071 1.00 24.10 299 SER B CA 1
ATOM 5714 C C . SER 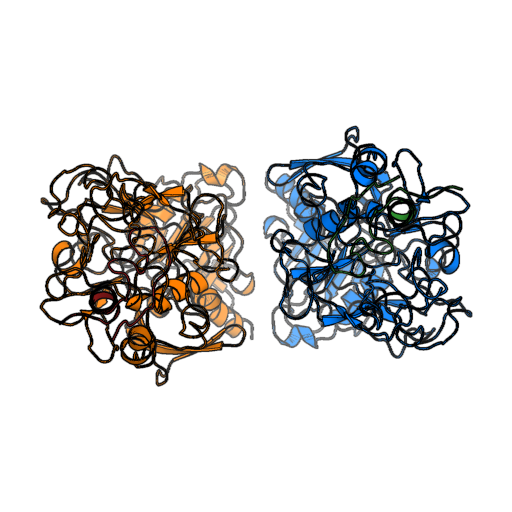C 1 247 ? -13.824 140.728 5.211 1.00 21.06 299 SER B C 1
ATOM 5715 O O . SER C 1 247 ? -12.598 140.718 5.274 1.00 25.22 299 SER B O 1
ATOM 5718 N N . TRP C 1 248 ? -14.590 140.102 6.099 1.00 23.43 300 TRP B N 1
ATOM 5719 C CA . TRP C 1 248 ? -14.000 139.364 7.212 1.00 21.44 300 TRP B CA 1
ATOM 5720 C C . TRP C 1 248 ? -13.517 137.978 6.786 1.00 23.13 300 TRP B C 1
ATOM 5721 O O . TRP C 1 248 ? -12.794 137.315 7.532 1.00 23.41 300 TRP B O 1
ATOM 5732 N N . ILE C 1 249 ? -13.910 137.548 5.591 1.00 22.78 301 ILE B N 1
ATOM 5733 C CA . ILE C 1 249 ? -13.469 136.252 5.070 1.00 19.96 301 ILE B CA 1
ATOM 5734 C C . ILE C 1 249 ? -12.125 136.427 4.376 1.00 17.24 301 ILE B C 1
ATOM 5735 O O . ILE C 1 249 ? -12.048 136.613 3.163 1.00 20.88 301 ILE B O 1
ATOM 5740 N N . THR C 1 250 ? -11.058 136.370 5.164 1.00 20.13 302 THR B N 1
ATOM 5741 C CA . THR C 1 250 ? -9.726 136.685 4.682 1.00 21.26 302 THR B CA 1
ATOM 5742 C C . THR C 1 250 ? -8.924 135.459 4.234 1.00 21.27 302 THR B C 1
ATOM 5743 O O . THR C 1 250 ? -7.879 135.594 3.603 1.00 24.08 302 THR B O 1
ATOM 5747 N N . GLY C 1 251 ? -9.410 134.268 4.561 1.00 20.72 303 GLY B N 1
ATOM 5748 C CA . GLY C 1 251 ? -8.685 133.054 4.238 1.00 20.74 303 GLY B CA 1
ATOM 5749 C C . GLY C 1 251 ? -9.578 131.833 4.282 1.00 15.35 303 GLY B C 1
ATOM 5750 O O . GLY C 1 251 ? -10.762 131.930 4.583 1.00 17.99 303 GLY B O 1
ATOM 5751 N N . PRO C 1 252 ? -9.005 130.657 3.977 1.00 17.46 304 PRO B N 1
ATOM 5752 C CA . PRO C 1 252 ? -9.740 129.388 3.988 1.00 16.58 304 PRO B CA 1
ATOM 5753 C C . PRO C 1 252 ? -10.466 129.095 5.295 1.00 15.67 304 PRO B C 1
ATOM 5754 O O . PRO C 1 252 ? -11.603 128.647 5.265 1.00 16.93 304 PRO B O 1
ATOM 5758 N N . PHE C 1 253 ? -9.826 129.321 6.439 1.00 16.37 305 PHE B N 1
ATOM 5759 C CA . PHE C 1 253 ? -10.499 129.026 7.696 1.00 16.20 305 PHE B CA 1
ATOM 5760 C C . PHE C 1 253 ? -11.727 129.920 7.895 1.00 13.76 305 PHE B C 1
ATOM 5761 O O . PHE C 1 253 ? -12.776 129.459 8.328 1.00 16.21 305 PHE B O 1
ATOM 5769 N N . GLU C 1 254 ? -11.584 131.204 7.592 1.00 18.27 306 GLU B N 1
ATOM 5770 C CA . GLU C 1 254 ? -12.699 132.121 7.730 1.00 20.14 306 GLU B CA 1
ATOM 5771 C C . GLU C 1 254 ? -13.835 131.707 6.789 1.00 17.61 306 GLU B C 1
ATOM 5772 O O . GLU C 1 254 ? -15.011 131.821 7.127 1.00 17.61 306 GLU B O 1
ATOM 5778 N N . CYS C 1 255 ? -13.478 131.168 5.626 1.00 17.54 307 CYS B N 1
ATOM 5779 C CA . CYS C 1 255 ? -14.486 130.625 4.722 1.00 15.98 307 CYS B CA 1
ATOM 5780 C C . CYS C 1 255 ? -15.248 129.452 5.367 1.00 16.90 307 CYS B C 1
ATOM 5781 O O . CYS C 1 255 ? -16.461 129.338 5.216 1.00 17.22 307 CYS B O 1
ATOM 5784 N N . SER C 1 256 ? -14.546 128.582 6.097 1.00 15.25 308 SER B N 1
ATOM 5785 C CA . SER C 1 256 ? -15.215 127.487 6.789 1.00 16.40 308 SER B CA 1
ATOM 5786 C C . SER C 1 256 ? -16.186 128.000 7.852 1.00 14.35 308 SER B C 1
ATOM 5787 O O . SER C 1 256 ? -17.195 127.364 8.117 1.00 15.98 308 SER B O 1
ATOM 5790 N N . ILE C 1 257 ? -15.892 129.156 8.451 1.00 16.02 309 ILE B N 1
ATOM 5791 C CA . ILE C 1 257 ? -16.795 129.724 9.455 1.00 17.78 309 ILE B CA 1
ATOM 5792 C C . ILE C 1 257 ? -18.137 130.099 8.833 1.00 14.20 309 ILE B C 1
ATOM 5793 O O . ILE C 1 257 ? -19.185 129.915 9.447 1.00 16.73 309 ILE B O 1
ATOM 5798 N N . LEU C 1 258 ? -18.109 130.602 7.603 1.00 16.92 310 LEU B N 1
ATOM 5799 C CA . LEU C 1 258 ? -19.352 130.906 6.900 1.00 17.78 310 LEU B CA 1
ATOM 5800 C C . LEU C 1 258 ? -20.221 129.657 6.796 1.00 16.53 310 LEU B C 1
ATOM 5801 O O . LEU C 1 258 ? -21.421 129.708 7.033 1.00 16.31 310 LEU B O 1
ATOM 5806 N N . SER C 1 259 ? -19.611 128.517 6.477 1.00 15.17 311 SER B N 1
ATOM 5807 C CA . SER C 1 259 ? -20.343 127.261 6.458 1.00 14.48 311 SER B CA 1
ATOM 5808 C C . SER C 1 259 ? -20.885 126.867 7.829 1.00 13.90 311 SER B C 1
ATOM 5809 O O . SER C 1 259 ? -22.057 126.517 7.973 1.00 16.15 311 SER B O 1
ATOM 5812 N N . ARG C 1 260 ? -20.007 126.891 8.824 1.00 15.68 312 ARG B N 1
ATOM 5813 C CA . ARG C 1 260 ? -20.371 126.477 10.173 1.00 18.12 312 ARG B CA 1
ATOM 5814 C C . ARG C 1 260 ? -21.625 127.187 10.660 1.00 14.73 312 ARG B C 1
ATOM 5815 O O . ARG C 1 260 ? -22.507 126.582 11.261 1.00 16.54 312 ARG B O 1
ATOM 5823 N N . CYS C 1 261 ? -21.709 128.473 10.357 1.00 19.75 313 CYS B N 1
ATOM 5824 C CA . CYS C 1 261 ? -22.714 129.325 10.979 1.00 19.32 313 CYS B CA 1
ATOM 5825 C C . CYS C 1 261 ? -24.054 129.384 10.241 1.00 21.52 313 CYS B C 1
ATOM 5826 O O . CYS C 1 261 ? -25.049 129.848 10.804 1.00 21.70 313 CYS B O 1
ATOM 5829 N N . THR C 1 262 ? -24.097 128.920 8.995 1.00 18.97 314 THR B N 1
ATOM 5830 C CA . THR C 1 262 ? -25.293 129.100 8.165 1.00 18.27 314 THR B CA 1
ATOM 5831 C C . THR C 1 262 ? -26.154 127.849 7.921 1.00 17.75 314 THR B C 1
ATOM 5832 O O . THR C 1 262 ? -27.129 127.911 7.179 1.00 17.99 314 THR B O 1
ATOM 5836 N N . THR C 1 263 ? -25.825 126.719 8.549 1.00 16.16 315 THR B N 1
ATOM 5837 C CA . THR C 1 263 ? -26.634 125.516 8.432 1.00 18.58 315 THR B CA 1
ATOM 5838 C C . THR C 1 263 ? -28.133 125.756 8.586 1.00 18.12 315 THR B C 1
ATOM 5839 O O . THR C 1 263 ? -28.931 125.273 7.790 1.00 18.06 315 THR B O 1
ATOM 5843 N N . HIS C 1 264 ? -28.522 126.503 9.611 1.00 20.84 316 HIS B N 1
ATOM 5844 C CA . HIS C 1 264 ? -29.941 126.598 9.927 1.00 19.97 316 HIS B CA 1
ATOM 5845 C C . HIS C 1 264 ? -30.670 127.624 9.072 1.00 22.58 316 HIS B C 1
ATOM 5846 O O . HIS C 1 264 ? -31.890 127.770 9.176 1.00 22.23 316 HIS B O 1
ATOM 5853 N N . CYS C 1 265 ? -29.925 128.302 8.206 1.00 18.97 317 CYS B N 1
ATOM 5854 C CA . CYS C 1 265 ? -30.526 129.221 7.245 1.00 18.45 317 CYS B CA 1
ATOM 5855 C C . CYS C 1 265 ? -31.275 128.486 6.141 1.00 20.06 317 CYS B C 1
ATOM 5856 O O . CYS C 1 265 ? -32.091 129.084 5.449 1.00 20.82 317 CYS B O 1
ATOM 5859 N N . TRP C 1 266 ? -30.979 127.200 5.958 1.00 17.79 318 TRP B N 1
ATOM 5860 C CA . TRP C 1 266 ? -31.608 126.398 4.910 1.00 17.18 318 TRP B CA 1
ATOM 5861 C C . TRP C 1 266 ? -32.796 125.584 5.421 1.00 19.55 318 TRP B C 1
ATOM 5862 O O . TRP C 1 266 ? -32.767 125.076 6.545 1.00 20.56 318 TRP B O 1
ATOM 5873 N N . PRO C 1 267 ? -33.845 125.436 4.593 1.00 19.03 319 PRO B N 1
ATOM 5874 C CA . PRO C 1 267 ? -35.018 124.683 5.041 1.00 18.66 319 PRO B CA 1
ATOM 5875 C C . PRO C 1 267 ? -34.775 123.178 5.040 1.00 22.07 319 PRO B C 1
ATOM 5876 O O . PRO C 1 267 ? -34.084 122.663 4.156 1.00 19.93 319 PRO B O 1
ATOM 5880 N N . TYR C 1 268 ? -35.319 122.485 6.034 1.00 21.19 320 TYR B N 1
ATOM 5881 C CA . TYR C 1 268 ? -35.388 121.035 6.005 1.00 21.08 320 TYR B CA 1
ATOM 5882 C C . TYR C 1 268 ? -36.793 120.573 6.370 1.00 21.91 320 TYR B C 1
ATOM 5883 O O . TYR C 1 268 ? -37.382 121.059 7.334 1.00 25.24 320 TYR B O 1
ATOM 5892 N N . LYS C 1 269 ? -37.310 119.646 5.577 1.00 21.65 321 LYS B N 1
ATOM 5893 C CA . LYS C 1 269 ? -38.571 118.973 5.844 1.00 26.58 321 LYS B CA 1
ATOM 5894 C C . LYS C 1 269 ? -38.391 117.503 5.479 1.00 30.28 321 LYS B C 1
ATOM 5895 O O . LYS C 1 269 ? -37.709 117.187 4.502 1.00 27.15 321 LYS B O 1
ATOM 5901 N N . SER C 1 270 ? -38.989 116.613 6.269 1.00 27.76 322 SER B N 1
ATOM 5902 C CA . SER C 1 270 ? -38.793 115.170 6.118 1.00 29.83 322 SER B CA 1
ATOM 5903 C C . SER C 1 270 ? -38.956 114.695 4.681 1.00 36.32 322 SER B C 1
ATOM 5904 O O . SER C 1 270 ? -39.921 115.054 4.004 1.00 31.62 322 SER B O 1
ATOM 5907 N N . GLY C 1 271 ? -38.002 113.887 4.226 1.00 32.00 323 GLY B N 1
ATOM 5908 C CA . GLY C 1 271 ? -38.023 113.349 2.879 1.00 27.73 323 GLY B CA 1
ATOM 5909 C C . GLY C 1 271 ? -37.175 114.162 1.918 1.00 31.96 323 GLY B C 1
ATOM 5910 O O . GLY C 1 271 ? -36.841 113.692 0.830 1.00 36.43 323 GLY B O 1
ATOM 5911 N N . GLY C 1 272 ? -36.833 115.384 2.319 1.00 29.05 324 GLY B N 1
ATOM 5912 C CA . GLY C 1 272 ? -36.052 116.280 1.481 1.00 32.99 324 GLY B CA 1
ATOM 5913 C C . GLY C 1 272 ? -34.590 116.315 1.883 1.00 25.88 324 GLY B C 1
ATOM 5914 O O . GLY C 1 272 ? -34.192 115.663 2.851 1.00 22.83 324 GLY B O 1
ATOM 5915 N N . ASN C 1 273 ? -33.787 117.067 1.131 1.00 22.37 325 ASN B N 1
ATOM 5916 C CA . ASN C 1 273 ? -32.373 117.243 1.454 1.00 20.29 325 ASN B CA 1
ATOM 5917 C C . ASN C 1 273 ? -32.163 118.036 2.729 1.00 21.42 325 ASN B C 1
ATOM 5918 O O . ASN C 1 273 ? -32.838 119.034 2.987 1.00 23.86 325 ASN B O 1
ATOM 5923 N N . CYS C 1 274 ? -31.213 117.567 3.525 1.00 17.55 326 CYS B N 1
ATOM 5924 C CA . CYS C 1 274 ? -30.830 118.211 4.764 1.00 17.63 326 CYS B CA 1
ATOM 5925 C C . CYS C 1 274 ? -29.414 118.756 4.619 1.00 18.28 326 CYS B C 1
ATOM 5926 O O . CYS C 1 274 ? -28.470 117.991 4.426 1.00 21.54 326 CYS B O 1
ATOM 5929 N N . PHE C 1 275 ? -29.279 120.075 4.698 1.00 15.14 327 PHE B N 1
ATOM 5930 C CA . PHE C 1 275 ? -28.013 120.757 4.463 1.00 14.70 327 PHE B CA 1
ATOM 5931 C C . PHE C 1 275 ? -27.339 121.136 5.769 1.00 18.56 327 PHE B C 1
ATOM 5932 O O . PHE C 1 275 ? -27.884 121.905 6.560 1.00 19.41 327 PHE B O 1
ATOM 5940 N N . ARG C 1 276 ? -26.147 120.594 5.998 1.00 15.41 328 ARG B N 1
ATOM 5941 C CA . ARG C 1 276 ? -25.407 120.874 7.222 1.00 15.79 328 ARG B CA 1
ATOM 5942 C C . ARG C 1 276 ? -23.918 120.678 6.988 1.00 14.09 328 ARG B C 1
ATOM 5943 O O . ARG C 1 276 ? -23.524 119.778 6.245 1.00 15.10 328 ARG B O 1
ATOM 5951 N N . SER C 1 277 ? -23.107 121.529 7.607 1.00 14.31 329 SER B N 1
ATOM 5952 C CA . SER C 1 277 ? -21.654 121.374 7.591 1.00 13.65 329 SER B CA 1
ATOM 5953 C C . SER C 1 277 ? -21.140 121.326 6.156 1.00 16.25 329 SER B C 1
ATOM 5954 O O . SER C 1 277 ? -20.318 120.491 5.803 1.00 12.65 329 SER B O 1
ATOM 5957 N N . LEU C 1 278 ? -21.647 122.231 5.331 1.00 12.74 330 LEU B N 1
ATOM 5958 C CA . LEU C 1 278 ? -21.322 122.224 3.910 1.00 13.13 330 LEU B CA 1
ATOM 5959 C C . LEU C 1 278 ? -19.864 122.561 3.635 1.00 11.86 330 LEU B C 1
ATOM 5960 O O . LEU C 1 278 ? -19.293 123.467 4.252 1.00 13.98 330 LEU B O 1
ATOM 5965 N N . PRO C 1 279 ? -19.242 121.836 2.691 1.00 10.87 331 PRO B N 1
ATOM 5966 C CA . PRO C 1 279 ? -17.898 122.239 2.289 1.00 11.55 331 PRO B CA 1
ATOM 5967 C C . PRO C 1 279 ? -17.973 123.506 1.440 1.00 11.26 331 PRO B C 1
ATOM 5968 O O . PRO C 1 279 ? -19.085 123.937 1.091 1.00 13.02 331 PRO B O 1
ATOM 5972 N N . ALA C 1 280 ? -16.829 124.094 1.123 1.00 11.69 332 ALA B N 1
ATOM 5973 C CA . ALA C 1 280 ? -16.803 125.357 0.409 1.00 11.76 332 ALA B CA 1
ATOM 5974 C C . ALA C 1 280 ? -15.554 125.479 -0.443 1.00 16.05 332 ALA B C 1
ATOM 5975 O O . ALA C 1 280 ? -14.559 124.786 -0.210 1.00 14.13 332 ALA B O 1
ATOM 5977 N N . MET C 1 281 ? -15.620 126.370 -1.432 1.00 13.46 333 MET B N 1
ATOM 5978 C CA . MET C 1 281 ? -14.483 126.730 -2.254 1.00 12.47 333 MET B CA 1
ATOM 5979 C C . MET C 1 281 ? -14.036 128.141 -1.908 1.00 12.79 333 MET B C 1
ATOM 5980 O O . MET C 1 281 ? -14.854 129.055 -1.880 1.00 15.53 333 MET B O 1
ATOM 5985 N N . PHE C 1 282 ? -12.749 128.307 -1.628 1.00 13.13 334 PHE B N 1
ATOM 5986 C CA . PHE C 1 282 ? -12.177 129.630 -1.423 1.00 15.66 334 PHE B CA 1
ATOM 5987 C C . PHE C 1 282 ? -11.246 129.962 -2.576 1.00 14.99 334 PHE B C 1
ATOM 5988 O O . PHE C 1 282 ? -10.478 129.121 -3.030 1.00 15.30 334 PHE B O 1
ATOM 5996 N N . ASP C 1 283 ? -11.331 131.198 -3.062 1.00 15.82 335 ASP B N 1
ATOM 5997 C CA . ASP C 1 283 ? -10.463 131.672 -4.136 1.00 14.58 335 ASP B CA 1
ATOM 5998 C C . ASP C 1 283 ? -9.438 132.631 -3.543 1.00 18.38 335 ASP B C 1
ATOM 5999 O O . ASP C 1 283 ? -9.793 133.724 -3.102 1.00 18.98 335 ASP B O 1
ATOM 6004 N N . MET C 1 284 ? -8.177 132.207 -3.520 1.00 18.40 336 MET B N 1
ATOM 6005 C CA . MET C 1 284 ? -7.102 132.976 -2.891 1.00 19.01 336 MET B CA 1
ATOM 6006 C C . MET C 1 284 ? -6.862 134.314 -3.571 1.00 22.63 336 MET B C 1
ATOM 6007 O O . MET C 1 284 ? -6.326 135.236 -2.955 1.00 27.13 336 MET B O 1
ATOM 6012 N N . SER C 1 285 ? -7.237 134.420 -4.840 1.00 21.05 337 SER B N 1
ATOM 6013 C CA . SER C 1 285 ? -6.905 135.610 -5.614 1.00 23.33 337 SER B CA 1
ATOM 6014 C C . SER C 1 285 ? -8.030 136.648 -5.592 1.00 27.26 337 SER B C 1
ATOM 6015 O O . SER C 1 285 ? -7.765 137.836 -5.758 1.00 29.13 337 SER B O 1
ATOM 6018 N N . THR C 1 286 ? -9.270 136.216 -5.365 1.00 22.31 338 THR B N 1
ATOM 6019 C CA . THR C 1 286 ? -10.409 137.142 -5.339 1.00 21.69 338 THR B CA 1
ATOM 6020 C C . THR C 1 286 ? -11.056 137.267 -3.963 1.00 21.30 338 THR B C 1
ATOM 6021 O O . THR C 1 286 ? -11.809 138.206 -3.708 1.00 24.55 338 THR B O 1
ATOM 6025 N N . GLY C 1 287 ? -10.779 136.312 -3.082 1.00 19.03 339 GLY B N 1
ATOM 6026 C CA . GLY C 1 287 ? -11.389 136.287 -1.766 1.00 16.84 339 GLY B CA 1
ATOM 6027 C C . GLY C 1 287 ? -12.790 135.705 -1.744 1.00 16.65 339 GLY B C 1
ATOM 6028 O O . GLY C 1 287 ? -13.447 135.694 -0.705 1.00 18.79 339 GLY B O 1
ATOM 6029 N N . GLU C 1 288 ? -13.258 135.203 -2.883 1.00 16.87 340 GLU B N 1
ATOM 6030 C CA . GLU C 1 288 ? -14.601 134.651 -2.936 1.00 15.10 340 GLU B CA 1
ATOM 6031 C C . GLU C 1 288 ? -14.706 133.346 -2.131 1.00 16.21 340 GLU B C 1
ATOM 6032 O O . GLU C 1 288 ? -13.892 132.440 -2.308 1.00 17.19 340 GLU B O 1
ATOM 6038 N N . CYS C 1 289 ? -15.711 133.273 -1.260 1.00 14.65 341 CYS B N 1
ATOM 6039 C CA . CYS C 1 289 ? -16.048 132.068 -0.501 1.00 15.47 341 CYS B CA 1
ATOM 6040 C C . CYS C 1 289 ? -17.406 131.580 -0.974 1.00 17.63 341 CYS B C 1
ATOM 6041 O O . CYS C 1 289 ? -18.412 132.272 -0.813 1.00 17.21 341 CYS B O 1
ATOM 6044 N N . ARG C 1 290 ? -17.434 130.381 -1.549 1.00 14.42 342 ARG B N 1
ATOM 6045 C CA . ARG C 1 290 ? -18.640 129.825 -2.136 1.00 12.71 342 ARG B CA 1
ATOM 6046 C C . ARG C 1 290 ? -18.954 128.500 -1.462 1.00 13.84 342 ARG B C 1
ATOM 6047 O O . ARG C 1 290 ? -18.138 127.570 -1.488 1.00 14.94 342 ARG B O 1
ATOM 6055 N N . LEU C 1 291 ? -20.131 128.410 -0.861 1.00 11.41 343 LEU B N 1
ATOM 6056 C CA . LEU C 1 291 ? -20.586 127.175 -0.253 1.00 12.48 343 LEU B CA 1
ATOM 6057 C C . LEU C 1 291 ? -20.978 126.185 -1.332 1.00 11.53 343 LEU B C 1
ATOM 6058 O O . LEU C 1 291 ? -21.593 126.554 -2.335 1.00 12.06 343 LEU B O 1
ATOM 6063 N N . LEU C 1 292 ? -20.619 124.921 -1.121 1.00 12.92 344 LEU B N 1
ATOM 6064 C CA . LEU C 1 292 ? -21.066 123.841 -1.984 1.00 12.64 344 LEU B CA 1
ATOM 6065 C C . LEU C 1 292 ? -22.278 123.156 -1.380 1.00 11.17 344 LEU B C 1
ATOM 6066 O O . LEU C 1 292 ? -22.384 123.015 -0.154 1.00 14.06 344 LEU B O 1
ATOM 6071 N N . GLY C 1 293 ? -23.191 122.703 -2.227 1.00 11.77 345 GLY B N 1
ATOM 6072 C CA . GLY C 1 293 ? -24.429 122.122 -1.749 1.00 11.45 345 GLY B CA 1
ATOM 6073 C C . GLY C 1 293 ? -24.359 120.632 -1.458 1.00 11.73 345 GLY B C 1
ATOM 6074 O O . GLY C 1 293 ? -25.261 120.064 -0.845 1.00 12.23 345 GLY B O 1
ATOM 6075 N N . TYR C 1 294 ? -23.286 120.002 -1.921 1.00 12.00 346 TYR B N 1
ATOM 6076 C CA . TYR C 1 294 ? -23.118 118.564 -1.845 1.00 12.45 346 TYR B CA 1
ATOM 6077 C C . TYR C 1 294 ? -21.806 118.208 -1.155 1.00 10.43 346 TYR B C 1
ATOM 6078 O O . TYR C 1 294 ? -20.787 118.864 -1.371 1.00 11.50 346 TYR B O 1
ATOM 6087 N N . HIS C 1 295 ? -21.846 117.156 -0.341 1.00 10.47 347 HIS B N 1
ATOM 6088 C CA . HIS C 1 295 ? -20.651 116.614 0.311 1.00 10.32 347 HIS B CA 1
ATOM 6089 C C . HIS C 1 295 ? -19.835 115.675 -0.583 1.00 11.13 347 HIS B C 1
ATOM 6090 O O . HIS C 1 295 ? -18.630 115.510 -0.373 1.00 10.47 347 HIS B O 1
ATOM 6097 N N . THR C 1 296 ? -20.507 115.037 -1.538 1.00 10.99 348 THR B N 1
ATOM 6098 C CA . THR C 1 296 ? -19.861 114.118 -2.471 1.00 8.27 348 THR B CA 1
ATOM 6099 C C . THR C 1 296 ? -18.651 114.772 -3.116 1.00 11.64 348 THR B C 1
ATOM 6100 O O . THR C 1 296 ? -18.733 115.922 -3.550 1.00 10.80 348 THR B O 1
ATOM 6104 N N . GLN C 1 297 ? -17.533 114.047 -3.175 1.00 8.99 349 GLN B N 1
ATOM 6105 C CA . GLN C 1 297 ? -16.358 114.531 -3.884 1.00 9.87 349 GLN B CA 1
ATOM 6106 C C . GLN C 1 297 ? -15.986 113.680 -5.100 1.00 10.37 349 GLN B C 1
ATOM 6107 O O . GLN C 1 297 ? -15.256 114.151 -5.969 1.00 12.03 349 GLN B O 1
ATOM 6113 N N . ASP C 1 298 ? -16.489 112.445 -5.164 1.00 10.01 350 ASP B N 1
ATOM 6114 C CA . ASP C 1 298 ? -16.230 111.559 -6.292 1.00 10.64 350 ASP B CA 1
ATOM 6115 C C . ASP C 1 298 ? -17.455 110.696 -6.534 1.00 10.21 350 ASP B C 1
ATOM 6116 O O . ASP C 1 298 ? -17.991 110.097 -5.603 1.00 11.45 350 ASP B O 1
ATOM 6121 N N . PHE C 1 299 ? -17.908 110.643 -7.779 1.00 10.58 351 PHE B N 1
ATOM 6122 C CA . PHE C 1 299 ? -18.983 109.738 -8.167 1.00 8.14 351 PHE B CA 1
ATOM 6123 C C . PHE C 1 299 ? -18.723 109.312 -9.598 1.00 11.91 351 PHE B C 1
ATOM 6124 O O . PHE C 1 299 ? -18.584 110.154 -10.476 1.00 10.26 351 PHE B O 1
ATOM 6132 N N . ARG C 1 300 ? -18.622 108.005 -9.827 1.00 10.81 352 ARG B N 1
ATOM 6133 C CA . ARG C 1 300 ? -18.236 107.483 -11.138 1.00 9.01 352 ARG B CA 1
ATOM 6134 C C . ARG C 1 300 ? -18.903 106.128 -11.422 1.00 11.79 352 ARG B C 1
ATOM 6135 O O . ARG C 1 300 ? -18.449 105.383 -12.290 1.00 13.38 352 ARG B O 1
ATOM 6143 N N . SER C 1 301 ? -19.977 105.834 -10.696 1.00 12.45 353 SER B N 1
ATOM 6144 C CA . SER C 1 301 ? -20.775 104.622 -10.895 1.00 14.83 353 SER B CA 1
ATOM 6145 C C . SER C 1 301 ? -21.396 104.561 -12.276 1.00 14.86 353 SER B C 1
ATOM 6146 O O . SER C 1 301 ? -21.499 105.566 -12.957 1.00 14.88 353 SER B O 1
ATOM 6149 N N . SER C 1 302 ? -21.879 103.384 -12.655 1.00 14.12 354 SER B N 1
ATOM 6150 C CA . SER C 1 302 ? -22.515 103.211 -13.949 1.00 15.20 354 SER B CA 1
ATOM 6151 C C . SER C 1 302 ? -23.754 104.077 -14.136 1.00 16.10 354 SER B C 1
ATOM 6152 O O . SER C 1 302 ? -24.169 104.324 -15.265 1.00 19.47 354 SER B O 1
ATOM 6155 N N . THR C 1 303 ? -24.335 104.529 -13.029 1.00 14.67 355 THR B N 1
ATOM 6156 C CA . THR C 1 303 ? -25.542 105.345 -13.060 1.00 16.82 355 THR B CA 1
ATOM 6157 C C . THR C 1 303 ? -25.242 106.839 -13.053 1.00 17.45 355 THR B C 1
ATOM 6158 O O . THR C 1 303 ? -26.167 107.652 -13.101 1.00 17.62 355 THR B O 1
ATOM 6162 N N . CYS C 1 304 ? -23.972 107.218 -12.982 1.00 14.47 356 CYS B N 1
ATOM 6163 C CA . CYS C 1 304 ? -23.655 108.643 -12.930 1.00 13.27 356 CYS B CA 1
ATOM 6164 C C . CYS C 1 304 ? -23.948 109.269 -14.288 1.00 18.57 356 CYS B C 1
ATOM 6165 O O . CYS C 1 304 ? -23.801 108.622 -15.331 1.00 15.74 356 CYS B O 1
ATOM 6168 N N . ALA C 1 305 ? -24.407 110.519 -14.266 1.00 15.70 357 ALA B N 1
ATOM 6169 C CA . ALA C 1 305 ? -24.700 111.250 -15.489 1.00 15.35 357 ALA B CA 1
ATOM 6170 C C . ALA C 1 305 ? -23.442 111.907 -16.034 1.00 12.86 357 ALA B C 1
ATOM 6171 O O . ALA C 1 305 ? -22.756 112.657 -15.332 1.00 14.24 357 ALA B O 1
ATOM 6173 N N . GLU C 1 306 ? -23.130 111.612 -17.291 1.00 15.47 358 GLU B N 1
ATOM 6174 C CA . GLU C 1 306 ? -21.939 112.166 -17.928 1.00 14.17 358 GLU B CA 1
ATOM 6175 C C . GLU C 1 306 ? -22.232 113.536 -18.545 1.00 15.20 358 GLU B C 1
ATOM 6176 O O . GLU C 1 306 ? -22.765 113.639 -19.661 1.00 16.89 358 GLU B O 1
ATOM 6182 N N . LEU C 1 307 ? -21.897 114.573 -17.774 1.00 16.55 359 LEU B N 1
ATOM 6183 C CA . LEU C 1 307 ? -21.902 115.988 -18.188 1.00 15.49 359 LEU B CA 1
ATOM 6184 C C . LEU C 1 307 ? -23.288 116.602 -18.388 1.00 15.73 359 LEU B C 1
ATOM 6185 O O . LEU C 1 307 ? -23.493 117.758 -18.025 1.00 17.35 359 LEU B O 1
ATOM 6190 N N . THR C 1 308 ? -24.226 115.853 -18.952 1.00 17.47 360 THR B N 1
ATOM 6191 C CA . THR C 1 308 ? -25.590 116.348 -19.102 1.00 17.35 360 THR B CA 1
ATOM 6192 C C . THR C 1 308 ? -26.635 115.269 -18.889 1.00 16.93 360 THR B C 1
ATOM 6193 O O . THR C 1 308 ? -26.518 114.140 -19.378 1.00 19.84 360 THR B O 1
ATOM 6197 N N . THR C 1 309 ? -27.675 115.635 -18.156 1.00 15.32 361 THR B N 1
ATOM 6198 C CA . THR C 1 309 ? -28.860 114.810 -18.034 1.00 16.88 361 THR B CA 1
ATOM 6199 C C . THR C 1 309 ? -30.060 115.685 -17.686 1.00 16.46 361 THR B C 1
ATOM 6200 O O . THR C 1 309 ? -29.898 116.800 -17.167 1.00 16.14 361 THR B O 1
ATOM 6204 N N . ASP C 1 310 ? -31.247 115.159 -17.979 1.00 18.79 362 ASP B N 1
ATOM 6205 C CA . ASP C 1 310 ? -32.523 115.763 -17.593 1.00 19.59 362 ASP B CA 1
ATOM 6206 C C . ASP C 1 310 ? -33.124 115.106 -16.359 1.00 21.23 362 ASP B C 1
ATOM 6207 O O . ASP C 1 310 ? -34.109 115.590 -15.810 1.00 20.56 362 ASP B O 1
ATOM 6212 N N . ASP C 1 311 ? -32.547 113.983 -15.945 1.00 18.66 363 ASP B N 1
ATOM 6213 C CA . ASP C 1 311 ? -33.092 113.185 -14.849 1.00 17.98 363 ASP B CA 1
ATOM 6214 C C . ASP C 1 311 ? -32.728 113.797 -13.495 1.00 18.33 363 ASP B C 1
ATOM 6215 O O . ASP C 1 311 ? -31.582 113.715 -13.059 1.00 17.16 363 ASP B O 1
ATOM 6220 N N . THR C 1 312 ? -33.705 114.410 -12.831 1.00 19.74 364 THR B N 1
ATOM 6221 C CA . THR C 1 312 ? -33.445 115.118 -11.581 1.00 18.55 364 THR B CA 1
ATOM 6222 C C . THR C 1 312 ? -33.205 114.183 -10.397 1.00 21.09 364 THR B C 1
ATOM 6223 O O . THR C 1 312 ? -32.927 114.649 -9.291 1.00 24.56 364 THR B O 1
ATOM 6227 N N . ASN C 1 313 ? -33.316 112.878 -10.630 1.00 20.59 365 ASN B N 1
ATOM 6228 C CA A ASN C 1 313 ? -33.021 111.856 -9.630 0.47 21.51 365 ASN B CA 1
ATOM 6229 C CA B ASN C 1 313 ? -32.989 111.912 -9.589 0.53 21.49 365 ASN B CA 1
ATOM 6230 C C . ASN C 1 313 ? -31.590 111.332 -9.781 1.00 22.43 365 ASN B C 1
ATOM 6231 O O . ASN C 1 313 ? -31.111 110.566 -8.947 1.00 23.50 365 ASN B O 1
ATOM 6240 N N . ALA C 1 314 ? -30.915 111.741 -10.857 1.00 19.70 366 ALA B N 1
ATOM 6241 C CA . ALA C 1 314 ? -29.553 111.280 -11.129 1.00 17.66 366 ALA B CA 1
ATOM 6242 C C . ALA C 1 314 ? -28.527 112.195 -10.474 1.00 14.28 366 ALA B C 1
ATOM 6243 O O . ALA C 1 314 ? -28.837 113.328 -10.116 1.00 16.25 366 ALA B O 1
ATOM 6245 N N . PHE C 1 315 ? -27.312 111.677 -10.307 1.00 13.04 367 PHE B N 1
ATOM 6246 C CA . PHE C 1 315 ? -26.189 112.465 -9.808 1.00 11.49 367 PHE B CA 1
ATOM 6247 C C . PHE C 1 315 ? -25.072 112.437 -10.844 1.00 11.83 367 PHE B C 1
ATOM 6248 O O . PHE C 1 315 ? -24.829 111.416 -11.483 1.00 12.54 367 PHE B O 1
ATOM 6256 N N . TYR C 1 316 ? -24.398 113.565 -11.011 1.00 11.88 368 TYR B N 1
ATOM 6257 C CA . TYR C 1 316 ? -23.376 113.711 -12.040 1.00 11.22 368 TYR B CA 1
ATOM 6258 C C . TYR C 1 316 ? -22.072 112.993 -11.722 1.00 11.21 368 TYR B C 1
ATOM 6259 O O . TYR C 1 316 ? -21.682 112.865 -10.561 1.00 11.21 368 TYR B O 1
ATOM 6268 N N . CYS C 1 317 ? -21.413 112.528 -12.778 1.00 12.57 369 CYS B N 1
ATOM 6269 C CA . CYS C 1 317 ? -20.050 112.033 -12.688 1.00 10.63 369 CYS B CA 1
ATOM 6270 C C . CYS C 1 317 ? -19.141 113.188 -12.301 1.00 10.76 369 CYS B C 1
ATOM 6271 O O . CYS C 1 317 ? -19.017 114.164 -13.053 1.00 11.70 369 CYS B O 1
ATOM 6274 N N . VAL C 1 318 ? -18.525 113.095 -11.127 1.00 9.51 370 VAL B N 1
ATOM 6275 C CA . VAL C 1 318 ? -17.589 114.116 -10.671 1.00 9.03 370 VAL B CA 1
ATOM 6276 C C . VAL C 1 318 ? -16.375 113.475 -10.030 1.00 11.21 370 VAL B C 1
ATOM 6277 O O . VAL C 1 318 ? -16.433 112.340 -9.549 1.00 10.54 370 VAL B O 1
ATOM 6281 N N . ARG C 1 319 ? -15.262 114.197 -10.015 1.00 9.75 371 ARG B N 1
ATOM 6282 C CA . ARG C 1 319 ? -14.114 113.771 -9.243 1.00 9.42 371 ARG B CA 1
ATOM 6283 C C . ARG C 1 319 ? -13.223 114.960 -8.916 1.00 9.29 371 ARG B C 1
ATOM 6284 O O . ARG C 1 319 ? -13.243 115.979 -9.616 1.00 11.49 371 ARG B O 1
ATOM 6292 N N . PRO C 1 320 ? -12.445 114.849 -7.835 1.00 8.78 372 PRO B N 1
ATOM 6293 C CA . PRO C 1 320 ? -11.514 115.929 -7.518 1.00 10.21 372 PRO B CA 1
ATOM 6294 C C . PRO C 1 320 ? -10.396 116.009 -8.545 1.00 11.11 372 PRO B C 1
ATOM 6295 O O . PRO C 1 320 ? -9.934 114.978 -9.040 1.00 13.07 372 PRO B O 1
ATOM 6299 N N . MET C 1 321 ? -9.973 117.230 -8.864 1.00 11.05 373 MET B N 1
ATOM 6300 C CA . MET C 1 321 ? -8.864 117.462 -9.779 1.00 11.11 373 MET B CA 1
ATOM 6301 C C . MET C 1 321 ? -8.035 118.625 -9.288 1.00 11.04 373 MET B C 1
ATOM 6302 O O . MET C 1 321 ? -8.563 119.558 -8.681 1.00 12.51 373 MET B O 1
ATOM 6307 N N . LYS C 1 322 ? -6.738 118.551 -9.559 1.00 10.82 374 LYS B N 1
ATOM 6308 C CA . LYS C 1 322 ? -5.809 119.664 -9.399 1.00 11.62 374 LYS B CA 1
ATOM 6309 C C . LYS C 1 322 ? -5.083 119.878 -10.711 1.00 11.40 374 LYS B C 1
ATOM 6310 O O . LYS C 1 322 ? -4.654 118.919 -11.354 1.00 12.86 374 LYS B O 1
ATOM 6316 N N . THR C 1 323 ? -4.942 121.140 -11.098 1.00 12.16 375 THR B N 1
ATOM 6317 C CA . THR C 1 323 ? -4.099 121.529 -12.218 1.00 13.97 375 THR B CA 1
ATOM 6318 C C . THR C 1 323 ? -3.281 122.744 -11.816 1.00 12.78 375 THR B C 1
ATOM 6319 O O . THR C 1 323 ? -3.594 123.410 -10.827 1.00 12.48 375 THR B O 1
ATOM 6323 N N . ALA C 1 324 ? -2.254 123.057 -12.590 1.00 12.96 376 ALA B N 1
ATOM 6324 C CA . ALA C 1 324 ? -1.501 124.284 -12.343 1.00 13.35 376 ALA B CA 1
ATOM 6325 C C . ALA C 1 324 ? -2.458 125.474 -12.255 1.00 12.90 376 ALA B C 1
ATOM 6326 O O . ALA C 1 324 ? -2.365 126.296 -11.344 1.00 13.81 376 ALA B O 1
ATOM 6328 N N . ALA C 1 325 ? -3.407 125.537 -13.181 1.00 13.20 377 ALA B N 1
ATOM 6329 C CA . ALA C 1 325 ? -4.356 126.644 -13.251 1.00 13.78 377 ALA B CA 1
ATOM 6330 C C . ALA C 1 325 ? -5.316 126.727 -12.062 1.00 15.83 377 ALA B C 1
ATOM 6331 O O . ALA C 1 325 ? -5.845 127.802 -11.772 1.00 18.41 377 ALA B O 1
ATOM 6333 N N . SER C 1 326 ? -5.553 125.609 -11.377 1.00 12.27 378 SER B N 1
ATOM 6334 C CA . SER C 1 326 ? -6.483 125.598 -10.248 1.00 12.02 378 SER B CA 1
ATOM 6335 C C . SER C 1 326 ? -5.805 125.998 -8.925 1.00 11.32 378 SER B C 1
ATOM 6336 O O . SER C 1 326 ? -6.431 125.924 -7.866 1.00 12.25 378 SER B O 1
ATOM 6339 N N . SER C 1 327 ? -4.549 126.444 -8.991 1.00 11.49 379 SER B N 1
ATOM 6340 C CA . SER C 1 327 ? -3.761 126.673 -7.781 1.00 11.92 379 SER B CA 1
ATOM 6341 C C . SER C 1 327 ? -4.219 127.841 -6.909 1.00 18.21 379 SER B C 1
ATOM 6342 O O . SER C 1 327 ? -3.702 128.017 -5.805 1.00 17.30 379 SER B O 1
ATOM 6345 N N . ASN C 1 328 ? -5.163 128.635 -7.404 1.00 15.94 380 ASN B N 1
ATOM 6346 C CA . ASN C 1 328 ? -5.784 129.689 -6.610 1.00 16.83 380 ASN B CA 1
ATOM 6347 C C . ASN C 1 328 ? -6.985 129.198 -5.801 1.00 16.15 380 ASN B C 1
ATOM 6348 O O . ASN C 1 328 ? -7.455 129.874 -4.889 1.00 15.70 380 ASN B O 1
ATOM 6353 N N . MET C 1 329 ? -7.473 128.002 -6.121 1.00 11.76 381 MET B N 1
ATOM 6354 C CA . MET C 1 329 ? -8.669 127.473 -5.483 1.00 12.12 381 MET B CA 1
ATOM 6355 C C . MET C 1 329 ? -8.319 126.610 -4.281 1.00 13.46 381 MET B C 1
ATOM 6356 O O . MET C 1 329 ? -7.272 125.962 -4.270 1.00 14.46 381 MET B O 1
ATOM 6361 N N . VAL C 1 330 ? -9.206 126.604 -3.292 1.00 11.65 382 VAL B N 1
ATOM 6362 C CA . VAL C 1 330 ? -9.019 125.838 -2.066 1.00 12.11 382 VAL B CA 1
ATOM 6363 C C . VAL C 1 330 ? -10.309 125.139 -1.705 1.00 12.02 382 VAL B C 1
ATOM 6364 O O . VAL C 1 330 ? -11.357 125.777 -1.587 1.00 12.21 382 VAL B O 1
ATOM 6368 N N . TYR C 1 331 ? -10.231 123.826 -1.524 1.00 11.13 383 TYR B N 1
ATOM 6369 C CA . TYR C 1 331 ? -11.362 123.042 -1.043 1.00 12.03 383 TYR B CA 1
ATOM 6370 C C . TYR C 1 331 ? -11.312 123.016 0.484 1.00 11.02 383 TYR B C 1
ATOM 6371 O O . TYR C 1 331 ? -10.349 122.536 1.073 1.00 11.50 383 TYR B O 1
ATOM 6380 N N . VAL C 1 332 ? -12.351 123.564 1.103 1.00 11.64 384 VAL B N 1
ATOM 6381 C CA . VAL C 1 332 ? -12.404 123.803 2.541 1.00 13.50 384 VAL B CA 1
ATOM 6382 C C . VAL C 1 332 ? -13.593 123.070 3.162 1.00 14.26 384 VAL B C 1
ATOM 6383 O O . VAL C 1 332 ? -14.724 123.256 2.712 1.00 15.41 384 VAL B O 1
ATOM 6387 N N . THR C 1 333 ? -13.372 122.242 4.182 1.00 12.94 385 THR B N 1
ATOM 6388 C CA . THR C 1 333 ? -14.502 121.616 4.854 1.00 15.29 385 THR B CA 1
ATOM 6389 C C . THR C 1 333 ? -14.990 122.524 5.986 1.00 13.71 385 THR B C 1
ATOM 6390 O O . THR C 1 333 ? -14.292 123.452 6.414 1.00 14.00 385 THR B O 1
ATOM 6394 N N . SER C 1 334 ? -16.201 122.248 6.450 1.00 13.48 386 SER B N 1
ATOM 6395 C CA . SER C 1 334 ? -16.845 123.054 7.470 1.00 12.85 386 SER B CA 1
ATOM 6396 C C . SER C 1 334 ? -16.032 122.999 8.765 1.00 16.44 386 SER B C 1
ATOM 6397 O O . SER C 1 334 ? -16.049 123.932 9.565 1.00 18.52 386 SER B O 1
ATOM 6400 N N . HIS C 1 335 ? -15.313 121.895 8.955 1.00 13.12 387 HIS B N 1
ATOM 6401 C CA . HIS C 1 335 ? -14.511 121.681 10.160 1.00 14.57 387 HIS B CA 1
ATOM 6402 C C . HIS C 1 335 ? -13.018 121.831 9.880 1.00 14.02 387 HIS B C 1
ATOM 6403 O O . HIS C 1 335 ? -12.220 120.928 10.147 1.00 18.72 387 HIS B O 1
ATOM 6410 N N . THR C 1 336 ? -12.648 122.982 9.337 1.00 14.81 388 THR B N 1
ATOM 6411 C CA . THR C 1 336 ? -11.261 123.329 9.106 1.00 12.25 388 THR B CA 1
ATOM 6412 C C . THR C 1 336 ? -10.638 123.743 10.434 1.00 15.57 388 THR B C 1
ATOM 6413 O O . THR C 1 336 ? -11.282 124.453 11.213 1.00 17.38 388 THR B O 1
ATOM 6417 N N . ARG C 1 337 ? -9.412 123.299 10.707 1.00 14.82 389 ARG B N 1
ATOM 6418 C CA . ARG C 1 337 ? -8.785 123.597 11.995 1.00 14.44 389 ARG B CA 1
ATOM 6419 C C . ARG C 1 337 ? -8.201 125.003 11.986 1.00 14.38 389 ARG B C 1
ATOM 6420 O O . ARG C 1 337 ? -7.585 125.427 11.009 1.00 15.56 389 ARG B O 1
ATOM 6428 N N . PRO C 1 338 ? -8.414 125.752 13.084 1.00 14.53 390 PRO B N 1
ATOM 6429 C CA . PRO C 1 338 ? -8.025 127.168 13.098 1.00 16.50 390 PRO B CA 1
ATOM 6430 C C . PRO C 1 338 ? -6.524 127.384 13.177 1.00 18.48 390 PRO B C 1
ATOM 6431 O O . PRO C 1 338 ? -6.055 128.491 12.916 1.00 22.39 390 PRO B O 1
ATOM 6435 N N . ASP C 1 339 ? -5.781 126.338 13.523 1.00 14.89 391 ASP B N 1
ATOM 6436 C CA . ASP C 1 339 ? -4.334 126.396 13.555 1.00 14.68 391 ASP B CA 1
ATOM 6437 C C . ASP C 1 339 ? -3.714 125.800 12.285 1.00 14.73 391 ASP B C 1
ATOM 6438 O O . ASP C 1 339 ? -2.578 125.351 12.308 1.00 15.46 391 ASP B O 1
ATOM 6443 N N . HIS C 1 340 ? -4.445 125.815 11.173 1.00 15.01 392 HIS B N 1
ATOM 6444 C CA . HIS C 1 340 ? -3.981 125.110 9.981 1.00 16.47 392 HIS B CA 1
ATOM 6445 C C . HIS C 1 340 ? -2.648 125.636 9.422 1.00 14.48 392 HIS B C 1
ATOM 6446 O O . HIS C 1 340 ? -1.903 124.884 8.791 1.00 15.82 392 HIS B O 1
ATOM 6453 N N . GLU C 1 341 ? -2.311 126.905 9.653 1.00 15.83 393 GLU B N 1
ATOM 6454 C CA . GLU C 1 341 ? -1.061 127.426 9.110 1.00 16.50 393 GLU B CA 1
ATOM 6455 C C . GLU C 1 341 ? 0.169 126.739 9.722 1.00 13.49 393 GLU B C 1
ATOM 6456 O O . GLU C 1 341 ? 1.207 126.647 9.073 1.00 16.29 393 GLU B O 1
ATOM 6462 N N . THR C 1 342 ? 0.044 126.243 10.954 1.00 15.17 394 THR B N 1
ATOM 6463 C CA . THR C 1 342 ? 1.152 125.547 11.618 1.00 17.37 394 THR B CA 1
ATOM 6464 C C . THR C 1 342 ? 0.963 124.029 11.701 1.00 13.67 394 THR B C 1
ATOM 6465 O O . THR C 1 342 ? 1.876 123.321 12.118 1.00 15.28 394 THR B O 1
ATOM 6469 N N . LYS C 1 343 ? -0.209 123.535 11.298 1.00 13.61 395 LYS B N 1
ATOM 6470 C CA . LYS C 1 343 ? -0.531 122.105 11.389 1.00 13.10 395 LYS B CA 1
ATOM 6471 C C . LYS C 1 343 ? -0.713 121.441 10.026 1.00 14.03 395 LYS B C 1
ATOM 6472 O O . LYS C 1 343 ? -0.762 120.212 9.934 1.00 15.34 395 LYS B O 1
ATOM 6478 N N . CYS C 1 344 ? -0.808 122.256 8.978 1.00 14.04 396 CYS B N 1
ATOM 6479 C CA . CYS C 1 344 ? -1.110 121.774 7.628 1.00 12.16 396 CYS B CA 1
ATOM 6480 C C . CYS C 1 344 ? -0.135 122.332 6.602 1.00 12.15 396 CYS B C 1
ATOM 6481 O O . CYS C 1 344 ? 0.493 123.355 6.831 1.00 12.85 396 CYS B O 1
ATOM 6484 N N . PRO C 1 345 ? -0.012 121.673 5.444 1.00 11.75 397 PRO B N 1
ATOM 6485 C CA . PRO C 1 345 ? 0.889 122.190 4.415 1.00 12.22 397 PRO B CA 1
ATOM 6486 C C . PRO C 1 345 ? 0.425 123.502 3.798 1.00 11.67 397 PRO B C 1
ATOM 6487 O O . PRO C 1 345 ? -0.787 123.766 3.740 1.00 12.70 397 PRO B O 1
ATOM 6491 N N . PRO C 1 346 ? 1.374 124.307 3.306 1.00 12.79 398 PRO B N 1
ATOM 6492 C CA . PRO C 1 346 ? 1.015 125.535 2.604 1.00 14.49 398 PRO B CA 1
ATOM 6493 C C . PRO C 1 346 ? 0.564 125.250 1.185 1.00 14.72 398 PRO B C 1
ATOM 6494 O O . PRO C 1 346 ? 0.649 124.121 0.689 1.00 13.04 398 PRO B O 1
ATOM 6498 N N . ARG C 1 347 ? 0.092 126.293 0.527 1.00 13.20 399 ARG B N 1
ATOM 6499 C CA . ARG C 1 347 ? -0.384 126.184 -0.834 1.00 13.28 399 ARG B CA 1
ATOM 6500 C C . ARG C 1 347 ? 0.704 125.788 -1.826 1.00 13.80 399 ARG B C 1
ATOM 6501 O O . ARG C 1 347 ? 0.479 124.966 -2.718 1.00 14.06 399 ARG B O 1
ATOM 6509 N N . GLU C 1 348 ? 1.883 126.380 -1.692 1.00 11.49 400 GLU B N 1
ATOM 6510 C CA . GLU C 1 348 ? 2.893 126.268 -2.725 1.00 11.71 400 GLU B CA 1
ATOM 6511 C C . GLU C 1 348 ? 3.760 125.021 -2.549 1.00 11.95 400 GLU B C 1
ATOM 6512 O O . GLU C 1 348 ? 4.113 124.670 -1.422 1.00 13.38 400 GLU B O 1
ATOM 6518 N N . PRO C 1 349 ? 4.145 124.378 -3.671 1.00 11.13 401 PRO B N 1
ATOM 6519 C CA . PRO C 1 349 ? 5.211 123.378 -3.595 1.00 12.08 401 PRO B CA 1
ATOM 6520 C C . PRO C 1 349 ? 6.479 124.015 -3.047 1.00 12.34 401 PRO B C 1
ATOM 6521 O O . PRO C 1 349 ? 6.616 125.244 -3.072 1.00 13.00 401 PRO B O 1
ATOM 6525 N N . LEU C 1 350 ? 7.381 123.190 -2.532 1.00 12.03 402 LEU B N 1
ATOM 6526 C CA . LEU C 1 350 ? 8.639 123.672 -1.979 1.00 10.39 402 LEU B CA 1
ATOM 6527 C C . LEU C 1 350 ? 9.745 123.510 -3.009 1.00 11.89 402 LEU B C 1
ATOM 6528 O O . LEU C 1 350 ? 10.083 122.392 -3.380 1.00 13.20 402 LEU B O 1
ATOM 6533 N N . LYS C 1 351 ? 10.314 124.616 -3.489 1.00 11.65 403 LYS B N 1
ATOM 6534 C CA . LYS C 1 351 ? 11.358 124.528 -4.504 1.00 12.29 403 LYS B CA 1
ATOM 6535 C C . LYS C 1 351 ? 12.717 124.125 -3.921 1.00 11.21 403 LYS B C 1
ATOM 6536 O O . LYS C 1 351 ? 13.052 124.455 -2.773 1.00 12.65 403 LYS B O 1
ATOM 6542 N N . ASN C 1 352 ? 13.477 123.386 -4.725 1.00 13.51 404 ASN B N 1
ATOM 6543 C CA . ASN C 1 352 ? 14.868 123.076 -4.456 1.00 14.11 404 ASN B CA 1
ATOM 6544 C C . ASN C 1 352 ? 15.106 122.324 -3.155 1.00 13.87 404 ASN B C 1
ATOM 6545 O O . ASN C 1 352 ? 16.149 122.474 -2.525 1.00 14.87 404 ASN B O 1
ATOM 6550 N N . VAL C 1 353 ? 14.154 121.478 -2.769 1.00 12.15 405 VAL B N 1
ATOM 6551 C CA . VAL C 1 353 ? 14.358 120.619 -1.611 1.00 12.42 405 VAL B CA 1
ATOM 6552 C C . VAL C 1 353 ? 13.815 119.219 -1.859 1.00 12.47 405 VAL B C 1
ATOM 6553 O O . VAL C 1 353 ? 13.023 118.999 -2.782 1.00 13.65 405 VAL B O 1
ATOM 6557 N N . ARG C 1 354 ? 14.283 118.297 -1.021 1.00 11.89 406 ARG B N 1
ATOM 6558 C CA . ARG C 1 354 ? 13.942 116.876 -1.061 1.00 13.93 406 ARG B CA 1
ATOM 6559 C C . ARG C 1 354 ? 13.477 116.450 0.332 1.00 14.05 406 ARG B C 1
ATOM 6560 O O . ARG C 1 354 ? 14.137 116.749 1.322 1.00 13.49 406 ARG B O 1
ATOM 6568 N N . TRP C 1 355 ? 12.370 115.720 0.428 1.00 11.02 407 TRP B N 1
ATOM 6569 C CA . TRP C 1 355 ? 11.934 115.207 1.725 1.00 11.71 407 TRP B CA 1
ATOM 6570 C C . TRP C 1 355 ? 12.950 114.256 2.344 1.00 12.58 407 TRP B C 1
ATOM 6571 O O . TRP C 1 355 ? 13.487 113.389 1.659 1.00 13.50 407 TRP B O 1
ATOM 6582 N N . GLY C 1 356 ? 13.177 114.392 3.645 1.00 13.02 408 GLY B N 1
ATOM 6583 C CA . GLY C 1 356 ? 14.076 113.495 4.349 1.00 13.62 408 GLY B CA 1
ATOM 6584 C C . GLY C 1 356 ? 13.688 113.220 5.787 1.00 12.23 408 GLY B C 1
ATOM 6585 O O . GLY C 1 356 ? 12.684 113.719 6.302 1.00 12.22 408 GLY B O 1
ATOM 6586 N N . VAL C 1 357 ? 14.508 112.393 6.429 1.00 13.24 409 VAL B N 1
ATOM 6587 C CA . VAL C 1 357 ? 14.436 112.165 7.863 1.00 13.95 409 VAL B CA 1
ATOM 6588 C C . VAL C 1 357 ? 15.826 112.433 8.435 1.00 13.11 409 VAL B C 1
ATOM 6589 O O . VAL C 1 357 ? 16.817 112.402 7.705 1.00 13.80 409 VAL B O 1
ATOM 6593 N N . VAL C 1 358 ? 15.888 112.725 9.728 1.00 14.31 410 VAL B N 1
ATOM 6594 C CA . VAL C 1 358 ? 17.144 113.105 10.359 1.00 13.65 410 VAL B CA 1
ATOM 6595 C C . VAL C 1 358 ? 18.073 111.905 10.444 1.00 16.44 410 VAL B C 1
ATOM 6596 O O . VAL C 1 358 ? 17.645 110.774 10.715 1.00 17.12 410 VAL B O 1
ATOM 6600 N N . SER C 1 359 ? 19.348 112.164 10.186 1.00 16.72 411 SER B N 1
ATOM 6601 C CA . SER C 1 359 ? 20.377 111.139 10.264 1.00 17.66 411 SER B CA 1
ATOM 6602 C C . SER C 1 359 ? 21.527 111.667 11.102 1.00 19.88 411 SER B C 1
ATOM 6603 O O . SER C 1 359 ? 22.043 112.752 10.842 1.00 18.53 411 SER B O 1
ATOM 6606 N N . LYS C 1 360 ? 21.896 110.903 12.124 1.00 19.67 412 LYS B N 1
ATOM 6607 C CA . LYS C 1 360 ? 23.017 111.239 12.997 1.00 22.11 412 LYS B CA 1
ATOM 6608 C C . LYS C 1 360 ? 22.894 112.643 13.568 1.00 21.25 412 LYS B C 1
ATOM 6609 O O . LYS C 1 360 ? 23.877 113.386 13.637 1.00 23.01 412 LYS B O 1
ATOM 6615 N N . GLY C 1 361 ? 21.678 113.002 13.963 1.00 20.26 413 GLY B N 1
ATOM 6616 C CA . GLY C 1 361 ? 21.440 114.210 14.733 1.00 21.12 413 GLY B CA 1
ATOM 6617 C C . GLY C 1 361 ? 21.396 115.512 13.954 1.00 20.67 413 GLY B C 1
ATOM 6618 O O . GLY C 1 361 ? 20.486 116.319 14.152 1.00 27.36 413 GLY B O 1
ATOM 6619 N N . LYS C 1 362 ? 22.374 115.708 13.074 1.00 20.55 414 LYS B N 1
ATOM 6620 C CA . LYS C 1 362 ? 22.603 117.001 12.433 1.00 25.47 414 LYS B CA 1
ATOM 6621 C C . LYS C 1 362 ? 22.502 116.956 10.916 1.00 23.82 414 LYS B C 1
ATOM 6622 O O . LYS C 1 362 ? 22.738 117.960 10.248 1.00 21.45 414 LYS B O 1
ATOM 6628 N N . TYR C 1 363 ? 22.178 115.791 10.371 1.00 17.95 415 TYR B N 1
ATOM 6629 C CA . TYR C 1 363 ? 22.145 115.615 8.928 1.00 16.20 415 TYR B CA 1
ATOM 6630 C C . TYR C 1 363 ? 20.764 115.138 8.512 1.00 16.17 415 TYR B C 1
ATOM 6631 O O . TYR C 1 363 ? 19.934 114.791 9.353 1.00 15.62 415 TYR B O 1
ATOM 6640 N N . CYS C 1 364 ? 20.521 115.158 7.209 1.00 19.18 416 CYS B N 1
ATOM 6641 C CA . CYS C 1 364 ? 19.251 114.705 6.656 1.00 16.85 416 CYS B CA 1
ATOM 6642 C C . CYS C 1 364 ? 19.554 113.668 5.583 1.00 17.64 416 CYS B C 1
ATOM 6643 O O . CYS C 1 364 ? 20.530 113.800 4.847 1.00 18.78 416 CYS B O 1
ATOM 6646 N N . LYS C 1 365 ? 18.755 112.608 5.528 1.00 15.03 417 LYS B N 1
ATOM 6647 C CA . LYS C 1 365 ? 18.862 111.647 4.441 1.00 15.59 417 LYS B CA 1
ATOM 6648 C C . LYS C 1 365 ? 17.499 111.507 3.780 1.00 13.46 417 LYS B C 1
ATOM 6649 O O . LYS C 1 365 ? 16.468 111.625 4.446 1.00 14.13 417 LYS B O 1
ATOM 6655 N N . PRO C 1 366 ? 17.490 111.265 2.465 1.00 15.47 418 PRO B N 1
ATOM 6656 C CA . PRO C 1 366 ? 16.206 111.152 1.775 1.00 15.38 418 PRO B CA 1
ATOM 6657 C C . PRO C 1 366 ? 15.358 110.021 2.341 1.00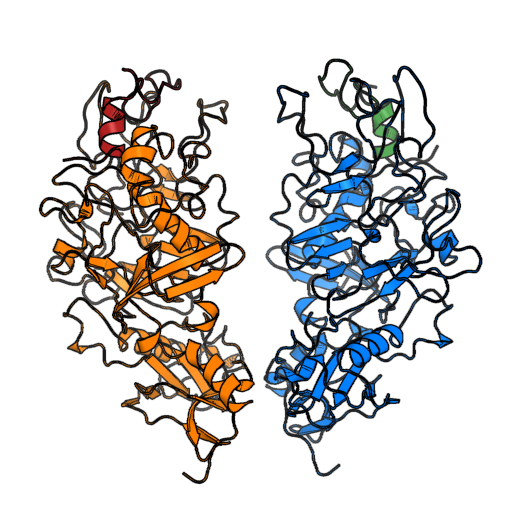 17.49 418 PRO B C 1
ATOM 6658 O O . PRO C 1 366 ? 15.888 108.994 2.787 1.00 16.68 418 PRO B O 1
ATOM 6662 N N . MET C 1 367 ? 14.048 110.224 2.355 1.00 15.07 419 MET B N 1
ATOM 6663 C CA . MET C 1 367 ? 13.132 109.185 2.784 1.00 15.71 419 MET B CA 1
ATOM 6664 C C . MET C 1 367 ? 13.238 108.027 1.792 1.00 15.19 419 MET B C 1
ATOM 6665 O O . MET C 1 367 ? 13.764 108.188 0.691 1.00 16.49 419 MET B O 1
ATOM 6670 N N . ASN C 1 368 ? 12.772 106.851 2.193 1.00 17.13 420 ASN B N 1
ATOM 6671 C CA . ASN C 1 368 ? 12.796 105.693 1.308 1.00 18.31 420 ASN B CA 1
ATOM 6672 C C . ASN C 1 368 ? 11.548 105.649 0.450 1.00 13.20 420 ASN B C 1
ATOM 6673 O O . ASN C 1 368 ? 10.437 105.555 0.971 1.00 13.80 420 ASN B O 1
ATOM 6678 N N . ALA C 1 369 ? 11.733 105.719 -0.862 1.00 13.43 421 ALA B N 1
ATOM 6679 C CA . ALA C 1 369 ? 10.603 105.744 -1.781 1.00 13.31 421 ALA B CA 1
ATOM 6680 C C . ALA C 1 369 ? 9.772 104.474 -1.679 1.00 14.06 421 ALA B C 1
ATOM 6681 O O . ALA C 1 369 ? 10.315 103.371 -1.584 1.00 15.96 421 ALA B O 1
ATOM 6683 N N . ARG C 1 370 ? 8.454 104.641 -1.693 1.00 11.96 422 ARG B N 1
ATOM 6684 C CA . ARG C 1 370 ? 7.539 103.513 -1.845 1.00 11.05 422 ARG B CA 1
ATOM 6685 C C . ARG C 1 370 ? 7.387 103.145 -3.306 1.00 12.01 422 ARG B C 1
ATOM 6686 O O . ARG C 1 370 ? 7.131 101.980 -3.645 1.00 12.44 422 ARG B O 1
ATOM 6694 N N . ALA C 1 371 ? 7.515 104.142 -4.170 1.00 11.60 423 ALA B N 1
ATOM 6695 C CA . ALA C 1 371 ? 7.200 104.012 -5.579 1.00 11.91 423 ALA B CA 1
ATOM 6696 C C . ALA C 1 371 ? 7.804 105.167 -6.340 1.00 13.73 423 ALA B C 1
ATOM 6697 O O . ALA C 1 371 ? 8.156 106.192 -5.747 1.00 12.31 423 ALA B O 1
ATOM 6699 N N . SER C 1 372 ? 7.931 105.013 -7.652 1.00 12.12 424 SER B N 1
ATOM 6700 C CA . SER C 1 372 ? 8.391 106.107 -8.483 1.00 13.03 424 SER B CA 1
ATOM 6701 C C . SER C 1 372 ? 7.672 106.110 -9.814 1.00 13.05 424 SER B C 1
ATOM 6702 O O . SER C 1 372 ? 7.122 105.094 -10.240 1.00 13.47 424 SER B O 1
ATOM 6705 N N . LEU C 1 373 ? 7.676 107.275 -10.453 1.00 12.44 425 LEU B N 1
ATOM 6706 C CA . LEU C 1 373 ? 7.111 107.468 -11.774 1.00 11.94 425 LEU B CA 1
ATOM 6707 C C . LEU C 1 373 ? 8.180 108.144 -12.628 1.00 18.09 425 LEU B C 1
ATOM 6708 O O . LEU C 1 373 ? 8.728 109.167 -12.222 1.00 16.70 425 LEU B O 1
ATOM 6713 N N . SER C 1 374 ? 8.502 107.569 -13.785 1.00 13.96 426 SER B N 1
ATOM 6714 C CA . SER C 1 374 ? 9.557 108.115 -14.637 1.00 13.61 426 SER B CA 1
ATOM 6715 C C . SER C 1 374 ? 9.016 109.014 -15.748 1.00 13.74 426 SER B C 1
ATOM 6716 O O . SER C 1 374 ? 7.884 108.861 -16.206 1.00 15.70 426 SER B O 1
ATOM 6719 N N . ASN C 1 375 ? 9.853 109.963 -16.168 1.00 17.47 427 ASN B N 1
ATOM 6720 C CA . ASN C 1 375 ? 9.566 110.870 -17.281 1.00 18.88 427 ASN B CA 1
ATOM 6721 C C . ASN C 1 375 ? 8.259 111.636 -17.125 1.00 16.13 427 ASN B C 1
ATOM 6722 O O . ASN C 1 375 ? 7.473 111.748 -18.062 1.00 19.89 427 ASN B O 1
ATOM 6727 N N . ALA C 1 376 ? 8.050 112.171 -15.927 1.00 15.22 428 ALA B N 1
ATOM 6728 C CA . ALA C 1 376 ? 6.874 112.961 -15.608 1.00 14.52 428 ALA B CA 1
ATOM 6729 C C . ALA C 1 376 ? 7.262 114.429 -15.524 1.00 14.77 428 ALA B C 1
ATOM 6730 O O . ALA C 1 376 ? 8.435 114.746 -15.385 1.00 15.30 428 ALA B O 1
ATOM 6732 N N . THR C 1 377 ? 6.273 115.307 -15.622 1.00 14.33 429 THR B N 1
ATOM 6733 C CA . THR C 1 377 ? 6.474 116.712 -15.289 1.00 13.75 429 THR B CA 1
ATOM 6734 C C . THR C 1 377 ? 6.245 116.913 -13.800 1.00 14.42 429 THR B C 1
ATOM 6735 O O . THR C 1 377 ? 5.657 116.061 -13.135 1.00 13.58 429 THR B O 1
ATOM 6739 N N . ALA C 1 378 ? 6.696 118.045 -13.268 1.00 13.93 430 ALA B N 1
ATOM 6740 C CA . ALA C 1 378 ? 6.468 118.343 -11.859 1.00 14.03 430 ALA B CA 1
ATOM 6741 C C . ALA C 1 378 ? 4.972 118.438 -11.534 1.00 12.39 430 ALA B C 1
ATOM 6742 O O . ALA C 1 378 ? 4.524 117.931 -10.501 1.00 12.42 430 ALA B O 1
ATOM 6744 N N . GLU C 1 379 ? 4.194 119.060 -12.413 1.00 12.18 431 GLU B N 1
ATOM 6745 C CA . GLU C 1 379 ? 2.747 119.142 -12.232 1.00 12.37 431 GLU B CA 1
ATOM 6746 C C . GLU C 1 379 ? 2.140 117.748 -12.162 1.00 13.60 431 GLU B C 1
ATOM 6747 O O . GLU C 1 379 ? 1.296 117.479 -11.311 1.00 13.45 431 GLU B O 1
ATOM 6753 N N . GLN C 1 380 ? 2.571 116.865 -13.055 1.00 12.17 432 GLN B N 1
ATOM 6754 C CA . GLN C 1 380 ? 2.083 115.488 -13.040 1.00 13.74 432 GLN B CA 1
ATOM 6755 C C . GLN C 1 380 ? 2.437 114.785 -11.730 1.00 13.30 432 GLN B C 1
ATOM 6756 O O . GLN C 1 380 ? 1.632 114.013 -11.202 1.00 13.76 432 GLN B O 1
ATOM 6762 N N . CYS C 1 381 ? 3.633 115.047 -11.207 1.00 14.55 433 CYS B N 1
ATOM 6763 C CA . CYS C 1 381 ? 4.048 114.497 -9.924 1.00 14.50 433 CYS B CA 1
ATOM 6764 C C . CYS C 1 381 ? 3.060 114.870 -8.819 1.00 14.43 433 CYS B C 1
ATOM 6765 O O . CYS C 1 381 ? 2.584 114.017 -8.053 1.00 13.19 433 CYS B O 1
ATOM 6768 N N . GLY C 1 382 ? 2.745 116.158 -8.733 1.00 12.37 434 GLY B N 1
ATOM 6769 C CA . GLY C 1 382 ? 1.814 116.625 -7.731 1.00 11.86 434 GLY B CA 1
ATOM 6770 C C . GLY C 1 382 ? 0.417 116.074 -7.939 1.00 12.44 434 GLY B C 1
ATOM 6771 O O . GLY C 1 382 ? -0.259 115.727 -6.973 1.00 12.31 434 GLY B O 1
ATOM 6772 N N . GLN C 1 383 ? -0.014 116.005 -9.195 1.00 12.38 435 GLN B N 1
ATOM 6773 C CA . GLN C 1 383 ? -1.323 115.458 -9.529 1.00 11.00 435 GLN B CA 1
ATOM 6774 C C . GLN C 1 383 ? -1.438 113.995 -9.139 1.00 12.04 435 GLN B C 1
ATOM 6775 O O . GLN C 1 383 ? -2.403 113.591 -8.488 1.00 12.85 435 GLN B O 1
ATOM 6781 N N . ARG C 1 384 ? -0.463 113.190 -9.535 1.00 12.33 436 ARG B N 1
ATOM 6782 C CA . ARG C 1 384 ? -0.545 111.778 -9.199 1.00 11.97 436 ARG B CA 1
ATOM 6783 C C . ARG C 1 384 ? -0.395 111.542 -7.700 1.00 11.92 436 ARG B C 1
ATOM 6784 O O . ARG C 1 384 ? -1.064 110.671 -7.160 1.00 12.04 436 ARG B O 1
ATOM 6792 N N . LEU C 1 385 ? 0.436 112.325 -7.010 1.00 10.90 437 LEU B N 1
ATOM 6793 C CA . LEU C 1 385 ? 0.499 112.229 -5.553 1.00 10.67 437 LEU B CA 1
ATOM 6794 C C . LEU C 1 385 ? -0.889 112.401 -4.921 1.00 11.29 437 LEU B C 1
ATOM 6795 O O . LEU C 1 385 ? -1.309 111.614 -4.073 1.00 11.65 437 LEU B O 1
ATOM 6800 N N . PHE C 1 386 ? -1.602 113.430 -5.355 1.00 10.78 438 PHE B N 1
ATOM 6801 C CA . PHE C 1 386 ? -2.947 113.700 -4.877 1.00 9.64 438 PHE B CA 1
ATOM 6802 C C . PHE C 1 386 ? -3.868 112.493 -5.131 1.00 10.27 438 PHE B C 1
ATOM 6803 O O . PHE C 1 386 ? -4.592 112.048 -4.239 1.00 12.68 438 PHE B O 1
ATOM 6811 N N . MET C 1 387 ? -3.798 111.949 -6.341 1.00 11.49 439 MET B N 1
ATOM 6812 C CA . MET C 1 387 ? -4.657 110.823 -6.742 1.00 11.78 439 MET B CA 1
ATOM 6813 C C . MET C 1 387 ? -4.262 109.494 -6.085 1.00 13.89 439 MET B C 1
ATOM 6814 O O . MET C 1 387 ? -5.068 108.558 -6.046 1.00 13.50 439 MET B O 1
ATOM 6819 N N . LEU C 1 388 ? -3.049 109.431 -5.543 1.00 11.17 440 LEU B N 1
ATOM 6820 C CA . LEU C 1 388 ? -2.531 108.229 -4.894 1.00 12.58 440 LEU B CA 1
ATOM 6821 C C . LEU C 1 388 ? -2.444 108.367 -3.373 1.00 11.29 440 LEU B C 1
ATOM 6822 O O . LEU C 1 388 ? -1.794 107.557 -2.707 1.00 11.13 440 LEU B O 1
ATOM 6827 N N . SER C 1 389 ? -3.111 109.378 -2.817 1.00 10.90 441 SER B N 1
ATOM 6828 C CA . SER C 1 389 ? -2.925 109.710 -1.408 1.00 10.09 441 SER B CA 1
ATOM 6829 C C . SER C 1 389 ? -3.857 108.904 -0.506 1.00 11.38 441 SER B C 1
ATOM 6830 O O . SER C 1 389 ? -3.478 107.830 -0.038 1.00 11.65 441 SER B O 1
ATOM 6833 N N . SER C 1 390 ? -5.065 109.387 -0.263 1.00 9.14 442 SER B N 1
ATOM 6834 C CA . SER C 1 390 ? -5.995 108.655 0.586 1.00 11.16 442 SER B CA 1
ATOM 6835 C C . SER C 1 390 ? -7.417 109.043 0.224 1.00 11.26 442 SER B C 1
ATOM 6836 O O . SER C 1 390 ? -7.668 110.126 -0.318 1.00 9.78 442 SER B O 1
ATOM 6839 N N . ALA C 1 391 ? -8.350 108.141 0.491 1.00 10.44 443 ALA B N 1
ATOM 6840 C CA . ALA C 1 391 ? -9.731 108.368 0.103 1.00 9.14 443 ALA B CA 1
ATOM 6841 C C . ALA C 1 391 ? -10.657 107.573 0.992 1.00 13.36 443 ALA B C 1
ATOM 6842 O O . ALA C 1 391 ? -10.441 106.382 1.235 1.00 14.59 443 ALA B O 1
ATOM 6844 N N . ASP C 1 392 ? -11.689 108.239 1.480 1.00 10.42 444 ASP B N 1
ATOM 6845 C CA . ASP C 1 392 ? -12.763 107.572 2.184 1.00 10.71 444 ASP B CA 1
ATOM 6846 C C . ASP C 1 392 ? -13.809 107.130 1.152 1.00 12.14 444 ASP B C 1
ATOM 6847 O O . ASP C 1 392 ? -13.687 107.438 -0.035 1.00 14.95 444 ASP B O 1
ATOM 6852 N N . GLY C 1 393 ? -14.819 106.393 1.595 1.00 11.87 445 GLY B N 1
ATOM 6853 C CA . GLY C 1 393 ? -15.856 105.907 0.693 1.00 13.80 445 GLY B CA 1
ATOM 6854 C C . GLY C 1 393 ? -15.588 104.559 0.022 1.00 15.49 445 GLY B C 1
ATOM 6855 O O . GLY C 1 393 ? -16.332 104.161 -0.876 1.00 15.96 445 GLY B O 1
ATOM 6856 N N . SER C 1 394 ? -14.521 103.886 0.449 1.00 13.60 446 SER B N 1
ATOM 6857 C CA . SER C 1 394 ? -14.201 102.483 0.091 1.00 12.96 446 SER B CA 1
ATOM 6858 C C . SER C 1 394 ? -13.703 102.230 -1.340 1.00 11.76 446 SER B C 1
ATOM 6859 O O . SER C 1 394 ? -12.650 101.623 -1.530 1.00 12.34 446 SER B O 1
ATOM 6862 N N . SER C 1 395 ? -14.457 102.695 -2.329 1.00 12.09 447 SER B N 1
ATOM 6863 C CA . SER C 1 395 ? -14.294 102.274 -3.716 1.00 13.64 447 SER B CA 1
ATOM 6864 C C . SER C 1 395 ? -12.930 102.556 -4.332 1.00 11.70 447 SER B C 1
ATOM 6865 O O . SER C 1 395 ? -12.474 101.809 -5.196 1.00 13.12 447 SER B O 1
ATOM 6868 N N . LEU C 1 396 ? -12.277 103.627 -3.892 1.00 11.73 448 LEU B N 1
ATOM 6869 C CA . LEU C 1 396 ? -11.006 104.021 -4.467 1.00 13.25 448 LEU B CA 1
ATOM 6870 C C . LEU C 1 396 ? -9.798 103.435 -3.723 1.00 13.62 448 LEU B C 1
ATOM 6871 O O . LEU C 1 396 ? -8.660 103.807 -4.023 1.00 11.51 448 LEU B O 1
ATOM 6876 N N . SER C 1 397 ? -10.021 102.508 -2.784 1.00 10.45 449 SER B N 1
ATOM 6877 C CA . SER C 1 397 ? -8.920 101.979 -1.964 1.00 12.66 449 SER B CA 1
ATOM 6878 C C . SER C 1 397 ? -7.840 101.261 -2.795 1.00 11.94 449 SER B C 1
ATOM 6879 O O . SER C 1 397 ? -6.676 101.197 -2.386 1.00 12.93 449 SER B O 1
ATOM 6882 N N . SER C 1 398 ? -8.216 100.721 -3.952 1.00 11.6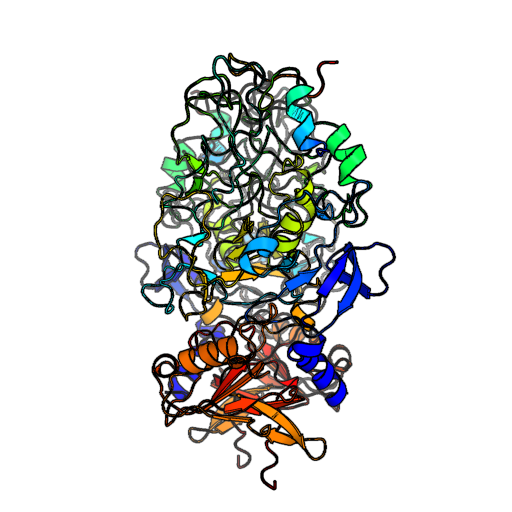2 450 SER B N 1
ATOM 6883 C CA . SER C 1 398 ? -7.268 100.013 -4.816 1.00 10.73 450 SER B CA 1
ATOM 6884 C C . SER C 1 398 ? -6.367 100.983 -5.584 1.00 13.10 450 SER B C 1
ATOM 6885 O O . SER C 1 398 ? -5.335 100.589 -6.121 1.00 12.62 450 SER B O 1
ATOM 6888 N N . GLN C 1 399 ? -6.779 102.249 -5.647 1.00 12.40 451 GLN B N 1
ATOM 6889 C CA . GLN C 1 399 ? -6.014 103.275 -6.348 1.00 11.17 451 GLN B CA 1
ATOM 6890 C C . GLN C 1 399 ? -5.127 104.067 -5.387 1.00 11.48 451 GLN B C 1
ATOM 6891 O O . GLN C 1 399 ? -3.931 104.195 -5.619 1.00 12.39 451 GLN B O 1
ATOM 6897 N N . VAL C 1 400 ? -5.703 104.585 -4.309 1.00 10.51 452 VAL B N 1
ATOM 6898 C CA . VAL C 1 400 ? -4.897 105.342 -3.357 1.00 9.60 452 VAL B CA 1
ATOM 6899 C C . VAL C 1 400 ? -3.960 104.384 -2.619 1.00 12.89 452 VAL B C 1
ATOM 6900 O O . VAL C 1 400 ? -4.278 103.208 -2.422 1.00 11.98 452 VAL B O 1
ATOM 6904 N N . ARG C 1 401 ? -2.795 104.899 -2.233 1.00 11.25 453 ARG B N 1
ATOM 6905 C CA . ARG C 1 401 ? -1.697 104.088 -1.714 1.00 11.33 453 ARG B CA 1
ATOM 6906 C C . ARG C 1 401 ? -1.169 104.558 -0.360 1.00 11.30 453 ARG B C 1
ATOM 6907 O O . ARG C 1 401 ? -0.339 103.882 0.248 1.00 12.87 453 ARG B O 1
ATOM 6915 N N . GLY C 1 402 ? -1.602 105.733 0.092 1.00 10.34 454 GLY B N 1
ATOM 6916 C CA . GLY C 1 402 ? -1.133 106.274 1.358 1.00 10.68 454 GLY B CA 1
ATOM 6917 C C . GLY C 1 402 ? 0.037 107.226 1.184 1.00 10.65 454 GLY B C 1
ATOM 6918 O O . GLY C 1 402 ? 0.739 107.531 2.151 1.00 13.65 454 GLY B O 1
ATOM 6919 N N . TYR C 1 403 ? 0.252 107.698 -0.040 1.00 10.73 455 TYR B N 1
ATOM 6920 C CA . TYR C 1 403 ? 1.356 108.613 -0.327 1.00 10.01 455 TYR B CA 1
ATOM 6921 C C . TYR C 1 403 ? 0.935 110.053 -0.070 1.00 11.81 455 TYR B C 1
ATOM 6922 O O . TYR C 1 403 ? -0.029 110.521 -0.670 1.00 12.44 455 TYR B O 1
ATOM 6931 N N . HIS C 1 404 ? 1.664 110.776 0.778 1.00 10.77 456 HIS B N 1
ATOM 6932 C CA . HIS C 1 404 ? 1.320 112.176 1.041 1.00 11.11 456 HIS B CA 1
ATOM 6933 C C . HIS C 1 404 ? 2.441 113.148 0.747 1.00 12.11 456 HIS B C 1
ATOM 6934 O O . HIS C 1 404 ? 2.238 114.366 0.829 1.00 11.60 456 HIS B O 1
ATOM 6941 N N . TRP C 1 405 ? 3.599 112.612 0.385 1.00 11.18 457 TRP B N 1
ATOM 6942 C CA . TRP C 1 405 ? 4.788 113.404 0.084 1.00 11.24 457 TRP B CA 1
ATOM 6943 C C . TRP C 1 405 ? 5.455 112.845 -1.161 1.00 11.50 457 TRP B C 1
ATOM 6944 O O . TRP C 1 405 ? 5.567 111.627 -1.315 1.00 11.15 457 TRP B O 1
ATOM 6955 N N . ALA C 1 406 ? 5.873 113.728 -2.063 1.00 9.30 458 ALA B N 1
ATOM 6956 C CA . ALA C 1 406 ? 6.646 113.329 -3.221 1.00 8.96 458 ALA B CA 1
ATOM 6957 C C . ALA C 1 406 ? 7.799 114.296 -3.463 1.00 12.66 458 ALA B C 1
ATOM 6958 O O . ALA C 1 406 ? 7.659 115.501 -3.245 1.00 11.10 458 ALA B O 1
ATOM 6960 N N . THR C 1 407 ? 8.930 113.753 -3.903 1.00 11.02 459 THR B N 1
ATOM 6961 C CA . THR C 1 407 ? 10.053 114.551 -4.392 1.00 11.21 459 THR B CA 1
ATOM 6962 C C . THR C 1 407 ? 10.159 114.373 -5.892 1.00 13.78 459 THR B C 1
ATOM 6963 O O . THR C 1 407 ? 10.260 113.244 -6.376 1.00 13.62 459 THR B O 1
ATOM 6967 N N . PHE C 1 408 ? 10.113 115.485 -6.622 1.00 12.41 460 PHE B N 1
ATOM 6968 C CA . PHE C 1 408 ? 10.368 115.495 -8.059 1.00 12.29 460 PHE B CA 1
ATOM 6969 C C . PHE C 1 408 ? 11.836 115.820 -8.308 1.00 12.87 460 PHE B C 1
ATOM 6970 O O . PHE C 1 408 ? 12.363 116.783 -7.752 1.00 14.37 460 PHE B O 1
ATOM 6978 N N . VAL C 1 409 ? 12.495 115.007 -9.126 1.00 13.51 461 VAL B N 1
ATOM 6979 C CA . VAL C 1 409 ? 13.892 115.223 -9.481 1.00 13.35 461 VAL B CA 1
ATOM 6980 C C . VAL C 1 409 ? 13.976 115.428 -10.985 1.00 16.47 461 VAL B C 1
ATOM 6981 O O . VAL C 1 409 ? 13.779 114.496 -11.768 1.00 14.37 461 VAL B O 1
ATOM 6985 N N . ALA C 1 410 ? 14.256 116.664 -11.391 1.00 14.92 462 ALA B N 1
ATOM 6986 C CA . ALA C 1 410 ? 14.338 117.004 -12.803 1.00 14.09 462 ALA B CA 1
ATOM 6987 C C . ALA C 1 410 ? 15.556 116.372 -13.434 1.00 18.11 462 ALA B C 1
ATOM 6988 O O . ALA C 1 410 ? 16.602 116.249 -12.796 1.00 19.51 462 ALA B O 1
ATOM 6990 N N . THR C 1 411 ? 15.422 115.979 -14.696 1.00 19.30 463 THR B N 1
ATOM 6991 C CA . THR C 1 411 ? 16.541 115.401 -15.425 1.00 22.55 463 THR B CA 1
ATOM 6992 C C . THR C 1 411 ? 17.689 116.405 -15.520 1.00 25.24 463 THR B C 1
ATOM 6993 O O . THR C 1 411 ? 18.836 116.057 -15.238 1.00 29.25 463 THR B O 1
ATOM 6997 N N . ASP C 1 412 ? 17.390 117.647 -15.897 1.00 23.82 464 ASP B N 1
ATOM 6998 C CA . ASP C 1 412 ? 18.431 118.674 -15.988 1.00 26.39 464 ASP B CA 1
ATOM 6999 C C . ASP C 1 412 ? 17.853 120.093 -16.032 1.00 32.12 464 ASP B C 1
ATOM 7000 O O . ASP C 1 412 ? 18.147 120.878 -16.933 1.00 40.77 464 ASP B O 1
ATOM 7005 N N . CYS C 1 413 ? 17.031 120.404 -15.040 1.00 21.67 465 CYS B N 1
ATOM 7006 C CA . CYS C 1 413 ? 16.463 121.735 -14.862 1.00 17.07 465 CYS B CA 1
ATOM 7007 C C . CYS C 1 413 ? 16.650 122.150 -13.411 1.00 20.20 465 CYS B C 1
ATOM 7008 O O . CYS C 1 413 ? 16.409 121.355 -12.506 1.00 18.65 465 CYS B O 1
ATOM 7011 N N . ASN C 1 414 ? 17.089 123.382 -13.176 1.00 17.28 466 ASN B N 1
ATOM 7012 C CA . ASN C 1 414 ? 17.044 123.926 -11.828 1.00 16.51 466 ASN B CA 1
ATOM 7013 C C . ASN C 1 414 ? 15.605 124.325 -11.551 1.00 15.44 466 ASN B C 1
ATOM 7014 O O . ASN C 1 414 ? 15.054 125.171 -12.249 1.00 16.36 466 ASN B O 1
ATOM 7019 N N . MET C 1 415 ? 14.988 123.711 -10.546 1.00 13.35 467 MET B N 1
ATOM 7020 C CA . MET C 1 415 ? 13.542 123.807 -10.396 1.00 15.24 467 MET B CA 1
ATOM 7021 C C . MET C 1 415 ? 13.073 125.114 -9.770 1.00 15.83 467 MET B C 1
ATOM 7022 O O . MET C 1 415 ? 11.876 125.313 -9.563 1.00 14.75 467 MET B O 1
ATOM 7027 N N . GLY C 1 416 ? 14.016 126.015 -9.503 1.00 14.37 468 GLY B N 1
ATOM 7028 C CA . GLY C 1 416 ? 13.683 127.382 -9.147 1.00 16.74 468 GLY B CA 1
ATOM 7029 C C . GLY C 1 416 ? 13.684 128.321 -10.347 1.00 16.15 468 GLY B C 1
ATOM 7030 O O . GLY C 1 416 ? 13.318 129.492 -10.223 1.00 19.03 468 GLY B O 1
ATOM 7031 N N . GLU C 1 417 ? 14.075 127.806 -11.512 1.00 14.40 469 GLU B N 1
ATOM 7032 C CA . GLU C 1 417 ? 14.211 128.624 -12.719 1.00 16.04 469 GLU B CA 1
ATOM 7033 C C . GLU C 1 417 ? 13.041 128.406 -13.688 1.00 17.83 469 GLU B C 1
ATOM 7034 O O . GLU C 1 417 ? 12.162 127.586 -13.431 1.00 18.16 469 GLU B O 1
ATOM 7040 N N . SER C 1 418 ? 13.024 129.155 -14.790 1.00 19.25 470 SER B N 1
ATOM 7041 C CA . SER C 1 418 ? 11.870 129.186 -15.687 1.00 19.14 470 SER B CA 1
ATOM 7042 C C . SER C 1 418 ? 11.596 127.845 -16.366 1.00 18.00 470 SER B C 1
ATOM 7043 O O . SER C 1 418 ? 10.490 127.612 -16.844 1.00 23.94 470 SER B O 1
ATOM 7046 N N . CYS C 1 419 ? 12.595 126.971 -16.401 1.00 18.30 471 CYS B N 1
ATOM 7047 C CA . CYS C 1 419 ? 12.432 125.644 -16.987 1.00 18.94 471 CYS B CA 1
ATOM 7048 C C . CYS C 1 419 ? 11.514 124.754 -16.149 1.00 19.42 471 CYS B C 1
ATOM 7049 O O . CYS C 1 419 ? 11.084 123.695 -16.609 1.00 18.62 471 CYS B O 1
ATOM 7052 N N . ALA C 1 420 ? 11.224 125.166 -14.920 1.00 17.69 472 ALA B N 1
ATOM 7053 C CA . ALA C 1 420 ? 10.541 124.284 -13.981 1.00 15.95 472 ALA B CA 1
ATOM 7054 C C . ALA C 1 420 ? 9.179 123.822 -14.494 1.00 18.43 472 ALA B C 1
ATOM 7055 O O . ALA C 1 420 ? 8.769 122.692 -14.228 1.00 19.41 472 ALA B O 1
ATOM 7057 N N . ALA C 1 421 ? 8.496 124.683 -15.241 1.00 19.10 473 ALA B N 1
ATOM 7058 C CA . ALA C 1 421 ? 7.127 124.407 -15.667 1.00 21.26 473 ALA B CA 1
ATOM 7059 C C . ALA C 1 421 ? 7.040 123.325 -16.737 1.00 19.46 473 ALA B C 1
ATOM 7060 O O . ALA C 1 421 ? 5.975 122.737 -16.926 1.00 21.59 473 ALA B O 1
ATOM 7062 N N . THR C 1 422 ? 8.142 123.067 -17.439 1.00 18.23 474 THR B N 1
ATOM 7063 C CA . THR C 1 422 ? 8.123 122.092 -18.528 1.00 19.04 474 THR B CA 1
ATOM 7064 C C . THR C 1 422 ? 9.149 120.975 -18.372 1.00 19.26 474 THR B C 1
ATOM 7065 O O . THR C 1 422 ? 9.186 120.050 -19.188 1.00 22.72 474 THR B O 1
ATOM 7069 N N . ALA C 1 423 ? 9.963 121.046 -17.322 1.00 16.39 475 ALA B N 1
ATOM 7070 C CA . ALA C 1 423 ? 10.987 120.042 -17.067 1.00 16.20 475 ALA B CA 1
ATOM 7071 C C . ALA C 1 423 ? 10.369 118.666 -16.884 1.00 14.35 475 ALA B C 1
ATOM 7072 O O . ALA C 1 423 ? 9.298 118.545 -16.299 1.00 15.79 475 ALA B O 1
ATOM 7074 N N . ARG C 1 424 ? 11.040 117.647 -17.403 1.00 19.04 476 ARG B N 1
ATOM 7075 C CA . ARG C 1 424 ? 10.657 116.268 -17.120 1.00 18.44 476 ARG B CA 1
ATOM 7076 C C . ARG C 1 424 ? 11.658 115.653 -16.159 1.00 17.32 476 ARG B C 1
ATOM 7077 O O . ARG C 1 424 ? 12.797 116.116 -16.038 1.00 19.33 476 ARG B O 1
ATOM 7085 N N . GLY C 1 425 ? 11.226 114.615 -15.454 1.00 15.36 477 GLY B N 1
ATOM 7086 C CA . GLY C 1 425 ? 12.066 113.985 -14.458 1.00 16.37 477 GLY B CA 1
ATOM 7087 C C . GLY C 1 425 ? 11.377 112.820 -13.791 1.00 17.14 477 GLY B C 1
ATOM 7088 O O . GLY C 1 425 ? 10.423 112.247 -14.334 1.00 17.16 477 GLY B O 1
ATOM 7089 N N . LYS C 1 426 ? 11.854 112.488 -12.599 1.00 13.30 478 LYS B N 1
ATOM 7090 C CA . LYS C 1 426 ? 11.358 111.337 -11.858 1.00 13.32 478 LYS B CA 1
ATOM 7091 C C . LYS C 1 426 ? 10.629 111.786 -10.586 1.00 16.74 478 LYS B C 1
ATOM 7092 O O . LYS C 1 426 ? 11.098 112.670 -9.866 1.00 16.25 478 LYS B O 1
ATOM 7098 N N . CYS C 1 427 ? 9.461 111.187 -10.358 1.00 12.78 479 CYS B N 1
ATOM 7099 C CA A CYS C 1 427 ? 8.660 111.427 -9.167 0.44 14.02 479 CYS B CA 1
ATOM 7100 C CA B CYS C 1 427 ? 8.661 111.400 -9.144 0.56 13.94 479 CYS B CA 1
ATOM 7101 C C . CYS C 1 427 ? 8.870 110.278 -8.168 1.00 16.84 479 CYS B C 1
ATOM 7102 O O . CYS C 1 427 ? 8.672 109.120 -8.521 1.00 17.73 479 CYS B O 1
ATOM 7107 N N . PHE C 1 428 ? 9.256 110.609 -6.938 1.00 13.57 480 PHE B N 1
ATOM 7108 C CA . PHE C 1 428 ? 9.416 109.621 -5.872 1.00 11.23 480 PHE B CA 1
ATOM 7109 C C . PHE C 1 428 ? 8.342 109.827 -4.821 1.00 12.48 480 PHE B C 1
ATOM 7110 O O . PHE C 1 428 ? 8.219 110.920 -4.267 1.00 13.66 480 PHE B O 1
ATOM 7118 N N . PHE C 1 429 ? 7.563 108.780 -4.556 1.00 10.88 481 PHE B N 1
ATOM 7119 C CA . PHE C 1 429 ? 6.433 108.848 -3.633 1.00 11.32 481 PHE B CA 1
ATOM 7120 C C . PHE C 1 429 ? 6.750 108.223 -2.285 1.00 13.39 481 PHE B C 1
ATOM 7121 O O . PHE C 1 429 ? 7.360 107.150 -2.213 1.00 11.90 481 PHE B O 1
ATOM 7129 N N . TYR C 1 430 ? 6.281 108.869 -1.220 1.00 12.28 482 TYR B N 1
ATOM 7130 C CA . TYR C 1 430 ? 6.584 108.464 0.144 1.00 12.19 482 TYR B CA 1
ATOM 7131 C C . TYR C 1 430 ? 5.356 108.311 1.031 1.00 11.66 482 TYR B C 1
ATOM 7132 O O . TYR C 1 430 ? 4.378 109.039 0.873 1.00 11.78 482 TYR B O 1
ATOM 7141 N N . SER C 1 431 ? 5.427 107.375 1.976 1.00 12.23 483 SER B N 1
ATOM 7142 C CA . SER C 1 431 ? 4.412 107.239 3.022 1.00 12.48 483 SER B CA 1
ATOM 7143 C C . SER C 1 431 ? 5.001 107.489 4.421 1.00 13.21 483 SER B C 1
ATOM 7144 O O . SER C 1 431 ? 4.315 107.313 5.425 1.00 15.24 483 SER B O 1
ATOM 7147 N N . THR C 1 432 ? 6.263 107.913 4.472 1.00 13.53 484 THR B N 1
ATOM 7148 C CA . THR C 1 432 ? 6.961 108.214 5.724 1.00 14.12 484 THR B CA 1
ATOM 7149 C C . THR C 1 432 ? 6.778 109.680 6.107 1.00 13.16 484 THR B C 1
ATOM 7150 O O . THR C 1 432 ? 6.906 110.555 5.252 1.00 14.34 484 THR B O 1
ATOM 7154 N N . VAL C 1 433 ? 6.501 109.951 7.378 1.00 12.98 485 VAL B N 1
ATOM 7155 C CA . VAL C 1 433 ? 6.395 111.327 7.857 1.00 13.83 485 VAL B CA 1
ATOM 7156 C C . VAL C 1 433 ? 7.777 111.995 7.813 1.00 13.41 485 VAL B C 1
ATOM 7157 O O . VAL C 1 433 ? 8.722 111.491 8.419 1.00 13.95 485 VAL B O 1
ATOM 7161 N N . PRO C 1 434 ? 7.910 113.129 7.095 1.00 11.37 486 PRO B N 1
ATOM 7162 C CA . PRO C 1 434 ? 9.224 113.780 6.960 1.00 12.24 486 PRO B CA 1
ATOM 7163 C C . PRO C 1 434 ? 9.655 114.562 8.202 1.00 13.52 486 PRO B C 1
ATOM 7164 O O . PRO C 1 434 ? 8.815 115.090 8.934 1.00 13.18 486 PRO B O 1
ATOM 7168 N N . GLU C 1 435 ? 10.966 114.641 8.411 1.00 12.28 487 GLU B N 1
ATOM 7169 C CA . GLU C 1 435 ? 11.536 115.309 9.583 1.00 13.58 487 GLU B CA 1
ATOM 7170 C C . GLU C 1 435 ? 12.467 116.453 9.209 1.00 15.43 487 GLU B C 1
ATOM 7171 O O . GLU C 1 435 ? 12.837 117.263 10.064 1.00 14.06 487 GLU B O 1
ATOM 7177 N N . CYS C 1 436 ? 12.852 116.505 7.941 1.00 12.56 488 CYS B N 1
ATOM 7178 C CA . CYS C 1 436 ? 13.799 117.495 7.466 1.00 13.65 488 CYS B CA 1
ATOM 7179 C C . CYS C 1 436 ? 13.808 117.538 5.950 1.00 13.07 488 CYS B C 1
ATOM 7180 O O . CYS C 1 436 ? 13.153 116.736 5.273 1.00 13.56 488 CYS B O 1
ATOM 7183 N N . LEU C 1 437 ? 14.546 118.500 5.416 1.00 12.47 489 LEU B N 1
ATOM 7184 C CA . LEU C 1 437 ? 14.658 118.707 3.982 1.00 12.83 489 LEU B CA 1
ATOM 7185 C C . LEU C 1 437 ? 16.120 118.835 3.568 1.00 13.69 489 LEU B C 1
ATOM 7186 O O . LEU C 1 437 ? 16.949 119.355 4.330 1.00 14.13 489 LEU B O 1
ATOM 7191 N N . ILE C 1 438 ? 16.433 118.351 2.367 1.00 13.60 490 ILE B N 1
ATOM 7192 C CA . ILE C 1 438 ? 17.762 118.481 1.774 1.00 13.41 490 ILE B CA 1
ATOM 7193 C C . ILE C 1 438 ? 17.672 119.431 0.599 1.00 13.27 490 ILE B C 1
ATOM 7194 O O . ILE C 1 438 ? 16.837 119.248 -0.282 1.00 13.96 490 ILE B O 1
ATOM 7199 N N . HIS C 1 439 ? 18.526 120.449 0.572 1.00 15.32 491 HIS B N 1
ATOM 7200 C CA . HIS C 1 439 ? 18.527 121.372 -0.551 1.00 16.88 491 HIS B CA 1
ATOM 7201 C C . HIS C 1 439 ? 19.138 120.726 -1.793 1.00 17.18 491 HIS B C 1
ATOM 7202 O O . HIS C 1 439 ? 20.133 120.003 -1.703 1.00 19.13 491 HIS B O 1
ATOM 7209 N N . SER C 1 440 ? 18.532 120.983 -2.952 1.00 13.96 492 SER B N 1
ATOM 7210 C CA . SER C 1 440 ? 19.082 120.542 -4.227 1.00 16.78 492 SER B CA 1
ATOM 7211 C C . SER C 1 440 ? 18.653 121.459 -5.367 1.00 17.01 492 SER B C 1
ATOM 7212 O O . SER C 1 440 ? 17.522 121.929 -5.389 1.00 19.09 492 SER B O 1
ATOM 7215 N N . PRO C 1 441 ? 19.553 121.712 -6.326 1.00 14.56 493 PRO B N 1
ATOM 7216 C CA . PRO C 1 441 ? 19.152 122.577 -7.438 1.00 17.41 493 PRO B CA 1
ATOM 7217 C C . PRO C 1 441 ? 18.057 121.984 -8.324 1.00 16.21 493 PRO B C 1
ATOM 7218 O O . PRO C 1 441 ? 17.291 122.745 -8.900 1.00 15.99 493 PRO B O 1
ATOM 7222 N N . THR C 1 442 ? 17.957 120.662 -8.409 1.00 16.18 494 THR B N 1
ATOM 7223 C CA . THR C 1 442 ? 17.126 120.053 -9.439 1.00 15.86 494 THR B CA 1
ATOM 7224 C C . THR C 1 442 ? 15.856 119.396 -8.909 1.00 14.00 494 THR B C 1
ATOM 7225 O O . THR C 1 442 ? 15.233 118.608 -9.623 1.00 16.23 494 THR B O 1
ATOM 7229 N N . THR C 1 443 ? 15.447 119.735 -7.688 1.00 13.33 495 THR B N 1
ATOM 7230 C CA . THR C 1 443 ? 14.301 119.066 -7.075 1.00 13.97 495 THR B CA 1
ATOM 7231 C C . THR C 1 443 ? 13.191 120.009 -6.616 1.00 12.78 495 THR B C 1
ATOM 7232 O O . THR C 1 443 ? 13.370 121.222 -6.518 1.00 14.70 495 THR B O 1
ATOM 7236 N N . MET C 1 444 ? 12.021 119.426 -6.373 1.00 12.93 496 MET B N 1
ATOM 7237 C CA . MET C 1 444 ? 10.859 120.134 -5.852 1.00 11.11 496 MET B CA 1
ATOM 7238 C C . MET C 1 444 ? 10.054 119.164 -5.000 1.00 12.90 496 MET B C 1
ATOM 7239 O O . MET C 1 444 ? 9.930 117.997 -5.363 1.00 14.54 496 MET B O 1
ATOM 7244 N N . ALA C 1 445 ? 9.491 119.637 -3.893 1.00 11.22 497 ALA B N 1
ATOM 7245 C CA . ALA C 1 445 ? 8.748 118.781 -2.969 1.00 11.42 497 ALA B CA 1
ATOM 7246 C C . ALA C 1 445 ? 7.272 119.152 -2.915 1.00 12.70 497 ALA B C 1
ATOM 7247 O O . ALA C 1 445 ? 6.910 120.327 -2.799 1.00 13.78 497 ALA B O 1
ATOM 7249 N N . PHE C 1 446 ? 6.422 118.128 -3.006 1.00 11.30 498 PHE B N 1
ATOM 7250 C CA . PHE C 1 446 ? 4.972 118.267 -3.008 1.00 12.48 498 PHE B CA 1
ATOM 7251 C C . PHE C 1 446 ? 4.374 117.513 -1.830 1.00 10.87 498 PHE B C 1
ATOM 7252 O O . PHE C 1 446 ? 4.942 116.510 -1.389 1.00 10.61 498 PHE B O 1
ATOM 7260 N N . THR C 1 447 ? 3.221 117.971 -1.354 1.00 10.22 499 THR B N 1
ATOM 7261 C CA . THR C 1 447 ? 2.353 117.145 -0.521 1.00 9.70 499 THR B CA 1
ATOM 7262 C C . THR C 1 447 ? 1.021 116.944 -1.217 1.00 10.01 499 THR B C 1
ATOM 7263 O O . THR C 1 447 ? 0.687 117.622 -2.194 1.00 10.95 499 THR B O 1
ATOM 7267 N N . SER C 1 448 ? 0.249 116.003 -0.690 1.00 11.35 500 SER B N 1
ATOM 7268 C CA . SER C 1 448 ? -1.057 115.709 -1.251 1.00 10.66 500 SER B CA 1
ATOM 7269 C C . SER C 1 448 ? -2.071 116.837 -1.044 1.00 10.86 500 SER B C 1
ATOM 7270 O O . SER C 1 448 ? -3.147 116.823 -1.654 1.00 12.01 500 SER B O 1
ATOM 7273 N N . LEU C 1 449 ? -1.734 117.800 -0.186 1.00 10.44 501 LEU B N 1
ATOM 7274 C CA . LEU C 1 449 ? -2.601 118.958 0.075 1.00 11.32 501 LEU B CA 1
ATOM 7275 C C . LEU C 1 449 ? -2.112 120.227 -0.630 1.00 12.69 501 LEU B C 1
ATOM 7276 O O . LEU C 1 449 ? -2.767 121.267 -0.552 1.00 11.88 501 LEU B O 1
ATOM 7281 N N . SER C 1 450 ? -0.971 120.128 -1.305 1.00 11.08 502 SER B N 1
ATOM 7282 C CA . SER C 1 450 ? -0.346 121.255 -2.006 1.00 11.86 502 SER B CA 1
ATOM 7283 C C . SER C 1 450 ? -1.021 121.529 -3.332 1.00 13.42 502 SER B C 1
ATOM 7284 O O . SER C 1 450 ? -1.541 120.619 -3.969 1.00 12.38 502 SER B O 1
ATOM 7287 N N . ALA C 1 451 ? -0.975 122.779 -3.781 1.00 11.54 503 ALA B N 1
ATOM 7288 C CA . ALA C 1 451 ? -1.245 123.065 -5.180 1.00 11.61 503 ALA B CA 1
ATOM 7289 C C . ALA C 1 451 ? -0.138 122.441 -6.047 1.00 11.27 503 ALA B C 1
ATOM 7290 O O . ALA C 1 451 ? 0.939 122.126 -5.541 1.00 12.79 503 ALA B O 1
ATOM 7292 N N . VAL C 1 452 ? -0.391 122.275 -7.346 1.00 12.38 504 VAL B N 1
ATOM 7293 C CA . VAL C 1 452 ? 0.523 121.504 -8.190 1.00 11.47 504 VAL B CA 1
ATOM 7294 C C . VAL C 1 452 ? 1.252 122.315 -9.270 1.00 12.33 504 VAL B C 1
ATOM 7295 O O . VAL C 1 452 ? 1.875 121.735 -10.154 1.00 15.97 504 VAL B O 1
ATOM 7299 N N . ASP C 1 453 ? 1.185 123.644 -9.190 1.00 13.32 505 ASP B N 1
ATOM 7300 C CA . ASP C 1 453 ? 1.898 124.518 -10.122 1.00 13.54 505 ASP B CA 1
ATOM 7301 C C . ASP C 1 453 ? 3.356 124.702 -9.690 1.00 14.70 505 ASP B C 1
ATOM 7302 O O . ASP C 1 453 ? 3.623 125.365 -8.689 1.00 12.87 505 ASP B O 1
ATOM 7307 N N . PRO C 1 454 ? 4.310 124.139 -10.450 1.00 13.78 506 PRO B N 1
ATOM 7308 C CA . PRO C 1 454 ? 5.704 124.313 -10.028 1.00 13.41 506 PRO B CA 1
ATOM 7309 C C . PRO C 1 454 ? 6.181 125.768 -10.094 1.00 14.73 506 PRO B C 1
ATOM 7310 O O . PRO C 1 454 ? 7.148 126.112 -9.409 1.00 14.54 506 PRO B O 1
ATOM 7314 N N . SER C 1 455 ? 5.502 126.610 -10.871 1.00 13.82 507 SER B N 1
ATOM 7315 C CA A SER C 1 455 ? 5.946 127.985 -11.078 0.43 15.55 507 SER B CA 1
ATOM 7316 C CA B SER C 1 455 ? 5.973 127.979 -11.073 0.57 15.51 507 SER B CA 1
ATOM 7317 C C . SER C 1 455 ? 5.682 128.886 -9.876 1.00 17.24 507 SER B C 1
ATOM 7318 O O . SER C 1 455 ? 6.199 130.007 -9.814 1.00 17.11 507 SER B O 1
ATOM 7323 N N . ILE C 1 456 ? 4.873 128.416 -8.924 1.00 13.99 508 ILE B N 1
ATOM 7324 C CA . ILE C 1 456 ? 4.597 129.200 -7.714 1.00 13.69 508 ILE B CA 1
ATOM 7325 C C . ILE C 1 456 ? 5.382 128.694 -6.500 1.00 11.72 508 ILE B C 1
ATOM 7326 O O . ILE C 1 456 ? 5.211 129.216 -5.397 1.00 13.71 508 ILE B O 1
ATOM 7331 N N . ALA C 1 457 ? 6.241 127.694 -6.699 1.00 12.66 509 ALA B N 1
ATOM 7332 C CA . ALA C 1 457 ? 6.977 127.085 -5.595 1.00 11.27 509 ALA B CA 1
ATOM 7333 C C . ALA C 1 457 ? 7.828 128.111 -4.843 1.00 15.13 509 ALA B C 1
ATOM 7334 O O . ALA C 1 457 ? 8.381 129.035 -5.445 1.00 15.21 509 ALA B O 1
ATOM 7336 N N . ILE C 1 458 ? 7.936 127.931 -3.531 1.00 14.04 510 ILE B N 1
ATOM 7337 C CA . ILE C 1 458 ? 8.744 128.824 -2.701 1.00 13.55 510 ILE B CA 1
ATOM 7338 C C . ILE C 1 458 ? 9.634 128.006 -1.781 1.00 15.54 510 ILE B C 1
ATOM 7339 O O . ILE C 1 458 ? 9.541 126.785 -1.753 1.00 13.70 510 ILE B O 1
ATOM 7344 N N . ASP C 1 459 ? 10.510 128.672 -1.040 1.00 13.45 511 ASP B N 1
ATOM 7345 C CA . ASP C 1 459 ? 11.392 127.983 -0.105 1.00 12.73 511 ASP B CA 1
ATOM 7346 C C . ASP C 1 459 ? 10.626 127.527 1.132 1.00 13.97 511 ASP B C 1
ATOM 7347 O O . ASP C 1 459 ? 9.689 128.194 1.557 1.00 13.76 511 ASP B O 1
ATOM 7352 N N . PRO C 1 460 ? 11.050 126.410 1.738 1.00 13.93 512 PRO B N 1
ATOM 7353 C CA . PRO C 1 460 ? 10.606 126.101 3.096 1.00 14.27 512 PRO B CA 1
ATOM 7354 C C . PRO C 1 460 ? 11.291 127.026 4.088 1.00 14.84 512 PRO B C 1
ATOM 7355 O O . PRO C 1 460 ? 12.204 127.756 3.708 1.00 16.57 512 PRO B O 1
ATOM 7359 N N . ASP C 1 461 ? 10.865 127.001 5.341 1.00 13.71 513 ASP B N 1
ATOM 7360 C CA . ASP C 1 461 ? 11.640 127.638 6.401 1.00 13.68 513 ASP B CA 1
ATOM 7361 C C . ASP C 1 461 ? 12.993 126.925 6.490 1.00 15.18 513 ASP B C 1
ATOM 7362 O O . ASP C 1 461 ? 13.053 125.692 6.504 1.00 14.22 513 ASP B O 1
ATOM 7367 N N . SER C 1 462 ? 14.084 127.689 6.536 1.00 13.98 514 SER B N 1
ATOM 7368 C CA . SER C 1 462 ? 15.415 127.096 6.543 1.00 13.26 514 SER B CA 1
ATOM 7369 C C . SER C 1 462 ? 15.680 126.253 7.790 1.00 12.43 514 SER B C 1
ATOM 7370 O O . SER C 1 462 ? 16.619 125.473 7.801 1.00 16.08 514 SER B O 1
ATOM 7373 N N . ILE C 1 463 ? 14.867 126.405 8.830 1.00 14.28 515 ILE B N 1
ATOM 7374 C CA . ILE C 1 463 ? 15.001 125.562 10.014 1.00 17.30 515 ILE B CA 1
ATOM 7375 C C . ILE C 1 463 ? 14.882 124.091 9.623 1.00 17.97 515 ILE B C 1
ATOM 7376 O O . ILE C 1 463 ? 15.457 123.223 10.270 1.00 19.80 515 ILE B O 1
ATOM 7381 N N . ALA C 1 464 ? 14.159 123.820 8.543 1.00 16.07 516 ALA B N 1
ATOM 7382 C CA . ALA C 1 464 ? 13.907 122.439 8.136 1.00 16.94 516 ALA B CA 1
ATOM 7383 C C . ALA C 1 464 ? 15.085 121.823 7.401 1.00 18.09 516 ALA B C 1
ATOM 7384 O O . ALA C 1 464 ? 15.177 120.597 7.289 1.00 16.95 516 ALA B O 1
ATOM 7386 N N . VAL C 1 465 ? 15.988 122.662 6.903 1.00 15.16 517 VAL B N 1
ATOM 7387 C CA . VAL C 1 465 ? 17.010 122.215 5.973 1.00 14.32 517 VAL B CA 1
ATOM 7388 C C . VAL C 1 465 ? 18.307 121.865 6.703 1.00 20.30 517 VAL B C 1
ATOM 7389 O O . VAL C 1 465 ? 18.836 122.671 7.469 1.00 21.45 517 VAL B O 1
ATOM 7393 N N . LEU C 1 466 ? 18.791 120.646 6.471 1.00 16.84 518 LEU B N 1
ATOM 7394 C CA . LEU C 1 466 ? 20.070 120.177 6.995 1.00 19.12 518 LEU B CA 1
ATOM 7395 C C . LEU C 1 466 ? 20.945 119.662 5.866 1.00 17.69 518 LEU B C 1
ATOM 7396 O O . LEU C 1 466 ? 20.435 119.270 4.820 1.00 18.90 518 LEU B O 1
ATOM 7401 N N . PRO C 1 467 ? 22.273 119.641 6.074 1.00 17.28 519 PRO B N 1
ATOM 7402 C CA . PRO C 1 467 ? 23.154 119.040 5.073 1.00 15.86 519 PRO B CA 1
ATOM 7403 C C . PRO C 1 467 ? 22.890 117.544 4.944 1.00 19.18 519 PRO B C 1
ATOM 7404 O O . PRO C 1 467 ? 22.517 116.901 5.931 1.00 18.65 519 PRO B O 1
ATOM 7408 N N . GLU C 1 468 ? 23.072 117.000 3.748 1.00 18.67 520 GLU B N 1
ATOM 7409 C CA . GLU C 1 468 ? 22.793 115.591 3.526 1.00 21.55 520 GLU B CA 1
ATOM 7410 C C . GLU C 1 468 ? 23.840 114.729 4.211 1.00 25.01 520 GLU B C 1
ATOM 7411 O O . GLU C 1 468 ? 25.025 115.058 4.220 1.00 21.81 520 GLU B O 1
ATOM 7417 N N . ASP C 1 469 ? 23.386 113.624 4.789 1.00 22.81 521 ASP B N 1
ATOM 7418 C CA . ASP C 1 469 ? 24.285 112.580 5.256 1.00 23.93 521 ASP B CA 1
ATOM 7419 C C . ASP C 1 469 ? 24.721 111.752 4.050 1.00 26.79 521 ASP B C 1
ATOM 7420 O O . ASP C 1 469 ? 24.023 110.834 3.636 1.00 26.52 521 ASP B O 1
ATOM 7425 N N . LYS C 1 470 ? 25.874 112.087 3.483 1.00 29.35 522 LYS B N 1
ATOM 7426 C CA . LYS C 1 470 ? 26.336 111.426 2.268 1.00 31.88 522 LYS B CA 1
ATOM 7427 C C . LYS C 1 470 ? 27.050 110.104 2.560 1.00 38.85 522 LYS B C 1
ATOM 7428 O O . LYS C 1 470 ? 27.608 109.484 1.655 1.00 41.51 522 LYS B O 1
ATOM 7434 N N . CYS C 1 471 ? 27.010 109.669 3.818 1.00 32.49 523 CYS B N 1
ATOM 7435 C CA . CYS C 1 471 ? 27.659 108.422 4.222 1.00 37.54 523 CYS B CA 1
ATOM 7436 C C . CYS C 1 471 ? 26.674 107.258 4.327 1.00 43.48 523 CYS B C 1
ATOM 7437 O O . CYS C 1 471 ? 27.070 106.130 4.627 1.00 42.37 523 CYS B O 1
ATOM 7440 N N . VAL C 1 472 ? 25.395 107.531 4.086 1.00 35.81 524 VAL B N 1
ATOM 7441 C CA . VAL C 1 472 ? 24.386 106.478 4.063 1.00 39.35 524 VAL B CA 1
ATOM 7442 C C . VAL C 1 472 ? 24.623 105.566 2.862 1.00 42.66 524 VAL B C 1
ATOM 7443 O O . VAL C 1 472 ? 24.479 104.349 2.958 1.00 48.15 524 VAL B O 1
ATOM 7447 N N . VAL D 2 7 ? -41.467 116.046 10.469 1.00 42.90 1294 VAL D N 1
ATOM 7448 C CA . VAL D 2 7 ? -40.411 116.893 11.012 1.00 33.72 1294 VAL D CA 1
ATOM 7449 C C . VAL D 2 7 ? -39.987 117.940 9.996 1.00 30.79 1294 VAL D C 1
ATOM 7450 O O . VAL D 2 7 ? -39.887 117.662 8.800 1.00 32.45 1294 VAL D O 1
ATOM 7454 N N . GLN D 2 8 ? -39.749 119.150 10.485 1.00 26.64 1295 GLN D N 1
ATOM 7455 C CA . GLN D 2 8 ? -39.138 120.193 9.681 1.00 29.33 1295 GLN D CA 1
ATOM 7456 C C . GLN D 2 8 ? -38.463 121.193 10.610 1.00 26.84 1295 GLN D C 1
ATOM 7457 O O . GLN D 2 8 ? -38.859 121.337 11.767 1.00 28.32 1295 GLN D O 1
ATOM 7463 N N . ASN D 2 9 ? -37.415 121.852 10.125 1.00 23.65 1296 ASN D N 1
ATOM 7464 C CA . ASN D 2 9 ? -36.698 122.814 10.946 1.00 21.39 1296 ASN D CA 1
ATOM 7465 C C . ASN D 2 9 ? -37.402 124.165 10.910 1.00 23.48 1296 ASN D C 1
ATOM 7466 O O . ASN D 2 9 ? -38.438 124.307 10.258 1.00 22.86 1296 ASN D O 1
ATOM 7471 N N . GLN D 2 10 ? -36.855 125.136 11.632 1.00 22.61 1297 GLN D N 1
ATOM 7472 C CA . GLN D 2 10 ? -37.520 126.421 11.820 1.00 24.86 1297 GLN D CA 1
ATOM 7473 C C . GLN D 2 10 ? -37.579 127.213 10.520 1.00 28.10 1297 GLN D C 1
ATOM 7474 O O . GLN D 2 10 ? -38.571 127.890 10.249 1.00 26.97 1297 GLN D O 1
ATOM 7480 N N . SER D 2 11 ? -36.526 127.130 9.712 1.00 24.08 1298 SER D N 1
ATOM 7481 C CA . SER D 2 11 ? -36.522 127.835 8.434 1.00 21.46 1298 SER D CA 1
ATOM 7482 C C . SER D 2 11 ? -37.540 127.232 7.472 1.00 20.11 1298 SER D C 1
ATOM 7483 O O . SER D 2 11 ? -38.072 127.935 6.615 1.00 26.33 1298 SER D O 1
ATOM 7486 N N . SER D 2 12 ? -37.837 125.945 7.618 1.00 21.23 1299 SER D N 1
ATOM 7487 C CA . SER D 2 12 ? -38.896 125.324 6.828 1.00 20.47 1299 SER D CA 1
ATOM 7488 C C . SER D 2 12 ? -40.268 125.780 7.316 1.00 27.76 1299 SER D C 1
ATOM 7489 O O . SER D 2 12 ? -41.193 125.936 6.522 1.00 27.24 1299 SER D O 1
ATOM 7492 N N . LEU D 2 13 ? -40.388 125.975 8.626 1.00 26.88 1300 LEU D N 1
ATOM 7493 C CA . LEU D 2 13 ? -41.636 126.433 9.235 1.00 30.88 1300 LEU D CA 1
ATOM 7494 C C . LEU D 2 13 ? -41.914 127.895 8.932 1.00 30.47 1300 LEU D C 1
ATOM 7495 O O . LEU D 2 13 ? -43.069 128.320 8.884 1.00 31.55 1300 LEU D O 1
ATOM 7500 N N . ALA D 2 14 ? -40.844 128.658 8.743 1.00 27.19 1301 ALA D N 1
ATOM 7501 C CA . ALA D 2 14 ? -40.913 130.114 8.685 1.00 27.99 1301 ALA D CA 1
ATOM 7502 C C . ALA D 2 14 ? -41.925 130.677 7.677 1.00 32.81 1301 ALA D C 1
ATOM 7503 O O . ALA D 2 14 ? -42.670 131.594 8.018 1.00 28.25 1301 ALA D O 1
ATOM 7505 N N . PRO D 2 15 ? -41.957 130.150 6.439 1.00 27.21 1302 PRO D N 1
ATOM 7506 C CA . PRO D 2 15 ? -42.911 130.718 5.473 1.00 31.22 1302 PRO D CA 1
ATOM 7507 C C . PRO D 2 15 ? -44.361 130.650 5.945 1.00 29.20 1302 PRO D C 1
ATOM 7508 O O . PRO D 2 15 ? -45.118 131.597 5.753 1.00 36.48 1302 PRO D O 1
ATOM 7512 N N . GLU D 2 16 ? -44.726 129.542 6.574 1.00 31.81 1303 GLU D N 1
ATOM 7513 C CA . GLU D 2 16 ? -46.111 129.296 6.956 1.00 32.34 1303 GLU D CA 1
ATOM 7514 C C . GLU D 2 16 ? -46.533 130.161 8.146 1.00 33.63 1303 GLU D C 1
ATOM 7515 O O . GLU D 2 16 ? -47.720 130.260 8.457 1.00 42.63 1303 GLU D O 1
ATOM 7521 N N . LEU D 2 17 ? -45.560 130.788 8.801 1.00 27.84 1304 LEU D N 1
ATOM 7522 C CA . LEU D 2 17 ? -45.826 131.635 9.964 1.00 32.47 1304 LEU D CA 1
ATOM 7523 C C . LEU D 2 17 ? -45.628 133.108 9.635 1.00 34.52 1304 LEU D C 1
ATOM 7524 O O . LEU D 2 17 ? -45.923 133.984 10.451 1.00 36.02 1304 LEU D O 1
ATOM 7529 N N . SER D 2 18 ? -45.127 133.378 8.434 1.00 30.31 1305 SER D N 1
ATOM 7530 C CA . SER D 2 18 ? -44.849 134.740 8.007 1.00 26.97 1305 SER D CA 1
ATOM 7531 C C . SER D 2 18 ? -46.128 135.520 7.749 1.00 21.46 1305 SER D C 1
ATOM 7532 O O . SER D 2 18 ? -47.153 134.950 7.375 1.00 23.49 1305 SER D O 1
ATOM 7535 N N . GLY D 2 19 ? -46.044 136.828 7.943 1.00 25.61 1306 GLY D N 1
ATOM 7536 C CA . GLY D 2 19 ? -47.107 137.726 7.540 1.00 28.97 1306 GLY D CA 1
ATOM 7537 C C . GLY D 2 19 ? -47.185 137.815 6.029 1.00 27.26 1306 GLY D C 1
ATOM 7538 O O . GLY D 2 19 ? -48.222 138.170 5.473 1.00 25.35 1306 GLY D O 1
ATOM 7539 N N . CYS D 2 20 ? -46.081 137.482 5.364 1.00 23.06 1307 CYS D N 1
ATOM 7540 C CA . CYS D 2 20 ? -46.006 137.551 3.911 1.00 22.28 1307 CYS D CA 1
ATOM 7541 C C . CYS D 2 20 ? -45.240 136.370 3.325 1.00 21.28 1307 CYS D C 1
ATOM 7542 O O . CYS D 2 20 ? -44.116 136.535 2.850 1.00 22.11 1307 CYS D O 1
ATOM 7545 N N . PRO D 2 21 ? -45.848 135.175 3.353 1.00 25.86 1308 PRO D N 1
ATOM 7546 C CA . PRO D 2 21 ? -45.251 134.040 2.643 1.00 25.06 1308 PRO D CA 1
ATOM 7547 C C . PRO D 2 21 ? -45.209 134.303 1.144 1.00 26.43 1308 PRO D C 1
ATOM 7548 O O . PRO D 2 21 ? -45.956 135.157 0.661 1.00 22.55 1308 PRO D O 1
ATOM 7552 N N . PRO D 2 22 ? -44.373 133.562 0.404 1.00 20.87 1309 PRO D N 1
ATOM 7553 C CA . PRO D 2 22 ? -43.493 132.491 0.895 1.00 24.51 1309 PRO D CA 1
ATOM 7554 C C . PRO D 2 22 ? -42.063 132.915 1.266 1.00 28.68 1309 PRO D C 1
ATOM 7555 O O . PRO D 2 22 ? -41.320 132.071 1.777 1.00 28.83 1309 PRO D O 1
ATOM 7559 N N . MET D 2 23 ? -41.681 134.170 1.021 1.00 19.33 1310 MET D N 1
ATOM 7560 C CA . MET D 2 23 ? -40.304 134.626 1.254 1.00 23.15 1310 MET D CA 1
ATOM 7561 C C . MET D 2 23 ? -40.179 135.712 2.308 1.00 23.87 1310 MET D C 1
ATOM 7562 O O . MET D 2 23 ? -39.078 136.022 2.751 1.00 25.92 1310 MET D O 1
ATOM 7567 N N . GLY D 2 24 ? -41.304 136.321 2.671 1.00 22.11 1311 GLY D N 1
ATOM 7568 C CA . GLY D 2 24 ? -41.311 137.427 3.609 1.00 21.34 1311 GLY D CA 1
ATOM 7569 C C . GLY D 2 24 ? -41.661 138.741 2.929 1.00 22.82 1311 GLY D C 1
ATOM 7570 O O . GLY D 2 24 ? -41.626 139.799 3.555 1.00 24.65 1311 GLY D O 1
ATOM 7571 N N . ILE D 2 25 ? -41.997 138.666 1.644 1.00 19.20 1312 ILE D N 1
ATOM 7572 C CA . ILE D 2 25 ? -42.363 139.855 0.875 1.00 21.26 1312 ILE D CA 1
ATOM 7573 C C . ILE D 2 25 ? -43.781 139.685 0.343 1.00 20.31 1312 ILE D C 1
ATOM 7574 O O . ILE D 2 25 ? -44.123 138.651 -0.229 1.00 19.09 1312 ILE D O 1
ATOM 7579 N N . CYS D 2 26 ? -44.607 140.709 0.553 1.00 22.33 1313 CYS D N 1
ATOM 7580 C CA . CYS D 2 26 ? -46.023 140.650 0.201 1.00 23.22 1313 CYS D CA 1
ATOM 7581 C C . CYS D 2 26 ? -46.220 140.770 -1.309 1.00 23.01 1313 CYS D C 1
ATOM 7582 O O . CYS D 2 26 ? -45.291 141.114 -2.032 1.00 23.37 1313 CYS D O 1
ATOM 7585 N N . MET D 2 27 ? -47.432 140.512 -1.786 1.00 24.14 1314 MET D N 1
ATOM 7586 C CA A MET D 2 27 ? -47.681 140.401 -3.224 0.46 27.94 1314 MET D CA 1
ATOM 7587 C CA B MET D 2 27 ? -47.639 140.389 -3.223 0.54 27.94 1314 MET D CA 1
ATOM 7588 C C . MET D 2 27 ? -47.356 141.679 -3.990 1.00 30.41 1314 MET D C 1
ATOM 7589 O O . MET D 2 27 ? -46.982 141.627 -5.160 1.00 29.21 1314 MET D O 1
ATOM 7598 N N . ASP D 2 28 ? -47.502 142.828 -3.341 1.00 26.58 1315 ASP D N 1
ATOM 7599 C CA . ASP D 2 28 ? -47.208 144.092 -4.019 1.00 26.00 1315 ASP D CA 1
ATOM 7600 C C . ASP D 2 28 ? -45.735 144.474 -3.884 1.00 40.03 1315 ASP D C 1
ATOM 7601 O O . ASP D 2 28 ? -45.309 145.514 -4.389 1.00 34.13 1315 ASP D O 1
ATOM 7606 N N . GLY D 2 29 ? -44.966 143.631 -3.198 1.00 36.00 1316 GLY D N 1
ATOM 7607 C CA . GLY D 2 29 ? -43.535 143.836 -3.074 1.00 30.67 1316 GLY D CA 1
ATOM 7608 C C . GLY D 2 29 ? -43.136 144.367 -1.711 1.00 34.31 1316 GLY D C 1
ATOM 7609 O O . GLY D 2 29 ? -41.963 144.339 -1.356 1.00 43.01 1316 GLY D O 1
ATOM 7610 N N . THR D 2 30 ? -44.106 144.835 -0.933 1.00 30.47 1317 THR D N 1
ATOM 7611 C CA . THR D 2 30 ? -43.812 145.405 0.377 1.00 33.78 1317 THR D CA 1
ATOM 7612 C C . THR D 2 30 ? -43.387 144.333 1.390 1.00 43.79 1317 THR D C 1
ATOM 7613 O O . THR D 2 30 ? -43.583 143.135 1.177 1.00 32.47 1317 THR D O 1
ATOM 7617 N N . ILE D 2 31 ? -42.820 144.785 2.503 1.00 44.36 1318 ILE D N 1
ATOM 7618 C CA . ILE D 2 31 ? -42.158 143.895 3.454 1.00 35.92 1318 ILE D CA 1
ATOM 7619 C C . ILE D 2 31 ? -43.077 143.593 4.626 1.00 37.06 1318 ILE D C 1
ATOM 7620 O O . ILE D 2 31 ? -43.696 144.498 5.186 1.00 47.20 1318 ILE D O 1
ATOM 7625 N N . GLY D 2 32 ? -43.158 142.317 4.993 1.00 33.77 1319 GLY D N 1
ATOM 7626 C CA . GLY D 2 32 ? -44.087 141.863 6.011 1.00 35.90 1319 GLY D CA 1
ATOM 7627 C C . GLY D 2 32 ? -43.416 141.507 7.323 1.00 39.19 1319 GLY D C 1
ATOM 7628 O O . GLY D 2 32 ? -42.192 141.574 7.439 1.00 38.45 1319 GLY D O 1
ATOM 7629 N N . ASP D 2 33 ? -44.222 141.126 8.312 1.00 39.19 1320 ASP D N 1
ATOM 7630 C CA . ASP D 2 33 ? -43.703 140.762 9.628 1.00 40.80 1320 ASP D CA 1
ATOM 7631 C C . ASP D 2 33 ? -43.364 139.267 9.697 1.00 30.39 1320 ASP D C 1
ATOM 7632 O O . ASP D 2 33 ? -44.132 138.438 9.207 1.00 35.66 1320 ASP D O 1
ATOM 7637 N N . PRO D 2 34 ? -42.222 138.919 10.321 1.00 37.28 1321 PRO D N 1
ATOM 7638 C CA . PRO D 2 34 ? -41.749 137.527 10.395 1.00 34.26 1321 PRO D CA 1
ATOM 7639 C C . PRO D 2 34 ? -42.737 136.522 10.988 1.00 30.17 1321 PRO D C 1
ATOM 7640 O O . PRO D 2 34 ? -42.838 135.405 10.482 1.00 32.12 1321 PRO D O 1
ATOM 7644 N N . ILE D 2 35 ? -43.438 136.901 12.053 1.00 35.24 1322 ILE D N 1
ATOM 7645 C CA . ILE D 2 35 ? -44.403 136.003 12.676 1.00 33.54 1322 ILE D CA 1
ATOM 7646 C C . ILE D 2 35 ? -45.746 136.718 12.786 1.00 35.08 1322 ILE D C 1
ATOM 7647 O O . ILE D 2 35 ? -45.902 137.669 13.550 1.00 40.16 1322 ILE D O 1
ATOM 7652 N N . ALA D 2 36 ? -46.706 136.248 11.997 1.00 33.44 1323 ALA D N 1
ATOM 7653 C CA . ALA D 2 36 ? -47.995 136.917 11.857 1.00 35.32 1323 ALA D CA 1
ATOM 7654 C C . ALA D 2 36 ? -48.912 136.691 13.053 1.00 36.35 1323 ALA D C 1
ATOM 7655 O O . ALA D 2 36 ? -49.818 137.486 13.300 1.00 33.60 1323 ALA D O 1
ATOM 7657 N N . SER D 2 37 ? -48.689 135.606 13.787 1.00 32.95 1324 SER D N 1
ATOM 7658 C CA . SER D 2 37 ? -49.582 135.250 14.886 1.00 51.42 1324 SER D CA 1
ATOM 7659 C C . SER D 2 37 ? -48.858 134.487 15.987 1.00 42.57 1324 SER D C 1
ATOM 7660 O O . SER D 2 37 ? -49.467 133.712 16.722 1.00 50.21 1324 SER D O 1
#

Radius of gyration: 31.36 Å; Cα contacts (8 Å, |Δi|>4): 2837; chains: 4; bounding box: 92×86×48 Å

B-factor: mean 21.72, std 10.52, range [8.14, 77.78]

Foldseek 3Di:
DLLVVLQLQLLQLQQQAQFFFKAFFPPAPDWDDDPNDITHIHTPHGRAFLQFGWDADAWQWPVSQCNDPLADAPCCVFQVHRIFGGTQAWFFQKAKWFAALVRPPTDRCLQLAAAQQQCAPVDQPPAPDDDGRRQQWDFQFSGHFFHAFADDQWAVPDVCLAPRTAPRTRRHDCVLLVCPHPVHIFGQFAQVDQDPVGNTDGAGLFWAWQHFTTFQQEPDNRGRHDDHDGRDTHHHGPDLPVLQDQLNLLSSQSRCQSRGDDDGNGHRAHFFKWKAFNVPRGITTTRHRDAAGNDPQADRSGDRDSVHHTGIGIFGFLVSRRMIIHTNNHDSCSVSNHDDAAWAFQKAFFADDPHFATAHDDFPDKDFFAAQLVLLGQLLQQAGHPSPPSPVRHDNWFKKKWFFPDAQLQDPCNQPTTGMITTDNDSGSAIEGHRGMIMHGSSYHRRSNPHYHRDCSRYGYHPPPD/DDDDPVVCQQVQWPADDPAAHPVRDGDPSGND/DLLVVLQLQLLQLQQQAQFFFKAFFPPAPDWDDDDHDITHIHGPHGRAFLQFGKDADDFQWPVSQCPDPLADAPCCVQQVHRIFGGTQAKFFQKAKWFAALVRPPTDRCLQLAAAQQQCAPVDQPPFPDDDGRRQQWAFQFSGHFFHAFADDQWAPPDVCLAPRGAPSTRLHDCVLLVCPHPVHIFGQFALVDQDPVASTDGAGLFWAWQHFTGFQAEPDNNGRHDDHDGRDTHHHGPDLPVLQDQLNLLSSQSRCQSRGDDDGNGHRAHFFKWKAFQVPRGITTTRHRDAAGNDPQADRSGDRDSVHHTGIGIFGFLVSRRMIIHTNNHDSPSVSNHDDAAWAFQKAFFADDPNFATAHDDFPDKDFFAAQLVLLGQLLQQAGHPSPPSPVRHPNWFKKKWFFPDAQLQDPCNQPTTTMITTDNDSGSAIEGHRGMIMHGSSYHRNSNRHYHRDCSRYGHHPPVD/DDDPLVVQQVQWPDPDPQAHPVRHGTHRGPD

Secondary structure (DSSP, 8-state):
-HHHHHHHHHGGG-HHHHS-EEEE-TT-SEEEEETTEEEEEEEEES---SSB-EEE----STT-GGGSTT-B-HHHHHTSS-EEE--SS-EET-EEEE--TTS-S-BSSGGGSBP--S-SSS--TT-SS---TTTTSPPGGG--SBPPS--SSEES-SHHIIIIIITT-TT--TTTTTTSSSSSPEESEETTS--SSSSSEE--SSSBS--EE--SS-SSSSTTPSP----EE--B-S--TT--SHHHHHHHHHHHGGGS--BTTSB---S--EEEETTT--EEEBS-----B--TTSB-S----TT--B-EEEE--GGGTTEEEE-TT--TTHHHHS--SS-EEEEEEEEEETTTEEEEPPPSEEEEEEEHHHHHHHHHHTS-BSSSTTTTT--S--EEEEEESS--TTSGGGGT-EEEEEEE-SPP-EEEEEEEEEEEETTS---GGG-BPPPGGGB--B-TT-/-HHHHHHHHHGGG-HHHHS-EEEE-TT-SEEEEETTEEEEEEEEES---SSB-EEE----SSS-GGGSTT-B-HHHHHTSS-EEE--SS-EET-EEEE--TTS-S-BSSGGGSBP--S-SSS--TT-SS---TTTTSPPGGG--SBPPS--SSEES-SHHIIIIIITT-TT--TTTTTTSSSSSPEESEETTS--SSSSSEE--SSSBS--EE--SS-SSSSTTPSP----EE--B-S--TT--SHHHHHHHHHHHGGGS--BTTSB---S--EEEETTT--EEEBS-----B-STTSB-S----TT--B-EEEE--GGGTTEEEE-TT--TTHHHHS--SS-EEEEEEEEEETTTEEEEPPPSEEEEEEEHHHHHHHHHHTS-BSSSTTTTT--S--EEEEEESS--TTSGGGGT-EEEEEEE-SPP-EEEEEEEEEEEETTS---GGG-BPPPGGGB--B-TT-/--B-HHHHHHHH-SSTTTSB-TTS-B--S---/-B-HHHHHHHHSSSTTTSB-TTS-B--S---

Sequence (995 aa):
STSTSRATYMDRFNIPKNHVDLIWDKDGTKSHTRGNTTYRWTERKSNVGVYVGYSEMYDSSAQAYCQSSSAKIDTKTTVGAPYMAAGACPNYGKVIAFTKRDGSRSDMTRWKNEIHANVMPHSTTSCASRADPGAAEVAKSIEGFAMYAGYLTHCPYNVNVYRQDMVTDKEFDSTVCNFVTESNPLRFLDTTQRQSTQPYTEYAFHGKGGHKGYDYKGQTSHVGCPPYNPPHVTKGMKDSSWITGPFECSILSRCTTHCWPYKSGGNCFRSLPAMFDMSTGECRLLGYHTQDFRSSTCAELTTDDTNAFYCVRPMKTAASSNMVYVTSHTRPDHETKCPPREPLKNVRWGVVSKGKYCKPMNARASLSNATAEQCGQRLFMLSSADGSSLSSQVRGYHWATFVATDCNMGESCAATARGKCCFFYSTVPECLIHSPTTMAFTSLSAVDPSSIAIDPDSIAVLPEDKCVIVQNQSSLAPELSGCPPMMGICMDGTIGDPIASSTSTSRATYMDRFNIPKNHVDLIWDKDGTKSHTRGNTTYRWTERKSNVGVYVGYSEMYDSSAQAYCQSSSAKIDTKTTVGAPYMAAGACPNYGKVIAFTKRDGSRSDMTRWKNEIHANVMPHSTTSCASRADPGAAEVAKSIEGFAMYAGYLTHCPYNVNVYRQDMVTDKEFDSTVCNFVTESNPLRFLDTTQRQSTQPYTEYAFHGKGGHKGYDYKGQTSHVGCPPYNPPHVTKGMKDSSWITGPFECSILSRCTTHCWPYKSGGNCFRSLPAMFDMSTGECRLLGYHTQDFRSSTCAELTTDDTNNAFYCVRPMKTAASSNMVYVTSHTRPDHETKCPPREPLKNVRWGVVSKGKYCKPMNARASLSNATAEQCGQRLFMLSSADGSSLSSQVRGYHWATFVATDCNMGESCAATARGKCCFFYSTVPECLIHSPTTMAFTSLSAVDPSSIAIDPDSIAVLPEDKCVVQNQSSLAPELSGCPPMGICMMDGTIGDPIAS

CATH classification: 3.50.4.10

Organism: Toxoplasma gondii (strain ATCC 50853 / GT1) (NCBI:txid507601)

Nearest PDB structures (foldseek):
  4z80-assembly3_C  TM=1.032E+00  e=5.774E-06  Toxoplasma gondii
  4z80-assembly3_D-2  TM=9.275E-01  e=1.344E-04  Toxoplasma gondii
  4z80-assembly1_A  TM=1.002E+00  e=0.000E+00  Toxoplasma gondii
  4z81-assembly1_A  TM=9.989E-01  e=0.000E+00  Toxoplasma gondii
  4z81-assembly2_B  TM=9.986E-01  e=0.000E+00  Toxoplasma gondii

InterPro domains:
  IPR000742 EGF-like domain [PS00022] (541-552)
  IPR000742 EGF-like domain [PS00022] (576-587)
  IPR000742 EGF-like domain [PS00022] (611-622)
  IPR000742 EGF-like domain [PS00022] (649-660)
  IPR000742 EGF-like domain [PS00022] (724-735)
  IPR000742 EGF-like domain [PS00022] (760-771)
  IPR000742 EGF-like domain [PS00022] (798-809)
  IPR000742 EGF-like domain [PS00022] (938-949)
  IPR000742 EGF-like domain [PS00022] (975-986)
  IPR000742 EGF-like domain [PS01186] (541-552)
  IPR000742 EGF-like domain [PS01186] (576-587)
  IPR000742 EGF-like domain [PS01186] (649-660)
  IPR000742 EGF-like domain [PS01186] (724-735)
  IPR000742 EGF-like domain [PS01186] (798-809)
  IPR000742 EGF-like domain [PS01186] (871-882)
  IPR000742 EGF-like domain [PS01186] (938-949)
  IPR000742 EGF-like domain [PS01186] (975-986)
  IPR000742 EGF-like domain [PS50026] (519-553)
  IPR000742 EGF-like domain [PS50026] (554-588)
  IPR000742 EGF-like domain [PS50026] (589-623)